Protein AF-0000000083203161 (afdb_homodimer)

Secondary structure (DSSP, 8-state):
--SSHHHHHHHHHHHHHHH----PPPP--EEGGGGGGTHHHHHHHT--S-HHHH--SSS--GGGGEEEETTTTEEEEE-STT-EEEE-TTTSHHHHHHH--SS--HHHH-EE-SSGGG-EE-TT--EEEEEEEEE-HHHHHHHHHHHHHTT---TTHHHHHHHHHHHHHHTT-SSEEEEEEEGGGTEEEEEEEEEE-EEEEEEE--HHHHTTTHHHHTT-SS------EEEEEEE-TTS------TT-EE---S--PPEE-S---TT-EEEEEE------TT--HHHHHHIIIIIHHHHHHHHHHHHHHHHHHHHH-HHHHHHHHHHHHHHHHHHHHHHHHHHHHHHTTHHHHHHHHHHHHHHHHHTSHHHHHHHTTHHHHHHHHHHHHHHHHHHHHHIIIIIISS-HHHHHHHHHHHHHHHHHHHT--EE-TTSGGGHHHHGGGHHHHSS--HHHHHHHHHHHHHHHHHHS-GGGS-HHHHHHHHHTTT-HHHHHHHHHHH-GGG-HHHHHHHTTS-EEHHHHHTSHHHHHHHHS-HHHHHHHHHHHHHHTT--HHHHHHHHHHHHHHHHHHTT----PPP-SS-EEEEEEB--EEEETTEEE-SEEETHHHHHH--TTSGGG---HHHHHHHHHT--GGG-BTTB-EEEEEE-----TT-TTPEEE-TTS-EEEEEEE--GGGTTTTT---TTT--EEEEEHHHHHHIIIIIS--HHHHHTS-EE-/--TTHHHHHHHHHHHHHHH----PPPP--EEGGGGGGTHHHHHHHT--S-HHHH--SSS--GGGGEEEETTTTEEEEE-STT-EEEE-TTTSHHHHHHH--SS--HHHH-EE-SSGGG-EE-TT--EEEEEEEEE-HHHHHHHHHHHHHTT---TTHHHHHHHHHHHHHHTT-SSEEEEEEEGGGTEEEEEEEEEE-EEEEEEE--HHHHTTTHHHHTT-SS------EEEEEEE-TTS------TT-EE---S--PPEE-S---TT-EEEEEE------TT--HHHHHHIIIIIHHHHHHHHHHHHHHHHHHHHH-HHHHHHHHHHHHHHHHHHHHHHHHHHHHHHTTHHHHHHHHHHHHHHHHHTSHHHHHHHTTHHHHHHHHHHHHHHHHHHHHHIIIIIISS-HHHHHHHHHHHHHHHHHHHT--EE-TTSGGGHHHHGGGHHHHSS--HHHHHHHHHHHHHHHHHHS-GGGS-HHHHHHHHHTTT-HHHHHHHHHHH-GGG-HHHHHHHTTS-EEHHHHHTSHHHHHHHHS-HHHHHHHHHHHHHHTT--HHHHHHHHHHHHHHHHHHTT----PPP-SS-EEEEEEB--EEEETTEEE-SEEETHHHHHH--TTSGGG---HHHHHHHHHT--GGG-BTTB-EEEEEE-----TT-TTPEEE-TTS-EEEEEEE--GGGTTTTT---TTT--EEEEEHHHHHHIIIIIS--HHHHHTS-EE-

Foldseek 3Di:
DPDVVVVVVVVVVVVVVVPVPQQFFDDDWFDLVPCVVCVVVLVVLFFDDDSVQQPDLPADHLLLQKKFKPLLLAIWGFFFQQQKIKFFQLSCVVQQLVPADPVRNCQAAKDADQDPVRWAWRAQIKIKGWRDKDWCLVVLVVQLVVCVVVVNQDPCNSVVSQVVVQVVVVVVDVWRKGWDAFLLSPTIMIITIQMAGGKTWHIDHHCCARQFCPLNCALAPPDFHDTMTMMGTWDQPVQGHDHDDPRTGTHRTSDHFAAEQPAADFSFKKKWKFFFAWFAQLFALLVVCLLLPAQLVLLLVLLVLLLVLLVVVCLVDVVLCSLCVSVSRVSSNVNLLSVLLNVLCVVVVVSVVRVVLVVVLLVVQVVDPVSCVVCNCLVVLLVLLSVLLRLLSNLLSLCVRQPCPFALLLVLLLVVLVVLVVCVVVVHFKDALPDPSCVCNLVSLVSCVGSHDLVSRLSSNLVSQVVNPVRHDPVQQADLLNVLCVVVVNRSNVSSNVLLVQACSSHSVSSNVVSPGMDTSVRSCPRSSNVRSNGHDSCSSVVSSVVSSVVSPHDNVVSSSVSSNSSVVVCVVVVHDDHGIRRRRITMWIWGFHWADLDPPDTGHQWAFPVVLVVQADCSDPSNHDDPLSVVVVVVLCLDSNADPSTHIWKGKTQIQHHRSQRRIFIATSHRHGQWGFHHWHSSQSNSSHDGRRNGTITMTTGVSVVVSCCCRVVVNCVVVVSGHHDD/DDPVVVVVVVVVVVVVVVPVPQQFFDDDWFDLVPCVVCVVVLVVLFFDDDSVQDDDLPADHLLLQKKFKPLLLAIWGFFFQQQKIKFFQLSCVVQQLVPADPVRNCQAAKDADQDPVRWAWRAQIKIKGWRDKDWCLVVLVVQLVVCVVVVNQDPCNSVVSQVVVQVVVVVVDVWRKGWDAFLLSPTIMIITIQMAGGKTWHIDHHCCARQFCPLNCALAPDDFHDTMTMMGTWDQPVQGHDHDDPRTGTHRTSDHFAAEQPAADFSFKKKWKFFFAWFAQLFALLVVCLLLPAQLVLLLVLLVLLLVLLVVVCLVDVVLCSLCVSVSRVSSNVSLLSVLLNVLCVVVVVSVVRVVVVVVLLVVQVVDPVSCVVCNCLVVLLVLLSVLLRLLSNLLSLCVRQPCPFALLLVLLLVVLVVLVVCVVVVHFKDALPDPSCVCNLVSLVSCVGSHDLVSRLSSNLVSQVVNPVRHDPVQQADLLNVLCVVVVNRSNVSSNVLLVQACSSHSVSSNVVSPGMDTSVRSCPRSSNVRSNGRDSCSSVVSSVVSSVVSPHDNVSSSSVSSNSSVVVCVVVVHDDRGIRRRRITMWIWGFHWADLDPPDTGHQWAFPVVLVVQADCSDPSNHDDPLSVVVVVVLCLDSNADPSTHIWKGKTQIQHHRSQGRIFIATSHRHGQWGFHHWHSSQSNSSHDGRRNGTITMTTGVSVVVSCCCRVVVNVVVVVSGHHDD

Sequence (1456 aa):
MKMKDMRRWIACLAVVLLCMQTAVADEGMWLINRLGEIYPQMKSKGLKIKDKEIYNEQTSALADAVVAVDGGMGTGSMISDEGLMITNHHVAFSDICALSTPEHNYLETGFWARTRGEEIPVAGKTVWFLRKVVDVTEEVEAIRNGMMAEGKWGIMGMRRVYKEIEDRYAAQTEHEVSCYSMWGGKMYLLFYYDVYKDVRLVGTPPITLGAFGGDHDNWGWPQHKGDFTLYRVYADAEGRPAEYSAGNVPLKPRRVLRIATGGVHDGDFAMVIGFPGHTNRYASSFAVAEKQRVKNPVVVANRHDRMDILKRHMERDPKVRMKYSDSYFGLSNYADYAKWENKCLRRFDVVSIRKAEEERLQRWIEADSARRAEDGGLLADLERGYEGRRGAERSLNYFREAWLGPSEALLVANRVSSYLGKLDRLKLDSLKIDSKDAQSVVAGSGRLRRNYDVETDRDLLAKMIVNFTKHVPREMWGEQLTEMYDAAGGDADRMAREAFDASFCSDPDRYDAYFERNRSVAEMRRDPLVRLTESVRVQRFTGGVDKAERRVRAQVGKAESRYAGLLYDFRASEGIAQYPNANSTMRLTYGSVVPLNPSDGVHYDSRSTIAGYMEKYNPDEYEFRVDDRMKRLIAAEDWGRWGEKGTLYVNFLTDNDITGGNSGSPVLDGRGRLIGLAFDGNRESMAGDVWFHPDLARTVCVDIRYVMWIIDKYAEADWLLDEMKFEKMKMKDMRRWIACLAVVLLCMQTAVADEGMWLINRLGEIYPQMKSKGLKIKDKEIYNEQTSALADAVVAVDGGMGTGSMISDEGLMITNHHVAFSDICALSTPEHNYLETGFWARTRGEEIPVAGKTVWFLRKVVDVTEEVEAIRNGMMAEGKWGIMGMRRVYKEIEDRYAAQTEHEVSCYSMWGGKMYLLFYYDVYKDVRLVGTPPITLGAFGGDHDNWGWPQHKGDFTLYRVYADAEGRPAEYSAGNVPLKPRRVLRIATGGVHDGDFAMVIGFPGHTNRYASSFAVAEKQRVKNPVVVANRHDRMDILKRHMERDPKVRMKYSDSYFGLSNYADYAKWENKCLRRFDVVSIRKAEEERLQRWIEADSARRAEDGGLLADLERGYEGRRGAERSLNYFREAWLGPSEALLVANRVSSYLGKLDRLKLDSLKIDSKDAQSVVAGSGRLRRNYDVETDRDLLAKMIVNFTKHVPREMWGEQLTEMYDAAGGDADRMAREAFDASFCSDPDRYDAYFERNRSVAEMRRDPLVRLTESVRVQRFTGGVDKAERRVRAQVGKAESRYAGLLYDFRASEGIAQYPNANSTMRLTYGSVVPLNPSDGVHYDSRSTIAGYMEKYNPDEYEFRVDDRMKRLIAAEDWGRWGEKGTLYVNFLTDNDITGGNSGSPVLDGRGRLIGLAFDGNRESMAGDVWFHPDLARTVCVDIRYVMWIIDKYAEADWLLDEMKFEK

Structure (mmCIF, N/CA/C/O backbone):
data_AF-0000000083203161-model_v1
#
loop_
_entity.id
_entity.type
_entity.pdbx_description
1 polymer 'S46 family peptidase'
#
loop_
_atom_site.group_PDB
_atom_site.id
_atom_site.type_symbol
_atom_site.label_atom_id
_atom_site.label_alt_id
_atom_site.label_comp_id
_atom_site.label_asym_id
_atom_site.label_entity_id
_atom_site.label_seq_id
_atom_site.pdbx_PDB_ins_code
_atom_site.Cartn_x
_atom_site.Cartn_y
_atom_site.Cartn_z
_atom_site.occupancy
_atom_site.B_iso_or_equiv
_atom_site.auth_seq_id
_atom_site.auth_comp_id
_atom_site.auth_asym_id
_atom_site.auth_atom_id
_atom_site.pdbx_PDB_model_num
ATOM 1 N N . MET A 1 1 ? -7.465 -23.656 58.5 1 24.92 1 MET A N 1
ATOM 2 C CA . MET A 1 1 ? -6.441 -23.297 57.531 1 24.92 1 MET A CA 1
ATOM 3 C C . MET A 1 1 ? -7.055 -22.547 56.344 1 24.92 1 MET A C 1
ATOM 5 O O . MET A 1 1 ? -6.438 -22.438 55.281 1 24.92 1 MET A O 1
ATOM 9 N N . LYS A 1 2 ? -8.344 -22.203 56.531 1 28.5 2 LYS A N 1
ATOM 10 C CA . LYS A 1 2 ? -9.492 -21.922 55.688 1 28.5 2 LYS A CA 1
ATOM 11 C C . LYS A 1 2 ? -9.344 -20.594 54.969 1 28.5 2 LYS A C 1
ATOM 13 O O . LYS A 1 2 ? -9.531 -20.5 53.75 1 28.5 2 LYS A O 1
ATOM 18 N N . MET A 1 3 ? -9.625 -19.5 55.719 1 32.66 3 MET A N 1
ATOM 19 C CA . MET A 1 3 ? -10.07 -18.188 55.219 1 32.66 3 MET A CA 1
ATOM 20 C C . MET A 1 3 ? -8.883 -17.359 54.719 1 32.66 3 MET A C 1
ATOM 22 O O . MET A 1 3 ? -9.062 -16.266 54.188 1 32.66 3 MET A O 1
ATOM 26 N N . LYS A 1 4 ? -7.641 -17.578 55.312 1 40.34 4 LYS A N 1
ATOM 27 C CA . LYS A 1 4 ? -6.504 -16.703 55.031 1 40.34 4 LYS A CA 1
ATOM 28 C C . LYS A 1 4 ? -5.988 -16.891 53.625 1 40.34 4 LYS A C 1
ATOM 30 O O . LYS A 1 4 ? -5.41 -15.969 53.031 1 40.34 4 LYS A O 1
ATOM 35 N N . ASP A 1 5 ? -6.051 -18.172 53.125 1 39.22 5 ASP A N 1
ATOM 36 C CA . ASP A 1 5 ? -5.449 -18.453 51.844 1 39.22 5 ASP A CA 1
ATOM 37 C C . ASP A 1 5 ? -6.309 -17.906 50.688 1 39.22 5 ASP A C 1
ATOM 39 O O . ASP A 1 5 ? -5.805 -17.672 49.594 1 39.22 5 ASP A O 1
ATOM 43 N N . MET A 1 6 ? -7.688 -17.781 51 1 40.5 6 MET A N 1
ATOM 44 C CA . MET A 1 6 ? -8.523 -17.266 49.906 1 40.5 6 MET A CA 1
ATOM 45 C C . MET A 1 6 ? -8.281 -15.781 49.688 1 40.5 6 MET A C 1
ATOM 47 O O . MET A 1 6 ? -8.727 -15.219 48.688 1 40.5 6 MET A O 1
ATOM 51 N N . ARG A 1 7 ? -7.852 -15.008 50.781 1 44.72 7 ARG A N 1
ATOM 52 C CA . ARG A 1 7 ? -7.641 -13.562 50.656 1 44.72 7 ARG A CA 1
ATOM 53 C C . ARG A 1 7 ? -6.406 -13.258 49.844 1 44.72 7 ARG A C 1
ATOM 55 O O . ARG A 1 7 ? -6.332 -12.211 49.188 1 44.72 7 ARG A O 1
ATOM 62 N N . ARG A 1 8 ? -5.414 -14.148 49.844 1 47.41 8 ARG A N 1
ATOM 63 C CA . ARG A 1 8 ? -4.238 -13.906 49.031 1 47.41 8 ARG A CA 1
ATOM 64 C C . ARG A 1 8 ? -4.551 -14.133 47.562 1 47.41 8 ARG A C 1
ATOM 66 O O . ARG A 1 8 ? -4.066 -13.398 46.688 1 47.41 8 ARG A O 1
ATOM 73 N N . TRP A 1 9 ? -5.477 -15.25 47.344 1 47.53 9 TRP A N 1
ATOM 74 C CA . TRP A 1 9 ? -5.816 -15.461 45.938 1 47.53 9 TRP A CA 1
ATOM 75 C C . TRP A 1 9 ? -6.734 -14.359 45.438 1 47.53 9 TRP A C 1
ATOM 77 O O . TRP A 1 9 ? -6.609 -13.922 44.281 1 47.53 9 TRP A O 1
ATOM 87 N N . ILE A 1 10 ? -7.629 -13.828 46.375 1 47.47 10 ILE A N 1
ATOM 88 C CA . ILE A 1 10 ? -8.492 -12.742 45.906 1 47.47 10 ILE A CA 1
ATOM 89 C C . ILE A 1 10 ? -7.656 -11.477 45.688 1 47.47 10 ILE A C 1
ATOM 91 O O . ILE A 1 10 ? -7.848 -10.75 44.719 1 47.47 10 ILE A O 1
ATOM 95 N N . ALA A 1 11 ? -6.645 -11.312 46.562 1 47.47 11 ALA A N 1
ATOM 96 C CA . ALA A 1 11 ? -5.82 -10.117 46.375 1 47.47 11 ALA A CA 1
ATOM 97 C C . ALA A 1 11 ? -4.965 -10.227 45.125 1 47.47 11 ALA A C 1
ATOM 99 O O . ALA A 1 11 ? -4.773 -9.242 44.406 1 47.47 11 ALA A O 1
ATOM 100 N N . CYS A 1 12 ? -4.504 -11.508 44.844 1 44.41 12 CYS A N 1
ATOM 101 C CA . CYS A 1 12 ? -3.748 -11.656 43.594 1 44.41 12 CYS A CA 1
ATOM 102 C C . CYS A 1 12 ? -4.664 -11.555 42.375 1 44.41 12 CYS A C 1
ATOM 104 O O . CYS A 1 12 ? -4.246 -11.094 41.312 1 44.41 12 CYS A O 1
ATOM 106 N N . LEU A 1 13 ? -5.934 -12.062 42.531 1 44.03 13 LEU A N 1
ATOM 107 C CA . LEU A 1 13 ? -6.84 -11.914 41.406 1 44.03 13 LEU A CA 1
ATOM 108 C C . LEU A 1 13 ? -7.227 -10.453 41.188 1 44.03 13 LEU A C 1
ATOM 110 O O . LEU A 1 13 ? -7.371 -10.008 40.062 1 44.03 13 LEU A O 1
ATOM 114 N N . ALA A 1 14 ? -7.43 -9.664 42.312 1 42.75 14 ALA A N 1
ATOM 115 C CA . ALA A 1 14 ? -7.777 -8.258 42.125 1 42.75 14 ALA A CA 1
ATOM 116 C C . ALA A 1 14 ? -6.641 -7.492 41.469 1 42.75 14 ALA A C 1
ATOM 118 O O . ALA A 1 14 ? -6.883 -6.562 40.688 1 42.75 14 ALA A O 1
ATOM 119 N N . VAL A 1 15 ? -5.41 -7.914 41.719 1 41.69 15 VAL A N 1
ATOM 120 C CA . VAL A 1 15 ? -4.301 -7.215 41.062 1 41.69 15 VAL A CA 1
ATOM 121 C C . VAL A 1 15 ? -4.266 -7.566 39.594 1 41.69 15 VAL A C 1
ATOM 123 O O . VAL A 1 15 ? -3.943 -6.723 38.75 1 41.69 15 VAL A O 1
ATOM 126 N N . VAL A 1 16 ? -4.605 -8.82 39.188 1 41.03 16 VAL A N 1
ATOM 127 C CA . VAL A 1 16 ? -4.559 -9.172 37.781 1 41.03 16 VAL A CA 1
ATOM 128 C C . VAL A 1 16 ? -5.691 -8.469 37.031 1 41.03 16 VAL A C 1
ATOM 130 O O . VAL A 1 16 ? -5.531 -8.062 35.875 1 41.03 16 VAL A O 1
ATOM 133 N N . LEU A 1 17 ? -6.879 -8.398 37.594 1 38.16 17 LEU A N 1
ATOM 134 C CA . LEU A 1 17 ? -7.969 -7.711 36.906 1 38.16 17 LEU A CA 1
ATOM 135 C C . LEU A 1 17 ? -7.66 -6.227 36.75 1 38.16 17 LEU A C 1
ATOM 137 O O . LEU A 1 17 ? -8.281 -5.543 35.938 1 38.16 17 LEU A O 1
ATOM 141 N N . LEU A 1 18 ? -6.957 -5.645 37.719 1 36.69 18 LEU A N 1
ATOM 142 C CA . LEU A 1 18 ? -6.684 -4.215 37.594 1 36.69 18 LEU A CA 1
ATOM 143 C C . LEU A 1 18 ? -5.766 -3.951 36.406 1 36.69 18 LEU A C 1
ATOM 145 O O . LEU A 1 18 ? -5.602 -2.805 35.969 1 36.69 18 LEU A O 1
ATOM 149 N N . CYS A 1 19 ? -4.906 -4.895 36.031 1 35.69 19 CYS A N 1
ATOM 150 C CA . CYS A 1 19 ? -3.832 -4.496 35.125 1 35.69 19 CYS A CA 1
ATOM 151 C C . CYS A 1 19 ? -4.355 -4.305 33.719 1 35.69 19 CYS A C 1
ATOM 153 O O . CYS A 1 19 ? -3.625 -3.846 32.844 1 35.69 19 CYS A O 1
ATOM 155 N N . MET A 1 20 ? -5.281 -5.121 33.25 1 36.66 20 MET A N 1
ATOM 156 C CA . MET A 1 20 ? -5.48 -4.875 31.844 1 36.66 20 MET A CA 1
ATOM 157 C C . MET A 1 20 ? -6.27 -3.59 31.609 1 36.66 20 MET A C 1
ATOM 159 O O . MET A 1 20 ? -7.465 -3.631 31.328 1 36.66 20 MET A O 1
ATOM 163 N N . GLN A 1 21 ? -6.172 -2.641 32.406 1 35.66 21 GLN A N 1
ATOM 164 C CA . GLN A 1 21 ? -6.82 -1.408 31.969 1 35.66 21 GLN A CA 1
ATOM 165 C C . GLN A 1 21 ? -6.301 -0.96 30.609 1 35.66 21 GLN A C 1
ATOM 167 O O . GLN A 1 21 ? -5.098 -0.737 30.438 1 35.66 21 GLN A O 1
ATOM 172 N N . THR A 1 22 ? -6.906 -1.25 29.562 1 43.88 22 THR A N 1
ATOM 173 C CA . THR A 1 22 ? -6.668 -0.635 28.266 1 43.88 22 THR A CA 1
ATOM 174 C C . THR A 1 22 ? -6.473 0.872 28.406 1 43.88 22 THR A C 1
ATOM 176 O O . THR A 1 22 ? -7.348 1.57 28.922 1 43.88 22 THR A O 1
ATOM 179 N N . ALA A 1 23 ? -5.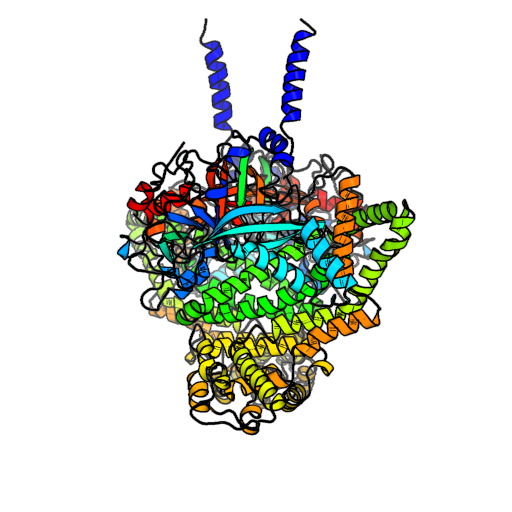32 1.303 28.547 1 48.25 23 ALA A N 1
ATOM 180 C CA . ALA A 1 23 ? -4.949 2.715 28.609 1 48.25 23 ALA A CA 1
ATOM 181 C C . ALA A 1 23 ? -5.672 3.508 27.516 1 48.25 23 ALA A C 1
ATOM 183 O O . ALA A 1 23 ? -5.477 3.256 26.328 1 48.25 23 ALA A O 1
ATOM 184 N N . VAL A 1 24 ? -6.828 4.09 27.797 1 58.28 24 VAL A N 1
ATOM 185 C CA . VAL A 1 24 ? -7.551 5.02 26.922 1 58.28 24 VAL A CA 1
ATOM 186 C C . VAL A 1 24 ? -6.777 6.332 26.828 1 58.28 24 VAL A C 1
ATOM 188 O O . VAL A 1 24 ? -6.348 6.891 27.828 1 58.28 24 VAL A O 1
ATOM 191 N N . ALA A 1 25 ? -6.371 6.637 25.562 1 70.25 25 ALA A N 1
ATOM 192 C CA . ALA A 1 25 ? -5.652 7.879 25.297 1 70.25 25 ALA A CA 1
ATOM 193 C C . ALA A 1 25 ? -6.41 9.078 25.859 1 70.25 25 ALA A C 1
ATOM 195 O O . ALA A 1 25 ? -7.645 9.109 25.844 1 70.25 25 ALA A O 1
ATOM 196 N N . ASP A 1 26 ? -5.605 9.898 26.297 1 81.56 26 ASP A N 1
ATOM 197 C CA . ASP A 1 26 ? -6.172 11.125 26.844 1 81.56 26 ASP A CA 1
ATOM 198 C C . ASP A 1 26 ? -6.305 12.195 25.75 1 81.56 26 ASP A C 1
ATOM 200 O O . ASP A 1 26 ? -5.309 12.609 25.156 1 81.56 26 ASP A O 1
ATOM 204 N N . GLU A 1 27 ? -7.438 12.539 25.5 1 89 27 GLU A N 1
ATOM 205 C CA . GLU A 1 27 ? -7.746 13.578 24.516 1 89 27 GLU A CA 1
ATOM 206 C C . GLU A 1 27 ? -7.504 14.969 25.109 1 89 27 GLU A C 1
ATOM 208 O O . GLU A 1 27 ? -7.797 15.219 26.281 1 89 27 GLU A O 1
ATOM 213 N N . GLY A 1 28 ? -6.82 15.828 24.188 1 94.25 28 GLY A N 1
ATOM 214 C CA . GLY A 1 28 ? -6.855 17.234 24.547 1 94.25 28 GLY A CA 1
ATOM 215 C C . GLY A 1 28 ? -5.543 17.953 24.297 1 94.25 28 GLY A C 1
ATOM 216 O O . GLY A 1 28 ? -4.477 17.438 24.641 1 94.25 28 GLY A O 1
ATOM 217 N N . MET A 1 29 ? -5.613 19.047 23.703 1 96.69 29 MET A N 1
ATOM 218 C CA . MET A 1 29 ? -4.516 20 23.562 1 96.69 29 MET A CA 1
ATOM 219 C C . MET A 1 29 ? -4.723 21.203 24.469 1 96.69 29 MET A C 1
ATOM 221 O O . MET A 1 29 ? -5.199 22.25 24.031 1 96.69 29 MET A O 1
ATOM 225 N N . TRP A 1 30 ? -4.219 21.094 25.594 1 96.88 30 TRP A N 1
ATOM 226 C CA . TRP A 1 30 ? -4.598 21.984 26.688 1 96.88 30 TRP A CA 1
ATOM 227 C C . TRP A 1 30 ? -3.783 23.266 26.656 1 96.88 30 TRP A C 1
ATOM 229 O O . TRP A 1 30 ? -2.586 23.25 26.359 1 96.88 30 TRP A O 1
ATOM 239 N N . LEU A 1 31 ? -4.43 24.344 26.969 1 96 31 LEU A N 1
ATOM 240 C CA . LEU A 1 31 ? -3.744 25.625 27.078 1 96 31 LEU A CA 1
ATOM 241 C C . LEU A 1 31 ? -2.68 25.594 28.156 1 96 31 LEU A C 1
ATOM 243 O O . LEU A 1 31 ? -2.951 25.172 29.297 1 96 31 LEU A O 1
ATOM 247 N N . ILE A 1 32 ? -1.557 26.078 27.875 1 95.19 32 ILE A N 1
ATOM 248 C CA . ILE A 1 32 ? -0.391 25.938 28.734 1 95.19 32 ILE A CA 1
ATOM 249 C C . ILE A 1 32 ? -0.617 26.734 30.031 1 95.19 32 ILE A C 1
ATOM 251 O O . ILE A 1 32 ? -0.117 26.359 31.094 1 95.19 32 ILE A O 1
ATOM 255 N N . ASN A 1 33 ? -1.387 27.828 29.953 1 91.94 33 ASN A N 1
ATOM 256 C CA . ASN A 1 33 ? -1.608 28.703 31.094 1 91.94 33 ASN A CA 1
ATOM 257 C C . ASN A 1 33 ? -2.754 28.188 31.969 1 91.94 33 ASN A C 1
ATOM 259 O O . ASN A 1 33 ? -3.105 28.812 32.969 1 91.94 33 ASN A O 1
ATOM 263 N N . ARG A 1 34 ? -3.33 27.078 31.609 1 90.56 34 ARG A N 1
ATOM 264 C CA . ARG A 1 34 ? -4.414 26.484 32.406 1 90.56 34 ARG A CA 1
ATOM 265 C C . ARG A 1 34 ? -4.074 25.062 32.812 1 90.56 34 ARG A C 1
ATOM 267 O O . ARG A 1 34 ? -4.953 24.203 32.844 1 90.56 34 ARG A O 1
ATOM 274 N N . LEU A 1 35 ? -2.9 24.875 33.031 1 91.38 35 LEU A N 1
ATOM 275 C CA . LEU A 1 35 ? -2.391 23.531 33.344 1 91.38 35 LEU A CA 1
ATOM 276 C C . LEU A 1 35 ? -2.973 23.016 34.656 1 91.38 35 LEU A C 1
ATOM 278 O O . LEU A 1 35 ? -3.051 21.812 34.875 1 91.38 35 LEU A O 1
ATOM 282 N N . GLY A 1 36 ? -3.307 23.891 35.531 1 88.31 36 GLY A N 1
ATOM 283 C CA . GLY A 1 36 ? -3.873 23.5 36.812 1 88.31 36 GLY A CA 1
ATOM 284 C C . GLY A 1 36 ? -5.102 22.625 36.688 1 88.31 36 GLY A C 1
ATOM 285 O O . GLY A 1 36 ? -5.355 21.766 37.531 1 88.31 36 GLY A O 1
ATOM 286 N N . GLU A 1 37 ? -5.793 22.719 35.594 1 86.88 37 GLU A N 1
ATOM 287 C CA . GLU A 1 37 ? -7.035 22 35.344 1 86.88 37 GLU A CA 1
ATOM 288 C C . GLU A 1 37 ? -6.766 20.516 35.125 1 86.88 37 GLU A C 1
ATOM 290 O O . GLU A 1 37 ? -7.621 19.672 35.406 1 86.88 37 GLU A O 1
ATOM 295 N N . ILE A 1 38 ? -5.586 20.188 34.688 1 92.25 38 ILE A N 1
ATOM 296 C CA . ILE A 1 38 ? -5.348 18.797 34.281 1 92.25 38 ILE A CA 1
ATOM 297 C C . ILE A 1 38 ? -4.188 18.219 35.094 1 92.25 38 ILE A C 1
ATOM 299 O O . ILE A 1 38 ? -3.863 17.047 34.969 1 92.25 38 ILE A O 1
ATOM 303 N N . TYR A 1 39 ? -3.588 18.969 35.969 1 95.19 39 TYR A N 1
ATOM 304 C CA . TYR A 1 39 ? -2.385 18.578 36.688 1 95.19 39 TYR A CA 1
ATOM 305 C C . TYR A 1 39 ? -2.621 17.312 37.5 1 95.19 39 TYR A C 1
ATOM 307 O O . TYR A 1 39 ? -1.789 16.391 37.5 1 95.19 39 TYR A O 1
ATOM 315 N N . PRO A 1 40 ? -3.789 17.156 38.188 1 94.38 40 PRO A N 1
ATOM 316 C CA . PRO A 1 40 ? -4.008 15.914 38.969 1 94.38 40 PRO A CA 1
ATOM 317 C C . PRO A 1 40 ? -3.998 14.672 38.062 1 94.38 40 PRO A C 1
ATOM 319 O O . PRO A 1 40 ? -3.475 13.625 38.469 1 94.38 40 PRO A O 1
ATOM 322 N N . GLN A 1 41 ? -4.562 14.812 36.938 1 93.44 41 GLN A N 1
ATOM 323 C CA . GLN A 1 41 ? -4.586 13.688 36 1 93.44 41 GLN A CA 1
ATOM 324 C C . GLN A 1 41 ? -3.18 13.352 35.531 1 93.44 41 GLN A C 1
ATOM 326 O O . GLN A 1 41 ? -2.816 12.18 35.406 1 93.44 41 GLN A O 1
ATOM 331 N N . MET A 1 42 ? -2.418 14.367 35.219 1 96.56 42 MET A N 1
ATOM 332 C CA . MET A 1 42 ? -1.044 14.164 34.781 1 96.56 42 MET A CA 1
ATOM 333 C C . MET A 1 42 ? -0.223 13.461 35.844 1 96.56 42 MET A C 1
ATOM 335 O O . MET A 1 42 ? 0.55 12.547 35.531 1 96.56 42 MET A O 1
ATOM 339 N N . LYS A 1 43 ? -0.431 13.844 37.062 1 96.19 43 LYS A N 1
ATOM 340 C CA . LYS A 1 43 ? 0.281 13.227 38.188 1 96.19 43 LYS A CA 1
ATOM 341 C C . LYS A 1 43 ? -0.085 11.75 38.312 1 96.19 43 LYS A C 1
ATOM 343 O O . LYS A 1 43 ? 0.786 10.906 38.531 1 96.19 43 LYS A O 1
ATOM 348 N N . SER A 1 44 ? -1.324 11.508 38.156 1 95.12 44 SER A N 1
ATOM 349 C CA . SER A 1 44 ? -1.802 10.133 38.281 1 95.12 44 SER A CA 1
ATOM 350 C C . SER A 1 44 ? -1.23 9.25 37.188 1 95.12 44 SER A C 1
ATOM 352 O O . SER A 1 44 ? -1.084 8.039 37.344 1 95.12 44 SER A O 1
ATOM 354 N N . LYS A 1 45 ? -0.84 9.922 36.125 1 95.19 45 LYS A N 1
ATOM 355 C CA . LYS A 1 45 ? -0.332 9.172 34.969 1 95.19 45 LYS A CA 1
ATOM 356 C C . LYS A 1 45 ? 1.184 9.008 35.031 1 95.19 45 LYS A C 1
ATOM 358 O O . LYS A 1 45 ? 1.775 8.273 34.25 1 95.19 45 LYS A O 1
ATOM 363 N N . GLY A 1 46 ? 1.834 9.766 35.906 1 96.81 46 GLY A N 1
ATOM 364 C CA . GLY A 1 46 ? 3.254 9.5 36.094 1 96.81 46 GLY A CA 1
ATOM 365 C C . GLY A 1 46 ? 4.102 10.758 36.094 1 96.81 46 GLY A C 1
ATOM 366 O O . GLY A 1 46 ? 5.328 10.68 36.156 1 96.81 46 GLY A O 1
ATOM 367 N N . LEU A 1 47 ? 3.473 11.906 36 1 98.06 47 LEU A N 1
ATOM 368 C CA . LEU A 1 47 ? 4.227 13.148 36.094 1 98.06 47 LEU A CA 1
ATOM 369 C C . LEU A 1 47 ? 4.887 13.266 37.469 1 98.06 47 LEU A C 1
ATOM 371 O O . LEU A 1 47 ? 4.246 13.008 38.5 1 98.06 47 LEU A O 1
ATOM 375 N N . LYS A 1 48 ? 6.16 13.789 37.531 1 98 48 LYS A N 1
ATOM 376 C CA . LYS A 1 48 ? 6.914 13.789 38.781 1 98 48 LYS A CA 1
ATOM 377 C C . LYS A 1 48 ? 7.391 15.195 39.125 1 98 48 LYS A C 1
ATOM 379 O O . LYS A 1 48 ? 8.203 15.375 40.031 1 98 48 LYS A O 1
ATOM 384 N N . ILE A 1 49 ? 6.953 16.188 38.375 1 97.75 49 ILE A N 1
ATOM 385 C CA . ILE A 1 49 ? 7.355 17.562 38.656 1 97.75 49 ILE A CA 1
ATOM 386 C C . ILE A 1 49 ? 6.121 18.422 38.938 1 97.75 49 ILE A C 1
ATOM 388 O O . ILE A 1 49 ? 4.992 17.969 38.719 1 97.75 49 ILE A O 1
ATOM 392 N N . LYS A 1 50 ? 6.402 19.609 39.344 1 96 50 LYS A N 1
ATOM 393 C CA . LYS A 1 50 ? 5.312 20.531 39.688 1 96 50 LYS A CA 1
ATOM 394 C C . LYS A 1 50 ? 4.836 21.281 38.438 1 96 50 LYS A C 1
ATOM 396 O O . LYS A 1 50 ? 5.578 21.422 37.469 1 96 50 LYS A O 1
ATOM 401 N N . ASP A 1 51 ? 3.633 21.734 38.531 1 95.62 51 ASP A N 1
ATOM 402 C CA . ASP A 1 51 ? 3.037 22.453 37.406 1 95.62 51 ASP A CA 1
ATOM 403 C C . ASP A 1 51 ? 3.832 23.719 37.094 1 95.62 51 ASP A C 1
ATOM 405 O O . ASP A 1 51 ? 4.031 24.047 35.906 1 95.62 51 ASP A O 1
ATOM 409 N N . LYS A 1 52 ? 4.406 24.359 38.125 1 95.31 52 LYS A N 1
ATOM 410 C CA . LYS A 1 52 ? 5.164 25.594 37.906 1 95.31 52 LYS A CA 1
ATOM 411 C C . LYS A 1 52 ? 6.488 25.328 37.219 1 95.31 52 LYS A C 1
ATOM 413 O O . LYS A 1 52 ? 7.094 26.234 36.656 1 95.31 52 LYS A O 1
ATOM 418 N N . GLU A 1 53 ? 6.918 24.094 37.281 1 96.94 53 GLU A N 1
ATOM 419 C CA . GLU A 1 53 ? 8.133 23.719 36.562 1 96.94 53 GLU A CA 1
ATOM 420 C C . GLU A 1 53 ? 7.859 23.531 35.062 1 96.94 53 GLU A C 1
ATOM 422 O O . GLU A 1 53 ? 8.789 23.5 34.25 1 96.94 53 GLU A O 1
ATOM 427 N N . ILE A 1 54 ? 6.645 23.422 34.781 1 98.12 54 ILE A N 1
ATOM 428 C CA . ILE A 1 54 ? 6.246 23.25 33.406 1 98.12 54 ILE A CA 1
ATOM 429 C C . ILE A 1 54 ? 5.988 24.625 32.781 1 98.12 54 ILE A C 1
ATOM 431 O O . ILE A 1 54 ? 6.504 24.922 31.688 1 98.12 54 ILE A O 1
ATOM 435 N N . TYR A 1 55 ? 5.227 25.406 33.469 1 97.56 55 TYR A N 1
ATOM 436 C CA . TYR A 1 55 ? 4.941 26.75 33 1 97.56 55 TYR A CA 1
ATOM 437 C C . TYR A 1 55 ? 4.961 27.75 34.156 1 97.56 55 TYR A C 1
ATOM 439 O O . TYR A 1 55 ? 4.34 27.516 35.188 1 97.56 55 TYR A O 1
ATOM 447 N N . ASN A 1 56 ? 5.68 28.734 33.906 1 95.75 56 ASN A N 1
ATOM 448 C CA . ASN A 1 56 ? 5.812 29.828 34.844 1 95.75 56 ASN A CA 1
ATOM 449 C C . ASN A 1 56 ? 6.242 31.125 34.156 1 95.75 56 ASN A C 1
ATOM 451 O O . ASN A 1 56 ? 7.238 31.141 33.438 1 95.75 56 ASN A O 1
ATOM 455 N N . GLU A 1 57 ? 5.555 32.219 34.375 1 93.75 57 GLU A N 1
ATOM 456 C CA . GLU A 1 57 ? 5.836 33.469 33.688 1 93.75 57 GLU A CA 1
ATOM 457 C C . GLU A 1 57 ? 6.902 34.281 34.406 1 93.75 57 GLU A C 1
ATOM 459 O O . GLU A 1 57 ? 7.492 35.188 33.812 1 93.75 57 GLU A O 1
ATOM 464 N N . GLN A 1 58 ? 7.168 33.875 35.625 1 93.38 58 GLN A N 1
ATOM 465 C CA . GLN A 1 58 ? 8.109 34.656 36.406 1 93.38 58 GLN A CA 1
ATOM 466 C C . GLN A 1 58 ? 9.477 33.969 36.469 1 93.38 58 GLN A C 1
ATOM 468 O O . GLN A 1 58 ? 10.5 34.656 36.562 1 93.38 58 GLN A O 1
ATOM 473 N N . THR A 1 59 ? 9.422 32.688 36.531 1 94 59 THR A N 1
ATOM 474 C CA . THR A 1 59 ? 10.672 31.938 36.625 1 94 59 THR A CA 1
ATOM 475 C C . THR A 1 59 ? 10.805 30.953 35.469 1 94 59 THR A C 1
ATOM 477 O O . THR A 1 59 ? 9.828 30.656 34.781 1 94 59 THR A O 1
ATOM 480 N N . SER A 1 60 ? 12.039 30.469 35.312 1 95.75 60 SER A N 1
ATOM 481 C CA . SER A 1 60 ? 12.344 29.531 34.25 1 95.75 60 SER A CA 1
ATOM 482 C C . SER A 1 60 ? 11.547 28.234 34.375 1 95.75 60 SER A C 1
ATOM 484 O O . SER A 1 60 ? 11.453 27.688 35.5 1 95.75 60 SER A O 1
ATOM 486 N N . ALA A 1 61 ? 10.992 27.812 33.281 1 97.62 61 ALA A N 1
ATOM 487 C CA . ALA A 1 61 ? 10.203 26.578 33.25 1 97.62 61 ALA A CA 1
ATOM 488 C C . ALA A 1 61 ? 10.406 25.859 31.922 1 97.62 61 ALA A C 1
ATOM 490 O O . ALA A 1 61 ? 11.016 26.391 30.984 1 97.62 61 ALA A O 1
ATOM 491 N N . LEU A 1 62 ? 9.906 24.641 31.828 1 98.31 62 LEU A N 1
ATOM 492 C CA . LEU A 1 62 ? 10.102 23.812 30.641 1 98.31 62 LEU A CA 1
ATOM 493 C C . LEU A 1 62 ? 9.555 24.5 29.391 1 98.31 62 LEU A C 1
ATOM 495 O O . LEU A 1 62 ? 10.141 24.406 28.312 1 98.31 62 LEU A O 1
ATOM 499 N N . ALA A 1 63 ? 8.43 25.156 29.5 1 98 63 ALA A N 1
ATOM 500 C CA . ALA A 1 63 ? 7.777 25.812 28.375 1 98 63 ALA A CA 1
ATOM 501 C C . ALA A 1 63 ? 8.695 26.859 27.75 1 98 63 ALA A C 1
ATOM 503 O O . ALA A 1 63 ? 8.594 27.156 26.562 1 98 63 ALA A O 1
ATOM 504 N N . ASP A 1 64 ? 9.656 27.375 28.516 1 98.25 64 ASP A N 1
ATOM 505 C CA . ASP A 1 64 ? 10.578 28.406 28.047 1 98.25 64 ASP A CA 1
ATOM 506 C C . ASP A 1 64 ? 11.57 27.828 27.031 1 98.25 64 ASP A C 1
ATOM 508 O O . ASP A 1 64 ? 12.211 28.562 26.297 1 98.25 64 ASP A O 1
ATOM 512 N N . ALA A 1 65 ? 11.688 26.547 27.062 1 98.69 65 ALA A N 1
ATOM 513 C CA . ALA A 1 65 ? 12.633 25.891 26.156 1 98.69 65 ALA A CA 1
ATOM 514 C C . ALA A 1 65 ? 11.969 25.516 24.844 1 98.69 65 ALA A C 1
ATOM 516 O O . ALA A 1 65 ? 12.648 25.172 23.875 1 98.69 65 ALA A O 1
ATOM 517 N N . VAL A 1 66 ? 10.641 25.562 24.781 1 98.81 66 VAL A N 1
ATOM 518 C CA . VAL A 1 66 ? 9.883 25.156 23.609 1 98.81 66 VAL A CA 1
ATOM 519 C C . VAL A 1 66 ? 9.562 26.375 22.75 1 98.81 66 VAL A C 1
ATOM 521 O O . VAL A 1 66 ? 9.141 27.406 23.266 1 98.81 66 VAL A O 1
ATOM 524 N N . VAL A 1 67 ? 9.727 26.266 21.469 1 98.81 67 VAL A N 1
ATOM 525 C CA . VAL A 1 67 ? 9.625 27.438 20.609 1 98.81 67 VAL A CA 1
ATOM 526 C C . VAL A 1 67 ? 8.742 27.125 19.406 1 98.81 67 VAL A C 1
ATOM 528 O O . VAL A 1 67 ? 8.641 25.969 18.984 1 98.81 67 VAL A O 1
ATOM 531 N N . ALA A 1 68 ? 8.062 28.125 18.875 1 98.56 68 ALA A N 1
ATOM 532 C CA . ALA A 1 68 ? 7.363 28.031 17.594 1 98.56 68 ALA A CA 1
ATOM 533 C C . ALA A 1 68 ? 8.305 28.344 16.438 1 98.56 68 ALA A C 1
ATOM 535 O O . ALA A 1 68 ? 8.977 29.375 16.438 1 98.56 68 ALA A O 1
ATOM 536 N N . VAL A 1 69 ? 8.391 27.422 15.531 1 98.38 69 VAL A N 1
ATOM 537 C CA . VAL A 1 69 ? 9.172 27.656 14.32 1 98.38 69 VAL A CA 1
ATOM 538 C C . VAL A 1 69 ? 8.297 28.344 13.266 1 98.38 69 VAL A C 1
ATOM 540 O O . VAL A 1 69 ? 7.254 27.812 12.875 1 98.38 69 VAL A O 1
ATOM 543 N N . ASP A 1 70 ? 8.719 29.562 12.82 1 97 70 ASP A N 1
ATOM 544 C CA . ASP A 1 70 ? 8.031 30.359 11.805 1 97 70 ASP A CA 1
ATOM 545 C C . ASP A 1 70 ? 6.566 30.578 12.195 1 97 70 ASP A C 1
ATOM 547 O O . ASP A 1 70 ? 5.664 30.344 11.391 1 97 70 ASP A O 1
ATOM 551 N N . GLY A 1 71 ? 6.348 30.906 13.367 1 92.44 71 GLY A N 1
ATOM 552 C CA . GLY A 1 71 ? 5.027 31.266 13.852 1 92.44 71 GLY A CA 1
ATOM 553 C C . GLY A 1 71 ? 4.121 30.078 14.086 1 92.44 71 GLY A C 1
ATOM 554 O O . GLY A 1 71 ? 2.896 30.203 14 1 92.44 71 GLY A O 1
ATOM 555 N N . GLY A 1 72 ? 4.688 28.922 14.211 1 90.81 72 GLY A N 1
ATOM 556 C CA . GLY A 1 72 ? 3.877 27.75 14.539 1 90.81 72 GLY A CA 1
ATOM 557 C C . GLY A 1 72 ? 3.736 26.781 13.391 1 90.81 72 GLY A C 1
ATOM 558 O O . GLY A 1 72 ? 2.967 25.812 13.469 1 90.81 72 GLY A O 1
ATOM 559 N N . MET A 1 73 ? 4.461 26.953 12.359 1 90.75 73 MET A N 1
ATOM 560 C CA . MET A 1 73 ? 4.496 25.969 11.281 1 90.75 73 MET A CA 1
ATOM 561 C C . MET A 1 73 ? 5.098 24.656 11.773 1 90.75 73 MET A C 1
ATOM 563 O O . MET A 1 73 ? 4.805 23.594 11.219 1 90.75 73 MET A O 1
ATOM 567 N N . GLY A 1 74 ? 5.836 24.812 12.727 1 97.25 74 GLY A N 1
ATOM 568 C CA . GLY A 1 74 ? 6.43 23.703 13.461 1 97.25 74 GLY A CA 1
ATOM 569 C C . GLY A 1 74 ? 6.848 24.078 14.875 1 97.25 74 GLY A C 1
ATOM 570 O O . GLY A 1 74 ? 6.617 25.203 15.312 1 97.25 74 GLY A O 1
ATOM 571 N N . THR A 1 75 ? 7.324 23.078 15.539 1 98.81 75 THR A N 1
ATOM 572 C CA . THR A 1 75 ? 7.785 23.266 16.906 1 98.81 75 THR A CA 1
ATOM 573 C C . THR A 1 75 ? 9.25 22.859 17.047 1 98.81 75 THR A C 1
ATOM 575 O O . THR A 1 75 ? 9.75 22.031 16.281 1 98.81 75 THR A O 1
ATOM 578 N N . GLY A 1 76 ? 9.977 23.547 17.859 1 98.75 76 GLY A N 1
ATOM 579 C CA . GLY A 1 76 ? 11.336 23.188 18.234 1 98.75 76 GLY A CA 1
ATOM 580 C C . GLY A 1 76 ? 11.586 23.328 19.734 1 98.75 76 GLY A C 1
ATOM 581 O O . GLY A 1 76 ? 10.688 23.719 20.484 1 98.75 76 GLY A O 1
ATOM 582 N N . SER A 1 77 ? 12.805 23 20.156 1 98.75 77 SER A N 1
ATOM 583 C CA . SER A 1 77 ? 13.164 23.188 21.547 1 98.75 77 SER A CA 1
ATOM 584 C C . SER A 1 77 ? 14.664 23.438 21.719 1 98.75 77 SER A C 1
ATOM 586 O O . SER A 1 77 ? 15.469 22.922 20.938 1 98.75 77 SER A O 1
ATOM 588 N N . MET A 1 78 ? 14.969 24.234 22.703 1 98.88 78 MET A N 1
ATOM 589 C CA . MET A 1 78 ? 16.359 24.547 23.031 1 98.88 78 MET A CA 1
ATOM 590 C C . MET A 1 78 ? 17.016 23.406 23.797 1 98.88 78 MET A C 1
ATOM 592 O O . MET A 1 78 ? 16.484 22.953 24.812 1 98.88 78 MET A O 1
ATOM 596 N N . ILE A 1 79 ? 18.234 23.016 23.312 1 98.81 79 ILE A N 1
ATOM 597 C CA . ILE A 1 79 ? 18.844 21.844 23.938 1 98.81 79 ILE A CA 1
ATOM 598 C C . ILE A 1 79 ? 20.25 22.188 24.406 1 98.81 79 ILE A C 1
ATOM 600 O O . ILE A 1 79 ? 21.016 21.281 24.766 1 98.81 79 ILE A O 1
ATOM 604 N N . SER A 1 80 ? 20.672 23.438 24.344 1 98 80 SER A N 1
ATOM 605 C CA . SER A 1 80 ? 21.953 23.875 24.891 1 98 80 SER A CA 1
ATOM 606 C C . SER A 1 80 ? 21.875 25.328 25.359 1 98 80 SER A C 1
ATOM 608 O O . SER A 1 80 ? 20.984 26.078 24.969 1 98 80 SER A O 1
ATOM 610 N N . ASP A 1 81 ? 22.828 25.703 26.203 1 97.19 81 ASP A N 1
ATOM 611 C CA . ASP A 1 81 ? 22.922 27.094 26.672 1 97.19 81 ASP A CA 1
ATOM 612 C C . ASP A 1 81 ? 23.656 27.969 25.672 1 97.19 81 ASP A C 1
ATOM 614 O O . ASP A 1 81 ? 23.984 29.125 25.984 1 97.19 81 ASP A O 1
ATOM 618 N N . GLU A 1 82 ? 23.875 27.406 24.516 1 97.44 82 GLU A N 1
ATOM 619 C CA . GLU A 1 82 ? 24.516 28.141 23.438 1 97.44 82 GLU A CA 1
ATOM 620 C C . GLU A 1 82 ? 23.594 28.266 22.219 1 97.44 82 GLU A C 1
ATOM 622 O O . GLU A 1 82 ? 24.047 28.188 21.078 1 97.44 82 GLU A O 1
ATOM 627 N N . GLY A 1 83 ? 22.391 28.25 22.422 1 98.31 83 GLY A N 1
ATOM 628 C CA . GLY A 1 83 ? 21.391 28.594 21.406 1 98.31 83 GLY A CA 1
ATOM 629 C C . GLY A 1 83 ? 21.062 27.453 20.484 1 98.31 83 GLY A C 1
ATOM 630 O O . GLY A 1 83 ? 20.359 27.641 19.484 1 98.31 83 GLY A O 1
ATOM 631 N N . LEU A 1 84 ? 21.547 26.203 20.781 1 98.75 84 LEU A N 1
ATOM 632 C CA . LEU A 1 84 ? 21.25 25.062 19.906 1 98.75 84 LEU A CA 1
ATOM 633 C C . LEU A 1 84 ? 19.797 24.641 20.062 1 98.75 84 LEU A C 1
ATOM 635 O O . LEU A 1 84 ? 19.297 24.469 21.172 1 98.75 84 LEU A O 1
ATOM 639 N N . MET A 1 85 ? 19.141 24.547 18.922 1 98.81 85 MET A N 1
ATOM 640 C CA . MET A 1 85 ? 17.734 24.156 18.844 1 98.81 85 MET A CA 1
ATOM 641 C C . MET A 1 85 ? 17.562 22.891 18.016 1 98.81 85 MET A C 1
ATOM 643 O O . MET A 1 85 ? 18.281 22.688 17.031 1 98.81 85 MET A O 1
ATOM 647 N N . ILE A 1 86 ? 16.625 22.031 18.453 1 98.88 86 ILE A N 1
ATOM 648 C CA . ILE A 1 86 ? 16.344 20.812 17.719 1 98.88 86 ILE A CA 1
ATOM 649 C C . ILE A 1 86 ? 14.883 20.828 17.25 1 98.88 86 ILE A C 1
ATOM 651 O O . ILE A 1 86 ? 14.008 21.344 17.938 1 98.88 86 ILE A O 1
ATOM 655 N N . THR A 1 87 ? 14.602 20.422 16.047 1 98.81 87 THR A N 1
ATOM 656 C CA . THR A 1 87 ? 13.289 20.188 15.453 1 98.81 87 THR A CA 1
ATOM 657 C C . THR A 1 87 ? 13.328 19 14.492 1 98.81 87 THR A C 1
ATOM 659 O O . THR A 1 87 ? 14.234 18.172 14.57 1 98.81 87 THR A O 1
ATOM 662 N N . ASN A 1 88 ? 12.266 18.781 13.758 1 98.81 88 ASN A N 1
ATOM 663 C CA . ASN A 1 88 ? 12.227 17.656 12.812 1 98.81 88 ASN A CA 1
ATOM 664 C C . ASN A 1 88 ? 12.844 18.047 11.477 1 98.81 88 ASN A C 1
ATOM 666 O O . ASN A 1 88 ? 12.859 19.219 11.102 1 98.81 88 ASN A O 1
ATOM 670 N N . HIS A 1 89 ? 13.336 17.031 10.805 1 98.62 89 HIS A N 1
ATOM 671 C CA . HIS A 1 89 ? 13.867 17.172 9.453 1 98.62 89 HIS A CA 1
ATOM 672 C C . HIS A 1 89 ? 12.82 17.75 8.5 1 98.62 89 HIS A C 1
ATOM 674 O O . HIS A 1 89 ? 13.133 18.625 7.695 1 98.62 89 HIS A O 1
ATOM 680 N N . HIS A 1 90 ? 11.586 17.297 8.625 1 97.06 90 HIS A N 1
ATOM 681 C CA . HIS A 1 90 ? 10.562 17.734 7.672 1 97.06 90 HIS A CA 1
ATOM 682 C C . HIS A 1 90 ? 10.086 19.141 7.984 1 97.06 90 HIS A C 1
ATOM 684 O O . HIS A 1 90 ? 9.539 19.828 7.113 1 97.06 90 HIS A O 1
ATOM 690 N N . VAL A 1 91 ? 10.234 19.578 9.195 1 97.88 91 VAL A N 1
ATOM 691 C CA . VAL A 1 91 ? 9.969 20.984 9.516 1 97.88 91 VAL A CA 1
ATOM 692 C C . VAL A 1 91 ? 10.977 21.875 8.805 1 97.88 91 VAL A C 1
ATOM 694 O O . VAL A 1 91 ? 10.641 22.969 8.359 1 97.88 91 VAL A O 1
ATOM 697 N N . ALA A 1 92 ? 12.164 21.391 8.672 1 98.19 92 ALA A N 1
ATOM 698 C CA . ALA A 1 92 ? 13.266 22.125 8.055 1 98.19 92 ALA A CA 1
ATOM 699 C C . ALA A 1 92 ? 13.367 21.812 6.566 1 98.19 92 ALA A C 1
ATOM 701 O O . ALA A 1 92 ? 14.273 22.297 5.887 1 98.19 92 ALA A O 1
ATOM 702 N N . PHE A 1 93 ? 12.484 21.047 6.055 1 96.88 93 PHE A N 1
ATOM 703 C CA . PHE A 1 93 ? 12.625 20.484 4.715 1 96.88 93 PHE A CA 1
ATOM 704 C C . PHE A 1 93 ? 12.773 21.594 3.68 1 96.88 93 PHE A C 1
ATOM 706 O O . PHE A 1 93 ? 13.656 21.547 2.822 1 96.88 93 PHE A O 1
ATOM 713 N N . SER A 1 94 ? 11.969 22.609 3.746 1 95.81 94 SER A N 1
ATOM 714 C CA . SER A 1 94 ? 12.008 23.719 2.793 1 95.81 94 SER A CA 1
ATOM 715 C C . SER A 1 94 ? 13.32 24.5 2.902 1 95.81 94 SER A C 1
ATOM 717 O O . SER A 1 94 ? 13.875 24.938 1.894 1 95.81 94 SER A O 1
ATOM 719 N N . ASP A 1 95 ? 13.805 24.656 4.066 1 97.62 95 ASP A N 1
ATOM 720 C CA . ASP A 1 95 ? 15.078 25.344 4.277 1 97.62 95 ASP A CA 1
ATOM 721 C C . ASP A 1 95 ? 16.234 24.547 3.658 1 97.62 95 ASP A C 1
ATOM 723 O O . ASP A 1 95 ? 17.094 25.125 2.996 1 97.62 95 ASP A O 1
ATOM 727 N N . ILE A 1 96 ? 16.188 23.266 3.924 1 97.81 96 ILE A N 1
ATOM 728 C CA . ILE A 1 96 ? 17.234 22.391 3.412 1 97.81 96 ILE A CA 1
ATOM 729 C C . ILE A 1 96 ? 17.25 22.453 1.886 1 97.81 96 ILE A C 1
ATOM 731 O O . ILE A 1 96 ? 18.312 22.578 1.274 1 97.81 96 ILE A O 1
ATOM 735 N N . CYS A 1 97 ? 16.094 22.375 1.313 1 94.75 97 CYS A N 1
ATOM 736 C CA . CYS A 1 97 ? 15.984 22.469 -0.139 1 94.75 97 CYS A CA 1
ATOM 737 C C . CYS A 1 97 ? 16.469 23.812 -0.637 1 94.75 97 CYS A C 1
ATOM 739 O O . CYS A 1 97 ? 17.203 23.891 -1.62 1 94.75 97 CYS A O 1
ATOM 741 N N . ALA A 1 98 ? 16.078 24.891 0.043 1 93.88 98 ALA A N 1
ATOM 742 C CA . ALA A 1 98 ? 16.422 26.25 -0.375 1 93.88 98 ALA A CA 1
ATOM 743 C C . ALA A 1 98 ? 17.922 26.5 -0.276 1 93.88 98 ALA A C 1
ATOM 745 O O . ALA A 1 98 ? 18.5 27.234 -1.084 1 93.88 98 ALA A O 1
ATOM 746 N N . LEU A 1 99 ? 18.562 25.859 0.629 1 96.19 99 LEU A N 1
ATOM 747 C CA . LEU A 1 99 ? 19.984 26.031 0.856 1 96.19 99 LEU A CA 1
ATOM 748 C C . LEU A 1 99 ? 20.797 25.141 -0.072 1 96.19 99 LEU A C 1
ATOM 750 O O . LEU A 1 99 ? 22.016 25.344 -0.227 1 96.19 99 LEU A O 1
ATOM 754 N N . SER A 1 100 ? 20.156 24.188 -0.691 1 94 100 SER A N 1
ATOM 755 C CA . SER A 1 100 ? 20.859 23.234 -1.55 1 94 100 SER A CA 1
ATOM 756 C C . SER A 1 100 ? 21.141 23.828 -2.922 1 94 100 SER A C 1
ATOM 758 O O . SER A 1 100 ? 20.344 24.609 -3.439 1 94 100 SER A O 1
ATOM 760 N N . THR A 1 101 ? 22.281 23.484 -3.504 1 91.12 101 THR A N 1
ATOM 761 C CA . THR A 1 101 ? 22.719 23.812 -4.855 1 91.12 101 THR A CA 1
ATOM 762 C C . THR A 1 101 ? 23.188 22.562 -5.594 1 91.12 101 THR A C 1
ATOM 764 O O . THR A 1 101 ? 23.344 21.484 -4.992 1 91.12 101 THR A O 1
ATOM 767 N N . PRO A 1 102 ? 23.281 22.625 -6.922 1 87.88 102 PRO A N 1
ATOM 768 C CA . PRO A 1 102 ? 23.812 21.469 -7.652 1 87.88 102 PRO A CA 1
ATOM 769 C C . PRO A 1 102 ? 25.156 20.984 -7.109 1 87.88 102 PRO A C 1
ATOM 771 O O . PRO A 1 102 ? 25.453 19.797 -7.156 1 87.88 102 PRO A O 1
ATOM 774 N N . GLU A 1 103 ? 25.938 21.938 -6.551 1 92.75 103 GLU A N 1
ATOM 775 C CA . GLU A 1 103 ? 27.25 21.594 -6.012 1 92.75 103 GLU A CA 1
ATOM 776 C C . GLU A 1 103 ? 27.141 21.047 -4.594 1 92.75 103 GLU A C 1
ATOM 778 O O . GLU A 1 103 ? 27.922 20.172 -4.195 1 92.75 103 GLU A O 1
ATOM 783 N N . HIS A 1 104 ? 26.188 21.688 -3.863 1 94.44 104 HIS A N 1
ATOM 784 C CA . HIS A 1 104 ? 25.969 21.266 -2.48 1 94.44 104 HIS A CA 1
ATOM 785 C C . HIS A 1 104 ? 24.516 20.906 -2.234 1 94.44 104 HIS A C 1
ATOM 787 O O . HIS A 1 104 ? 23.75 21.719 -1.718 1 94.44 104 HIS A O 1
ATOM 793 N N . ASN A 1 105 ? 24.203 19.656 -2.502 1 95.56 105 ASN A N 1
ATOM 794 C CA . ASN A 1 105 ? 22.844 19.188 -2.287 1 95.56 105 ASN A CA 1
ATOM 795 C C . ASN A 1 105 ? 22.656 18.641 -0.871 1 95.56 105 ASN A C 1
ATOM 797 O O . ASN A 1 105 ? 22.656 17.438 -0.657 1 95.56 105 ASN A O 1
ATOM 801 N N . TYR A 1 106 ? 22.281 19.5 0.063 1 97.25 106 TYR A N 1
ATOM 802 C CA . TYR A 1 106 ? 22.219 19.172 1.482 1 97.25 106 TYR A CA 1
ATOM 803 C C . TYR A 1 106 ? 21.062 18.203 1.771 1 97.25 106 TYR A C 1
ATOM 805 O O . TYR A 1 106 ? 21.078 17.516 2.787 1 97.25 106 TYR A O 1
ATOM 813 N N . LEU A 1 107 ? 20.062 18.219 0.91 1 96.81 107 LEU A N 1
ATOM 814 C CA . LEU A 1 107 ? 18.984 17.25 1.09 1 96.81 107 LEU A CA 1
ATOM 815 C C . LEU A 1 107 ? 19.5 15.828 0.93 1 96.81 107 LEU A C 1
ATOM 817 O O . LEU A 1 107 ? 19.125 14.938 1.694 1 96.81 107 LEU A O 1
ATOM 821 N N . GLU A 1 108 ? 20.406 15.617 -0.023 1 95.94 108 GLU A N 1
ATOM 822 C CA . GLU A 1 108 ? 20.922 14.289 -0.36 1 95.94 108 GLU A CA 1
ATOM 823 C C . GLU A 1 108 ? 22.094 13.898 0.543 1 95.94 108 GLU A C 1
ATOM 825 O O . GLU A 1 108 ? 22.234 12.734 0.919 1 95.94 108 GLU A O 1
ATOM 830 N N . THR A 1 109 ? 22.906 14.875 0.905 1 96.44 109 THR A N 1
ATOM 831 C CA . THR A 1 109 ? 24.156 14.539 1.562 1 96.44 109 THR A CA 1
ATOM 832 C C . THR A 1 109 ? 24.078 14.82 3.061 1 96.44 109 THR A C 1
ATOM 834 O O . THR A 1 109 ? 24.922 14.344 3.83 1 96.44 109 THR A O 1
ATOM 837 N N . GLY A 1 110 ? 23.078 15.602 3.463 1 97.5 110 GLY A N 1
ATOM 838 C CA . GLY A 1 110 ? 23.109 16.156 4.809 1 97.5 110 GLY A CA 1
ATOM 839 C C . GLY A 1 110 ? 24.109 17.297 4.961 1 97.5 110 GLY A C 1
ATOM 840 O O . GLY A 1 110 ? 24.75 17.703 3.986 1 97.5 110 GLY A O 1
ATOM 841 N N . PHE A 1 111 ? 24.078 17.844 6.078 1 98.5 111 PHE A N 1
ATOM 842 C CA . PHE A 1 111 ? 24.984 18.922 6.418 1 98.5 111 PHE A CA 1
ATOM 843 C C . PHE A 1 111 ? 25.328 18.891 7.902 1 98.5 111 PHE A C 1
ATOM 845 O O . PHE A 1 111 ? 24.453 18.688 8.742 1 98.5 111 PHE A O 1
ATOM 852 N N . TRP A 1 112 ? 26.625 19.078 8.211 1 98.12 112 TRP A N 1
ATOM 853 C CA . TRP A 1 112 ? 27.109 19.172 9.586 1 98.12 112 TRP A CA 1
ATOM 854 C C . TRP A 1 112 ? 28.219 20.234 9.703 1 98.12 112 TRP A C 1
ATOM 856 O O . TRP A 1 112 ? 29.328 20.031 9.211 1 98.12 112 TRP A O 1
ATOM 866 N N . ALA A 1 113 ? 27.844 21.281 10.367 1 97.44 113 ALA A N 1
ATOM 867 C CA . ALA A 1 113 ? 28.859 22.312 10.609 1 97.44 113 ALA A CA 1
ATOM 868 C C . ALA A 1 113 ? 29.953 21.781 11.523 1 97.44 113 ALA A C 1
ATOM 870 O O . ALA A 1 113 ? 29.672 21.109 12.523 1 97.44 113 ALA A O 1
ATOM 871 N N . ARG A 1 114 ? 31.203 22.156 11.211 1 93.19 114 ARG A N 1
ATOM 872 C CA . ARG A 1 114 ? 32.312 21.75 12.047 1 93.19 114 ARG A CA 1
ATOM 873 C C . ARG A 1 114 ? 32.719 22.844 13.031 1 93.19 114 ARG A C 1
ATOM 875 O O . ARG A 1 114 ? 33.344 22.562 14.055 1 93.19 114 ARG A O 1
ATOM 882 N N . THR A 1 115 ? 32.375 24.047 12.602 1 91.56 115 THR A N 1
ATOM 883 C CA . THR A 1 115 ? 32.625 25.219 13.43 1 91.56 115 THR A CA 1
ATOM 884 C C . THR A 1 115 ? 31.438 26.172 13.383 1 91.56 115 THR A C 1
ATOM 886 O O . THR A 1 115 ? 30.531 26 12.562 1 91.56 115 THR A O 1
ATOM 889 N N . ARG A 1 116 ? 31.438 27.156 14.25 1 92.94 116 ARG A N 1
ATOM 890 C CA . ARG A 1 116 ? 30.375 28.156 14.266 1 92.94 116 ARG A CA 1
ATOM 891 C C . ARG A 1 116 ? 30.328 28.938 12.945 1 92.94 116 ARG A C 1
ATOM 893 O O . ARG A 1 116 ? 29.266 29.328 12.492 1 92.94 116 ARG A O 1
ATOM 900 N N . GLY A 1 117 ? 31.484 29.094 12.383 1 93.88 117 GLY A N 1
ATOM 901 C CA . GLY A 1 117 ? 31.578 29.844 11.141 1 93.88 117 GLY A CA 1
ATOM 902 C C . GLY A 1 117 ? 30.984 29.125 9.953 1 93.88 117 GLY A C 1
ATOM 903 O O . GLY A 1 117 ? 30.625 29.75 8.953 1 93.88 117 GLY A O 1
ATOM 904 N N . GLU A 1 118 ? 30.828 27.844 10.125 1 96.06 118 GLU A N 1
ATOM 905 C CA . GLU A 1 118 ? 30.312 27.047 9.016 1 96.06 118 GLU A CA 1
ATOM 906 C C . GLU A 1 118 ? 28.781 26.953 9.062 1 96.06 118 GLU A C 1
ATOM 908 O O . GLU A 1 118 ? 28.156 26.469 8.117 1 96.06 118 GLU A O 1
ATOM 913 N N . GLU A 1 119 ? 28.234 27.453 10.188 1 98 119 GLU A N 1
ATOM 914 C CA . GLU A 1 119 ? 26.766 27.422 10.266 1 98 119 GLU A CA 1
ATOM 915 C C . GLU A 1 119 ? 26.141 28.312 9.195 1 98 119 GLU A C 1
ATOM 917 O O . GLU A 1 119 ? 26.672 29.391 8.891 1 98 119 GLU A O 1
ATOM 922 N N . ILE A 1 120 ? 25.031 27.859 8.609 1 98.38 120 ILE A N 1
ATOM 923 C CA . ILE A 1 120 ? 24.484 28.531 7.434 1 98.38 120 ILE A CA 1
ATOM 924 C C . ILE A 1 120 ? 23.266 29.359 7.828 1 98.38 120 ILE A C 1
ATOM 926 O O . ILE A 1 120 ? 22.25 28.812 8.273 1 98.38 120 ILE A O 1
ATOM 930 N N . PRO A 1 121 ? 23.312 30.672 7.695 1 97.94 121 PRO A N 1
ATOM 931 C CA . PRO A 1 121 ? 22.125 31.484 7.965 1 97.94 121 PRO A CA 1
ATOM 932 C C . PRO A 1 121 ? 20.938 31.094 7.078 1 97.94 121 PRO A C 1
ATOM 934 O O . PRO A 1 121 ? 21.109 30.812 5.891 1 97.94 121 PRO A O 1
ATOM 937 N N . VAL A 1 122 ? 19.828 31.016 7.656 1 98 122 VAL A N 1
ATOM 938 C CA . VAL A 1 122 ? 18.609 30.703 6.914 1 98 122 VAL A CA 1
ATOM 939 C C . VAL A 1 122 ? 17.766 31.969 6.758 1 98 122 VAL A C 1
ATOM 941 O O . VAL A 1 122 ? 17.094 32.406 7.695 1 98 122 VAL A O 1
ATOM 944 N N . ALA A 1 123 ? 17.703 32.469 5.578 1 95.38 123 ALA A N 1
ATOM 945 C CA . ALA A 1 123 ? 17.016 33.719 5.301 1 95.38 123 ALA A CA 1
ATOM 946 C C . ALA A 1 123 ? 15.523 33.594 5.594 1 95.38 123 ALA A C 1
ATOM 948 O O . ALA A 1 123 ? 14.859 32.656 5.137 1 95.38 123 ALA A O 1
ATOM 949 N N . GLY A 1 124 ? 15.031 34.531 6.422 1 95.5 124 GLY A N 1
ATOM 950 C CA . GLY A 1 124 ? 13.602 34.625 6.668 1 95.5 124 GLY A CA 1
ATOM 951 C C . GLY A 1 124 ? 13.125 33.719 7.797 1 95.5 124 GLY A C 1
ATOM 952 O O . GLY A 1 124 ? 11.969 33.812 8.219 1 95.5 124 GLY A O 1
ATOM 953 N N . LYS A 1 125 ? 13.992 32.875 8.32 1 97.62 125 LYS A N 1
ATOM 954 C CA . LYS A 1 125 ? 13.617 31.969 9.398 1 97.62 125 LYS A CA 1
ATOM 955 C C . LYS A 1 125 ? 13.398 32.719 10.703 1 97.62 125 LYS A C 1
ATOM 957 O O . LYS A 1 125 ? 14.141 33.656 11.023 1 97.62 125 LYS A O 1
ATOM 962 N N . THR A 1 126 ? 12.336 32.312 11.453 1 98.31 126 THR A N 1
ATOM 963 C CA . THR A 1 126 ? 12.078 32.938 12.75 1 98.31 126 THR A CA 1
ATOM 964 C C . THR A 1 126 ? 11.812 31.891 13.812 1 98.31 126 THR A C 1
ATOM 966 O O . THR A 1 126 ? 11.305 30.812 13.508 1 98.31 126 THR A O 1
ATOM 969 N N . VAL A 1 127 ? 12.156 32.219 15.008 1 98.62 127 VAL A N 1
ATOM 970 C CA . VAL A 1 127 ? 11.906 31.375 16.188 1 98.62 127 VAL A CA 1
ATOM 971 C C . VAL A 1 127 ? 11.234 32.219 17.266 1 98.62 127 VAL A C 1
ATOM 973 O O . VAL A 1 127 ? 11.742 33.25 17.656 1 98.62 127 VAL A O 1
ATOM 976 N N . TRP A 1 128 ? 10.062 31.703 17.781 1 98.56 128 TRP A N 1
ATOM 977 C CA . TRP A 1 128 ? 9.227 32.469 18.703 1 98.56 128 TRP A CA 1
ATOM 978 C C . TRP A 1 128 ? 9.234 31.844 20.094 1 98.56 128 TRP A C 1
ATOM 980 O O . TRP A 1 128 ? 8.906 30.672 20.25 1 98.56 128 TRP A O 1
ATOM 990 N N . PHE A 1 129 ? 9.57 32.625 21.094 1 98.19 129 PHE A N 1
ATOM 991 C CA . PHE A 1 129 ? 9.5 32.219 22.5 1 98.19 129 PHE A CA 1
ATOM 992 C C . PHE A 1 129 ? 8.273 32.844 23.172 1 98.19 129 PHE A C 1
ATOM 994 O O . PHE A 1 129 ? 8.133 34.062 23.219 1 98.19 129 PHE A O 1
ATOM 1001 N N . LEU A 1 130 ? 7.379 31.984 23.672 1 98 130 LEU A N 1
ATOM 1002 C CA . LEU A 1 130 ? 6.25 32.5 24.453 1 98 130 LEU A CA 1
ATOM 1003 C C . LEU A 1 130 ? 6.719 33.031 25.797 1 98 130 LEU A C 1
ATOM 1005 O O . LEU A 1 130 ? 7.488 32.375 26.5 1 98 130 LEU A O 1
ATOM 1009 N N . ARG A 1 131 ? 6.195 34.188 26.172 1 96.38 131 ARG A N 1
ATOM 1010 C CA . ARG A 1 131 ? 6.633 34.812 27.406 1 96.38 131 ARG A CA 1
ATOM 1011 C C . ARG A 1 131 ? 5.461 35 28.375 1 96.38 131 ARG A C 1
ATOM 1013 O O . ARG A 1 131 ? 5.633 34.875 29.594 1 96.38 131 ARG A O 1
ATOM 1020 N N . LYS A 1 132 ? 4.363 35.25 27.734 1 95.38 132 LYS A N 1
ATOM 1021 C CA . LYS A 1 132 ? 3.217 35.594 28.578 1 95.38 132 LYS A CA 1
ATOM 1022 C C . LYS A 1 132 ? 1.906 35.375 27.828 1 95.38 132 LYS A C 1
ATOM 1024 O O . LYS A 1 132 ? 1.867 35.469 26.594 1 95.38 132 LYS A O 1
ATOM 1029 N N . VAL A 1 133 ? 0.827 35 28.625 1 97.06 133 VAL A N 1
ATOM 1030 C CA . VAL A 1 133 ? -0.533 34.906 28.109 1 97.06 133 VAL A CA 1
ATOM 1031 C C . VAL A 1 133 ? -1.486 35.688 28.984 1 97.06 133 VAL A C 1
ATOM 1033 O O . VAL A 1 133 ? -1.48 35.531 30.219 1 97.06 133 VAL A O 1
ATOM 1036 N N . VAL A 1 134 ? -2.322 36.5 28.344 1 96.44 134 VAL A N 1
ATOM 1037 C CA . VAL A 1 134 ? -3.244 37.344 29.109 1 96.44 134 VAL A CA 1
ATOM 1038 C C . VAL A 1 134 ? -4.664 37.156 28.562 1 96.44 134 VAL A C 1
ATOM 1040 O O . VAL A 1 134 ? -4.879 37.188 27.359 1 96.44 134 VAL A O 1
ATOM 1043 N N . ASP A 1 135 ? -5.562 37 29.469 1 96.38 135 ASP A N 1
ATOM 1044 C CA . ASP A 1 135 ? -6.973 37 29.094 1 96.38 135 ASP A CA 1
ATOM 1045 C C . ASP A 1 135 ? -7.5 38.406 28.875 1 96.38 135 ASP A C 1
ATOM 1047 O O . ASP A 1 135 ? -7.598 39.188 29.812 1 96.38 135 ASP A O 1
ATOM 1051 N N . VAL A 1 136 ? -7.859 38.656 27.656 1 97.44 136 VAL A N 1
ATOM 1052 C CA . VAL A 1 136 ? -8.32 40 27.328 1 97.44 136 VAL A CA 1
ATOM 1053 C C . VAL A 1 136 ? -9.781 39.938 26.875 1 97.44 136 VAL A C 1
ATOM 1055 O O . VAL A 1 136 ? -10.219 40.781 26.062 1 97.44 136 VAL A O 1
ATOM 1058 N N . THR A 1 137 ? -10.484 38.969 27.266 1 96.5 137 THR A N 1
ATOM 1059 C CA . THR A 1 137 ? -11.852 38.688 26.828 1 96.5 137 THR A CA 1
ATOM 1060 C C . THR A 1 137 ? -12.742 39.906 27.094 1 96.5 137 THR A C 1
ATOM 1062 O O . THR A 1 137 ? -13.461 40.375 26.203 1 96.5 137 THR A O 1
ATOM 1065 N N . GLU A 1 138 ? -12.719 40.469 28.281 1 96.69 138 GLU A N 1
ATOM 1066 C CA . GLU A 1 138 ? -13.562 41.594 28.656 1 96.69 138 GLU A CA 1
ATOM 1067 C C . GLU A 1 138 ? -13.25 42.844 27.812 1 96.69 138 GLU A C 1
ATOM 1069 O O . GLU A 1 138 ? -14.156 43.562 27.391 1 96.69 138 GLU A O 1
ATOM 1074 N N . GLU A 1 139 ? -12.016 43 27.609 1 96.38 139 GLU A N 1
ATOM 1075 C CA . GLU A 1 139 ? -11.602 44.125 26.812 1 96.38 139 GLU A CA 1
ATOM 1076 C C . GLU A 1 139 ? -12.07 44 25.359 1 96.38 139 GLU A C 1
ATOM 1078 O O . GLU A 1 139 ? -12.539 44.969 24.75 1 96.38 139 GLU A O 1
ATOM 1083 N N . VAL A 1 140 ? -11.867 42.844 24.781 1 96.06 140 VAL A N 1
ATOM 1084 C CA . VAL A 1 140 ? -12.281 42.594 23.406 1 96.06 140 VAL A CA 1
ATOM 1085 C C . VAL A 1 140 ? -13.781 42.781 23.281 1 96.06 140 VAL A C 1
ATOM 1087 O O . VAL A 1 140 ? -14.25 43.406 22.297 1 96.06 140 VAL A O 1
ATOM 1090 N N . GLU A 1 141 ? -14.516 42.281 24.25 1 94.19 141 GLU A N 1
ATOM 1091 C CA . GLU A 1 141 ? -15.969 42.438 24.234 1 94.19 141 GLU A CA 1
ATOM 1092 C C . GLU A 1 141 ? -16.359 43.906 24.312 1 94.19 141 GLU A C 1
ATOM 1094 O O . GLU A 1 141 ? -17.312 44.344 23.656 1 94.19 141 GLU A O 1
ATOM 1099 N N . ALA A 1 142 ? -15.68 44.625 25.078 1 94.56 142 ALA A N 1
ATOM 1100 C CA . ALA A 1 142 ? -15.953 46.031 25.219 1 94.56 142 ALA A CA 1
ATOM 1101 C C . ALA A 1 142 ? -15.719 46.781 23.906 1 94.56 142 ALA A C 1
ATOM 1103 O O . ALA A 1 142 ? -16.516 47.656 23.531 1 94.56 142 ALA A O 1
ATOM 1104 N N . ILE A 1 143 ? -14.625 46.469 23.281 1 94.25 143 ILE A N 1
ATOM 1105 C CA . ILE A 1 143 ? -14.312 47.094 22 1 94.25 143 ILE A CA 1
ATOM 1106 C C . ILE A 1 143 ? -15.367 46.719 20.969 1 94.25 143 ILE A C 1
ATOM 1108 O O . ILE A 1 143 ? -15.836 47.562 20.203 1 94.25 143 ILE A O 1
ATOM 1112 N N . ARG A 1 144 ? -15.68 45.469 20.922 1 92.62 144 ARG A N 1
ATOM 1113 C CA . ARG A 1 144 ? -16.688 45 19.984 1 92.62 144 ARG A CA 1
ATOM 1114 C C . ARG A 1 144 ? -18.016 45.688 20.203 1 92.62 144 ARG A C 1
ATOM 1116 O O . ARG A 1 144 ? -18.641 46.156 19.25 1 92.62 144 ARG A O 1
ATOM 1123 N N . ASN A 1 145 ? -18.531 45.75 21.438 1 91.56 145 ASN A N 1
ATOM 1124 C CA . ASN A 1 145 ? -19.797 46.375 21.781 1 91.56 145 ASN A CA 1
ATOM 1125 C C . ASN A 1 145 ? -19.781 47.875 21.469 1 91.56 145 ASN A C 1
ATOM 1127 O O . ASN A 1 145 ? -20.781 48.438 21.031 1 91.56 145 ASN A O 1
ATOM 1131 N N . GLY A 1 146 ? -18.688 48.375 21.719 1 92.12 146 GLY A N 1
ATOM 1132 C CA . GLY A 1 146 ? -18.531 49.781 21.359 1 92.12 146 GLY A CA 1
ATOM 1133 C C . GLY A 1 146 ? -18.641 50.031 19.859 1 92.12 146 GLY A C 1
ATOM 1134 O O . GLY A 1 146 ? -19.312 50.969 19.438 1 92.12 146 GLY A O 1
ATOM 1135 N N . MET A 1 147 ? -17.969 49.25 19.125 1 91.62 147 MET A N 1
ATOM 1136 C CA . MET A 1 147 ? -18.016 49.375 17.672 1 91.62 147 MET A CA 1
ATOM 1137 C C . MET A 1 147 ? -19.438 49.156 17.156 1 91.62 147 MET A C 1
ATOM 1139 O O . MET A 1 147 ? -19.859 49.812 16.203 1 91.62 147 MET A O 1
ATOM 1143 N N . MET A 1 148 ? -20.094 48.25 17.703 1 89.5 148 MET A N 1
ATOM 1144 C CA . MET A 1 148 ? -21.469 48 17.312 1 89.5 148 MET A CA 1
ATOM 1145 C C . MET A 1 148 ? -22.375 49.188 17.656 1 89.5 148 MET A C 1
ATOM 1147 O O . MET A 1 148 ? -23.219 49.562 16.844 1 89.5 148 MET A O 1
ATOM 1151 N N . ALA A 1 149 ? -22.234 49.656 18.859 1 90.62 149 ALA A N 1
ATOM 1152 C CA . ALA A 1 149 ? -23.031 50.781 19.312 1 90.62 149 ALA A CA 1
ATOM 1153 C C . ALA A 1 149 ? -22.828 52 18.422 1 90.62 149 ALA A C 1
ATOM 1155 O O . ALA A 1 149 ? -23.75 52.781 18.203 1 90.62 149 ALA A O 1
ATOM 1156 N N . GLU A 1 150 ? -21.688 52.094 17.812 1 91.19 150 GLU A N 1
ATOM 1157 C CA . GLU A 1 150 ? -21.328 53.25 16.969 1 91.19 150 GLU A CA 1
ATOM 1158 C C . GLU A 1 150 ? -21.703 52.969 15.516 1 91.19 150 GLU A C 1
ATOM 1160 O O . GLU A 1 150 ? -21.531 53.844 14.664 1 91.19 150 GLU A O 1
ATOM 1165 N N . GLY A 1 151 ? -22.188 51.812 15.281 1 86.62 151 GLY A N 1
ATOM 1166 C CA . GLY A 1 151 ? -22.562 51.469 13.922 1 86.62 151 GLY A CA 1
ATOM 1167 C C . GLY A 1 151 ? -21.375 51.125 13.039 1 86.62 151 GLY A C 1
ATOM 1168 O O . GLY A 1 151 ? -21.453 51.188 11.812 1 86.62 151 GLY A O 1
ATOM 1169 N N . LYS A 1 152 ? -20.297 50.812 13.586 1 83.5 152 LYS A N 1
ATOM 1170 C CA . LYS A 1 152 ? -19.078 50.562 12.844 1 83.5 152 LYS A CA 1
ATOM 1171 C C . LYS A 1 152 ? -18.797 49.062 12.688 1 83.5 152 LYS A C 1
ATOM 1173 O O . LYS A 1 152 ? -17.797 48.656 12.094 1 83.5 152 LYS A O 1
ATOM 1178 N N . TRP A 1 153 ? -19.656 48.312 13.172 1 84.12 153 TRP A N 1
ATOM 1179 C CA . TRP A 1 153 ? -19.469 46.875 13.102 1 84.12 153 TRP A CA 1
ATOM 1180 C C . TRP A 1 153 ? -19.828 46.344 11.711 1 84.12 153 TRP A C 1
ATOM 1182 O O . TRP A 1 153 ? -20.844 46.719 11.133 1 84.12 153 TRP A O 1
ATOM 1192 N N . GLY A 1 154 ? -18.906 45.719 11.008 1 74.69 154 GLY A N 1
ATOM 1193 C CA . GLY A 1 154 ? -19.125 45.125 9.695 1 74.69 154 GLY A CA 1
ATOM 1194 C C . GLY A 1 154 ? -18.344 43.844 9.477 1 74.69 154 GLY A C 1
ATOM 1195 O O . GLY A 1 154 ? -17.906 43.219 10.438 1 74.69 154 GLY A O 1
ATOM 1196 N N . ILE A 1 155 ? -18.172 43.438 8.227 1 70.38 155 ILE A N 1
ATOM 1197 C CA . ILE A 1 155 ? -17.578 42.156 7.82 1 70.38 155 ILE A CA 1
ATOM 1198 C C . ILE A 1 155 ? -16.125 42.094 8.312 1 70.38 155 ILE A C 1
ATOM 1200 O O . ILE A 1 155 ? -15.641 41.031 8.672 1 70.38 155 ILE A O 1
ATOM 1204 N N . MET A 1 156 ? -15.555 43.156 8.445 1 78.5 156 MET A N 1
ATOM 1205 C CA . MET A 1 156 ? -14.164 43.219 8.898 1 78.5 156 MET A CA 1
ATOM 1206 C C . MET A 1 156 ? -14.086 43.594 10.367 1 78.5 156 MET A C 1
ATOM 1208 O O . MET A 1 156 ? -13.008 43.938 10.867 1 78.5 156 MET A O 1
ATOM 1212 N N . GLY A 1 157 ? -15.188 43.5 11.047 1 79.94 157 GLY A N 1
ATOM 1213 C CA . GLY A 1 157 ? -15.258 44 12.422 1 79.94 157 GLY A CA 1
ATOM 1214 C C . GLY A 1 157 ? -14.266 43.312 13.336 1 79.94 157 GLY A C 1
ATOM 1215 O O . GLY A 1 157 ? -13.5 43.969 14.039 1 79.94 157 GLY A O 1
ATOM 1216 N N . MET A 1 158 ? -14.234 42.062 13.297 1 84.88 158 MET A N 1
ATOM 1217 C CA . MET A 1 158 ? -13.344 41.344 14.203 1 84.88 158 MET A CA 1
ATOM 1218 C C . MET A 1 158 ? -11.883 41.625 13.875 1 84.88 158 MET A C 1
ATOM 1220 O O . MET A 1 158 ? -11.039 41.688 14.773 1 84.88 158 MET A O 1
ATOM 1224 N N . ARG A 1 159 ? -11.586 41.75 12.664 1 87.81 159 ARG A N 1
ATOM 1225 C CA . ARG A 1 159 ? -10.227 42.125 12.273 1 87.81 159 ARG A CA 1
ATOM 1226 C C . ARG A 1 159 ? -9.812 43.438 12.898 1 87.81 159 ARG A C 1
ATOM 1228 O O . ARG A 1 159 ? -8.672 43.625 13.328 1 87.81 159 ARG A O 1
ATOM 1235 N N . ARG A 1 160 ? -10.703 44.312 12.938 1 90.31 160 ARG A N 1
ATOM 1236 C CA . ARG A 1 160 ? -10.438 45.625 13.539 1 90.31 160 ARG A CA 1
ATOM 1237 C C . ARG A 1 160 ? -10.258 45.5 15.047 1 90.31 160 ARG A C 1
ATOM 1239 O O . ARG A 1 160 ? -9.406 46.156 15.633 1 90.31 160 ARG A O 1
ATOM 1246 N N . VAL A 1 161 ? -11.078 44.75 15.594 1 91.81 161 VAL A N 1
ATOM 1247 C CA . VAL A 1 161 ? -10.977 44.531 17.031 1 91.81 161 VAL A CA 1
ATOM 1248 C C . VAL A 1 161 ? -9.602 43.938 17.375 1 91.81 161 VAL A C 1
ATOM 1250 O O . VAL A 1 161 ? -8.938 44.406 18.297 1 91.81 161 VAL A O 1
ATOM 1253 N N . TYR A 1 162 ? -9.148 42.969 16.672 1 93.44 162 TYR A N 1
ATOM 1254 C CA . TYR A 1 162 ? -7.848 42.344 16.891 1 93.44 162 TYR A CA 1
ATOM 1255 C C . TYR A 1 162 ? -6.723 43.375 16.734 1 93.44 162 TYR A C 1
ATOM 1257 O O . TYR A 1 162 ? -5.805 43.438 17.547 1 93.44 162 TYR A O 1
ATOM 1265 N N . LYS A 1 163 ? -6.848 44.125 15.688 1 93.69 163 LYS A N 1
ATOM 1266 C CA . LYS A 1 163 ? -5.82 45.125 15.445 1 93.69 163 LYS A CA 1
ATOM 1267 C C . LYS A 1 163 ? -5.75 46.125 16.594 1 93.69 163 LYS A C 1
ATOM 1269 O O . LYS A 1 163 ? -4.66 46.5 17.047 1 93.69 163 LYS A O 1
ATOM 1274 N N . GLU A 1 164 ? -6.871 46.562 17.031 1 93.44 164 GLU A N 1
ATOM 1275 C CA . GLU A 1 164 ? -6.906 47.562 18.109 1 93.44 164 GLU A CA 1
ATOM 1276 C C . GLU A 1 164 ? -6.273 47 19.375 1 93.44 164 GLU A C 1
ATOM 1278 O O . GLU A 1 164 ? -5.461 47.688 20.016 1 93.44 164 GLU A O 1
ATOM 1283 N N . ILE A 1 165 ? -6.668 45.875 19.766 1 95.25 165 ILE A N 1
ATOM 1284 C CA . ILE A 1 165 ? -6.168 45.281 21.016 1 95.25 165 ILE A CA 1
ATOM 1285 C C . ILE A 1 165 ? -4.676 45 20.875 1 95.25 165 ILE A C 1
ATOM 1287 O O . ILE A 1 165 ? -3.902 45.219 21.812 1 95.25 165 ILE A O 1
ATOM 1291 N N . GLU A 1 166 ? -4.203 44.406 19.812 1 95.94 166 GLU A N 1
ATOM 1292 C CA . GLU A 1 166 ? -2.799 44.094 19.578 1 95.94 166 GLU A CA 1
ATOM 1293 C C . GLU A 1 166 ? -1.941 45.344 19.531 1 95.94 166 GLU A C 1
ATOM 1295 O O . GLU A 1 166 ? -0.857 45.406 20.125 1 95.94 166 GLU A O 1
ATOM 1300 N N . ASP A 1 167 ? -2.484 46.375 18.844 1 95.12 167 ASP A N 1
ATOM 1301 C CA . ASP A 1 167 ? -1.752 47.656 18.797 1 95.12 167 ASP A CA 1
ATOM 1302 C C . ASP A 1 167 ? -1.592 48.25 20.188 1 95.12 167 ASP A C 1
ATOM 1304 O O . ASP A 1 167 ? -0.524 48.781 20.516 1 95.12 167 ASP A O 1
ATOM 1308 N N . ARG A 1 168 ? -2.6 48.219 20.938 1 94.5 168 ARG A N 1
ATOM 1309 C CA . ARG A 1 168 ? -2.598 48.781 22.281 1 94.5 168 ARG A CA 1
ATOM 1310 C C . ARG A 1 168 ? -1.521 48.125 23.141 1 94.5 168 ARG A C 1
ATOM 1312 O O . ARG A 1 168 ? -0.741 48.812 23.797 1 94.5 168 ARG A O 1
ATOM 1319 N N . TYR A 1 169 ? -1.471 46.906 23.109 1 95.19 169 TYR A N 1
ATOM 1320 C CA . TYR A 1 169 ? -0.55 46.219 23.984 1 95.19 169 TYR A CA 1
ATOM 1321 C C . TYR A 1 169 ? 0.851 46.156 23.391 1 95.19 169 TYR A C 1
ATOM 1323 O O . TYR A 1 169 ? 1.845 46.156 24.125 1 95.19 169 TYR A O 1
ATOM 1331 N N . ALA A 1 170 ? 0.958 46.094 22.078 1 94 170 ALA A N 1
ATOM 1332 C CA . ALA A 1 170 ? 2.262 46.125 21.422 1 94 170 ALA A CA 1
ATOM 1333 C C . ALA A 1 170 ? 3.018 47.406 21.75 1 94 170 ALA A C 1
ATOM 1335 O O . ALA A 1 170 ? 4.246 47.406 21.859 1 94 170 ALA A O 1
ATOM 1336 N N . ALA A 1 171 ? 2.318 48.438 21.953 1 94.06 171 ALA A N 1
ATOM 1337 C CA . ALA A 1 171 ? 2.918 49.75 22.25 1 94.06 171 ALA A CA 1
ATOM 1338 C C . ALA A 1 171 ? 3.531 49.75 23.641 1 94.06 171 ALA A C 1
ATOM 1340 O O . ALA A 1 171 ? 4.367 50.625 23.953 1 94.06 171 ALA A O 1
ATOM 1341 N N . GLN A 1 172 ? 3.219 48.812 24.422 1 93.81 172 GLN A N 1
ATOM 1342 C CA . GLN A 1 172 ? 3.623 48.812 25.812 1 93.81 172 GLN A CA 1
ATOM 1343 C C . GLN A 1 172 ? 4.703 47.781 26.078 1 93.81 172 GLN A C 1
ATOM 1345 O O . GLN A 1 172 ? 5.082 47.531 27.234 1 93.81 172 GLN A O 1
ATOM 1350 N N . THR A 1 173 ? 5.148 47.156 25.094 1 92.38 173 THR A N 1
ATOM 1351 C CA . THR A 1 173 ? 6.09 46.062 25.281 1 92.38 173 THR A CA 1
ATOM 1352 C C . THR A 1 173 ? 7.031 45.938 24.094 1 92.38 173 THR A C 1
ATOM 1354 O O . THR A 1 173 ? 6.785 46.531 23.031 1 92.38 173 THR A O 1
ATOM 1357 N N . GLU A 1 174 ? 8.133 45.25 24.312 1 91.5 174 GLU A N 1
ATOM 1358 C CA . GLU A 1 174 ? 9.062 44.938 23.219 1 91.5 174 GLU A CA 1
ATOM 1359 C C . GLU A 1 174 ? 8.719 43.594 22.578 1 91.5 174 GLU A C 1
ATOM 1361 O O . GLU A 1 174 ? 9.281 43.25 21.531 1 91.5 174 GLU A O 1
ATOM 1366 N N . HIS A 1 175 ? 7.754 42.969 23.172 1 94.88 175 HIS A N 1
ATOM 1367 C CA . HIS A 1 175 ? 7.336 41.656 22.656 1 94.88 175 HIS A CA 1
ATOM 1368 C C . HIS A 1 175 ? 6.402 41.812 21.469 1 94.88 175 HIS A C 1
ATOM 1370 O O . HIS A 1 175 ? 5.73 42.844 21.312 1 94.88 175 HIS A O 1
ATOM 1376 N N . GLU A 1 176 ? 6.453 40.844 20.578 1 95 176 GLU A N 1
ATOM 1377 C CA . GLU A 1 176 ? 5.359 40.688 19.625 1 95 176 GLU A CA 1
ATOM 1378 C C . GLU A 1 176 ? 4.102 40.156 20.312 1 95 176 GLU A C 1
ATOM 1380 O O . GLU A 1 176 ? 4.176 39.281 21.156 1 95 176 GLU A O 1
ATOM 1385 N N . VAL A 1 177 ? 2.955 40.781 19.969 1 96.12 177 VAL A N 1
ATOM 1386 C CA . VAL A 1 177 ? 1.715 40.406 20.625 1 96.12 177 VAL A CA 1
ATOM 1387 C C . VAL A 1 177 ? 0.714 39.906 19.578 1 96.12 177 VAL A C 1
ATOM 1389 O O . VAL A 1 177 ? 0.625 40.469 18.484 1 96.12 177 VAL A O 1
ATOM 1392 N N . SER A 1 178 ? 0.064 38.812 19.891 1 95.31 178 SER A N 1
ATOM 1393 C CA . SER A 1 178 ? -0.964 38.281 19.031 1 95.31 178 SER A CA 1
ATOM 1394 C C . SER A 1 178 ? -2.188 37.844 19.828 1 95.31 178 SER A C 1
ATOM 1396 O O . SER A 1 178 ? -2.061 37.156 20.844 1 95.31 178 SER A O 1
ATOM 1398 N N . CYS A 1 179 ? -3.342 38.188 19.328 1 96.38 179 CYS A N 1
ATOM 1399 C CA . CYS A 1 179 ? -4.59 37.844 20 1 96.38 179 CYS A CA 1
ATOM 1400 C C . CYS A 1 179 ? -5.297 36.688 19.266 1 96.38 179 CYS A C 1
ATOM 1402 O O . CYS A 1 179 ? -5.387 36.719 18.031 1 96.38 179 CYS A O 1
ATOM 1404 N N . TYR A 1 180 ? -5.762 35.719 20.016 1 95 180 TYR A N 1
ATOM 1405 C CA . TYR A 1 180 ? -6.461 34.594 19.422 1 95 180 TYR A CA 1
ATOM 1406 C C . TYR A 1 180 ? -7.793 34.344 20.125 1 95 180 TYR A C 1
ATOM 1408 O O . TYR A 1 180 ? -7.906 34.531 21.328 1 95 180 TYR A O 1
ATOM 1416 N N . SER A 1 181 ? -8.766 33.938 19.312 1 93.75 181 SER A N 1
ATOM 1417 C CA . SER A 1 181 ? -10.086 33.562 19.828 1 93.75 181 SER A CA 1
ATOM 1418 C C . SER A 1 181 ? -10.133 32.062 20.203 1 93.75 181 SER A C 1
ATOM 1420 O O . SER A 1 181 ? -9.578 31.234 19.484 1 93.75 181 SER A O 1
ATOM 1422 N N . MET A 1 182 ? -10.781 31.75 21.344 1 94.19 182 MET A N 1
ATOM 1423 C CA . MET A 1 182 ? -11.055 30.391 21.781 1 94.19 182 MET A CA 1
ATOM 1424 C C . MET A 1 182 ? -12.555 30.109 21.797 1 94.19 182 MET A C 1
ATOM 1426 O O . MET A 1 182 ? -13.344 30.984 22.156 1 94.19 182 MET A O 1
ATOM 1430 N N . TRP A 1 183 ? -13.031 28.891 21.328 1 92.88 183 TRP A N 1
ATOM 1431 C CA . TRP A 1 183 ? -14.414 28.422 21.312 1 92.88 183 TRP A CA 1
ATOM 1432 C C . TRP A 1 183 ? -15.328 29.438 20.625 1 92.88 183 TRP A C 1
ATOM 1434 O O . TRP A 1 183 ? -16.359 29.812 21.188 1 92.88 183 TRP A O 1
ATOM 1444 N N . GLY A 1 184 ? -14.914 29.875 19.484 1 85.62 184 GLY A N 1
ATOM 1445 C CA . GLY A 1 184 ? -15.75 30.766 18.703 1 85.62 184 GLY A CA 1
ATOM 1446 C C . GLY A 1 184 ? -15.953 32.125 19.344 1 85.62 184 GLY A C 1
ATOM 1447 O O . GLY A 1 184 ? -17.031 32.719 19.234 1 85.62 184 GLY A O 1
ATOM 1448 N N . GLY A 1 185 ? -15.07 32.5 20.172 1 88.75 185 GLY A N 1
ATOM 1449 C CA . GLY A 1 185 ? -15.141 33.844 20.766 1 88.75 185 GLY A CA 1
ATOM 1450 C C . GLY A 1 185 ? -15.578 33.812 22.219 1 88.75 185 GLY A C 1
ATOM 1451 O O . GLY A 1 185 ? -15.828 34.875 22.797 1 88.75 185 GLY A O 1
ATOM 1452 N N . LYS A 1 186 ? -15.633 32.688 22.797 1 91.31 186 LYS A N 1
ATOM 1453 C CA . LYS A 1 186 ? -15.961 32.625 24.219 1 91.31 186 LYS A CA 1
ATOM 1454 C C . LYS A 1 186 ? -14.828 33.188 25.078 1 91.31 186 LYS A C 1
ATOM 1456 O O . LYS A 1 186 ? -15.055 33.594 26.203 1 91.31 186 LYS A O 1
ATOM 1461 N N . MET A 1 187 ? -13.68 33.062 24.531 1 93.31 187 MET A N 1
ATOM 1462 C CA . MET A 1 187 ? -12.477 33.562 25.219 1 93.31 187 MET A CA 1
ATOM 1463 C C . MET A 1 187 ? -11.477 34.125 24.219 1 93.31 187 MET A C 1
ATOM 1465 O O . MET A 1 187 ? -11.359 33.625 23.094 1 93.31 187 MET A O 1
ATOM 1469 N N . TYR A 1 188 ? -10.859 35.219 24.609 1 96.12 188 TYR A N 1
ATOM 1470 C CA . TYR A 1 188 ? -9.789 35.844 23.828 1 96.12 188 TYR A CA 1
ATOM 1471 C C . TYR A 1 188 ? -8.508 35.938 24.641 1 96.12 188 TYR A C 1
ATOM 1473 O O . TYR A 1 188 ? -8.5 36.5 25.734 1 96.12 188 TYR A O 1
ATOM 1481 N N . LEU A 1 189 ? -7.473 35.375 24.109 1 97.06 189 LEU A N 1
ATOM 1482 C CA . LEU A 1 189 ? -6.18 35.375 24.781 1 97.06 189 LEU A CA 1
ATOM 1483 C C . LEU A 1 189 ? -5.137 36.125 23.969 1 97.06 189 LEU A C 1
ATOM 1485 O O . LEU A 1 189 ? -5.109 36.031 22.734 1 97.06 189 LEU A O 1
ATOM 1489 N N . LEU A 1 190 ? -4.406 36.906 24.672 1 97.19 190 LEU A N 1
ATOM 1490 C CA . LEU A 1 190 ? -3.285 37.625 24.094 1 97.19 190 LEU A CA 1
ATOM 1491 C C . LEU A 1 190 ? -1.962 36.969 24.438 1 97.19 190 LEU A C 1
ATOM 1493 O O . LEU A 1 190 ? -1.652 36.75 25.609 1 97.19 190 LEU A O 1
ATOM 1497 N N . PHE A 1 191 ? -1.176 36.688 23.453 1 97.31 191 PHE A N 1
ATOM 1498 C CA . PHE A 1 191 ? 0.104 36 23.609 1 97.31 191 PHE A CA 1
ATOM 1499 C C . PHE A 1 191 ? 1.261 36.938 23.344 1 97.31 191 PHE A C 1
ATOM 1501 O O . PHE A 1 191 ? 1.242 37.688 22.344 1 97.31 191 PHE A O 1
ATOM 1508 N N . TYR A 1 192 ? 2.229 36.938 24.203 1 97.19 192 TYR A N 1
ATOM 1509 C CA . TYR A 1 192 ? 3.445 37.75 24.062 1 97.19 192 TYR A CA 1
ATOM 1510 C C . TYR A 1 192 ? 4.617 36.875 23.641 1 97.19 192 TYR A C 1
ATOM 1512 O O . TYR A 1 192 ? 4.91 35.844 24.281 1 97.19 192 TYR A O 1
ATOM 1520 N N . TYR A 1 193 ? 5.344 37.344 22.562 1 97.5 193 TYR A N 1
ATOM 1521 C CA . TYR A 1 193 ? 6.43 36.531 22.031 1 97.5 193 TYR A CA 1
ATOM 1522 C C . TYR A 1 193 ? 7.707 37.344 21.875 1 97.5 193 TYR A C 1
ATOM 1524 O O . TYR A 1 193 ? 7.656 38.5 21.484 1 97.5 193 TYR A O 1
ATOM 1532 N N . ASP A 1 194 ? 8.852 36.75 22.203 1 97.56 194 ASP A N 1
ATOM 1533 C CA . ASP A 1 194 ? 10.125 37.156 21.641 1 97.56 194 ASP A CA 1
ATOM 1534 C C . ASP A 1 194 ? 10.391 36.469 20.312 1 97.56 194 ASP A C 1
ATOM 1536 O O . ASP A 1 194 ? 10.383 35.219 20.25 1 97.56 194 ASP A O 1
ATOM 1540 N N . VAL A 1 195 ? 10.625 37.219 19.25 1 98.19 195 VAL A N 1
ATOM 1541 C CA . VAL A 1 195 ? 10.805 36.625 17.922 1 98.19 195 VAL A CA 1
ATOM 1542 C C . VAL A 1 195 ? 12.242 36.844 17.453 1 98.19 195 VAL A C 1
ATOM 1544 O O . VAL A 1 195 ? 12.648 37.969 17.156 1 98.19 195 VAL A O 1
ATOM 1547 N N . TYR A 1 196 ? 12.992 35.812 17.391 1 98.56 196 TYR A N 1
ATOM 1548 C CA . TYR A 1 196 ? 14.367 35.875 16.906 1 98.56 196 TYR A CA 1
ATOM 1549 C C . TYR A 1 196 ? 14.43 35.562 15.406 1 98.56 196 TYR A C 1
ATOM 1551 O O . TYR A 1 196 ? 13.711 34.688 14.906 1 98.56 196 TYR A O 1
ATOM 1559 N N . LYS A 1 197 ? 15.336 36.281 14.672 1 98.25 197 LYS A N 1
ATOM 1560 C CA . LYS A 1 197 ? 15.32 36.219 13.211 1 98.25 197 LYS A CA 1
ATOM 1561 C C . LYS A 1 197 ? 16.672 35.781 12.656 1 98.25 197 LYS A C 1
ATOM 1563 O O . LYS A 1 197 ? 16.797 35.531 11.453 1 98.25 197 LYS A O 1
ATOM 1568 N N . ASP A 1 198 ? 17.688 35.719 13.523 1 98.62 198 ASP A N 1
ATOM 1569 C CA . ASP A 1 198 ? 18.969 35.156 13.117 1 98.62 198 ASP A CA 1
ATOM 1570 C C . ASP A 1 198 ? 19.078 33.688 13.531 1 98.62 198 ASP A C 1
ATOM 1572 O O . ASP A 1 198 ? 19.531 33.375 14.633 1 98.62 198 ASP A O 1
ATOM 1576 N N . VAL A 1 199 ? 18.656 32.875 12.633 1 98.75 199 VAL A N 1
ATOM 1577 C CA . VAL A 1 199 ? 18.641 31.422 12.82 1 98.75 199 VAL A CA 1
ATOM 1578 C C . VAL A 1 199 ? 19.531 30.766 11.773 1 98.75 199 VAL A C 1
ATOM 1580 O O . VAL A 1 199 ? 19.453 31.078 10.586 1 98.75 199 VAL A O 1
ATOM 1583 N N . ARG A 1 200 ? 20.344 29.859 12.211 1 98.81 200 ARG A N 1
ATOM 1584 C CA . ARG A 1 200 ? 21.328 29.266 11.312 1 98.81 200 ARG A CA 1
ATOM 1585 C C . ARG A 1 200 ? 21.281 27.75 11.375 1 98.81 200 ARG A C 1
ATOM 1587 O O . ARG A 1 200 ? 21.078 27.172 12.445 1 98.81 200 ARG A O 1
ATOM 1594 N N . LEU A 1 201 ? 21.422 27.062 10.18 1 98.81 201 LEU A N 1
ATOM 1595 C CA . LEU A 1 201 ? 21.453 25.609 10.102 1 98.81 201 LEU A CA 1
ATOM 1596 C C . LEU A 1 201 ? 22.781 25.062 10.617 1 98.81 201 LEU A C 1
ATOM 1598 O O . LEU A 1 201 ? 23.844 25.484 10.148 1 98.81 201 LEU A O 1
ATOM 1602 N N . VAL A 1 202 ? 22.719 24.141 11.539 1 98.75 202 VAL A N 1
ATOM 1603 C CA . VAL A 1 202 ? 23.922 23.594 12.164 1 98.75 202 VAL A CA 1
ATOM 1604 C C . VAL A 1 202 ? 24.156 22.172 11.664 1 98.75 202 VAL A C 1
ATOM 1606 O O . VAL A 1 202 ? 25.297 21.781 11.398 1 98.75 202 VAL A O 1
ATOM 1609 N N . GLY A 1 203 ? 23.094 21.422 11.633 1 98.56 203 GLY A N 1
ATOM 1610 C CA . GLY A 1 203 ? 23.234 20.031 11.188 1 98.56 203 GLY A CA 1
ATOM 1611 C C . GLY A 1 203 ? 21.906 19.406 10.805 1 98.56 203 GLY A C 1
ATOM 1612 O O . GLY A 1 203 ? 20.891 19.641 11.445 1 98.56 203 GLY A O 1
ATOM 1613 N N . THR A 1 204 ? 21.938 18.609 9.797 1 98.75 204 THR A N 1
ATOM 1614 C CA . THR A 1 204 ? 20.766 17.844 9.344 1 98.75 204 THR A CA 1
ATOM 1615 C C . THR A 1 204 ? 21.188 16.562 8.641 1 98.75 204 THR A C 1
ATOM 1617 O O . THR A 1 204 ? 22.188 16.547 7.922 1 98.75 204 THR A O 1
ATOM 1620 N N . PRO A 1 205 ? 20.547 15.469 8.945 1 98.56 205 PRO A N 1
ATOM 1621 C CA . PRO A 1 205 ? 20.875 14.25 8.203 1 98.56 205 PRO A CA 1
ATOM 1622 C C . PRO A 1 205 ? 20.391 14.297 6.754 1 98.56 205 PRO A C 1
ATOM 1624 O O . PRO A 1 205 ? 19.562 15.148 6.402 1 98.56 205 PRO A O 1
ATOM 1627 N N . PRO A 1 206 ? 21.016 13.422 5.887 1 98.12 206 PRO A N 1
ATOM 1628 C CA . PRO A 1 206 ? 20.469 13.312 4.531 1 98.12 206 PRO A CA 1
ATOM 1629 C C . PRO A 1 206 ? 19.047 12.75 4.504 1 98.12 206 PRO A C 1
ATOM 1631 O O . PRO A 1 206 ? 18.578 12.211 5.508 1 98.12 206 PRO A O 1
ATOM 1634 N N . ILE A 1 207 ? 18.438 12.875 3.371 1 97.19 207 ILE A N 1
ATOM 1635 C CA . ILE A 1 207 ? 17.047 12.461 3.199 1 97.19 207 ILE A CA 1
ATOM 1636 C C . ILE A 1 207 ? 16.922 10.961 3.426 1 97.19 207 ILE A C 1
ATOM 1638 O O . ILE A 1 207 ? 15.875 10.477 3.873 1 97.19 207 ILE A O 1
ATOM 1642 N N . THR A 1 208 ? 17.984 10.172 3.254 1 97.19 208 THR A N 1
ATOM 1643 C CA . THR A 1 208 ? 17.984 8.727 3.43 1 97.19 208 THR A CA 1
ATOM 1644 C C . THR A 1 208 ? 17.859 8.359 4.906 1 97.19 208 THR A C 1
ATOM 1646 O O . THR A 1 208 ? 17.578 7.211 5.246 1 97.19 208 THR A O 1
ATOM 1649 N N . LEU A 1 209 ? 18.078 9.328 5.812 1 98.38 209 LEU A N 1
ATOM 1650 C CA . LEU A 1 209 ? 17.906 9.125 7.246 1 98.38 209 LEU A CA 1
ATOM 1651 C C . LEU A 1 209 ? 16.734 9.938 7.781 1 98.38 209 LEU A C 1
ATOM 1653 O O . LEU A 1 209 ? 15.844 9.391 8.43 1 98.38 209 LEU A O 1
ATOM 1657 N N . GLY A 1 210 ? 16.719 11.164 7.434 1 98.25 210 GLY A N 1
ATOM 1658 C CA . GLY A 1 210 ? 15.75 12.094 7.992 1 98.25 210 GLY A CA 1
ATOM 1659 C C . GLY A 1 210 ? 14.336 11.852 7.5 1 98.25 210 GLY A C 1
ATOM 1660 O O . GLY A 1 210 ? 13.367 12.211 8.172 1 98.25 210 GLY A O 1
ATOM 1661 N N . ALA A 1 211 ? 14.234 11.305 6.328 1 97.5 211 ALA A N 1
ATOM 1662 C CA . ALA A 1 211 ? 12.93 11.039 5.73 1 97.5 211 ALA A CA 1
ATOM 1663 C C . ALA A 1 211 ? 12.859 9.617 5.184 1 97.5 211 ALA A C 1
ATOM 1665 O O . ALA A 1 211 ? 12.211 9.367 4.164 1 97.5 211 ALA A O 1
ATOM 1666 N N . PHE A 1 212 ? 13.609 8.641 5.809 1 97.75 212 PHE A N 1
ATOM 1667 C CA . PHE A 1 212 ? 13.609 7.246 5.383 1 97.75 212 PHE A CA 1
ATOM 1668 C C . PHE A 1 212 ? 12.195 6.68 5.375 1 97.75 212 PHE A C 1
ATOM 1670 O O . PHE A 1 212 ? 11.445 6.855 6.336 1 97.75 212 PHE A O 1
ATOM 1677 N N . GLY A 1 213 ? 11.82 6.035 4.316 1 96.56 213 GLY A N 1
ATOM 1678 C CA . GLY A 1 213 ? 10.492 5.465 4.141 1 96.56 213 GLY A CA 1
ATOM 1679 C C . GLY A 1 213 ? 9.57 6.34 3.311 1 96.56 213 GLY A C 1
ATOM 1680 O O . GLY A 1 213 ? 8.602 5.848 2.723 1 96.56 213 GLY A O 1
ATOM 1681 N N . GLY A 1 214 ? 9.773 7.684 3.352 1 94.56 214 GLY A N 1
ATOM 1682 C CA . GLY A 1 214 ? 9.086 8.625 2.488 1 94.56 214 GLY A CA 1
ATOM 1683 C C . GLY A 1 214 ? 7.578 8.5 2.543 1 94.56 214 GLY A C 1
ATOM 1684 O O . GLY A 1 214 ? 6.996 8.445 3.627 1 94.56 214 GLY A O 1
ATOM 1685 N N . ASP A 1 215 ? 6.953 8.469 1.368 1 91.25 215 ASP A N 1
ATOM 1686 C CA . ASP A 1 215 ? 5.5 8.422 1.228 1 91.25 215 ASP A CA 1
ATOM 1687 C C . ASP A 1 215 ? 4.949 7.074 1.676 1 91.25 215 ASP A C 1
ATOM 1689 O O . ASP A 1 215 ? 3.844 7 2.219 1 91.25 215 ASP A O 1
ATOM 1693 N N . HIS A 1 216 ? 5.684 6.109 1.454 1 91.44 216 HIS A N 1
ATOM 1694 C CA . HIS A 1 216 ? 5.23 4.762 1.771 1 91.44 216 HIS A CA 1
ATOM 1695 C C . HIS A 1 216 ? 4.961 4.605 3.266 1 91.44 216 HIS A C 1
ATOM 1697 O O . HIS A 1 216 ? 3.955 4.016 3.662 1 91.44 216 HIS A O 1
ATOM 1703 N N . ASP A 1 217 ? 5.832 5.152 4.074 1 95.31 217 ASP A N 1
ATOM 1704 C CA . ASP A 1 217 ? 5.73 4.969 5.516 1 95.31 217 ASP A CA 1
ATOM 1705 C C . ASP A 1 217 ? 4.949 6.109 6.164 1 95.31 217 ASP A C 1
ATOM 1707 O O . ASP A 1 217 ? 4.629 6.059 7.352 1 95.31 217 ASP A O 1
ATOM 1711 N N . ASN A 1 218 ? 4.57 7.082 5.348 1 93.75 218 ASN A N 1
ATOM 1712 C CA . ASN A 1 218 ? 3.953 8.281 5.91 1 93.75 218 ASN A CA 1
ATOM 1713 C C . ASN A 1 218 ? 2.732 7.938 6.762 1 93.75 218 ASN A C 1
ATOM 1715 O O . ASN A 1 218 ? 1.876 7.16 6.336 1 93.75 218 ASN A O 1
ATOM 1719 N N . TRP A 1 219 ? 2.717 8.414 8 1 94.75 219 TRP A N 1
ATOM 1720 C CA . TRP A 1 219 ? 1.663 8.234 8.992 1 94.75 219 TRP A CA 1
ATOM 1721 C C . TRP A 1 219 ? 1.5 6.754 9.344 1 94.75 219 TRP A C 1
ATOM 1723 O O . TRP A 1 219 ? 0.554 6.375 10.039 1 94.75 219 TRP A O 1
ATOM 1733 N N . GLY A 1 220 ? 2.385 5.98 8.82 1 95.75 220 GLY A N 1
ATOM 1734 C CA . GLY A 1 220 ? 2.297 4.555 9.102 1 95.75 220 GLY A CA 1
ATOM 1735 C C . GLY A 1 220 ? 3.174 4.113 10.258 1 95.75 220 GLY A C 1
ATOM 1736 O O . GLY A 1 220 ? 3.891 4.93 10.844 1 95.75 220 GLY A O 1
ATOM 1737 N N . TRP A 1 221 ? 3.1 2.873 10.656 1 97.25 221 TRP A N 1
ATOM 1738 C CA . TRP A 1 221 ? 3.949 2.25 11.664 1 97.25 221 TRP A CA 1
ATOM 1739 C C . TRP A 1 221 ? 4.254 0.8 11.297 1 97.25 221 TRP A C 1
ATOM 1741 O O . TRP A 1 221 ? 3.379 0.078 10.812 1 97.25 221 TRP A O 1
ATOM 1751 N N . PRO A 1 222 ? 5.504 0.394 11.57 1 97.44 222 PRO A N 1
ATOM 1752 C CA . PRO A 1 222 ? 6.605 1.147 12.18 1 97.44 222 PRO A CA 1
ATOM 1753 C C . PRO A 1 222 ? 7.324 2.053 11.18 1 97.44 222 PRO A C 1
ATOM 1755 O O . PRO A 1 222 ? 7.414 1.721 10 1 97.44 222 PRO A O 1
ATOM 1758 N N . GLN A 1 223 ? 7.734 3.09 11.594 1 98.12 223 GLN A N 1
ATOM 1759 C CA . GLN A 1 223 ? 8.68 3.945 10.883 1 98.12 223 GLN A CA 1
ATOM 1760 C C . GLN A 1 223 ? 10.094 3.781 11.43 1 98.12 223 GLN A C 1
ATOM 1762 O O . GLN A 1 223 ? 10.281 3.27 12.531 1 98.12 223 GLN A O 1
ATOM 1767 N N . HIS A 1 224 ? 11.102 4.137 10.602 1 98.31 224 HIS A N 1
ATOM 1768 C CA . HIS A 1 224 ? 12.508 3.977 10.953 1 98.31 224 HIS A CA 1
ATOM 1769 C C . HIS A 1 224 ? 13.328 5.18 10.5 1 98.31 224 HIS A C 1
ATOM 1771 O O . HIS A 1 224 ? 14.367 5.023 9.852 1 98.31 224 HIS A O 1
ATOM 1777 N N . LYS A 1 225 ? 12.953 6.336 10.859 1 97.31 225 LYS A N 1
ATOM 1778 C CA . LYS A 1 225 ? 13.695 7.488 10.352 1 97.31 225 LYS A CA 1
ATOM 1779 C C . LYS A 1 225 ? 14.188 8.375 11.492 1 97.31 225 LYS A C 1
ATOM 1781 O O . LYS A 1 225 ? 13.633 8.336 12.594 1 97.31 225 LYS A O 1
ATOM 1786 N N . GLY A 1 226 ? 15.281 9.047 11.195 1 98.5 226 GLY A N 1
ATOM 1787 C CA . GLY A 1 226 ? 15.852 10.062 12.062 1 98.5 226 GLY A CA 1
ATOM 1788 C C . GLY A 1 226 ? 15.383 11.469 11.719 1 98.5 226 GLY A C 1
ATOM 1789 O O . GLY A 1 226 ? 16.188 12.305 11.289 1 98.5 226 GLY A O 1
ATOM 1790 N N . ASP A 1 227 ? 14.133 11.695 12 1 98.69 227 ASP A N 1
ATOM 1791 C CA . ASP A 1 227 ? 13.516 12.969 11.648 1 98.69 227 ASP A CA 1
ATOM 1792 C C . ASP A 1 227 ? 13.914 14.07 12.633 1 98.69 227 ASP A C 1
ATOM 1794 O O . ASP A 1 227 ? 13.172 14.375 13.562 1 98.69 227 ASP A O 1
ATOM 1798 N N . PHE A 1 228 ? 15.102 14.727 12.273 1 98.88 228 PHE A N 1
ATOM 1799 C CA . PHE A 1 228 ? 15.539 15.836 13.117 1 98.88 228 PHE A CA 1
ATOM 1800 C C . PHE A 1 228 ? 16.438 16.781 12.328 1 98.88 228 PHE A C 1
ATOM 1802 O O . PHE A 1 228 ? 16.969 16.422 11.281 1 98.88 228 PHE A O 1
ATOM 1809 N N . THR A 1 229 ? 16.5 17.938 12.75 1 98.88 229 THR A N 1
ATOM 1810 C CA . THR A 1 229 ? 17.406 18.984 12.273 1 98.88 229 THR A CA 1
ATOM 1811 C C . THR A 1 229 ? 17.828 19.891 13.422 1 98.88 229 THR A C 1
ATOM 1813 O O . THR A 1 229 ? 17.062 20.141 14.344 1 98.88 229 THR A O 1
ATOM 1816 N N . LEU A 1 230 ? 19.062 20.375 13.32 1 98.88 230 LEU A N 1
ATOM 1817 C CA . LEU A 1 230 ? 19.609 21.266 14.328 1 98.88 230 LEU A CA 1
ATOM 1818 C C . LEU A 1 230 ? 19.812 22.672 13.758 1 98.88 230 LEU A C 1
ATOM 1820 O O . LEU A 1 230 ? 20.422 22.844 12.711 1 98.88 230 LEU A O 1
ATOM 1824 N N . TYR A 1 231 ? 19.25 23.578 14.461 1 98.88 231 TYR A N 1
ATOM 1825 C CA . TYR A 1 231 ? 19.484 25 14.234 1 98.88 231 TYR A CA 1
ATOM 1826 C C . TYR A 1 231 ? 20.188 25.641 15.43 1 98.88 231 TYR A C 1
ATOM 1828 O O . TYR A 1 231 ? 20.25 25.047 16.5 1 98.88 231 TYR A O 1
ATOM 1836 N N . ARG A 1 232 ? 20.703 26.812 15.203 1 98.81 232 ARG A N 1
ATOM 1837 C CA . ARG A 1 232 ? 21.141 27.656 16.312 1 98.81 232 ARG A CA 1
ATOM 1838 C C . ARG A 1 232 ? 20.531 29.047 16.203 1 98.81 232 ARG A C 1
ATOM 1840 O O . ARG A 1 232 ? 20.438 29.625 15.117 1 98.81 232 ARG A O 1
ATOM 1847 N N . VAL A 1 233 ? 20.047 29.516 17.359 1 98.81 233 VAL A N 1
ATOM 1848 C CA . VAL A 1 233 ? 19.453 30.859 17.438 1 98.81 233 VAL A CA 1
ATOM 1849 C C . VAL A 1 233 ? 20.5 31.859 17.922 1 98.81 233 VAL A C 1
ATOM 1851 O O . VAL A 1 233 ? 21.172 31.625 18.938 1 98.81 233 VAL A O 1
ATOM 1854 N N . TYR A 1 234 ? 20.609 32.938 17.172 1 98.62 234 TYR A N 1
ATOM 1855 C CA . TYR A 1 234 ? 21.531 34 17.516 1 98.62 234 TYR A CA 1
ATOM 1856 C C . TYR A 1 234 ? 20.781 35.25 17.953 1 98.62 234 TYR A C 1
ATOM 1858 O O . TYR A 1 234 ? 19.625 35.438 17.594 1 98.62 234 TYR A O 1
ATOM 1866 N N . ALA A 1 235 ? 21.453 36.031 18.797 1 98.31 235 ALA A N 1
ATOM 1867 C CA . ALA A 1 235 ? 20.938 37.281 19.328 1 98.31 235 ALA A CA 1
ATOM 1868 C C . ALA A 1 235 ? 22.016 38.375 19.312 1 98.31 235 ALA A C 1
ATOM 1870 O O . ALA A 1 235 ? 23.172 38.094 19.016 1 98.31 235 ALA A O 1
ATOM 1871 N N . ASP A 1 236 ? 21.562 39.562 19.625 1 97.06 236 ASP A N 1
ATOM 1872 C CA . ASP A 1 236 ? 22.562 40.594 19.812 1 97.06 236 ASP A CA 1
ATOM 1873 C C . ASP A 1 236 ? 23.344 40.406 21.109 1 97.06 236 ASP A C 1
ATOM 1875 O O . ASP A 1 236 ? 23.141 39.406 21.812 1 97.06 236 ASP A O 1
ATOM 1879 N N . ALA A 1 237 ? 24.25 41.25 21.406 1 95.88 237 ALA A N 1
ATOM 1880 C CA . ALA A 1 237 ? 25.172 41.125 22.516 1 95.88 237 ALA A CA 1
ATOM 1881 C C . ALA A 1 237 ? 24.422 41.062 23.844 1 95.88 237 ALA A C 1
ATOM 1883 O O . ALA A 1 237 ? 24.891 40.469 24.812 1 95.88 237 ALA A O 1
ATOM 1884 N N . GLU A 1 238 ? 23.234 41.625 23.875 1 95.25 238 GLU A N 1
ATOM 1885 C CA . GLU A 1 238 ? 22.438 41.656 25.109 1 95.25 238 GLU A CA 1
ATOM 1886 C C . GLU A 1 238 ? 21.438 40.531 25.156 1 95.25 238 GLU A C 1
ATOM 1888 O O . GLU A 1 238 ? 20.625 40.438 26.078 1 95.25 238 GLU A O 1
ATOM 1893 N N . GLY A 1 239 ? 21.438 39.719 24.172 1 95.88 239 GLY A N 1
ATOM 1894 C CA . GLY A 1 239 ? 20.547 38.562 24.141 1 95.88 239 GLY A CA 1
ATOM 1895 C C . GLY A 1 239 ? 19.172 38.875 23.562 1 95.88 239 GLY A C 1
ATOM 1896 O O . GLY A 1 239 ? 18.219 38.125 23.766 1 95.88 239 GLY A O 1
ATOM 1897 N N . ARG A 1 240 ? 19.016 39.969 22.828 1 95.62 240 ARG A N 1
ATOM 1898 C CA . ARG A 1 240 ? 17.734 40.406 22.281 1 95.62 240 ARG A CA 1
ATOM 1899 C C . ARG A 1 240 ? 17.594 40 20.812 1 95.62 240 ARG A C 1
ATOM 1901 O O . ARG A 1 240 ? 18.594 39.812 20.125 1 95.62 240 ARG A O 1
ATOM 1908 N N . PRO A 1 241 ? 16.312 39.906 20.422 1 96.88 241 PRO A N 1
ATOM 1909 C CA . PRO A 1 241 ? 16.078 39.625 19 1 96.88 241 PRO A CA 1
ATOM 1910 C C . PRO A 1 241 ? 16.766 40.625 18.078 1 96.88 241 PRO A C 1
ATOM 1912 O O . PRO A 1 241 ? 16.781 41.812 18.375 1 96.88 241 PRO A O 1
ATOM 1915 N N . ALA A 1 242 ? 17.375 40.094 16.922 1 96.56 242 ALA A N 1
ATOM 1916 C CA . ALA A 1 242 ? 18.047 40.938 15.945 1 96.56 242 ALA A CA 1
ATOM 1917 C C . ALA A 1 242 ? 18.031 40.312 14.555 1 96.56 242 ALA A C 1
ATOM 1919 O O . ALA A 1 242 ? 17.906 39.094 14.438 1 96.56 242 ALA A O 1
ATOM 1920 N N . GLU A 1 243 ? 18.094 41.156 13.555 1 96.44 243 GLU A N 1
ATOM 1921 C CA . GLU A 1 243 ? 18.328 40.656 12.203 1 96.44 243 GLU A CA 1
ATOM 1922 C C . GLU A 1 243 ? 19.688 39.969 12.109 1 96.44 243 GLU A C 1
ATOM 1924 O O . GLU A 1 243 ? 20.531 40.094 13.008 1 96.44 243 GLU A O 1
ATOM 1929 N N . TYR A 1 244 ? 19.859 39.25 11.055 1 96.81 244 TYR A N 1
ATOM 1930 C CA . TYR A 1 244 ? 21.141 38.594 10.859 1 96.81 244 TYR A CA 1
ATOM 1931 C C . TYR A 1 244 ? 22.297 39.562 10.945 1 96.81 244 TYR A C 1
ATOM 1933 O O . TYR A 1 244 ? 22.25 40.656 10.367 1 96.81 244 TYR A O 1
ATOM 1941 N N . SER A 1 245 ? 23.281 39.094 11.656 1 96.19 245 SER A N 1
ATOM 1942 C CA . SER A 1 245 ? 24.578 39.781 11.688 1 96.19 245 SER A CA 1
ATOM 1943 C C . SER A 1 245 ? 25.703 38.812 12.047 1 96.19 245 SER A C 1
ATOM 1945 O O . SER A 1 245 ? 25.531 37.938 12.898 1 96.19 245 SER A O 1
ATOM 1947 N N . ALA A 1 246 ? 26.828 39.062 11.406 1 94.06 246 ALA A N 1
ATOM 1948 C CA . ALA A 1 246 ? 28 38.25 11.727 1 94.06 246 ALA A CA 1
ATOM 1949 C C . ALA A 1 246 ? 28.438 38.469 13.18 1 94.06 246 ALA A C 1
ATOM 1951 O O . ALA A 1 246 ? 29.016 37.562 13.797 1 94.06 246 ALA A O 1
ATOM 1952 N N . GLY A 1 247 ? 28.125 39.531 13.719 1 95.25 247 GLY A N 1
ATOM 1953 C CA . GLY A 1 247 ? 28.531 39.906 15.07 1 95.25 247 GLY A CA 1
ATOM 1954 C C . GLY A 1 247 ? 27.578 39.406 16.141 1 95.25 247 GLY A C 1
ATOM 1955 O O . GLY A 1 247 ? 27.844 39.562 17.328 1 95.25 247 GLY A O 1
ATOM 1956 N N . ASN A 1 248 ? 26.453 38.844 15.742 1 97.94 248 ASN A N 1
ATOM 1957 C CA . ASN A 1 248 ? 25.516 38.281 16.703 1 97.94 248 ASN A CA 1
ATOM 1958 C C . ASN A 1 248 ? 26.141 37.094 17.469 1 97.94 248 ASN A C 1
ATOM 1960 O O . ASN A 1 248 ? 27.078 36.469 16.984 1 97.94 248 ASN A O 1
ATOM 1964 N N . VAL A 1 249 ? 25.625 36.812 18.656 1 97.75 249 VAL A N 1
ATOM 1965 C CA . VAL A 1 249 ? 26.156 35.75 19.5 1 97.75 249 VAL A CA 1
ATOM 1966 C C . VAL A 1 249 ? 25.078 34.688 19.719 1 97.75 249 VAL A C 1
ATOM 1968 O O . VAL A 1 249 ? 23.891 35 19.641 1 97.75 249 VAL A O 1
ATOM 1971 N N . PRO A 1 250 ? 25.516 33.469 19.984 1 98.06 250 PRO A N 1
ATOM 1972 C CA . PRO A 1 250 ? 24.516 32.438 20.297 1 98.06 250 PRO A CA 1
ATOM 1973 C C . PRO A 1 250 ? 23.625 32.844 21.484 1 98.06 250 PRO A C 1
ATOM 1975 O O . PRO A 1 250 ? 24.125 33.375 22.484 1 98.06 250 PRO A O 1
ATOM 1978 N N . LEU A 1 251 ? 22.391 32.562 21.359 1 98.62 251 LEU A N 1
ATOM 1979 C CA . LEU A 1 251 ? 21.422 32.875 22.406 1 98.62 251 LEU A CA 1
ATOM 1980 C C . LEU A 1 251 ? 21.641 32.031 23.641 1 98.62 251 LEU A C 1
ATOM 1982 O O . LEU A 1 251 ? 21.891 30.812 23.531 1 98.62 251 LEU A O 1
ATOM 1986 N N . LYS A 1 252 ? 21.594 32.594 24.797 1 97.62 252 LYS A N 1
ATOM 1987 C CA . LYS A 1 252 ? 21.453 31.875 26.047 1 97.62 252 LYS A CA 1
ATOM 1988 C C . LYS A 1 252 ? 20 31.812 26.5 1 97.62 252 LYS A C 1
ATOM 1990 O O . LYS A 1 252 ? 19.5 32.719 27.156 1 97.62 252 LYS A O 1
ATOM 1995 N N . PRO A 1 253 ? 19.375 30.75 26.281 1 97.38 253 PRO A N 1
ATOM 1996 C CA . PRO A 1 253 ? 17.953 30.656 26.594 1 97.38 253 PRO A CA 1
ATOM 1997 C C . PRO A 1 253 ? 17.672 30.609 28.094 1 97.38 253 PRO A C 1
ATOM 1999 O O . PRO A 1 253 ? 18.562 30.234 28.875 1 97.38 253 PRO A O 1
ATOM 2002 N N . ARG A 1 254 ? 16.453 30.938 28.484 1 95.75 254 ARG A N 1
ATOM 2003 C CA . ARG A 1 254 ? 16.031 30.906 29.875 1 95.75 254 ARG A CA 1
ATOM 2004 C C . ARG A 1 254 ? 16.062 29.484 30.422 1 95.75 254 ARG A C 1
ATOM 2006 O O . ARG A 1 254 ? 16.25 29.281 31.625 1 95.75 254 ARG A O 1
ATOM 2013 N N . ARG A 1 255 ? 15.742 28.578 29.578 1 97.31 255 ARG A N 1
ATOM 2014 C CA . ARG A 1 255 ? 15.688 27.172 29.922 1 97.31 255 ARG A CA 1
ATOM 2015 C C . ARG A 1 255 ? 16.203 26.312 28.766 1 97.31 255 ARG A C 1
ATOM 2017 O O . ARG A 1 255 ? 16.047 26.672 27.594 1 97.31 255 ARG A O 1
ATOM 2024 N N . VAL A 1 256 ? 16.844 25.203 29.156 1 98.06 256 VAL A N 1
ATOM 2025 C CA . VAL A 1 256 ? 17.297 24.203 28.203 1 98.06 256 VAL A CA 1
ATOM 2026 C C . VAL A 1 256 ? 16.844 22.828 28.641 1 98.06 256 VAL A C 1
ATOM 2028 O O . VAL A 1 256 ? 16.828 22.516 29.828 1 98.06 256 VAL A O 1
ATOM 2031 N N . LEU A 1 257 ? 16.422 22.016 27.688 1 98.69 257 LEU A N 1
ATOM 2032 C CA . LEU A 1 257 ? 15.984 20.672 28.016 1 98.69 257 LEU A CA 1
ATOM 2033 C C . LEU A 1 257 ? 17.188 19.75 28.219 1 98.69 257 LEU A C 1
ATOM 2035 O O . LEU A 1 257 ? 18.172 19.828 27.484 1 98.69 257 LEU A O 1
ATOM 2039 N N . ARG A 1 258 ? 17.031 18.891 29.203 1 98.06 258 ARG A N 1
ATOM 2040 C CA . ARG A 1 258 ? 18 17.812 29.391 1 98.06 258 ARG A CA 1
ATOM 2041 C C . ARG A 1 258 ? 17.625 16.594 28.562 1 98.06 258 ARG A C 1
ATOM 2043 O O . ARG A 1 258 ? 16.453 16.297 28.375 1 98.06 258 ARG A O 1
ATOM 2050 N N . ILE A 1 259 ? 18.625 15.875 28.094 1 98.5 259 ILE A N 1
ATOM 2051 C CA . ILE A 1 259 ? 18.391 14.727 27.219 1 98.5 259 ILE A CA 1
ATOM 2052 C C . ILE A 1 259 ? 18.406 13.445 28.047 1 98.5 259 ILE A C 1
ATOM 2054 O O . ILE A 1 259 ? 19.375 13.172 28.781 1 98.5 259 ILE A O 1
ATOM 2058 N N . ALA A 1 260 ? 17.391 12.695 27.891 1 97.56 260 ALA A N 1
ATOM 2059 C CA . ALA A 1 260 ? 17.297 11.43 28.594 1 97.56 260 ALA A CA 1
ATOM 2060 C C . ALA A 1 260 ? 18.062 10.336 27.875 1 97.56 260 ALA A C 1
ATOM 2062 O O . ALA A 1 260 ? 17.938 10.172 26.656 1 97.56 260 ALA A O 1
ATOM 2063 N N . THR A 1 261 ? 18.828 9.539 28.609 1 96.62 261 THR A N 1
ATOM 2064 C CA . THR A 1 261 ? 19.609 8.492 27.969 1 96.62 261 THR A CA 1
ATOM 2065 C C . THR A 1 261 ? 19.109 7.109 28.375 1 96.62 261 THR A C 1
ATOM 2067 O O . THR A 1 261 ? 19.625 6.094 27.906 1 96.62 261 THR A O 1
ATOM 2070 N N . GLY A 1 262 ? 18.094 7.031 29.203 1 94.62 262 GLY A N 1
ATOM 2071 C CA . GLY A 1 262 ? 17.641 5.781 29.797 1 94.62 262 GLY A CA 1
ATOM 2072 C C . GLY A 1 262 ? 16.719 4.98 28.891 1 94.62 262 GLY A C 1
ATOM 2073 O O . GLY A 1 262 ? 16.406 3.826 29.188 1 94.62 262 GLY A O 1
ATOM 2074 N N . GLY A 1 263 ? 16.266 5.527 27.844 1 94.81 263 GLY A N 1
ATOM 2075 C CA . GLY A 1 263 ? 15.375 4.828 26.938 1 94.81 263 GLY A CA 1
ATOM 2076 C C . GLY A 1 263 ? 13.906 4.977 27.297 1 94.81 263 GLY A C 1
ATOM 2077 O O . GLY A 1 263 ? 13.578 5.512 28.359 1 94.81 263 GLY A O 1
ATOM 2078 N N . VAL A 1 264 ? 13 4.52 26.406 1 97.25 264 VAL A N 1
ATOM 2079 C CA . VAL A 1 264 ? 11.555 4.582 26.578 1 97.25 264 VAL A CA 1
ATOM 2080 C C . VAL A 1 264 ? 10.977 3.168 26.609 1 97.25 264 VAL A C 1
ATOM 2082 O O . VAL A 1 264 ? 11.43 2.289 25.875 1 97.25 264 VAL A O 1
ATOM 2085 N N . HIS A 1 265 ? 9.969 2.918 27.453 1 98 265 HIS A N 1
ATOM 2086 C CA . HIS A 1 265 ? 9.344 1.609 27.609 1 98 265 HIS A CA 1
ATOM 2087 C C . HIS A 1 265 ? 7.824 1.729 27.703 1 98 265 HIS A C 1
ATOM 2089 O O . HIS A 1 265 ? 7.301 2.812 27.969 1 98 265 HIS A O 1
ATOM 2095 N N . ASP A 1 266 ? 7.156 0.609 27.5 1 98.19 266 ASP A N 1
ATOM 2096 C CA . ASP A 1 266 ? 5.703 0.575 27.594 1 98.19 266 ASP A CA 1
ATOM 2097 C C . ASP A 1 266 ? 5.227 1.075 28.953 1 98.19 266 ASP A C 1
ATOM 2099 O O . ASP A 1 266 ? 5.758 0.67 30 1 98.19 266 ASP A O 1
ATOM 2103 N N . GLY A 1 267 ? 4.281 2.051 28.891 1 97.56 267 GLY A N 1
ATOM 2104 C CA . GLY A 1 267 ? 3.691 2.555 30.125 1 97.56 267 GLY A CA 1
ATOM 2105 C C . GLY A 1 267 ? 4.352 3.828 30.625 1 97.56 267 GLY A C 1
ATOM 2106 O O . GLY A 1 267 ? 3.793 4.527 31.469 1 97.56 267 GLY A O 1
ATOM 2107 N N . ASP A 1 268 ? 5.508 4.148 30.094 1 98.12 268 ASP A N 1
ATOM 2108 C CA . ASP A 1 268 ? 6.191 5.371 30.516 1 98.12 268 ASP A CA 1
ATOM 2109 C C . ASP A 1 268 ? 5.344 6.602 30.219 1 98.12 268 ASP A C 1
ATOM 2111 O O . ASP A 1 268 ? 4.695 6.68 29.172 1 98.12 268 ASP A O 1
ATOM 2115 N N . PHE A 1 269 ? 5.391 7.566 31.203 1 98.06 269 PHE A N 1
ATOM 2116 C CA . PHE A 1 269 ? 4.719 8.852 31.016 1 98.06 269 PHE A CA 1
ATOM 2117 C C . PHE A 1 269 ? 5.379 9.648 29.891 1 98.06 269 PHE A C 1
ATOM 2119 O O . PHE A 1 269 ? 6.605 9.641 29.75 1 98.06 269 PHE A O 1
ATOM 2126 N N . ALA A 1 270 ? 4.547 10.344 29.062 1 98.5 270 ALA A N 1
ATOM 2127 C CA . ALA A 1 270 ? 5.047 11.219 28 1 98.5 270 ALA A CA 1
ATOM 2128 C C . ALA A 1 270 ? 4.195 12.477 27.891 1 98.5 270 ALA A C 1
ATOM 2130 O O . ALA A 1 270 ? 2.971 12.398 27.766 1 98.5 270 ALA A O 1
ATOM 2131 N N . MET A 1 271 ? 4.801 13.625 27.891 1 98.25 271 MET A N 1
ATOM 2132 C CA . MET A 1 271 ? 4.098 14.883 27.641 1 98.25 271 MET A CA 1
ATOM 2133 C C . MET A 1 271 ? 4.707 15.609 26.453 1 98.25 271 MET A C 1
ATOM 2135 O O . MET A 1 271 ? 5.918 15.547 26.219 1 98.25 271 MET A O 1
ATOM 2139 N N . VAL A 1 272 ? 3.873 16.25 25.703 1 98.62 272 VAL A N 1
ATOM 2140 C CA . VAL A 1 272 ? 4.273 17.031 24.531 1 98.62 272 VAL A CA 1
ATOM 2141 C C . VAL A 1 272 ? 3.844 18.484 24.719 1 98.62 272 VAL A C 1
ATOM 2143 O O . VAL A 1 272 ? 2.682 18.766 25.016 1 98.62 272 VAL A O 1
ATOM 2146 N N . ILE A 1 273 ? 4.75 19.359 24.609 1 98.62 273 ILE A N 1
ATOM 2147 C CA . ILE A 1 273 ? 4.48 20.797 24.531 1 98.62 273 ILE A CA 1
ATOM 2148 C C . ILE A 1 273 ? 4.805 21.297 23.141 1 98.62 273 ILE A C 1
ATOM 2150 O O . ILE A 1 273 ? 5.883 21.031 22.609 1 98.62 273 ILE A O 1
ATOM 2154 N N . GLY A 1 274 ? 3.889 21.922 22.547 1 98.44 274 GLY A N 1
ATOM 2155 C CA . GLY A 1 274 ? 4.148 22.406 21.188 1 98.44 274 GLY A CA 1
ATOM 2156 C C . GLY A 1 274 ? 3.111 23.391 20.703 1 98.44 274 GLY A C 1
ATOM 2157 O O . GLY A 1 274 ? 2.416 24.016 21.5 1 98.44 274 GLY A O 1
ATOM 2158 N N . PHE A 1 275 ? 3.133 23.641 19.438 1 98.5 275 PHE A N 1
ATOM 2159 C CA . PHE A 1 275 ? 2.279 24.641 18.781 1 98.5 275 PHE A CA 1
ATOM 2160 C C . PHE A 1 275 ? 1.418 23.984 17.703 1 98.5 275 PHE A C 1
ATOM 2162 O O . PHE A 1 275 ? 1.613 24.219 16.516 1 98.5 275 PHE A O 1
ATOM 2169 N N . PRO A 1 276 ? 0.422 23.203 18.141 1 97.88 276 PRO A N 1
ATOM 2170 C CA . PRO A 1 276 ? -0.465 22.562 17.172 1 97.88 276 PRO A CA 1
ATOM 2171 C C . PRO A 1 276 ? -1.203 23.578 16.297 1 97.88 276 PRO A C 1
ATOM 2173 O O . PRO A 1 276 ? -1.7 24.594 16.797 1 97.88 276 PRO A O 1
ATOM 2176 N N . GLY A 1 277 ? -1.262 23.328 15.047 1 96.12 277 GLY A N 1
ATOM 2177 C CA . GLY A 1 277 ? -1.725 24.266 14.039 1 96.12 277 GLY A CA 1
ATOM 2178 C C . GLY A 1 277 ? -3.227 24.484 14.07 1 96.12 277 GLY A C 1
ATOM 2179 O O . GLY A 1 277 ? -3.699 25.578 14.383 1 96.12 277 GLY A O 1
ATOM 2180 N N . HIS A 1 278 ? -3.965 23.438 13.641 1 95.56 278 HIS A N 1
ATOM 2181 C CA . HIS A 1 278 ? -5.41 23.594 13.539 1 95.56 278 HIS A CA 1
ATOM 2182 C C . HIS A 1 278 ? -6.137 22.281 13.805 1 95.56 278 HIS A C 1
ATOM 2184 O O . HIS A 1 278 ? -5.715 21.234 13.328 1 95.56 278 HIS A O 1
ATOM 2190 N N . THR A 1 279 ? -7.172 22.359 14.602 1 96.81 279 THR A N 1
ATOM 2191 C CA . THR A 1 279 ? -8.148 21.297 14.766 1 96.81 279 THR A CA 1
ATOM 2192 C C . THR A 1 279 ? -9.57 21.828 14.609 1 96.81 279 THR A C 1
ATOM 2194 O O . THR A 1 279 ? -9.781 23.047 14.594 1 96.81 279 THR A O 1
ATOM 2197 N N . ASN A 1 280 ? -10.438 21 14.367 1 96.44 280 ASN A N 1
ATOM 2198 C CA . ASN A 1 280 ? -11.852 21.359 14.258 1 96.44 280 ASN A CA 1
ATOM 2199 C C . ASN A 1 280 ? -12.727 20.453 15.117 1 96.44 280 ASN A C 1
ATOM 2201 O O . ASN A 1 280 ? -13.688 19.859 14.625 1 96.44 280 ASN A O 1
ATOM 2205 N N . ARG A 1 281 ? -12.383 20.422 16.359 1 96.12 281 ARG A N 1
ATOM 2206 C CA . ARG A 1 281 ? -13.031 19.516 17.312 1 96.12 281 ARG A CA 1
ATOM 2207 C C . ARG A 1 281 ? -14.43 20.016 17.672 1 96.12 281 ARG A C 1
ATOM 2209 O O . ARG A 1 281 ? -15.227 19.266 18.25 1 96.12 281 ARG A O 1
ATOM 2216 N N . TYR A 1 282 ? -14.789 21.203 17.328 1 96.62 282 TYR A N 1
ATOM 2217 C CA . TYR A 1 282 ? -16.094 21.797 17.609 1 96.62 282 TYR A CA 1
ATOM 2218 C C . TYR A 1 282 ? -16.875 22.031 16.328 1 96.62 282 TYR A C 1
ATOM 2220 O O . TYR A 1 282 ? -17.766 22.875 16.281 1 96.62 282 TYR A O 1
ATOM 2228 N N . ALA A 1 283 ? -16.547 21.281 15.344 1 96.44 283 ALA A N 1
ATOM 2229 C CA . ALA A 1 283 ? -17.281 21.359 14.078 1 96.44 283 ALA A CA 1
ATOM 2230 C C . ALA A 1 283 ? -18.594 20.578 14.148 1 96.44 283 ALA A C 1
ATOM 2232 O O . ALA A 1 283 ? -18.656 19.531 14.781 1 96.44 283 ALA A O 1
ATOM 2233 N N . SER A 1 284 ? -19.625 21.094 13.43 1 98.31 284 SER A N 1
ATOM 2234 C CA . SER A 1 284 ? -20.891 20.391 13.328 1 98.31 284 SER A CA 1
ATOM 2235 C C . SER A 1 284 ? -20.781 19.141 12.469 1 98.31 284 SER A C 1
ATOM 2237 O O . SER A 1 284 ? -19.797 18.984 11.734 1 98.31 284 SER A O 1
ATOM 2239 N N . SER A 1 285 ? -21.766 18.297 12.633 1 98.56 285 SER A N 1
ATOM 2240 C CA . SER A 1 285 ? -21.812 17.109 11.797 1 98.56 285 SER A CA 1
ATOM 2241 C C . SER A 1 285 ? -21.875 17.469 10.312 1 98.56 285 SER A C 1
ATOM 2243 O O . SER A 1 285 ? -21.359 16.734 9.469 1 98.56 285 SER A O 1
ATOM 2245 N N . PHE A 1 286 ? -22.453 18.656 10.008 1 98.5 286 PHE A N 1
ATOM 2246 C CA . PHE A 1 286 ? -22.578 19.109 8.625 1 98.5 286 PHE A CA 1
ATOM 2247 C C . PHE A 1 286 ? -21.234 19.531 8.07 1 98.5 286 PHE A C 1
ATOM 2249 O O . PHE A 1 286 ? -20.922 19.25 6.91 1 98.5 286 PHE A O 1
ATOM 2256 N N . ALA A 1 287 ? -20.469 20.156 8.914 1 98.25 287 ALA A N 1
ATOM 2257 C CA . ALA A 1 287 ? -19.125 20.531 8.516 1 98.25 287 ALA A CA 1
ATOM 2258 C C . ALA A 1 287 ? -18.25 19.312 8.25 1 98.25 287 ALA A C 1
ATOM 2260 O O . ALA A 1 287 ? -17.484 19.266 7.285 1 98.25 287 ALA A O 1
ATOM 2261 N N . VAL A 1 288 ? -18.344 18.328 9.133 1 98.25 288 VAL A N 1
ATOM 2262 C CA . VAL A 1 288 ? -17.594 17.094 8.992 1 98.25 288 VAL A CA 1
ATOM 2263 C C . VAL A 1 288 ? -18 16.375 7.711 1 98.25 288 VAL A C 1
ATOM 2265 O O . VAL A 1 288 ? -17.156 15.883 6.965 1 98.25 288 VAL A O 1
ATOM 2268 N N . ALA A 1 289 ? -19.266 16.344 7.453 1 98.25 289 ALA A N 1
ATOM 2269 C CA . ALA A 1 289 ? -19.781 15.695 6.25 1 98.25 289 ALA A CA 1
ATOM 2270 C C . ALA A 1 289 ? -19.266 16.391 4.992 1 98.25 289 ALA A C 1
ATOM 2272 O O . ALA A 1 289 ? -18.953 15.734 3.994 1 98.25 289 ALA A O 1
ATOM 2273 N N . GLU A 1 290 ? -19.25 17.688 5 1 97.94 290 GLU A N 1
ATOM 2274 C CA . GLU A 1 290 ? -18.75 18.422 3.85 1 97.94 290 GLU A CA 1
ATOM 2275 C C . GLU A 1 290 ? -17.281 18.094 3.572 1 97.94 290 GLU A C 1
ATOM 2277 O O . GLU A 1 290 ? -16.891 17.906 2.42 1 97.94 290 GLU A O 1
ATOM 2282 N N . LYS A 1 291 ? -16.5 18.078 4.637 1 97.31 291 LYS A N 1
ATOM 2283 C CA . LYS A 1 291 ? -15.094 17.719 4.484 1 97.31 291 LYS A CA 1
ATOM 2284 C C . LYS A 1 291 ? -14.953 16.312 3.883 1 97.31 291 LYS A C 1
ATOM 2286 O O . LYS A 1 291 ? -14.18 16.109 2.947 1 97.31 291 LYS A O 1
ATOM 2291 N N . GLN A 1 292 ? -15.68 15.352 4.371 1 96.69 292 GLN A N 1
ATOM 2292 C CA . GLN A 1 292 ? -15.617 13.945 3.988 1 96.69 292 GLN A CA 1
ATOM 2293 C C . GLN A 1 292 ? -16.125 13.734 2.566 1 96.69 292 GLN A C 1
ATOM 2295 O O . GLN A 1 292 ? -15.547 12.961 1.801 1 96.69 292 GLN A O 1
ATOM 2300 N N . ARG A 1 293 ? -17.219 14.414 2.193 1 96.38 293 ARG A N 1
ATOM 2301 C CA . ARG A 1 293 ? -17.953 14.031 0.996 1 96.38 293 ARG A CA 1
ATOM 2302 C C . ARG A 1 293 ? -17.688 15.008 -0.148 1 96.38 293 ARG A C 1
ATOM 2304 O O . ARG A 1 293 ? -17.891 14.672 -1.315 1 96.38 293 ARG A O 1
ATOM 2311 N N . VAL A 1 294 ? -17.203 16.203 0.206 1 96.94 294 VAL A N 1
ATOM 2312 C CA . VAL A 1 294 ? -17.078 17.219 -0.833 1 96.94 294 VAL A CA 1
ATOM 2313 C C . VAL A 1 294 ? -15.617 17.625 -0.992 1 96.94 294 VAL A C 1
ATOM 2315 O O . VAL A 1 294 ? -15.039 17.469 -2.07 1 96.94 294 VAL A O 1
ATOM 2318 N N . LYS A 1 295 ? -14.922 17.969 0.039 1 97.25 295 LYS A N 1
ATOM 2319 C CA . LYS A 1 295 ? -13.602 18.578 -0.04 1 97.25 295 LYS A CA 1
ATOM 2320 C C . LYS A 1 295 ? -12.516 17.531 -0.262 1 97.25 295 LYS A C 1
ATOM 2322 O O . LYS A 1 295 ? -11.797 17.562 -1.26 1 97.25 295 LYS A O 1
ATOM 2327 N N . ASN A 1 296 ? -12.43 16.516 0.594 1 97.12 296 ASN A N 1
ATOM 2328 C CA . ASN A 1 296 ? -11.336 15.547 0.587 1 97.12 296 ASN A CA 1
ATOM 2329 C C . ASN A 1 296 ? -11.281 14.766 -0.722 1 97.12 296 ASN A C 1
ATOM 2331 O O . ASN A 1 296 ? -10.203 14.523 -1.262 1 97.12 296 ASN A O 1
ATOM 2335 N N . PRO A 1 297 ? -12.461 14.32 -1.252 1 95.94 297 PRO A N 1
ATOM 2336 C CA . PRO A 1 297 ? -12.383 13.57 -2.508 1 95.94 297 PRO A CA 1
ATOM 2337 C C . PRO A 1 297 ? -11.742 14.367 -3.637 1 95.94 297 PRO A C 1
ATOM 2339 O O . PRO A 1 297 ? -10.977 13.82 -4.43 1 95.94 297 PRO A O 1
ATOM 2342 N N . VAL A 1 298 ? -12.008 15.688 -3.703 1 97.06 298 VAL A N 1
ATOM 2343 C CA . VAL A 1 298 ? -11.438 16.547 -4.734 1 97.06 298 VAL A CA 1
ATOM 2344 C C . VAL A 1 298 ? -9.93 16.688 -4.512 1 97.06 298 VAL A C 1
ATOM 2346 O O . VAL A 1 298 ? -9.141 16.578 -5.453 1 97.06 298 VAL A O 1
ATOM 2349 N N . VAL A 1 299 ? -9.562 16.906 -3.277 1 97.19 299 VAL A N 1
ATOM 2350 C CA . VAL A 1 299 ? -8.164 17.078 -2.912 1 97.19 299 VAL A CA 1
ATOM 2351 C C . VAL A 1 299 ? -7.375 15.82 -3.24 1 97.19 299 VAL A C 1
ATOM 2353 O O . VAL A 1 299 ? -6.34 15.883 -3.91 1 97.19 299 VAL A O 1
ATOM 2356 N N . VAL A 1 300 ? -7.859 14.688 -2.867 1 96.12 300 VAL A N 1
ATOM 2357 C CA . VAL A 1 300 ? -7.16 13.414 -3.027 1 96.12 300 VAL A CA 1
ATOM 2358 C C . VAL A 1 300 ? -6.984 13.109 -4.512 1 96.12 300 VAL A C 1
ATOM 2360 O O . VAL A 1 300 ? -5.879 12.781 -4.957 1 96.12 300 VAL A O 1
ATOM 2363 N N . ALA A 1 301 ? -8 13.25 -5.262 1 94.69 301 ALA A N 1
ATOM 2364 C CA . ALA A 1 301 ? -7.949 12.891 -6.676 1 94.69 301 ALA A CA 1
ATOM 2365 C C . ALA A 1 301 ? -6.977 13.789 -7.434 1 94.69 301 ALA A C 1
ATOM 2367 O O . ALA A 1 301 ? -6.133 13.305 -8.188 1 94.69 301 ALA A O 1
ATOM 2368 N N . ASN A 1 302 ? -7.062 15.086 -7.242 1 97.25 302 ASN A N 1
ATOM 2369 C CA . ASN A 1 302 ? -6.23 16.031 -7.988 1 97.25 302 ASN A CA 1
ATOM 2370 C C . ASN A 1 302 ? -4.773 15.961 -7.543 1 97.25 302 ASN A C 1
ATOM 2372 O O . ASN A 1 302 ? -3.863 16.047 -8.367 1 97.25 302 ASN A O 1
ATOM 2376 N N . ARG A 1 303 ? -4.539 15.852 -6.305 1 97.12 303 ARG A N 1
ATOM 2377 C CA . ARG A 1 303 ? -3.164 15.836 -5.816 1 97.12 303 ARG A CA 1
ATOM 2378 C C . ARG A 1 303 ? -2.471 14.523 -6.184 1 97.12 303 ARG A C 1
ATOM 2380 O O . ARG A 1 303 ? -1.264 14.508 -6.438 1 97.12 303 ARG A O 1
ATOM 2387 N N . HIS A 1 304 ? -3.189 13.422 -6.277 1 94.88 304 HIS A N 1
ATOM 2388 C CA . HIS A 1 304 ? -2.59 12.18 -6.746 1 94.88 304 HIS A CA 1
ATOM 2389 C C . HIS A 1 304 ? -2.178 12.281 -8.211 1 94.88 304 HIS A C 1
ATOM 2391 O O . HIS A 1 304 ? -1.13 11.766 -8.609 1 94.88 304 HIS A O 1
ATOM 2397 N N . ASP A 1 305 ? -3.023 12.922 -9 1 95.19 305 ASP A N 1
ATOM 2398 C CA . ASP A 1 305 ? -2.656 13.141 -10.398 1 95.19 305 ASP A CA 1
ATOM 2399 C C . ASP A 1 305 ? -1.372 13.961 -10.508 1 95.19 305 ASP A C 1
ATOM 2401 O O . ASP A 1 305 ? -0.489 13.641 -11.305 1 95.19 305 ASP A O 1
ATOM 2405 N N . ARG A 1 306 ? -1.28 14.961 -9.727 1 97.31 306 ARG A N 1
ATOM 2406 C CA . ARG A 1 306 ? -0.088 15.805 -9.727 1 97.31 306 ARG A CA 1
ATOM 2407 C C . ARG A 1 306 ? 1.134 15.023 -9.25 1 97.31 306 ARG A C 1
ATOM 2409 O O . ARG A 1 306 ? 2.221 15.156 -9.82 1 97.31 306 ARG A O 1
ATOM 2416 N N . MET A 1 307 ? 0.976 14.281 -8.242 1 96.62 307 MET A N 1
ATOM 2417 C CA . MET A 1 307 ? 2.068 13.477 -7.707 1 96.62 307 MET A CA 1
ATOM 2418 C C . MET A 1 307 ? 2.604 12.516 -8.766 1 96.62 307 MET A C 1
ATOM 2420 O O . MET A 1 307 ? 3.818 12.352 -8.906 1 96.62 307 MET A O 1
ATOM 2424 N N . ASP A 1 308 ? 1.713 11.867 -9.469 1 92.62 308 ASP A N 1
ATOM 2425 C CA . ASP A 1 308 ? 2.121 10.914 -10.492 1 92.62 308 ASP A CA 1
ATOM 2426 C C . ASP A 1 308 ? 3.002 11.586 -11.547 1 92.62 308 ASP A C 1
ATOM 2428 O O . ASP A 1 308 ? 4.016 11.023 -11.969 1 92.62 308 ASP A O 1
ATOM 2432 N N . ILE A 1 309 ? 2.633 12.734 -11.906 1 94.75 309 ILE A N 1
ATOM 2433 C CA . ILE A 1 309 ? 3.375 13.484 -12.914 1 94.75 309 ILE A CA 1
ATOM 2434 C C . ILE A 1 309 ? 4.742 13.875 -12.359 1 94.75 309 ILE A C 1
ATOM 2436 O O . ILE A 1 309 ? 5.766 13.664 -13.016 1 94.75 309 ILE A O 1
ATOM 2440 N N . LEU A 1 310 ? 4.73 14.422 -11.172 1 96.75 310 LEU A N 1
ATOM 2441 C CA . LEU A 1 310 ? 5.984 14.867 -10.57 1 96.75 310 LEU A CA 1
ATOM 2442 C C . LEU A 1 310 ? 6.934 13.695 -10.367 1 96.75 310 LEU A C 1
ATOM 2444 O O . LEU A 1 310 ? 8.133 13.805 -10.648 1 96.75 310 LEU A O 1
ATOM 2448 N N . LYS A 1 311 ? 6.43 12.609 -9.898 1 93.81 311 LYS A N 1
ATOM 2449 C CA . LYS A 1 311 ? 7.262 11.438 -9.664 1 93.81 311 LYS A CA 1
ATOM 2450 C C . LYS A 1 311 ? 7.926 10.961 -10.953 1 93.81 311 LYS A C 1
ATOM 2452 O O . LYS A 1 311 ? 9.117 10.656 -10.969 1 93.81 311 LYS A O 1
ATOM 2457 N N . ARG A 1 312 ? 7.191 10.914 -11.984 1 90.06 312 ARG A N 1
ATOM 2458 C CA . ARG A 1 312 ? 7.723 10.469 -13.266 1 90.06 312 ARG A CA 1
ATOM 2459 C C . ARG A 1 312 ? 8.875 11.359 -13.719 1 90.06 312 ARG A C 1
ATOM 2461 O O . ARG A 1 312 ? 9.898 10.859 -14.188 1 90.06 312 ARG A O 1
ATOM 2468 N N . HIS A 1 313 ? 8.688 12.625 -13.547 1 94.56 313 HIS A N 1
ATOM 2469 C CA . HIS A 1 313 ? 9.719 13.562 -13.984 1 94.56 313 HIS A CA 1
ATOM 2470 C C . HIS A 1 313 ? 10.922 13.539 -13.055 1 94.56 313 HIS A C 1
ATOM 2472 O O . HIS A 1 313 ? 12.062 13.609 -13.516 1 94.56 313 HIS A O 1
ATOM 2478 N N . MET A 1 314 ? 10.672 13.414 -11.805 1 94.94 314 MET A N 1
ATOM 2479 C CA . MET A 1 314 ? 11.75 13.398 -10.82 1 94.94 314 MET A CA 1
ATOM 2480 C C . MET A 1 314 ? 12.578 12.117 -10.938 1 94.94 314 MET A C 1
ATOM 2482 O O . MET A 1 314 ? 13.789 12.141 -10.719 1 94.94 314 MET A O 1
ATOM 2486 N N . GLU A 1 315 ? 11.961 11.039 -11.289 1 90.88 315 GLU A N 1
ATOM 2487 C CA . GLU A 1 315 ? 12.664 9.773 -11.453 1 90.88 315 GLU A CA 1
ATOM 2488 C C . GLU A 1 315 ? 13.516 9.781 -12.719 1 90.88 315 GLU A C 1
ATOM 2490 O O . GLU A 1 315 ? 14.562 9.133 -12.781 1 90.88 315 GLU A O 1
ATOM 2495 N N . ARG A 1 316 ? 13.094 10.578 -13.633 1 88.94 316 ARG A N 1
ATOM 2496 C CA . ARG A 1 316 ? 13.797 10.641 -14.914 1 88.94 316 ARG A CA 1
ATOM 2497 C C . ARG A 1 316 ? 15.016 11.547 -14.82 1 88.94 316 ARG A C 1
ATOM 2499 O O . ARG A 1 316 ? 16.016 11.312 -15.5 1 88.94 316 ARG A O 1
ATOM 2506 N N . ASP A 1 317 ? 14.93 12.633 -13.961 1 92.12 317 ASP A N 1
ATOM 2507 C CA . ASP A 1 317 ? 15.992 13.641 -13.93 1 92.12 317 ASP A CA 1
ATOM 2508 C C . ASP A 1 317 ? 16.25 14.125 -12.5 1 92.12 317 ASP A C 1
ATOM 2510 O O . ASP A 1 317 ? 15.406 14.812 -11.914 1 92.12 317 ASP A O 1
ATOM 2514 N N . PRO A 1 318 ? 17.469 13.898 -11.992 1 90.56 318 PRO A N 1
ATOM 2515 C CA . PRO A 1 318 ? 17.797 14.328 -10.633 1 90.56 318 PRO A CA 1
ATOM 2516 C C . PRO A 1 318 ? 17.734 15.844 -10.461 1 90.56 318 PRO A C 1
ATOM 2518 O O . PRO A 1 318 ? 17.469 16.344 -9.367 1 90.56 318 PRO A O 1
ATOM 2521 N N . LYS A 1 319 ? 17.938 16.609 -11.531 1 91.62 319 LYS A N 1
ATOM 2522 C CA . LYS A 1 319 ? 17.812 18.062 -11.445 1 91.62 319 LYS A CA 1
ATOM 2523 C C . LYS A 1 319 ? 16.359 18.484 -11.203 1 91.62 319 LYS A C 1
ATOM 2525 O O . LYS A 1 319 ? 16.109 19.438 -10.461 1 91.62 319 LYS A O 1
ATOM 2530 N N . VAL A 1 320 ? 15.477 17.766 -11.828 1 94.44 320 VAL A N 1
ATOM 2531 C CA . VAL A 1 320 ? 14.062 18.047 -11.609 1 94.44 320 VAL A CA 1
ATOM 2532 C C . VAL A 1 320 ? 13.68 17.672 -10.18 1 94.44 320 VAL A C 1
ATOM 2534 O O . VAL A 1 320 ? 12.914 18.375 -9.523 1 94.44 320 VAL A O 1
ATOM 2537 N N . ARG A 1 321 ? 14.25 16.578 -9.68 1 93.81 321 ARG A N 1
ATOM 2538 C CA . ARG A 1 321 ? 14.008 16.188 -8.297 1 93.81 321 ARG A CA 1
ATOM 2539 C C . ARG A 1 321 ? 14.453 17.266 -7.332 1 93.81 321 ARG A C 1
ATOM 2541 O O . ARG A 1 321 ? 13.742 17.594 -6.375 1 93.81 321 ARG A O 1
ATOM 2548 N N . MET A 1 322 ? 15.586 17.781 -7.543 1 92.44 322 MET A N 1
ATOM 2549 C CA . MET A 1 322 ? 16.078 18.844 -6.664 1 92.44 322 MET A CA 1
ATOM 2550 C C . MET A 1 322 ? 15.141 20.047 -6.668 1 92.44 322 MET A C 1
ATOM 2552 O O . MET A 1 322 ? 14.859 20.625 -5.617 1 92.44 322 MET A O 1
ATOM 2556 N N . LYS A 1 323 ? 14.578 20.328 -7.832 1 92.94 323 LYS A N 1
ATOM 2557 C CA . LYS A 1 323 ? 13.734 21.516 -7.988 1 92.94 323 LYS A CA 1
ATOM 2558 C C . LYS A 1 323 ? 12.367 21.297 -7.336 1 92.94 323 LYS A C 1
ATOM 2560 O O . LYS A 1 323 ? 11.773 22.234 -6.801 1 92.94 323 LYS A O 1
ATOM 2565 N N . TYR A 1 324 ? 11.883 20.094 -7.398 1 95.12 324 TYR A N 1
ATOM 2566 C CA . TYR A 1 324 ? 10.477 19.891 -7.066 1 95.12 324 TYR A CA 1
ATOM 2567 C C . TYR A 1 324 ? 10.336 19.109 -5.77 1 95.12 324 TYR A C 1
ATOM 2569 O O . TYR A 1 324 ? 9.219 18.859 -5.305 1 95.12 324 TYR A O 1
ATOM 2577 N N . SER A 1 325 ? 11.406 18.781 -5.062 1 94.31 325 SER A N 1
ATOM 2578 C CA . SER A 1 325 ? 11.352 17.953 -3.857 1 94.31 325 SER A CA 1
ATOM 2579 C C . SER A 1 325 ? 10.484 18.609 -2.789 1 94.31 325 SER A C 1
ATOM 2581 O O . SER A 1 325 ? 9.656 17.938 -2.158 1 94.31 325 SER A O 1
ATOM 2583 N N . ASP A 1 326 ? 10.656 19.859 -2.59 1 93.25 326 ASP A N 1
ATOM 2584 C CA . ASP A 1 326 ? 9.891 20.578 -1.576 1 93.25 326 ASP A CA 1
ATOM 2585 C C . ASP A 1 326 ? 8.398 20.562 -1.912 1 93.25 326 ASP A C 1
ATOM 2587 O O . ASP A 1 326 ? 7.566 20.234 -1.066 1 93.25 326 ASP A O 1
ATOM 2591 N N . SER A 1 327 ? 8.117 20.891 -3.17 1 93.38 327 SER A N 1
ATOM 2592 C CA . SER A 1 327 ? 6.723 20.922 -3.609 1 93.38 327 SER A CA 1
ATOM 2593 C C . SER A 1 327 ? 6.094 19.531 -3.523 1 93.38 327 SER A C 1
ATOM 2595 O O . SER A 1 327 ? 4.926 19.391 -3.156 1 93.38 327 SER A O 1
ATOM 2597 N N . TYR A 1 328 ? 6.844 18.547 -3.926 1 95.56 328 TYR A N 1
ATOM 2598 C CA . TYR A 1 328 ? 6.34 17.188 -3.873 1 95.56 328 TYR A CA 1
ATOM 2599 C C . TYR A 1 328 ? 6.055 16.766 -2.436 1 95.56 328 TYR A C 1
ATOM 2601 O O . TYR A 1 328 ? 5.051 16.109 -2.162 1 95.56 328 TYR A O 1
ATOM 2609 N N . PHE A 1 329 ? 6.91 17.156 -1.573 1 93.19 329 PHE A N 1
ATOM 2610 C CA . PHE A 1 329 ? 6.742 16.812 -0.168 1 93.19 329 PHE A CA 1
ATOM 2611 C C . PHE A 1 329 ? 5.445 17.391 0.384 1 93.19 329 PHE A C 1
ATOM 2613 O O . PHE A 1 329 ? 4.66 16.672 1.008 1 93.19 329 PHE A O 1
ATOM 2620 N N . GLY A 1 330 ? 5.23 18.672 0.176 1 93.62 330 GLY A N 1
ATOM 2621 C CA . GLY A 1 330 ? 4.008 19.297 0.646 1 93.62 330 GLY A CA 1
ATOM 2622 C C . GLY A 1 330 ? 2.756 18.688 0.04 1 93.62 330 GLY A C 1
ATOM 2623 O O . GLY A 1 330 ? 1.771 18.453 0.743 1 93.62 330 GLY A O 1
ATOM 2624 N N . LEU A 1 331 ? 2.867 18.391 -1.201 1 94.94 331 LEU A N 1
ATOM 2625 C CA . LEU A 1 331 ? 1.759 17.812 -1.951 1 94.94 331 LEU A CA 1
ATOM 2626 C C . LEU A 1 331 ? 1.433 16.406 -1.441 1 94.94 331 LEU A C 1
ATOM 2628 O O . LEU A 1 331 ? 0.27 16.094 -1.174 1 94.94 331 LEU A O 1
ATOM 2632 N N . SER A 1 332 ? 2.393 15.57 -1.342 1 94.38 332 SER A N 1
ATOM 2633 C CA . SER A 1 332 ? 2.211 14.18 -0.941 1 94.38 332 SER A CA 1
ATOM 2634 C C . SER A 1 332 ? 1.71 14.078 0.495 1 94.38 332 SER A C 1
ATOM 2636 O O . SER A 1 332 ? 0.848 13.25 0.801 1 94.38 332 SER A O 1
ATOM 2638 N N . ASN A 1 333 ? 2.225 14.938 1.342 1 93.56 333 ASN A N 1
ATOM 2639 C CA . ASN A 1 333 ? 1.85 14.906 2.752 1 93.56 333 ASN A CA 1
ATOM 2640 C C . ASN A 1 333 ? 0.362 15.188 2.943 1 93.56 333 ASN A C 1
ATOM 2642 O O . ASN A 1 333 ? -0.328 14.445 3.646 1 93.56 333 ASN A O 1
ATOM 2646 N N . TYR A 1 334 ? -0.097 16.188 2.26 1 93.62 334 TYR A N 1
ATOM 2647 C CA . TYR A 1 334 ? -1.494 16.547 2.467 1 93.62 334 TYR A CA 1
ATOM 2648 C C . TYR A 1 334 ? -2.422 15.578 1.74 1 93.62 334 TYR A C 1
ATOM 2650 O O . TYR A 1 334 ? -3.523 15.289 2.213 1 93.62 334 TYR A O 1
ATOM 2658 N N . ALA A 1 335 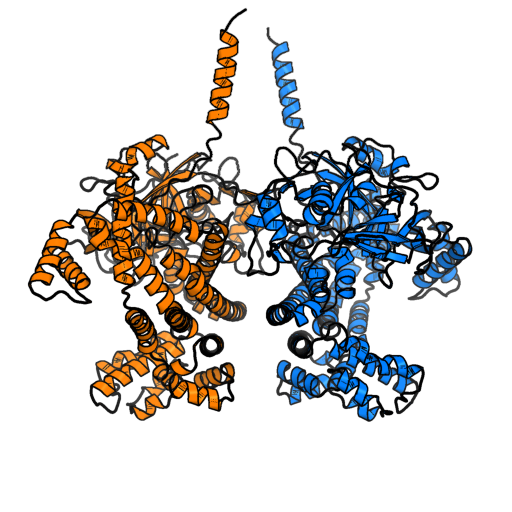? -2.027 15.109 0.592 1 95.38 335 ALA A N 1
ATOM 2659 C CA . ALA A 1 335 ? -2.832 14.109 -0.108 1 95.38 335 ALA A CA 1
ATOM 2660 C C . ALA A 1 335 ? -3.035 12.867 0.754 1 95.38 335 ALA A C 1
ATOM 2662 O O . ALA A 1 335 ? -4.148 12.352 0.852 1 95.38 335 ALA A O 1
ATOM 2663 N N . ASP A 1 336 ? -1.949 12.438 1.309 1 94.56 336 ASP A N 1
ATOM 2664 C CA . ASP A 1 336 ? -2.008 11.258 2.164 1 94.56 336 ASP A CA 1
ATOM 2665 C C . ASP A 1 336 ? -2.844 11.523 3.412 1 94.56 336 ASP A C 1
ATOM 2667 O O . ASP A 1 336 ? -3.605 10.656 3.852 1 94.56 336 ASP A O 1
ATOM 2671 N N . TYR A 1 337 ? -2.697 12.695 3.984 1 95.56 337 TYR A N 1
ATOM 2672 C CA . TYR A 1 337 ? -3.506 13.086 5.133 1 95.56 337 TYR A CA 1
ATOM 2673 C C . TYR A 1 337 ? -4.992 13.023 4.801 1 95.56 337 TYR A C 1
ATOM 2675 O O . TYR A 1 337 ? -5.773 12.398 5.523 1 95.56 337 TYR A O 1
ATOM 2683 N N . ALA A 1 338 ? -5.367 13.625 3.709 1 96.88 338 ALA A N 1
ATOM 2684 C CA . ALA A 1 338 ? -6.773 13.695 3.316 1 96.88 338 ALA A CA 1
ATOM 2685 C C . ALA A 1 338 ? -7.344 12.312 3.045 1 96.88 338 ALA A C 1
ATOM 2687 O O . ALA A 1 338 ? -8.477 12.008 3.426 1 96.88 338 ALA A O 1
ATOM 2688 N N . LYS A 1 339 ? -6.559 11.523 2.402 1 94.62 339 LYS A N 1
ATOM 2689 C CA . LYS A 1 339 ? -6.965 10.156 2.104 1 94.62 339 LYS A CA 1
ATOM 2690 C C . LYS A 1 339 ? -7.25 9.375 3.385 1 94.62 339 LYS A C 1
ATOM 2692 O O . LYS A 1 339 ? -8.328 8.789 3.535 1 94.62 339 LYS A O 1
ATOM 2697 N N . TRP A 1 340 ? -6.359 9.383 4.305 1 95.31 340 TRP A N 1
ATOM 2698 C CA . TRP A 1 340 ? -6.5 8.594 5.523 1 95.31 340 TRP A CA 1
ATOM 2699 C C . TRP A 1 340 ? -7.539 9.211 6.453 1 95.31 340 TRP A C 1
ATOM 2701 O O . TRP A 1 340 ? -8.242 8.492 7.168 1 95.31 340 TRP A O 1
ATOM 2711 N N . GLU A 1 341 ? -7.613 10.57 6.465 1 96.5 341 GLU A N 1
ATOM 2712 C CA . GLU A 1 341 ? -8.688 11.203 7.23 1 96.5 341 GLU A CA 1
ATOM 2713 C C . GLU A 1 341 ? -10.055 10.711 6.762 1 96.5 341 GLU A C 1
ATOM 2715 O O . GLU A 1 341 ? -10.906 10.344 7.578 1 96.5 341 GLU A O 1
ATOM 2720 N N . ASN A 1 342 ? -10.234 10.695 5.48 1 95.69 342 ASN A N 1
ATOM 2721 C CA . ASN A 1 342 ? -11.516 10.258 4.934 1 95.69 342 ASN A CA 1
ATOM 2722 C C . ASN A 1 342 ? -11.781 8.789 5.254 1 95.69 342 ASN A C 1
ATOM 2724 O O . ASN A 1 342 ? -12.922 8.398 5.516 1 95.69 342 ASN A O 1
ATOM 2728 N N . LYS A 1 343 ? -10.758 8.008 5.18 1 92.62 343 LYS A N 1
ATOM 2729 C CA . LYS A 1 343 ? -10.914 6.602 5.543 1 92.62 343 LYS A CA 1
ATOM 2730 C C . LYS A 1 343 ? -11.352 6.449 6.996 1 92.62 343 LYS A C 1
ATOM 2732 O O . LYS A 1 343 ? -12.219 5.633 7.305 1 92.62 343 LYS A O 1
ATOM 2737 N N . CYS A 1 344 ? -10.789 7.211 7.895 1 95.5 344 CYS A N 1
ATOM 2738 C CA . CYS A 1 344 ? -11.148 7.152 9.305 1 95.5 344 CYS A CA 1
ATOM 2739 C C . CYS A 1 344 ? -12.547 7.703 9.539 1 95.5 344 CYS A C 1
ATOM 2741 O O . CYS A 1 344 ? -13.32 7.141 10.32 1 95.5 344 CYS A O 1
ATOM 2743 N N . LEU A 1 345 ? -12.875 8.805 8.828 1 96.5 345 LEU A N 1
ATOM 2744 C CA . LEU A 1 345 ? -14.211 9.375 8.969 1 96.5 345 LEU A CA 1
ATOM 2745 C C . LEU A 1 345 ? -15.281 8.359 8.594 1 96.5 345 LEU A C 1
ATOM 2747 O O . LEU A 1 345 ? -16.312 8.266 9.25 1 96.5 345 LEU A O 1
ATOM 2751 N N . ARG A 1 346 ? -15 7.629 7.648 1 91.88 346 ARG A N 1
ATOM 2752 C CA . ARG A 1 346 ? -15.938 6.605 7.195 1 91.88 346 ARG A CA 1
ATOM 2753 C C . ARG A 1 346 ? -15.945 5.41 8.141 1 91.88 346 ARG A C 1
ATOM 2755 O O . ARG A 1 346 ? -17 4.965 8.578 1 91.88 346 ARG A O 1
ATOM 2762 N N . ARG A 1 347 ? -14.766 4.887 8.453 1 90 347 ARG A N 1
ATOM 2763 C CA . ARG A 1 347 ? -14.617 3.682 9.266 1 90 347 ARG A CA 1
ATOM 2764 C C . ARG A 1 347 ? -15.328 3.836 10.602 1 90 347 ARG A C 1
ATOM 2766 O O . ARG A 1 347 ? -15.977 2.902 11.078 1 90 347 ARG A O 1
ATOM 2773 N N . PHE A 1 348 ? -15.258 5.051 11.156 1 94.12 348 PHE A N 1
ATOM 2774 C CA . PHE A 1 348 ? -15.773 5.219 12.516 1 94.12 348 PHE A CA 1
ATOM 2775 C C . PHE A 1 348 ? -17.094 6 12.5 1 94.12 348 PHE A C 1
ATOM 2777 O O . PHE A 1 348 ? -17.641 6.316 13.555 1 94.12 348 PHE A O 1
ATOM 2784 N N . ASP A 1 349 ? -17.594 6.355 11.305 1 94.25 349 ASP A N 1
ATOM 2785 C CA . ASP A 1 349 ? -18.828 7.113 11.125 1 94.25 349 ASP A CA 1
ATOM 2786 C C . ASP A 1 349 ? -18.859 8.32 12.055 1 94.25 349 ASP A C 1
ATOM 2788 O O . ASP A 1 349 ? -19.812 8.492 12.828 1 94.25 349 ASP A O 1
ATOM 2792 N N . VAL A 1 350 ? -17.844 9.156 11.953 1 97 350 VAL A N 1
ATOM 2793 C CA . VAL A 1 350 ? -17.656 10.297 12.844 1 97 350 VAL A CA 1
ATOM 2794 C C . VAL A 1 350 ? -18.828 11.258 12.711 1 97 350 VAL A C 1
ATOM 2796 O O . VAL A 1 350 ? -19.234 11.883 13.695 1 97 350 VAL A O 1
ATOM 2799 N N . VAL A 1 351 ? -19.453 11.312 11.523 1 97.81 351 VAL A N 1
ATOM 2800 C CA . VAL A 1 351 ? -20.609 12.164 11.32 1 97.81 351 VAL A CA 1
ATOM 2801 C C . VAL A 1 351 ? -21.734 11.727 12.25 1 97.81 351 VAL A C 1
ATOM 2803 O O . VAL A 1 351 ? -22.359 12.562 12.914 1 97.81 351 VAL A O 1
ATOM 2806 N N . SER A 1 352 ? -22 10.43 12.359 1 97.25 352 SER A N 1
ATOM 2807 C CA . SER A 1 352 ? -23.062 9.922 13.211 1 97.25 352 SER A CA 1
ATOM 2808 C C . SER A 1 352 ? -22.734 10.148 14.688 1 97.25 352 SER A C 1
ATOM 2810 O O . SER A 1 352 ? -23.641 10.391 15.492 1 97.25 352 SER A O 1
ATOM 2812 N N . ILE A 1 353 ? -21.5 10.047 15.039 1 96.38 353 ILE A N 1
ATOM 2813 C CA . ILE A 1 353 ? -21.078 10.328 16.406 1 96.38 353 ILE A CA 1
ATOM 2814 C C . ILE A 1 353 ? -21.422 11.773 16.766 1 96.38 353 ILE A C 1
ATOM 2816 O O . ILE A 1 353 ? -22 12.031 17.828 1 96.38 353 ILE A O 1
ATOM 2820 N N . ARG A 1 354 ? -21.094 12.695 15.867 1 97.69 354 ARG A N 1
ATOM 2821 C CA . ARG A 1 354 ? -21.391 14.109 16.094 1 97.69 354 ARG A CA 1
ATOM 2822 C C . ARG A 1 354 ? -22.891 14.359 16.109 1 97.69 354 ARG A C 1
ATOM 2824 O O . ARG A 1 354 ? -23.391 15.156 16.906 1 97.69 354 ARG A O 1
ATOM 2831 N N . LYS A 1 355 ? -23.609 13.68 15.289 1 98.12 355 LYS A N 1
ATOM 2832 C CA . LYS A 1 355 ? -25.062 13.836 15.234 1 98.12 355 LYS A CA 1
ATOM 2833 C C . LYS A 1 355 ? -25.703 13.406 16.547 1 98.12 355 LYS A C 1
ATOM 2835 O O . LYS A 1 355 ? -26.656 14.039 17.016 1 98.12 355 LYS A O 1
ATOM 2840 N N . ALA A 1 356 ? -25.219 12.375 17.109 1 97.81 356 ALA A N 1
ATOM 2841 C CA . ALA A 1 356 ? -25.75 11.906 18.391 1 97.81 356 ALA A CA 1
ATOM 2842 C C . ALA A 1 356 ? -25.547 12.945 19.484 1 97.81 356 ALA A C 1
ATOM 2844 O O . ALA A 1 356 ? -26.422 13.148 20.328 1 97.81 356 ALA A O 1
ATOM 2845 N N . GLU A 1 357 ? -24.375 13.547 19.531 1 96.94 357 GLU A N 1
ATOM 2846 C CA . GLU A 1 357 ? -24.125 14.625 20.484 1 96.94 357 GLU A CA 1
ATOM 2847 C C . GLU A 1 357 ? -25.047 15.812 20.219 1 96.94 357 GLU A C 1
ATOM 2849 O O . GLU A 1 357 ? -25.547 16.453 21.156 1 96.94 357 GLU A O 1
ATOM 2854 N N . GLU A 1 358 ? -25.266 16.094 18.953 1 98.31 358 GLU A N 1
ATOM 2855 C CA . GLU A 1 358 ? -26.109 17.219 18.547 1 98.31 358 GLU A CA 1
ATOM 2856 C C . GLU A 1 358 ? -27.562 16.984 18.969 1 98.31 358 GLU A C 1
ATOM 2858 O O . GLU A 1 358 ? -28.266 17.938 19.297 1 98.31 358 GLU A O 1
ATOM 2863 N N . GLU A 1 359 ? -27.984 15.789 18.969 1 98.06 359 GLU A N 1
ATOM 2864 C CA . GLU A 1 359 ? -29.328 15.492 19.453 1 98.06 359 GLU A CA 1
ATOM 2865 C C . GLU A 1 359 ? -29.469 15.836 20.938 1 98.06 359 GLU A C 1
ATOM 2867 O O . GLU A 1 359 ? -30.484 16.406 21.344 1 98.06 359 GLU A O 1
ATOM 2872 N N . ARG A 1 360 ? -28.484 15.547 21.688 1 97.94 360 ARG A N 1
ATOM 2873 C CA . ARG A 1 360 ? -28.484 15.93 23.094 1 97.94 360 ARG A CA 1
ATOM 2874 C C . ARG A 1 360 ? -28.406 17.438 23.25 1 97.94 360 ARG A C 1
ATOM 2876 O O . ARG A 1 360 ? -29.062 18.016 24.125 1 97.94 360 ARG A O 1
ATOM 2883 N N . LEU A 1 361 ? -27.578 18.031 22.453 1 98.25 361 LEU A N 1
ATOM 2884 C CA . LEU A 1 361 ? -27.453 19.484 22.453 1 98.25 361 LEU A CA 1
ATOM 2885 C C . LEU A 1 361 ? -28.797 20.141 22.156 1 98.25 361 LEU A C 1
ATOM 2887 O O . LEU A 1 361 ? -29.172 21.109 22.828 1 98.25 361 LEU A O 1
ATOM 2891 N N . GLN A 1 362 ? -29.5 19.609 21.172 1 98.12 362 GLN A N 1
ATOM 2892 C CA . GLN A 1 362 ? -30.797 20.156 20.797 1 98.12 362 GLN A CA 1
ATOM 2893 C C . GLN A 1 362 ? -31.781 20.062 21.953 1 98.12 362 GLN A C 1
ATOM 2895 O O . GLN A 1 362 ? -32.531 21.016 22.203 1 98.12 362 GLN A O 1
ATOM 2900 N N . ARG A 1 363 ? -31.75 18.984 22.641 1 98 363 ARG A N 1
ATOM 2901 C CA . ARG A 1 363 ? -32.625 18.828 23.797 1 98 363 ARG A CA 1
ATOM 2902 C C . ARG A 1 363 ? -32.25 19.828 24.891 1 98 363 ARG A C 1
ATOM 2904 O O . ARG A 1 363 ? -33.156 20.406 25.531 1 98 363 ARG A O 1
ATOM 2911 N N . TRP A 1 364 ? -30.969 19.953 25.078 1 98.06 364 TRP A N 1
ATOM 2912 C CA . TRP A 1 364 ? -30.469 20.906 26.062 1 98.06 364 TRP A CA 1
ATOM 2913 C C . TRP A 1 364 ? -30.891 22.328 25.703 1 98.06 364 TRP A C 1
ATOM 2915 O O . TRP A 1 364 ? -31.266 23.109 26.578 1 98.06 364 TRP A O 1
ATOM 2925 N N . ILE A 1 365 ? -30.906 22.688 24.438 1 97.88 365 ILE A N 1
ATOM 2926 C CA . ILE A 1 365 ? -31.344 24 23.953 1 97.88 365 ILE A CA 1
ATOM 2927 C C . ILE A 1 365 ? -32.844 24.172 24.219 1 97.88 365 ILE A C 1
ATOM 2929 O O . ILE A 1 365 ? -33.25 25.219 24.719 1 97.88 365 ILE A O 1
ATOM 2933 N N . GLU A 1 366 ? -33.594 23.188 23.984 1 97.19 366 GLU A N 1
ATOM 2934 C CA . GLU A 1 366 ? -35.031 23.25 24.078 1 97.19 366 GLU A CA 1
ATOM 2935 C C . GLU A 1 366 ? -35.5 23.297 25.531 1 97.19 366 GLU A C 1
ATOM 2937 O O . GLU A 1 366 ? -36.625 23.719 25.812 1 97.19 366 GLU A O 1
ATOM 2942 N N . ALA A 1 367 ? -34.688 22.906 26.344 1 97.31 367 ALA A N 1
ATOM 2943 C CA . ALA A 1 367 ? -35.062 22.812 27.75 1 97.31 367 ALA A CA 1
ATOM 2944 C C . ALA A 1 367 ? -35.125 24.203 28.406 1 97.31 367 ALA A C 1
ATOM 2946 O O . ALA A 1 367 ? -35.719 24.359 29.484 1 97.31 367 ALA A O 1
ATOM 2947 N N . ASP A 1 368 ? -34.562 25.172 27.781 1 96.75 368 ASP A N 1
ATOM 2948 C CA . ASP A 1 368 ? -34.562 26.547 28.266 1 96.75 368 ASP A CA 1
ATOM 2949 C C . ASP A 1 368 ? -35.219 27.484 27.25 1 96.75 368 ASP A C 1
ATOM 2951 O O . ASP A 1 368 ? -34.812 27.516 26.078 1 96.75 368 ASP A O 1
ATOM 2955 N N . SER A 1 369 ? -36.188 28.266 27.688 1 96.56 369 SER A N 1
ATOM 2956 C CA . SER A 1 369 ? -37 29.078 26.781 1 96.56 369 SER A CA 1
ATOM 2957 C C . SER A 1 369 ? -36.188 30.156 26.094 1 96.56 369 SER A C 1
ATOM 2959 O O . SER A 1 369 ? -36.375 30.453 24.922 1 96.56 369 SER A O 1
ATOM 2961 N N . ALA A 1 370 ? -35.281 30.703 26.766 1 96.06 370 ALA A N 1
ATOM 2962 C CA . ALA A 1 370 ? -34.438 31.75 26.203 1 96.06 370 ALA A CA 1
ATOM 2963 C C . ALA A 1 370 ? -33.5 31.172 25.156 1 96.06 370 ALA A C 1
ATOM 2965 O O . ALA A 1 370 ? -33.312 31.75 24.094 1 96.06 370 ALA A O 1
ATOM 2966 N N . ARG A 1 371 ? -32.844 30.078 25.5 1 96 371 ARG A N 1
ATOM 2967 C CA . ARG A 1 371 ? -31.953 29.406 24.578 1 96 371 ARG A CA 1
ATOM 2968 C C . ARG A 1 371 ? -32.688 28.938 23.328 1 96 371 ARG A C 1
ATOM 2970 O O . ARG A 1 371 ? -32.188 29.047 22.219 1 96 371 ARG A O 1
ATOM 2977 N N . ARG A 1 372 ? -33.875 28.438 23.547 1 97 372 ARG A N 1
ATOM 2978 C CA . ARG A 1 372 ? -34.688 27.969 22.438 1 97 372 ARG A CA 1
ATOM 2979 C C . ARG A 1 372 ? -35.031 29.125 21.484 1 97 372 ARG A C 1
ATOM 2981 O O . ARG A 1 372 ? -35 28.938 20.266 1 97 372 ARG A O 1
ATOM 2988 N N . ALA A 1 373 ? -35.344 30.203 22.031 1 96.75 373 ALA A N 1
ATOM 2989 C CA . ALA A 1 373 ? -35.719 31.359 21.219 1 96.75 373 ALA A CA 1
ATOM 2990 C C . ALA A 1 373 ? -34.531 31.844 20.391 1 96.75 373 ALA A C 1
ATOM 2992 O O . ALA A 1 373 ? -34.688 32.25 19.234 1 96.75 373 ALA A O 1
ATOM 2993 N N . GLU A 1 374 ? -33.438 31.781 20.938 1 95.5 374 GLU A N 1
ATOM 2994 C CA . GLU A 1 374 ? -32.25 32.344 20.297 1 95.5 374 GLU A CA 1
ATOM 2995 C C . GLU A 1 374 ? -31.609 31.312 19.375 1 95.5 374 GLU A C 1
ATOM 2997 O O . GLU A 1 374 ? -31.094 31.672 18.312 1 95.5 374 GLU A O 1
ATOM 3002 N N . ASP A 1 375 ? -31.594 30 19.797 1 96.94 375 ASP A N 1
ATOM 3003 C CA . ASP A 1 375 ? -30.703 29.047 19.125 1 96.94 375 ASP A CA 1
ATOM 3004 C C . ASP A 1 375 ? -31.469 27.797 18.688 1 96.94 375 ASP A C 1
ATOM 3006 O O . ASP A 1 375 ? -30.875 26.844 18.172 1 96.94 375 ASP A O 1
ATOM 3010 N N . GLY A 1 376 ? -32.75 27.781 18.859 1 96.69 376 GLY A N 1
ATOM 3011 C CA . GLY A 1 376 ? -33.562 26.594 18.562 1 96.69 376 GLY A CA 1
ATOM 3012 C C . GLY A 1 376 ? -33.406 26.141 17.125 1 96.69 376 GLY A C 1
ATOM 3013 O O . GLY A 1 376 ? -33.5 24.938 16.828 1 96.69 376 GLY A O 1
ATOM 3014 N N . GLY A 1 377 ? -33.188 27.047 16.203 1 96.62 377 GLY A N 1
ATOM 3015 C CA . GLY A 1 377 ? -33.125 26.719 14.781 1 96.62 377 GLY A CA 1
ATOM 3016 C C . GLY A 1 377 ? -31.703 26.609 14.25 1 96.62 377 GLY A C 1
ATOM 3017 O O . GLY A 1 377 ? -31.5 26.484 13.047 1 96.62 377 GLY A O 1
ATOM 3018 N N . LEU A 1 378 ? -30.781 26.594 15.125 1 97.12 378 LEU A N 1
ATOM 3019 C CA . LEU A 1 378 ? -29.391 26.688 14.711 1 97.12 378 LEU A CA 1
ATOM 3020 C C . LEU A 1 378 ? -28.984 25.484 13.859 1 97.12 378 LEU A C 1
ATOM 3022 O O . LEU A 1 378 ? -28.391 25.641 12.797 1 97.12 378 LEU A O 1
ATOM 3026 N N . LEU A 1 379 ? -29.297 24.25 14.297 1 97.94 379 LEU A N 1
ATOM 3027 C CA . LEU A 1 379 ? -28.906 23.047 13.57 1 97.94 379 LEU A CA 1
ATOM 3028 C C . LEU A 1 379 ? -29.594 22.969 12.219 1 97.94 379 LEU A C 1
ATOM 3030 O O . LEU A 1 379 ? -29 22.531 11.234 1 97.94 379 LEU A O 1
ATOM 3034 N N . ALA A 1 380 ? -30.812 23.391 12.211 1 96.88 380 ALA A N 1
ATOM 3035 C CA . ALA A 1 380 ? -31.547 23.422 10.945 1 96.88 380 ALA A CA 1
ATOM 3036 C C . ALA A 1 380 ? -30.938 24.422 9.969 1 96.88 380 ALA A C 1
ATOM 3038 O O . ALA A 1 380 ? -30.891 24.172 8.766 1 96.88 380 ALA A O 1
ATOM 3039 N N . ASP A 1 381 ? -30.547 25.531 10.492 1 96.62 381 ASP A N 1
ATOM 3040 C CA . ASP A 1 381 ? -29.891 26.531 9.672 1 96.62 381 ASP A CA 1
ATOM 3041 C C . ASP A 1 381 ? -28.578 26 9.086 1 96.62 381 ASP A C 1
ATOM 3043 O O . ASP A 1 381 ? -28.281 26.234 7.914 1 96.62 381 ASP A O 1
ATOM 3047 N N . LEU A 1 382 ? -27.812 25.328 9.898 1 98 382 LEU A N 1
ATOM 3048 C CA . LEU A 1 382 ? -26.562 24.734 9.438 1 98 382 LEU A CA 1
ATOM 3049 C C . LEU A 1 382 ? -26.828 23.703 8.352 1 98 382 LEU A C 1
ATOM 3051 O O . LEU A 1 382 ? -26.125 23.672 7.332 1 98 382 LEU A O 1
ATOM 3055 N N . GLU A 1 383 ? -27.797 22.859 8.562 1 97.94 383 GLU A N 1
ATOM 3056 C CA . GLU A 1 383 ? -28.156 21.844 7.574 1 97.94 383 GLU A CA 1
ATOM 3057 C C . GLU A 1 383 ? -28.516 22.484 6.23 1 97.94 383 GLU A C 1
ATOM 3059 O O . GLU A 1 383 ? -28 22.062 5.188 1 97.94 383 GLU A O 1
ATOM 3064 N N . ARG A 1 384 ? -29.344 23.5 6.32 1 97.38 384 ARG A N 1
ATOM 3065 C CA . ARG A 1 384 ? -29.797 24.188 5.117 1 97.38 384 ARG A CA 1
ATOM 3066 C C . ARG A 1 384 ? -28.625 24.875 4.414 1 97.38 384 ARG A C 1
ATOM 3068 O O . ARG A 1 384 ? -28.531 24.844 3.186 1 97.38 384 ARG A O 1
ATOM 3075 N N . GLY A 1 385 ? -27.812 25.516 5.18 1 98 385 GLY A N 1
ATOM 3076 C CA . GLY A 1 385 ? -26.656 26.203 4.621 1 98 385 GLY A CA 1
ATOM 3077 C C . GLY A 1 385 ? -25.688 25.266 3.912 1 98 385 GLY A C 1
ATOM 3078 O O . GLY A 1 385 ? -25.297 25.531 2.775 1 98 385 GLY A O 1
ATOM 3079 N N . TYR A 1 386 ? -25.328 24.156 4.539 1 98.19 386 TYR A N 1
ATOM 3080 C CA . TYR A 1 386 ? -24.375 23.219 3.98 1 98.19 386 TYR A CA 1
ATOM 3081 C C . TYR A 1 386 ? -24.953 22.5 2.766 1 98.19 386 TYR A C 1
ATOM 3083 O O . TYR A 1 386 ? -24.25 22.266 1.785 1 98.19 386 TYR A O 1
ATOM 3091 N N . GLU A 1 387 ? -26.188 22.141 2.797 1 97.69 387 GLU A N 1
ATOM 3092 C CA . GLU A 1 387 ? -26.828 21.516 1.645 1 97.69 387 GLU A CA 1
ATOM 3093 C C . GLU A 1 387 ? -26.906 22.484 0.467 1 97.69 387 GLU A C 1
ATOM 3095 O O . GLU A 1 387 ? -26.672 22.094 -0.678 1 97.69 387 GLU A O 1
ATOM 3100 N N . GLY A 1 388 ? -27.266 23.656 0.794 1 97.06 388 GLY A N 1
ATOM 3101 C CA . GLY A 1 388 ? -27.422 24.656 -0.244 1 97.06 388 GLY A CA 1
ATOM 3102 C C . GLY A 1 388 ? -26.141 25 -0.957 1 97.06 388 GLY A C 1
ATOM 3103 O O . GLY A 1 388 ? -26.141 25.281 -2.156 1 97.06 388 GLY A O 1
ATOM 3104 N N . ARG A 1 389 ? -25.031 24.953 -0.265 1 97.5 389 ARG A N 1
ATOM 3105 C CA . ARG A 1 389 ? -23.781 25.422 -0.852 1 97.5 389 ARG A CA 1
ATOM 3106 C C . ARG A 1 389 ? -22.984 24.25 -1.442 1 97.5 389 ARG A C 1
ATOM 3108 O O . ARG A 1 389 ? -21.891 24.453 -1.973 1 97.5 389 ARG A O 1
ATOM 3115 N N . ARG A 1 390 ? -23.422 23.078 -1.359 1 97.25 390 ARG A N 1
ATOM 3116 C CA . ARG A 1 390 ? -22.688 21.859 -1.68 1 97.25 390 ARG A CA 1
ATOM 3117 C C . ARG A 1 390 ? -22.078 21.953 -3.07 1 97.25 390 ARG A C 1
ATOM 3119 O O . ARG A 1 390 ? -20.875 21.672 -3.244 1 97.25 390 ARG A O 1
ATOM 3126 N N . GLY A 1 391 ? -22.812 22.281 -4.062 1 96.88 391 GLY A N 1
ATOM 3127 C CA . GLY A 1 391 ? -22.312 22.375 -5.426 1 96.88 391 GLY A CA 1
ATOM 3128 C C . GLY A 1 391 ? -21.281 23.453 -5.617 1 96.88 391 GLY A C 1
ATOM 3129 O O . GLY A 1 391 ? -20.266 23.25 -6.293 1 96.88 391 GLY A O 1
ATOM 3130 N N . ALA A 1 392 ? -21.578 24.609 -5.055 1 97.06 392 ALA A N 1
ATOM 3131 C CA . ALA A 1 392 ? -20.656 25.734 -5.164 1 97.06 392 ALA A CA 1
ATOM 3132 C C . ALA A 1 392 ? -19.328 25.422 -4.461 1 97.06 392 ALA A C 1
ATOM 3134 O O . ALA A 1 392 ? -18.266 25.797 -4.949 1 97.06 392 ALA A O 1
ATOM 3135 N N . GLU A 1 393 ? -19.453 24.797 -3.33 1 97.44 393 GLU A N 1
ATOM 3136 C CA . GLU A 1 393 ? -18.25 24.422 -2.586 1 97.44 393 GLU A CA 1
ATOM 3137 C C . GLU A 1 393 ? -17.406 23.422 -3.369 1 97.44 393 GLU A C 1
ATOM 3139 O O . GLU A 1 393 ? -16.172 23.5 -3.355 1 97.44 393 GLU A O 1
ATOM 3144 N N . ARG A 1 394 ? -17.984 22.453 -3.977 1 97.88 394 ARG A N 1
ATOM 3145 C CA . ARG A 1 394 ? -17.266 21.5 -4.82 1 97.88 394 ARG A CA 1
ATOM 3146 C C . ARG A 1 394 ? -16.516 22.219 -5.934 1 97.88 394 ARG A C 1
ATOM 3148 O O . ARG A 1 394 ? -15.344 21.938 -6.18 1 97.88 394 ARG A O 1
ATOM 3155 N N . SER A 1 395 ? -17.141 23.156 -6.598 1 97.56 395 SER A N 1
ATOM 3156 C CA . SER A 1 395 ? -16.516 23.922 -7.676 1 97.56 395 SER A CA 1
ATOM 3157 C C . SER A 1 395 ? -15.352 24.75 -7.164 1 97.56 395 SER A C 1
ATOM 3159 O O . SER A 1 395 ? -14.32 24.859 -7.832 1 97.56 395 SER A O 1
ATOM 3161 N N . LEU A 1 396 ? -15.555 25.359 -6.035 1 97.19 396 LEU A N 1
ATOM 3162 C CA . LEU A 1 396 ? -14.484 26.156 -5.43 1 97.19 396 LEU A CA 1
ATOM 3163 C C . LEU A 1 396 ? -13.266 25.281 -5.148 1 97.19 396 LEU A C 1
ATOM 3165 O O . LEU A 1 396 ? -12.125 25.703 -5.367 1 97.19 396 LEU A O 1
ATOM 3169 N N . ASN A 1 397 ? -13.492 24.094 -4.68 1 97.5 397 ASN A N 1
ATOM 3170 C CA . ASN A 1 397 ? -12.383 23.188 -4.395 1 97.5 397 ASN A CA 1
ATOM 3171 C C . ASN A 1 397 ? -11.656 22.766 -5.672 1 97.5 397 ASN A C 1
ATOM 3173 O O . ASN A 1 397 ? -10.43 22.656 -5.688 1 97.5 397 ASN A O 1
ATOM 3177 N N . TYR A 1 398 ? -12.391 22.516 -6.73 1 97.62 398 TYR A N 1
ATOM 3178 C CA . TYR A 1 398 ? -11.742 22.203 -8 1 97.62 398 TYR A CA 1
ATOM 3179 C C . TYR A 1 398 ? -10.945 23.406 -8.516 1 97.62 398 TYR A C 1
ATOM 3181 O O . TYR A 1 398 ? -9.867 23.234 -9.086 1 97.62 398 TYR A O 1
ATOM 3189 N N . PHE A 1 399 ? -11.484 24.594 -8.352 1 96.75 399 PHE A N 1
ATOM 3190 C CA . PHE A 1 399 ? -10.758 25.797 -8.734 1 96.75 399 PHE A CA 1
ATOM 3191 C C . PHE A 1 399 ? -9.422 25.891 -8 1 96.75 399 PHE A C 1
ATOM 3193 O O . PHE A 1 399 ? -8.391 26.172 -8.609 1 96.75 399 PHE A O 1
ATOM 3200 N N . ARG A 1 400 ? -9.445 25.625 -6.762 1 96.06 400 ARG A N 1
ATOM 3201 C CA . ARG A 1 400 ? -8.242 25.719 -5.938 1 96.06 400 ARG A CA 1
ATOM 3202 C C . ARG A 1 400 ? -7.246 24.625 -6.297 1 96.06 400 ARG A C 1
ATOM 3204 O O . ARG A 1 400 ? -6.047 24.891 -6.426 1 96.06 400 ARG A O 1
ATOM 3211 N N . GLU A 1 401 ? -7.688 23.375 -6.516 1 96.88 401 GLU A N 1
ATOM 3212 C CA . GLU A 1 401 ? -6.824 22.203 -6.648 1 96.88 401 GLU A CA 1
ATOM 3213 C C . GLU A 1 401 ? -6.395 22 -8.094 1 96.88 401 GLU A C 1
ATOM 3215 O O . GLU A 1 401 ? -5.316 21.453 -8.359 1 96.88 401 GLU A O 1
ATOM 3220 N N . ALA A 1 402 ? -7.223 22.422 -9.031 1 97.25 402 ALA A N 1
ATOM 3221 C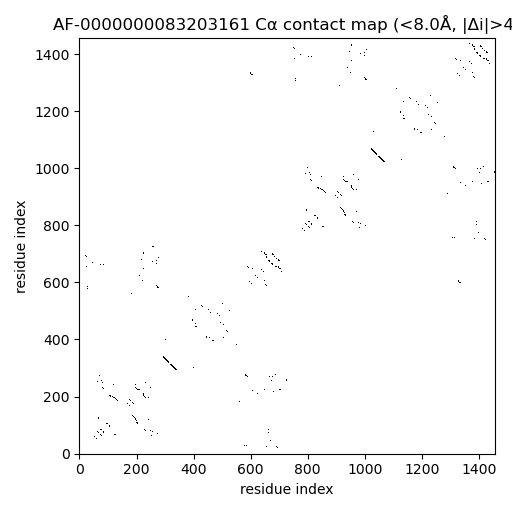 CA . ALA A 1 402 ? -6.953 22.062 -10.414 1 97.25 402 ALA A CA 1
ATOM 3222 C C . ALA A 1 402 ? -6.625 23.297 -11.258 1 97.25 402 ALA A C 1
ATOM 3224 O O . ALA A 1 402 ? -6.07 23.172 -12.352 1 97.25 402 ALA A O 1
ATOM 3225 N N . TRP A 1 403 ? -6.883 24.484 -10.781 1 95.81 403 TRP A N 1
ATOM 3226 C CA . TRP A 1 403 ? -6.707 25.672 -11.609 1 95.81 403 TRP A CA 1
ATOM 3227 C C . TRP A 1 403 ? -5.656 26.609 -11.008 1 95.81 403 TRP A C 1
ATOM 3229 O O . TRP A 1 403 ? -4.645 26.906 -11.648 1 95.81 403 TRP A O 1
ATOM 3239 N N . LEU A 1 404 ? -5.707 27.156 -9.859 1 89.19 404 LEU A N 1
ATOM 3240 C CA . LEU A 1 404 ? -4.875 28.203 -9.266 1 89.19 404 LEU A CA 1
ATOM 3241 C C . LEU A 1 404 ? -3.584 27.609 -8.703 1 89.19 404 LEU A C 1
ATOM 3243 O O . LEU A 1 404 ? -2.516 28.203 -8.844 1 89.19 404 LEU A O 1
ATOM 3247 N N . GLY A 1 405 ? -3.43 26.328 -8.398 1 82.38 405 GLY A N 1
ATOM 3248 C CA . GLY A 1 405 ? -2.352 25.812 -7.57 1 82.38 405 GLY A CA 1
ATOM 3249 C C . GLY A 1 405 ? -1.35 24.969 -8.344 1 82.38 405 GLY A C 1
ATOM 3250 O O . GLY A 1 405 ? -0.145 25.047 -8.094 1 82.38 405 GLY A O 1
ATOM 3251 N N . PRO A 1 406 ? -1.618 24.484 -9.391 1 90.31 406 PRO A N 1
ATOM 3252 C CA . PRO A 1 406 ? -0.773 23.406 -9.891 1 90.31 406 PRO A CA 1
ATOM 3253 C C . PRO A 1 406 ? 0.338 23.906 -10.82 1 90.31 406 PRO A C 1
ATOM 3255 O O . PRO A 1 406 ? 1.453 23.375 -10.789 1 90.31 406 PRO A O 1
ATOM 3258 N N . SER A 1 407 ? 0.13 24.922 -11.602 1 95.38 407 SER A N 1
ATOM 3259 C CA . SER A 1 407 ? 1.082 25.359 -12.617 1 95.38 407 SER A CA 1
ATOM 3260 C C . SER A 1 407 ? 1.674 26.719 -12.266 1 95.38 407 SER A C 1
ATOM 3262 O O . SER A 1 407 ? 0.938 27.672 -12.023 1 95.38 407 SER A O 1
ATOM 3264 N N . GLU A 1 408 ? 3.025 26.766 -12.234 1 95.19 408 GLU A N 1
ATOM 3265 C CA . GLU A 1 408 ? 3.707 28.031 -11.984 1 95.19 408 GLU A CA 1
ATOM 3266 C C . GLU A 1 408 ? 3.467 29.016 -13.117 1 95.19 408 GLU A C 1
ATOM 3268 O O . GLU A 1 408 ? 3.314 30.219 -12.875 1 95.19 408 GLU A O 1
ATOM 3273 N N . ALA A 1 409 ? 3.43 28.516 -14.312 1 96.12 409 ALA A N 1
ATOM 3274 C CA . ALA A 1 409 ? 3.182 29.375 -15.469 1 96.12 409 ALA A CA 1
ATOM 3275 C C . ALA A 1 409 ? 1.812 30.031 -15.383 1 96.12 409 ALA A C 1
ATOM 3277 O O . ALA A 1 409 ? 1.664 31.219 -15.711 1 96.12 409 ALA A O 1
ATOM 3278 N N . LEU A 1 410 ? 0.903 29.25 -14.992 1 96.12 410 LEU A N 1
ATOM 3279 C CA . LEU A 1 410 ? -0.439 29.812 -14.875 1 96.12 410 LEU A CA 1
ATOM 3280 C C . LEU A 1 410 ? -0.498 30.844 -13.766 1 96.12 410 LEU A C 1
ATOM 3282 O O . LEU A 1 410 ? -1.228 31.844 -13.867 1 96.12 410 LEU A O 1
ATOM 3286 N N . LEU A 1 411 ? 0.199 30.703 -12.672 1 93.75 411 LEU A N 1
ATOM 3287 C CA . LEU A 1 411 ? 0.251 31.672 -11.586 1 93.75 411 LEU A CA 1
ATOM 3288 C C . LEU A 1 411 ? 0.9 32.969 -12.047 1 93.75 411 LEU A C 1
ATOM 3290 O O . LEU A 1 411 ? 0.47 34.062 -11.648 1 93.75 411 LEU A O 1
ATOM 3294 N N . VAL A 1 412 ? 1.952 32.781 -12.82 1 94.25 412 VAL A N 1
ATOM 3295 C CA . VAL A 1 412 ? 2.607 33.969 -13.391 1 94.25 412 VAL A CA 1
ATOM 3296 C C . VAL A 1 412 ? 1.636 34.719 -14.297 1 94.25 412 VAL A C 1
ATOM 3298 O O . VAL A 1 412 ? 1.537 35.938 -14.234 1 94.25 412 VAL A O 1
ATOM 3301 N N . ALA A 1 413 ? 0.938 33.969 -15.102 1 96 413 ALA A N 1
ATOM 3302 C CA . ALA A 1 413 ? -0.065 34.562 -15.969 1 96 413 ALA A CA 1
ATOM 3303 C C . ALA A 1 413 ? -1.152 35.281 -15.156 1 96 413 ALA A C 1
ATOM 3305 O O . ALA A 1 413 ? -1.673 36.312 -15.555 1 96 413 ALA A O 1
ATOM 3306 N N . ASN A 1 414 ? -1.543 34.688 -14.094 1 94.19 414 ASN A N 1
ATOM 3307 C CA . ASN A 1 414 ? -2.553 35.281 -13.219 1 94.19 414 ASN A CA 1
ATOM 3308 C C . ASN A 1 414 ? -2.096 36.594 -12.648 1 94.19 414 ASN A C 1
ATOM 3310 O O . ASN A 1 414 ? -2.91 37.5 -12.445 1 94.19 414 ASN A O 1
ATOM 3314 N N . ARG A 1 415 ? -0.856 36.656 -12.32 1 92.56 415 ARG A N 1
ATOM 3315 C CA . ARG A 1 415 ? -0.308 37.938 -11.852 1 92.56 415 ARG A CA 1
ATOM 3316 C C . ARG A 1 415 ? -0.412 39 -12.93 1 92.56 415 ARG A C 1
ATOM 3318 O O . ARG A 1 415 ? -0.746 40.156 -12.633 1 92.56 415 ARG A O 1
ATOM 3325 N N . VAL A 1 416 ? -0.115 38.625 -14.125 1 94.5 416 VAL A N 1
ATOM 3326 C CA . VAL A 1 416 ? -0.247 39.531 -15.25 1 94.5 416 VAL A CA 1
ATOM 3327 C C . VAL A 1 416 ? -1.705 39.969 -15.398 1 94.5 416 VAL A C 1
ATOM 3329 O O . VAL A 1 416 ? -1.998 41.156 -15.555 1 94.5 416 VAL A O 1
ATOM 3332 N N . SER A 1 417 ? -2.555 39.031 -15.32 1 93.75 417 SER A N 1
ATOM 3333 C CA . SER A 1 417 ? -3.984 39.281 -15.445 1 93.75 417 SER A CA 1
ATOM 3334 C C . SER A 1 417 ? -4.465 40.219 -14.336 1 93.75 417 SER A C 1
ATOM 3336 O O . SER A 1 417 ? -5.297 41.094 -14.578 1 93.75 417 SER A O 1
ATOM 3338 N N . SER A 1 418 ? -4.039 40 -13.141 1 91.75 418 SER A N 1
ATOM 3339 C CA . SER A 1 418 ? -4.406 40.875 -12.023 1 91.75 418 SER A CA 1
ATOM 3340 C C . SER A 1 418 ? -3.957 42.312 -12.266 1 91.75 418 SER A C 1
ATOM 3342 O O . SER A 1 418 ? -4.684 43.25 -11.945 1 91.75 418 SER A O 1
ATOM 3344 N N . TYR A 1 419 ? -2.797 42.438 -12.805 1 93 419 TYR A N 1
ATOM 3345 C CA . TYR A 1 419 ? -2.295 43.75 -13.141 1 93 419 TYR A CA 1
ATOM 3346 C C . TYR A 1 419 ? -3.129 44.406 -14.242 1 93 419 TYR A C 1
ATOM 3348 O O . TYR A 1 419 ? -3.379 45.594 -14.211 1 93 419 TYR A O 1
ATOM 3356 N N . LEU A 1 420 ? -3.51 43.625 -15.195 1 93.75 420 LEU A N 1
ATOM 3357 C CA . LEU A 1 420 ? -4.387 44.125 -16.25 1 93.75 420 LEU A CA 1
ATOM 3358 C C . LEU A 1 420 ? -5.695 44.656 -15.672 1 93.75 420 LEU A C 1
ATOM 3360 O O . LEU A 1 420 ? -6.211 45.688 -16.125 1 93.75 420 LEU A O 1
ATOM 3364 N N . GLY A 1 421 ? -6.191 43.906 -14.703 1 91.19 421 GLY A N 1
ATOM 3365 C CA . GLY A 1 421 ? -7.363 44.438 -14 1 91.19 421 GLY A CA 1
ATOM 3366 C C . GLY A 1 421 ? -7.133 45.781 -13.344 1 91.19 421 GLY A C 1
ATOM 3367 O O . GLY A 1 421 ? -8.023 46.625 -13.344 1 91.19 421 GLY A O 1
ATOM 3368 N N . LYS A 1 422 ? -5.996 45.906 -12.758 1 91.69 422 LYS A N 1
ATOM 3369 C CA . LYS A 1 422 ? -5.629 47.188 -12.164 1 91.69 422 LYS A CA 1
ATOM 3370 C C . LYS A 1 422 ? -5.566 48.281 -13.227 1 91.69 422 LYS A C 1
ATOM 3372 O O . LYS A 1 422 ? -6.055 49.375 -13.008 1 91.69 422 LYS A O 1
ATOM 3377 N N . LEU A 1 423 ? -4.945 48 -14.375 1 93.5 423 LEU A N 1
ATOM 3378 C CA . LEU A 1 423 ? -4.867 48.969 -15.469 1 93.5 423 LEU A CA 1
ATOM 3379 C C . LEU A 1 423 ? -6.262 49.375 -15.93 1 93.5 423 LEU A C 1
ATOM 3381 O O . LEU A 1 423 ? -6.504 50.562 -16.219 1 93.5 423 LEU A O 1
ATOM 3385 N N . ASP A 1 424 ? -7.109 48.438 -15.969 1 92.94 424 ASP A N 1
ATOM 3386 C CA . ASP A 1 424 ? -8.492 48.719 -16.344 1 92.94 424 ASP A CA 1
ATOM 3387 C C . ASP A 1 424 ? -9.133 49.688 -15.367 1 92.94 424 ASP A C 1
ATOM 3389 O O . ASP A 1 424 ? -9.805 50.656 -15.781 1 92.94 424 ASP A O 1
ATOM 3393 N N . ARG A 1 425 ? -8.938 49.406 -14.117 1 92.19 425 ARG A N 1
ATOM 3394 C CA . ARG A 1 425 ? -9.531 50.25 -13.086 1 92.19 425 ARG A CA 1
ATOM 3395 C C . ARG A 1 425 ? -8.961 51.688 -13.148 1 92.19 425 ARG A C 1
ATOM 3397 O O . ARG A 1 425 ? -9.68 52.656 -12.883 1 92.19 425 ARG A O 1
ATOM 3404 N N . LEU A 1 426 ? -7.727 51.781 -13.547 1 92.19 426 LEU A N 1
ATOM 3405 C CA . LEU A 1 426 ? -7.055 53.094 -13.602 1 92.19 426 LEU A CA 1
ATOM 3406 C C . LEU A 1 426 ? -7.195 53.719 -14.984 1 92.19 426 LEU A C 1
ATOM 3408 O O . LEU A 1 426 ? -6.73 54.844 -15.219 1 92.19 426 LEU A O 1
ATOM 3412 N N . LYS A 1 427 ? -7.766 53 -15.938 1 93 427 LYS A N 1
ATOM 3413 C CA . LYS A 1 427 ? -8 53.438 -17.312 1 93 427 LYS A CA 1
ATOM 3414 C C . LYS A 1 427 ? -6.684 53.719 -18.031 1 93 427 LYS A C 1
ATOM 3416 O O . LYS A 1 427 ? -6.539 54.75 -18.672 1 93 427 LYS A O 1
ATOM 3421 N N . LEU A 1 428 ? -5.762 52.875 -17.75 1 93 428 LEU A N 1
ATOM 3422 C CA . LEU A 1 428 ? -4.488 52.906 -18.453 1 93 428 LEU A CA 1
ATOM 3423 C C . LEU A 1 428 ? -4.453 51.844 -19.578 1 93 428 LEU A C 1
ATOM 3425 O O . LEU A 1 428 ? -5.055 50.781 -19.438 1 93 428 LEU A O 1
ATOM 3429 N N . ASP A 1 429 ? -3.738 52.156 -20.609 1 92.94 429 ASP A N 1
ATOM 3430 C CA . ASP A 1 429 ? -3.811 51.281 -21.781 1 92.94 429 ASP A CA 1
ATOM 3431 C C . ASP A 1 429 ? -2.496 50.531 -22 1 92.94 429 ASP A C 1
ATOM 3433 O O . ASP A 1 429 ? -2.346 49.781 -22.969 1 92.94 429 ASP A O 1
ATOM 3437 N N . SER A 1 430 ? -1.576 50.812 -21.078 1 94.12 430 SER A N 1
ATOM 3438 C CA . SER A 1 430 ? -0.294 50.125 -21.266 1 94.12 430 SER A CA 1
ATOM 3439 C C . SER A 1 430 ? 0.44 49.969 -19.938 1 94.12 430 SER A C 1
ATOM 3441 O O . SER A 1 430 ? 0.183 50.688 -18.984 1 94.12 430 SER A O 1
ATOM 3443 N N . LEU A 1 431 ? 1.244 48.906 -19.891 1 93.81 431 LEU A N 1
ATOM 3444 C CA . LEU A 1 431 ? 2.234 48.719 -18.828 1 93.81 431 LEU A CA 1
ATOM 3445 C C . LEU A 1 431 ? 3.541 49.406 -19.188 1 93.81 431 LEU A C 1
ATOM 3447 O O . LEU A 1 431 ? 4.102 49.188 -20.266 1 93.81 431 LEU A O 1
ATOM 3451 N N . LYS A 1 432 ? 3.873 50.281 -18.297 1 92.31 432 LYS A N 1
ATOM 3452 C CA . LYS A 1 432 ? 5.164 50.969 -18.422 1 92.31 432 LYS A CA 1
ATOM 3453 C C . LYS A 1 432 ? 6.215 50.312 -17.531 1 92.31 432 LYS A C 1
ATOM 3455 O O . LYS A 1 432 ? 6.102 50.344 -16.297 1 92.31 432 LYS A O 1
ATOM 3460 N N . ILE A 1 433 ? 7.227 49.812 -18.094 1 90.12 433 ILE A N 1
ATOM 3461 C CA . ILE A 1 433 ? 8.18 48.938 -17.422 1 90.12 433 ILE A CA 1
ATOM 3462 C C . ILE A 1 433 ? 8.883 49.688 -16.312 1 90.12 433 ILE A C 1
ATOM 3464 O O . ILE A 1 433 ? 9.305 49.125 -15.312 1 90.12 433 ILE A O 1
ATOM 3468 N N . ASP A 1 434 ? 8.945 51 -16.391 1 88.06 434 ASP A N 1
ATOM 3469 C CA . ASP A 1 434 ? 9.688 51.812 -15.43 1 88.06 434 ASP A CA 1
ATOM 3470 C C . ASP A 1 434 ? 8.781 52.281 -14.289 1 88.06 434 ASP A C 1
ATOM 3472 O O . ASP A 1 434 ? 9.258 52.844 -13.312 1 88.06 434 ASP A O 1
ATOM 3476 N N . SER A 1 435 ? 7.551 51.969 -14.406 1 89.75 435 SER A N 1
ATOM 3477 C CA . SER A 1 435 ? 6.633 52.375 -13.344 1 89.75 435 SER A CA 1
ATOM 3478 C C . SER A 1 435 ? 6.785 51.5 -12.109 1 89.75 435 SER A C 1
ATOM 3480 O O . SER A 1 435 ? 7.004 50.281 -12.219 1 89.75 435 SER A O 1
ATOM 3482 N N . LYS A 1 436 ? 6.652 52.094 -10.953 1 86.31 436 LYS A N 1
ATOM 3483 C CA . LYS A 1 436 ? 6.777 51.375 -9.68 1 86.31 436 LYS A CA 1
ATOM 3484 C C . LYS A 1 436 ? 5.719 50.281 -9.547 1 86.31 436 LYS A C 1
ATOM 3486 O O . LYS A 1 436 ? 5.984 49.219 -8.984 1 86.31 436 LYS A O 1
ATOM 3491 N N . ASP A 1 437 ? 4.633 50.562 -10.148 1 84.38 437 ASP A N 1
ATOM 3492 C CA . ASP A 1 437 ? 3.506 49.625 -10.016 1 84.38 437 ASP A CA 1
ATOM 3493 C C . ASP A 1 437 ? 3.709 48.375 -10.875 1 84.38 437 ASP A C 1
ATOM 3495 O O . ASP A 1 437 ? 3.123 47.344 -10.602 1 84.38 437 ASP A O 1
ATOM 3499 N N . ALA A 1 438 ? 4.559 48.531 -11.891 1 89.19 438 ALA A N 1
ATOM 3500 C CA . ALA A 1 438 ? 4.738 47.438 -12.852 1 89.19 438 ALA A CA 1
ATOM 3501 C C . ALA A 1 438 ? 5.875 46.531 -12.414 1 89.19 438 ALA A C 1
ATOM 3503 O O . ALA A 1 438 ? 6.016 45.406 -12.938 1 89.19 438 ALA A O 1
ATOM 3504 N N . GLN A 1 439 ? 6.586 46.938 -11.414 1 88.5 439 GLN A N 1
ATOM 3505 C CA . GLN A 1 439 ? 7.812 46.219 -11.055 1 88.5 439 GLN A CA 1
ATOM 3506 C C . GLN A 1 439 ? 7.52 44.781 -10.625 1 88.5 439 GLN A C 1
ATOM 3508 O O . GLN A 1 439 ? 8.273 43.875 -10.953 1 88.5 439 GLN A O 1
ATOM 3513 N N . SER A 1 440 ? 6.5 44.656 -9.898 1 87.12 440 SER A N 1
ATOM 3514 C CA . SER A 1 440 ? 6.164 43.312 -9.422 1 87.12 440 SER A CA 1
ATOM 3515 C C . SER A 1 440 ? 5.828 42.375 -10.578 1 87.12 440 SER A C 1
ATOM 3517 O O . SER A 1 440 ? 6.113 41.188 -10.523 1 87.12 440 SER A O 1
ATOM 3519 N N . VAL A 1 441 ? 5.242 42.844 -11.609 1 91.62 441 VAL A N 1
ATOM 3520 C CA . VAL A 1 441 ? 4.875 42.062 -12.773 1 91.62 441 VAL A CA 1
ATOM 3521 C C . VAL A 1 441 ? 6.105 41.812 -13.648 1 91.62 441 VAL A C 1
ATOM 3523 O O . VAL A 1 441 ? 6.324 40.688 -14.133 1 91.62 441 VAL A O 1
ATOM 3526 N N . VAL A 1 442 ? 6.867 42.844 -13.758 1 87.25 442 VAL A N 1
ATOM 3527 C CA . VAL A 1 442 ? 8.055 42.75 -14.609 1 87.25 442 VAL A CA 1
ATOM 3528 C C . VAL A 1 442 ? 9.055 41.781 -14.016 1 87.25 442 VAL A C 1
ATOM 3530 O O . VAL A 1 442 ? 9.727 41.062 -14.742 1 87.25 442 VAL A O 1
ATOM 3533 N N . ALA A 1 443 ? 9.031 41.688 -12.688 1 85.94 443 ALA A N 1
ATOM 3534 C CA . ALA A 1 443 ? 9.953 40.781 -12.016 1 85.94 443 ALA A CA 1
ATOM 3535 C C . ALA A 1 443 ? 9.328 39.406 -11.828 1 85.94 443 ALA A C 1
ATOM 3537 O O . ALA A 1 443 ? 9.836 38.562 -11.055 1 85.94 443 ALA A O 1
ATOM 3538 N N . GLY A 1 444 ? 8.266 39.188 -12.477 1 83.75 444 GLY A N 1
ATOM 3539 C CA . GLY A 1 444 ? 7.473 38 -12.266 1 83.75 444 GLY A CA 1
ATOM 3540 C C . GLY A 1 444 ? 8.188 36.719 -12.688 1 83.75 444 GLY A C 1
ATOM 3541 O O . GLY A 1 444 ? 7.824 35.625 -12.258 1 83.75 444 GLY A O 1
ATOM 3542 N N . SER A 1 445 ? 9.227 36.844 -13.453 1 84.5 445 SER A N 1
ATOM 3543 C CA . SER A 1 445 ? 9.969 35.656 -13.93 1 84.5 445 SER A CA 1
ATOM 3544 C C . SER A 1 445 ? 10.695 34.969 -12.789 1 84.5 445 SER A C 1
ATOM 3546 O O . SER A 1 445 ? 11.125 33.812 -12.93 1 84.5 445 SER A O 1
ATOM 3548 N N . GLY A 1 446 ? 10.859 35.625 -11.641 1 84.25 446 GLY A N 1
ATOM 3549 C CA . GLY A 1 446 ? 11.57 35.062 -10.508 1 84.25 446 GLY A CA 1
ATOM 3550 C C . GLY A 1 446 ? 11.008 33.719 -10.07 1 84.25 446 GLY A C 1
ATOM 3551 O O . GLY A 1 446 ? 11.766 32.812 -9.734 1 84.25 446 GLY A O 1
ATOM 3552 N N . ARG A 1 447 ? 9.781 33.531 -10.211 1 82.5 447 ARG A N 1
ATOM 3553 C CA . ARG A 1 447 ? 9.117 32.281 -9.828 1 82.5 447 ARG A CA 1
ATOM 3554 C C . ARG A 1 447 ? 9.5 31.156 -10.773 1 82.5 447 ARG A C 1
ATOM 3556 O O . ARG A 1 447 ? 9.523 30 -10.367 1 82.5 447 ARG A O 1
ATOM 3563 N N . LEU A 1 448 ? 9.812 31.516 -11.992 1 90.94 448 LEU A N 1
ATOM 3564 C CA . LEU A 1 448 ? 10.117 30.531 -13.016 1 90.94 448 LEU A CA 1
ATOM 3565 C C . LEU A 1 448 ? 11.609 30.203 -13.031 1 90.94 448 LEU A C 1
ATOM 3567 O O . LEU A 1 448 ? 12.055 29.359 -13.797 1 90.94 448 LEU A O 1
ATOM 3571 N N . ARG A 1 449 ? 12.258 30.875 -12.234 1 86.69 449 ARG A N 1
ATOM 3572 C CA . ARG A 1 449 ? 13.695 30.641 -12.258 1 86.69 449 ARG A CA 1
ATOM 3573 C C . ARG A 1 449 ? 14.117 29.75 -11.086 1 86.69 449 ARG A C 1
ATOM 3575 O O . ARG A 1 449 ? 15.172 29.125 -11.133 1 86.69 449 ARG A O 1
ATOM 3582 N N . ARG A 1 450 ? 13.227 29.844 -10.133 1 79.56 450 ARG A N 1
ATOM 3583 C CA . ARG A 1 450 ? 13.516 29.031 -8.953 1 79.56 450 ARG A CA 1
ATOM 3584 C C . ARG A 1 450 ? 12.672 27.766 -8.938 1 79.56 450 ARG A C 1
ATOM 3586 O O . ARG A 1 450 ? 11.445 27.828 -9 1 79.56 450 ARG A O 1
ATOM 3593 N N . ASN A 1 451 ? 13.227 26.609 -9 1 87.12 451 ASN A N 1
ATOM 3594 C CA . ASN A 1 451 ? 12.547 25.328 -8.844 1 87.12 451 ASN A CA 1
ATOM 3595 C C . ASN A 1 451 ? 11.492 25.109 -9.922 1 87.12 451 ASN A C 1
ATOM 3597 O O . ASN A 1 451 ? 10.336 24.812 -9.609 1 87.12 451 ASN A O 1
ATOM 3601 N N . TYR A 1 452 ? 11.742 25.359 -11.102 1 93.38 452 TYR A N 1
ATOM 3602 C CA . TYR A 1 452 ? 10.844 25.297 -12.25 1 93.38 452 TYR A CA 1
ATOM 3603 C C . TYR A 1 452 ? 11.461 24.484 -13.383 1 93.38 452 TYR A C 1
ATOM 3605 O O . TYR A 1 452 ? 12.617 24.703 -13.75 1 93.38 452 TYR A O 1
ATOM 3613 N N . ASP A 1 453 ? 10.688 23.547 -13.812 1 95.19 453 ASP A N 1
ATOM 3614 C CA . ASP A 1 453 ? 11 22.781 -15.016 1 95.19 453 ASP A CA 1
ATOM 3615 C C . ASP A 1 453 ? 9.867 22.859 -16.031 1 95.19 453 ASP A C 1
ATOM 3617 O O . ASP A 1 453 ? 8.734 22.484 -15.734 1 95.19 453 ASP A O 1
ATOM 3621 N N . VAL A 1 454 ? 10.211 23.312 -17.234 1 95.12 454 VAL A N 1
ATOM 3622 C CA . VAL A 1 454 ? 9.234 23.672 -18.25 1 95.12 454 VAL A CA 1
ATOM 3623 C C . VAL A 1 454 ? 8.383 22.453 -18.594 1 95.12 454 VAL A C 1
ATOM 3625 O O . VAL A 1 454 ? 7.152 22.531 -18.641 1 95.12 454 VAL A O 1
ATOM 3628 N N . GLU A 1 455 ? 9.008 21.344 -18.828 1 94.69 455 GLU A N 1
ATOM 3629 C CA . GLU A 1 455 ? 8.273 20.156 -19.219 1 94.69 455 GLU A CA 1
ATOM 3630 C C . GLU A 1 455 ? 7.355 19.672 -18.109 1 94.69 455 GLU A C 1
ATOM 3632 O O . GLU A 1 455 ? 6.223 19.25 -18.359 1 94.69 455 GLU A O 1
ATOM 3637 N N . THR A 1 456 ? 7.832 19.672 -16.891 1 96.44 456 THR A N 1
ATOM 3638 C CA . THR A 1 456 ? 7.047 19.266 -15.727 1 96.44 456 THR A CA 1
ATOM 3639 C C . THR A 1 456 ? 5.812 20.141 -15.57 1 96.44 456 THR A C 1
ATOM 3641 O O . THR A 1 456 ? 4.703 19.641 -15.375 1 96.44 456 THR A O 1
ATOM 3644 N N . ASP A 1 457 ? 6.012 21.406 -15.711 1 97.38 457 ASP A N 1
ATOM 3645 C CA . ASP A 1 457 ? 4.906 22.328 -15.531 1 97.38 457 ASP A CA 1
ATOM 3646 C C . ASP A 1 457 ? 3.877 22.188 -16.656 1 97.38 457 ASP A C 1
ATOM 3648 O O . ASP A 1 457 ? 2.678 22.359 -16.422 1 97.38 457 ASP A O 1
ATOM 3652 N N . ARG A 1 458 ? 4.375 21.969 -17.828 1 97.06 458 ARG A N 1
ATOM 3653 C CA . ARG A 1 458 ? 3.494 21.75 -18.969 1 97.06 458 ARG A CA 1
ATOM 3654 C C . ARG A 1 458 ? 2.562 20.562 -18.719 1 97.06 458 ARG A C 1
ATOM 3656 O O . ARG A 1 458 ? 1.362 20.656 -18.984 1 97.06 458 ARG A O 1
ATOM 3663 N N . ASP A 1 459 ? 3.127 19.5 -18.219 1 96.31 459 ASP A N 1
ATOM 3664 C CA . ASP A 1 459 ? 2.336 18.312 -17.938 1 96.31 459 ASP A CA 1
ATOM 3665 C C . ASP A 1 459 ? 1.355 18.562 -16.781 1 96.31 459 ASP A C 1
ATOM 3667 O O . ASP A 1 459 ? 0.223 18.062 -16.812 1 96.31 459 ASP A O 1
ATOM 3671 N N . LEU A 1 460 ? 1.763 19.266 -15.797 1 97.62 460 LEU A N 1
ATOM 3672 C CA . LEU A 1 460 ? 0.893 19.594 -14.68 1 97.62 460 LEU A CA 1
ATOM 3673 C C . LEU A 1 460 ? -0.296 20.438 -15.148 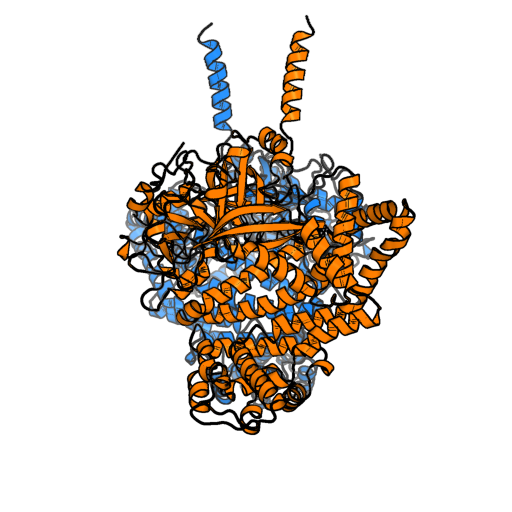1 97.62 460 LEU A C 1
ATOM 3675 O O . LEU A 1 460 ? -1.444 20.125 -14.82 1 97.62 460 LEU A O 1
ATOM 3679 N N . LEU A 1 461 ? -0.022 21.422 -15.945 1 97.88 461 LEU A N 1
ATOM 3680 C CA . LEU A 1 461 ? -1.082 22.281 -16.453 1 97.88 461 LEU A CA 1
ATOM 3681 C C . LEU A 1 461 ? -2.096 21.484 -17.266 1 97.88 461 LEU A C 1
ATOM 3683 O O . LEU A 1 461 ? -3.305 21.625 -17.062 1 97.88 461 LEU A O 1
ATOM 3687 N N . ALA A 1 462 ? -1.554 20.766 -18.141 1 96.94 462 ALA A N 1
ATOM 3688 C CA . ALA A 1 462 ? -2.414 20.016 -19.062 1 96.94 462 ALA A CA 1
ATOM 3689 C C . ALA A 1 462 ? -3.371 19.109 -18.297 1 96.94 462 ALA A C 1
ATOM 3691 O O . ALA A 1 462 ? -4.586 19.172 -18.484 1 96.94 462 ALA A O 1
ATOM 3692 N N . LYS A 1 463 ? -2.848 18.266 -17.375 1 96.5 463 LYS A N 1
ATOM 3693 C CA . LYS A 1 463 ? -3.672 17.312 -16.625 1 96.5 463 LYS A CA 1
ATOM 3694 C C . LYS A 1 463 ? -4.68 18.031 -15.742 1 96.5 463 LYS A C 1
ATOM 3696 O O . LYS A 1 463 ? -5.828 17.609 -15.617 1 96.5 463 LYS A O 1
ATOM 3701 N N . MET A 1 464 ? -4.301 19.078 -15.141 1 97.81 464 MET A N 1
ATOM 3702 C CA . MET A 1 464 ? -5.172 19.797 -14.203 1 97.81 464 MET A CA 1
ATOM 3703 C C . MET A 1 464 ? -6.289 20.516 -14.953 1 97.81 464 MET A C 1
ATOM 3705 O O . MET A 1 464 ? -7.414 20.594 -14.453 1 97.81 464 MET A O 1
ATOM 3709 N N . ILE A 1 465 ? -6.008 21.031 -16.156 1 97.56 465 ILE A N 1
ATOM 3710 C CA . ILE A 1 465 ? -7.051 21.656 -16.953 1 97.56 465 ILE A CA 1
ATOM 3711 C C . ILE A 1 465 ? -8.07 20.609 -17.406 1 97.56 465 ILE A C 1
ATOM 3713 O O . ILE A 1 465 ? -9.273 20.875 -17.453 1 97.56 465 ILE A O 1
ATOM 3717 N N . VAL A 1 466 ? -7.59 19.469 -17.719 1 96.38 466 VAL A N 1
ATOM 3718 C CA . VAL A 1 466 ? -8.508 18.375 -18.016 1 96.38 466 VAL A CA 1
ATOM 3719 C C . VAL A 1 466 ? -9.422 18.125 -16.828 1 96.38 466 VAL A C 1
ATOM 3721 O O . VAL A 1 466 ? -10.641 18.016 -16.984 1 96.38 466 VAL A O 1
ATOM 3724 N N . ASN A 1 467 ? -8.875 18.031 -15.609 1 97.25 467 ASN A N 1
ATOM 3725 C CA . ASN A 1 467 ? -9.672 17.797 -14.414 1 97.25 467 ASN A CA 1
ATOM 3726 C C . ASN A 1 467 ? -10.68 18.922 -14.18 1 97.25 467 ASN A C 1
ATOM 3728 O O . ASN A 1 467 ? -11.836 18.656 -13.836 1 97.25 467 ASN A O 1
ATOM 3732 N N . PHE A 1 468 ? -10.172 20.125 -14.383 1 97.81 468 PHE A N 1
ATOM 3733 C CA . PHE A 1 468 ? -11.031 21.281 -14.164 1 97.81 468 PHE A CA 1
ATOM 3734 C C . PHE A 1 468 ? -12.219 21.266 -15.117 1 97.81 468 PHE A C 1
ATOM 3736 O O . PHE A 1 468 ? -13.367 21.406 -14.695 1 97.81 468 PHE A O 1
ATOM 3743 N N . THR A 1 469 ? -11.992 21.062 -16.359 1 97.88 469 THR A N 1
ATOM 3744 C CA . THR A 1 469 ? -13.039 21.156 -17.359 1 97.88 469 THR A CA 1
ATOM 3745 C C . THR A 1 469 ? -13.992 19.969 -17.25 1 97.88 469 THR A C 1
ATOM 3747 O O . THR A 1 469 ? -15.172 20.078 -17.609 1 97.88 469 THR A O 1
ATOM 3750 N N . LYS A 1 470 ? -13.508 18.906 -16.75 1 95.5 470 LYS A N 1
ATOM 3751 C CA . LYS A 1 470 ? -14.336 17.734 -16.578 1 95.5 470 LYS A CA 1
ATOM 3752 C C . LYS A 1 470 ? -15.312 17.906 -15.414 1 95.5 470 LYS A C 1
ATOM 3754 O O . LYS A 1 470 ? -16.438 17.391 -15.445 1 95.5 470 LYS A O 1
ATOM 3759 N N . HIS A 1 471 ? -14.945 18.688 -14.352 1 96.56 471 HIS A N 1
ATOM 3760 C CA . HIS A 1 471 ? -15.695 18.609 -13.102 1 96.56 471 HIS A CA 1
ATOM 3761 C C . HIS A 1 471 ? -16.375 19.922 -12.773 1 96.56 471 HIS A C 1
ATOM 3763 O O . HIS A 1 471 ? -17.266 19.969 -11.922 1 96.56 471 HIS A O 1
ATOM 3769 N N . VAL A 1 472 ? -15.93 20.984 -13.391 1 97.5 472 VAL A N 1
ATOM 3770 C CA . VAL A 1 472 ? -16.562 22.297 -13.188 1 97.5 472 VAL A CA 1
ATOM 3771 C C . VAL A 1 472 ? -17.531 22.578 -14.328 1 97.5 472 VAL A C 1
ATOM 3773 O O . VAL A 1 472 ? -17.172 22.453 -15.5 1 97.5 472 VAL A O 1
ATOM 3776 N N . PRO A 1 473 ? -18.734 22.984 -13.992 1 95.81 473 PRO A N 1
ATOM 3777 C CA . PRO A 1 473 ? -19.719 23.234 -15.047 1 95.81 473 PRO A CA 1
ATOM 3778 C C . PRO A 1 473 ? -19.25 24.281 -16.047 1 95.81 473 PRO A C 1
ATOM 3780 O O . PRO A 1 473 ? -18.625 25.281 -15.672 1 95.81 473 PRO A O 1
ATOM 3783 N N . ARG A 1 474 ? -19.547 24.078 -17.297 1 95.81 474 ARG A N 1
ATOM 3784 C CA . ARG A 1 474 ? -19.125 24.906 -18.422 1 95.81 474 ARG A CA 1
ATOM 3785 C C . ARG A 1 474 ? -19.547 26.359 -18.234 1 95.81 474 ARG A C 1
ATOM 3787 O O . ARG A 1 474 ? -18.812 27.281 -18.625 1 95.81 474 ARG A O 1
ATOM 3794 N N . GLU A 1 475 ? -20.672 26.609 -17.594 1 94.31 475 GLU A N 1
ATOM 3795 C CA . GLU A 1 475 ? -21.203 27.953 -17.375 1 94.31 475 GLU A CA 1
ATOM 3796 C C . GLU A 1 475 ? -20.266 28.781 -16.5 1 94.31 475 GLU A C 1
ATOM 3798 O O . GLU A 1 475 ? -20.359 30.016 -16.484 1 94.31 475 GLU A O 1
ATOM 3803 N N . MET A 1 476 ? -19.359 28.109 -15.852 1 95.56 476 MET A N 1
ATOM 3804 C CA . MET A 1 476 ? -18.469 28.797 -14.914 1 95.56 476 MET A CA 1
ATOM 3805 C C . MET A 1 476 ? -17.109 29.078 -15.555 1 95.56 476 MET A C 1
ATOM 3807 O O . MET A 1 476 ? -16.266 29.734 -14.953 1 95.56 476 MET A O 1
ATOM 3811 N N . TRP A 1 477 ? -16.844 28.688 -16.766 1 96.5 477 TRP A N 1
ATOM 3812 C CA . TRP A 1 477 ? -15.531 28.719 -17.406 1 96.5 477 TRP A CA 1
ATOM 3813 C C . TRP A 1 477 ? -15.195 30.125 -17.891 1 96.5 477 TRP A C 1
ATOM 3815 O O . TRP A 1 477 ? -14.023 30.469 -18.047 1 96.5 477 TRP A O 1
ATOM 3825 N N . GLY A 1 478 ? -16.234 30.906 -18.156 1 94.94 478 GLY A N 1
ATOM 3826 C CA . GLY A 1 478 ? -16.031 32.188 -18.828 1 94.94 478 GLY A CA 1
ATOM 3827 C C . GLY A 1 478 ? -15.898 32.031 -20.344 1 94.94 478 GLY A C 1
ATOM 3828 O O . GLY A 1 478 ? -15.961 30.922 -20.875 1 94.94 478 GLY A O 1
ATOM 3829 N N . GLU A 1 479 ? -15.641 33.125 -21 1 94.88 479 GLU A N 1
ATOM 3830 C CA . GLU A 1 479 ? -15.742 33.188 -22.453 1 94.88 479 GLU A CA 1
ATOM 3831 C C . GLU A 1 479 ? -14.492 32.594 -23.125 1 94.88 479 GLU A C 1
ATOM 3833 O O . GLU A 1 479 ? -14.586 31.75 -24 1 94.88 479 GLU A O 1
ATOM 3838 N N . GLN A 1 480 ? -13.344 33 -22.688 1 96.19 480 GLN A N 1
ATOM 3839 C CA . GLN A 1 480 ? -12.102 32.656 -23.391 1 96.19 480 GLN A CA 1
ATOM 3840 C C . GLN A 1 480 ? -11.797 31.172 -23.281 1 96.19 480 GLN A C 1
ATOM 3842 O O . GLN A 1 480 ? -11.398 30.531 -24.25 1 96.19 480 GLN A O 1
ATOM 3847 N N . LEU A 1 481 ? -11.938 30.594 -22.062 1 97.5 481 LEU A N 1
ATOM 3848 C CA . LEU A 1 481 ? -11.711 29.156 -21.906 1 97.5 481 LEU A CA 1
ATOM 3849 C C . LEU A 1 481 ? -12.664 28.359 -22.797 1 97.5 481 LEU A C 1
ATOM 3851 O O . LEU A 1 481 ? -12.258 27.359 -23.406 1 97.5 481 LEU A O 1
ATOM 3855 N N . THR A 1 482 ? -13.906 28.797 -22.828 1 97.44 482 THR A N 1
ATOM 3856 C CA . THR A 1 482 ? -14.906 28.109 -23.656 1 97.44 482 THR A CA 1
ATOM 3857 C C . THR A 1 482 ? -14.492 28.141 -25.125 1 97.44 482 THR A C 1
ATOM 3859 O O . THR A 1 482 ? -14.531 27.109 -25.812 1 97.44 482 THR A O 1
ATOM 3862 N N . GLU A 1 483 ? -14.109 29.297 -25.562 1 96.88 483 GLU A N 1
ATOM 3863 C CA . GLU A 1 483 ? -13.695 29.484 -26.953 1 96.88 483 GLU A CA 1
ATOM 3864 C C . GLU A 1 483 ? -12.484 28.609 -27.297 1 96.88 483 GLU A C 1
ATOM 3866 O O . GLU A 1 483 ? -12.469 27.938 -28.328 1 96.88 483 GLU A O 1
ATOM 3871 N N . MET A 1 484 ? -11.508 28.672 -26.484 1 97.25 484 MET A N 1
ATOM 3872 C CA . MET A 1 484 ? -10.273 27.938 -26.734 1 97.25 484 MET A CA 1
ATOM 3873 C C . MET A 1 484 ? -10.516 26.438 -26.688 1 97.25 484 MET A C 1
ATOM 3875 O O . MET A 1 484 ? -9.938 25.688 -27.484 1 97.25 484 MET A O 1
ATOM 3879 N N . TYR A 1 485 ? -11.312 25.969 -25.703 1 97.12 485 TYR A N 1
ATOM 3880 C CA . TYR A 1 485 ? -11.68 24.562 -25.578 1 97.12 485 TYR A CA 1
ATOM 3881 C C . TYR A 1 485 ? -12.383 24.062 -26.828 1 97.12 485 TYR A C 1
ATOM 3883 O O . TYR A 1 485 ? -12.047 23 -27.359 1 97.12 485 TYR A O 1
ATOM 3891 N N . ASP A 1 486 ? -13.32 24.875 -27.328 1 96.5 486 ASP A N 1
ATOM 3892 C CA . ASP A 1 486 ? -14.062 24.516 -28.516 1 96.5 486 ASP A CA 1
ATOM 3893 C C . ASP A 1 486 ? -13.156 24.5 -29.75 1 96.5 486 ASP A C 1
ATOM 3895 O O . ASP A 1 486 ? -13.289 23.625 -30.609 1 96.5 486 ASP A O 1
ATOM 3899 N N . ALA A 1 487 ? -12.281 25.422 -29.828 1 95.19 487 ALA A N 1
ATOM 3900 C CA . ALA A 1 487 ? -11.344 25.5 -30.953 1 95.19 487 ALA A CA 1
ATOM 3901 C C . ALA A 1 487 ? -10.422 24.281 -30.984 1 95.19 487 ALA A C 1
ATOM 3903 O O . ALA A 1 487 ? -9.969 23.875 -32.062 1 95.19 487 ALA A O 1
ATOM 3904 N N . ALA A 1 488 ? -10.219 23.734 -29.875 1 94.19 488 ALA A N 1
ATOM 3905 C CA . ALA A 1 488 ? -9.375 22.547 -29.781 1 94.19 488 ALA A CA 1
ATOM 3906 C C . ALA A 1 488 ? -10.195 21.266 -29.938 1 94.19 488 ALA A C 1
ATOM 3908 O O . ALA A 1 488 ? -9.695 20.172 -29.703 1 94.19 488 ALA A O 1
ATOM 3909 N N . GLY A 1 489 ? -11.445 21.391 -30.266 1 92.81 489 GLY A N 1
ATOM 3910 C CA . GLY A 1 489 ? -12.305 20.234 -30.516 1 92.81 489 GLY A CA 1
ATOM 3911 C C . GLY A 1 489 ? -12.734 19.531 -29.234 1 92.81 489 GLY A C 1
ATOM 3912 O O . GLY A 1 489 ? -12.945 18.312 -29.234 1 92.81 489 GLY A O 1
ATOM 3913 N N . GLY A 1 490 ? -12.641 20.234 -28.172 1 92.75 490 GLY A N 1
ATOM 3914 C CA . GLY A 1 490 ? -13.047 19.656 -26.906 1 92.75 490 GLY A CA 1
ATOM 3915 C C . GLY A 1 490 ? -11.938 18.906 -26.203 1 92.75 490 GLY A C 1
ATOM 3916 O O . GLY A 1 490 ? -12.18 18.203 -25.219 1 92.75 490 GLY A O 1
ATOM 3917 N N . ASP A 1 491 ? -10.742 19.047 -26.734 1 91.19 491 ASP A N 1
ATOM 3918 C CA . ASP A 1 491 ? -9.57 18.375 -26.172 1 91.19 491 ASP A CA 1
ATOM 3919 C C . ASP A 1 491 ? -8.82 19.312 -25.219 1 91.19 491 ASP A C 1
ATOM 3921 O O . ASP A 1 491 ? -7.906 20.031 -25.641 1 91.19 491 ASP A O 1
ATOM 3925 N N . ALA A 1 492 ? -9.141 19.172 -23.984 1 94.69 492 ALA A N 1
ATOM 3926 C CA . ALA A 1 492 ? -8.578 20.078 -22.984 1 94.69 492 ALA A CA 1
ATOM 3927 C C . ALA A 1 492 ? -7.066 19.906 -22.875 1 94.69 492 ALA A C 1
ATOM 3929 O O . ALA A 1 492 ? -6.34 20.859 -22.625 1 94.69 492 ALA A O 1
ATOM 3930 N N . ASP A 1 493 ? -6.598 18.703 -23 1 93 493 ASP A N 1
ATOM 3931 C CA . ASP A 1 493 ? -5.164 18.438 -22.938 1 93 493 ASP A CA 1
ATOM 3932 C C . ASP A 1 493 ? -4.426 19.156 -24.062 1 93 493 ASP A C 1
ATOM 3934 O O . ASP A 1 493 ? -3.453 19.875 -23.812 1 93 493 ASP A O 1
ATOM 3938 N N . ARG A 1 494 ? -4.883 19.016 -25.25 1 91.06 494 ARG A N 1
ATOM 3939 C CA . ARG A 1 494 ? -4.281 19.672 -26.391 1 91.06 494 ARG A CA 1
ATOM 3940 C C . ARG A 1 494 ? -4.336 21.188 -26.25 1 91.06 494 ARG A C 1
ATOM 3942 O O . ARG A 1 494 ? -3.348 21.875 -26.516 1 91.06 494 ARG A O 1
ATOM 3949 N N . MET A 1 495 ? -5.445 21.672 -25.844 1 96.5 495 MET A N 1
ATOM 3950 C CA . MET A 1 495 ? -5.613 23.109 -25.656 1 96.5 495 MET A CA 1
ATOM 3951 C C . MET A 1 495 ? -4.574 23.656 -24.672 1 96.5 495 MET A C 1
ATOM 3953 O O . MET A 1 495 ? -3.924 24.672 -24.953 1 96.5 495 MET A O 1
ATOM 3957 N N . ALA A 1 496 ? -4.441 22.969 -23.578 1 96.62 496 ALA A N 1
ATOM 3958 C CA . ALA A 1 496 ? -3.543 23.422 -22.516 1 96.62 496 ALA A CA 1
ATOM 3959 C C . ALA A 1 496 ? -2.09 23.406 -22.984 1 96.62 496 ALA A C 1
ATOM 3961 O O . ALA A 1 496 ? -1.333 24.344 -22.703 1 96.62 496 ALA A O 1
ATOM 3962 N N . ARG A 1 497 ? -1.703 22.406 -23.641 1 95.44 497 ARG A N 1
ATOM 3963 C CA . ARG A 1 497 ? -0.33 22.281 -24.109 1 95.44 497 ARG A CA 1
ATOM 3964 C C . ARG A 1 497 ? -0.012 23.328 -25.172 1 95.44 497 ARG A C 1
ATOM 3966 O O . ARG A 1 497 ? 1.071 23.922 -25.156 1 95.44 497 ARG A O 1
ATOM 3973 N N . GLU A 1 498 ? -0.943 23.562 -26.047 1 95.88 498 GLU A N 1
ATOM 3974 C CA . GLU A 1 498 ? -0.755 24.609 -27.062 1 95.88 498 GLU A CA 1
ATOM 3975 C C . GLU A 1 498 ? -0.653 25.984 -26.422 1 95.88 498 GLU A C 1
ATOM 3977 O O . GLU A 1 498 ? 0.194 26.797 -26.812 1 95.88 498 GLU A O 1
ATOM 3982 N N . ALA A 1 499 ? -1.5 26.219 -25.5 1 97.94 499 ALA A N 1
ATOM 3983 C CA . ALA A 1 499 ? -1.458 27.5 -24.781 1 97.94 499 ALA A CA 1
ATOM 3984 C C . ALA A 1 499 ? -0.127 27.672 -24.062 1 97.94 499 ALA A C 1
ATOM 3986 O O . ALA A 1 499 ? 0.464 28.75 -24.094 1 97.94 499 ALA A O 1
ATOM 3987 N N . PHE A 1 500 ? 0.315 26.625 -23.422 1 97.69 500 PHE A N 1
ATOM 3988 C CA . PHE A 1 500 ? 1.57 26.625 -22.688 1 97.69 500 PHE A CA 1
ATOM 3989 C C . PHE A 1 500 ? 2.742 26.938 -23.609 1 97.69 500 PHE A C 1
ATOM 3991 O O . PHE A 1 500 ? 3.582 27.781 -23.297 1 97.69 500 PHE A O 1
ATOM 3998 N N . ASP A 1 501 ? 2.793 26.312 -24.703 1 96.81 501 ASP A N 1
ATOM 3999 C CA . ASP A 1 501 ? 3.914 26.438 -25.625 1 96.81 501 ASP A CA 1
ATOM 4000 C C . ASP A 1 501 ? 3.965 27.828 -26.25 1 96.81 501 ASP A C 1
ATOM 4002 O O . ASP A 1 501 ? 5.043 28.328 -26.578 1 96.81 501 ASP A O 1
ATOM 4006 N N . ALA A 1 502 ? 2.848 28.438 -26.312 1 97.19 502 ALA A N 1
ATOM 4007 C CA . ALA A 1 502 ? 2.76 29.719 -27.016 1 97.19 502 ALA A CA 1
ATOM 4008 C C . ALA A 1 502 ? 2.908 30.891 -26.047 1 97.19 502 ALA A C 1
ATOM 4010 O O . ALA A 1 502 ? 3.135 32.031 -26.469 1 97.19 502 ALA A O 1
ATOM 4011 N N . SER A 1 503 ? 2.84 30.734 -24.797 1 98.19 503 SER A N 1
ATOM 4012 C CA . SER A 1 503 ? 2.744 31.812 -23.812 1 98.19 503 SER A CA 1
ATOM 4013 C C . SER A 1 503 ? 4.125 32.312 -23.422 1 98.19 503 SER A C 1
ATOM 4015 O O . SER A 1 503 ? 5.059 31.531 -23.25 1 98.19 503 SER A O 1
ATOM 4017 N N . PHE A 1 504 ? 4.219 33.656 -23.188 1 96.88 504 PHE A N 1
ATOM 4018 C CA . PHE A 1 504 ? 5.457 34.219 -22.656 1 96.88 504 PHE A CA 1
ATOM 4019 C C . PHE A 1 504 ? 5.566 34 -21.156 1 96.88 504 PHE A C 1
ATOM 4021 O O . PHE A 1 504 ? 6.641 34.156 -20.578 1 96.88 504 PHE A O 1
ATOM 4028 N N . CYS A 1 505 ? 4.523 33.469 -20.5 1 97.31 505 CYS A N 1
ATOM 4029 C CA . CYS A 1 505 ? 4.488 33.25 -19.062 1 97.31 505 CYS A CA 1
ATOM 4030 C C . CYS A 1 505 ? 5.047 31.875 -18.703 1 97.31 505 CYS A C 1
ATOM 4032 O O . CYS A 1 505 ? 5.23 31.562 -17.531 1 97.31 505 CYS A O 1
ATOM 4034 N N . SER A 1 506 ? 5.363 31.016 -19.75 1 96.94 506 SER A N 1
ATOM 4035 C CA . SER A 1 506 ? 5.73 29.625 -19.484 1 96.94 506 SER A CA 1
ATOM 4036 C C . SER A 1 506 ? 7.242 29.453 -19.453 1 96.94 506 SER A C 1
ATOM 4038 O O . SER A 1 506 ? 7.742 28.375 -19.156 1 96.94 506 SER A O 1
ATOM 4040 N N . ASP A 1 507 ? 7.984 30.484 -19.75 1 95.5 507 ASP A N 1
ATOM 4041 C CA . ASP A 1 507 ? 9.438 30.453 -19.812 1 95.5 507 ASP A CA 1
ATOM 4042 C C . ASP A 1 507 ? 10.047 31.75 -19.281 1 95.5 507 ASP A C 1
ATOM 4044 O O . ASP A 1 507 ? 9.672 32.844 -19.703 1 95.5 507 ASP A O 1
ATOM 4048 N N . PRO A 1 508 ? 11.023 31.578 -18.359 1 94.5 508 PRO A N 1
ATOM 4049 C CA . PRO A 1 508 ? 11.547 32.812 -17.75 1 94.5 508 PRO A CA 1
ATOM 4050 C C . PRO A 1 508 ? 12.266 33.719 -18.75 1 94.5 508 PRO A C 1
ATOM 4052 O O . PRO A 1 508 ? 12.18 34.938 -18.641 1 94.5 508 PRO A O 1
ATOM 4055 N N . ASP A 1 509 ? 12.984 33.125 -19.719 1 94.69 509 ASP A N 1
ATOM 4056 C CA . ASP A 1 509 ? 13.688 33.938 -20.703 1 94.69 509 ASP A CA 1
ATOM 4057 C C . ASP A 1 509 ? 12.703 34.656 -21.641 1 94.69 509 ASP A C 1
ATOM 4059 O O . ASP A 1 509 ? 12.891 35.812 -21.969 1 94.69 509 ASP A O 1
ATOM 4063 N N . ARG A 1 510 ? 11.711 33.969 -22.016 1 95.44 510 ARG A N 1
ATOM 4064 C CA . ARG A 1 510 ? 10.664 34.594 -22.844 1 95.44 510 ARG A CA 1
ATOM 4065 C C . ARG A 1 510 ? 9.945 35.688 -22.062 1 95.44 510 ARG A C 1
ATOM 4067 O O . ARG A 1 510 ? 9.578 36.719 -22.641 1 95.44 510 ARG A O 1
ATOM 4074 N N . TYR A 1 511 ? 9.695 35.469 -20.812 1 96.38 511 TYR A N 1
ATOM 4075 C CA . TYR A 1 511 ? 9.023 36.438 -19.969 1 96.38 511 TYR A CA 1
ATOM 4076 C C . TYR A 1 511 ? 9.836 37.75 -19.891 1 96.38 511 TYR A C 1
ATOM 4078 O O . TYR A 1 511 ? 9.289 38.844 -20.094 1 96.38 511 TYR A O 1
ATOM 4086 N N . ASP A 1 512 ? 11.117 37.594 -19.625 1 94.62 512 ASP A N 1
ATOM 4087 C CA . ASP A 1 512 ? 11.984 38.781 -19.531 1 94.62 512 ASP A CA 1
ATOM 4088 C C . ASP A 1 512 ? 12.062 39.5 -20.859 1 94.62 512 ASP A C 1
ATOM 4090 O O . ASP A 1 512 ? 12.023 40.75 -20.891 1 94.62 512 ASP A O 1
ATOM 4094 N N . ALA A 1 513 ? 12.172 38.719 -21.906 1 95.31 513 ALA A N 1
ATOM 4095 C CA . ALA A 1 513 ? 12.25 39.344 -23.219 1 95.31 513 ALA A CA 1
ATOM 4096 C C . ALA A 1 513 ? 10.969 40.094 -23.547 1 95.31 513 ALA A C 1
ATOM 4098 O O . ALA A 1 513 ? 11.008 41.156 -24.203 1 95.31 513 ALA A O 1
ATOM 4099 N N . TYR A 1 514 ? 9.891 39.594 -23.141 1 95.88 514 TYR A N 1
ATOM 4100 C CA . TYR A 1 514 ? 8.602 40.219 -23.391 1 95.88 514 TYR A CA 1
ATOM 4101 C C . TYR A 1 514 ? 8.508 41.562 -22.719 1 95.88 514 TYR A C 1
ATOM 4103 O O . TYR A 1 514 ? 7.973 42.531 -23.281 1 95.88 514 TYR A O 1
ATOM 4111 N N . PHE A 1 515 ? 9.055 41.75 -21.547 1 95.06 515 PHE A N 1
ATOM 4112 C CA . PHE A 1 515 ? 8.914 42.969 -20.766 1 95.06 515 PHE A CA 1
ATOM 4113 C C . PHE A 1 515 ? 10.172 43.812 -20.859 1 95.06 515 PHE A C 1
ATOM 4115 O O . PHE A 1 515 ? 10.453 44.625 -19.969 1 95.06 515 PHE A O 1
ATOM 4122 N N . GLU A 1 516 ? 10.953 43.625 -21.828 1 93.38 516 GLU A N 1
ATOM 4123 C CA . GLU A 1 516 ? 12.055 44.531 -22.125 1 93.38 516 GLU A CA 1
ATOM 4124 C C . GLU A 1 516 ? 11.547 45.875 -22.641 1 93.38 516 GLU A C 1
ATOM 4126 O O . GLU A 1 516 ? 12.289 46.844 -22.672 1 93.38 516 GLU A O 1
ATOM 4131 N N . ARG A 1 517 ? 10.336 45.875 -23.078 1 94.19 517 ARG A N 1
ATOM 4132 C CA . ARG A 1 517 ? 9.695 47.094 -23.547 1 94.19 517 ARG A CA 1
ATOM 4133 C C . ARG A 1 517 ? 8.273 47.219 -23.016 1 94.19 517 ARG A C 1
ATOM 4135 O O . ARG A 1 517 ? 7.723 46.25 -22.484 1 94.19 517 ARG A O 1
ATOM 4142 N N . ASN A 1 518 ? 7.793 48.375 -23.078 1 95.44 518 ASN A N 1
ATOM 4143 C CA . ASN A 1 518 ? 6.398 48.594 -22.703 1 95.44 518 ASN A CA 1
ATOM 4144 C C . ASN A 1 518 ? 5.461 47.719 -23.516 1 95.44 518 ASN A C 1
ATOM 4146 O O . ASN A 1 518 ? 5.746 47.375 -24.656 1 95.44 518 ASN A O 1
ATOM 4150 N N . ARG A 1 519 ? 4.371 47.344 -22.891 1 95.94 519 ARG A N 1
ATOM 4151 C CA . ARG A 1 519 ? 3.385 46.469 -23.547 1 95.94 519 ARG A CA 1
ATOM 4152 C C . ARG A 1 519 ? 1.98 47.062 -23.406 1 95.94 519 ARG A C 1
ATOM 4154 O O . ARG A 1 519 ? 1.607 47.562 -22.328 1 95.94 519 ARG A O 1
ATOM 4161 N N . SER A 1 520 ? 1.205 47 -24.469 1 96.06 520 SER A N 1
ATOM 4162 C CA . SER A 1 520 ? -0.186 47.438 -24.406 1 96.06 520 SER A CA 1
ATOM 4163 C C . SER A 1 520 ? -1.06 46.375 -23.719 1 96.06 520 SER A C 1
ATOM 4165 O O . SER A 1 520 ? -0.706 45.188 -23.688 1 96.06 520 SER A O 1
ATOM 4167 N N . VAL A 1 521 ? -2.115 46.844 -23.203 1 96.56 521 VAL A N 1
ATOM 4168 C CA . VAL A 1 521 ? -3.111 45.969 -22.609 1 96.56 521 VAL A CA 1
ATOM 4169 C C . VAL A 1 521 ? -3.551 44.906 -23.625 1 96.56 521 VAL A C 1
ATOM 4171 O O . VAL A 1 521 ? -3.668 43.75 -23.297 1 96.56 521 VAL A O 1
ATOM 4174 N N . ALA A 1 522 ? -3.691 45.312 -24.828 1 95.31 522 ALA A N 1
ATOM 4175 C CA . ALA A 1 522 ? -4.145 44.438 -25.906 1 95.31 522 ALA A CA 1
ATOM 4176 C C . ALA A 1 522 ? -3.109 43.344 -26.188 1 95.31 522 ALA A C 1
ATOM 4178 O O . ALA A 1 522 ? -3.463 42.188 -26.422 1 95.31 522 ALA A O 1
ATOM 4179 N N . GLU A 1 523 ? -1.905 43.719 -26.188 1 96 523 GLU A N 1
ATOM 4180 C CA . GLU A 1 523 ? -0.835 42.75 -26.438 1 96 523 GLU A CA 1
ATOM 4181 C C . GLU A 1 523 ? -0.773 41.719 -25.344 1 96 523 GLU A C 1
ATOM 4183 O O . GLU A 1 523 ? -0.646 40.5 -25.625 1 96 523 GLU A O 1
ATOM 4188 N N . MET A 1 524 ? -0.83 42.125 -24.141 1 96.94 524 MET A N 1
ATOM 4189 C CA . MET A 1 524 ? -0.74 41.219 -23 1 96.94 524 MET A CA 1
ATOM 4190 C C . MET A 1 524 ? -1.94 40.281 -22.969 1 96.94 524 MET A C 1
ATOM 4192 O O . MET A 1 524 ? -1.797 39.094 -22.656 1 96.94 524 MET A O 1
ATOM 4196 N N . ARG A 1 525 ? -3.08 40.75 -23.391 1 96.19 525 ARG A N 1
ATOM 4197 C CA . ARG A 1 525 ? -4.312 39.969 -23.344 1 96.19 525 ARG A CA 1
ATOM 4198 C C . ARG A 1 525 ? -4.359 38.938 -24.453 1 96.19 525 ARG A C 1
ATOM 4200 O O . ARG A 1 525 ? -5.168 38 -24.422 1 96.19 525 ARG A O 1
ATOM 4207 N N . ARG A 1 526 ? -3.496 38.969 -25.375 1 95.75 526 ARG A N 1
ATOM 4208 C CA . ARG A 1 526 ? -3.453 38.031 -26.484 1 95.75 526 ARG A CA 1
ATOM 4209 C C . ARG A 1 526 ? -2.75 36.75 -26.062 1 95.75 526 ARG A C 1
ATOM 4211 O O . ARG A 1 526 ? -2.889 35.719 -26.719 1 95.75 526 ARG A O 1
ATOM 4218 N N . ASP A 1 527 ? -1.989 36.875 -25.031 1 97.88 527 ASP A N 1
ATOM 4219 C CA . ASP A 1 527 ? -1.293 35.688 -24.562 1 97.88 527 ASP A CA 1
ATOM 4220 C C . ASP A 1 527 ? -2.283 34.625 -24.109 1 97.88 527 ASP A C 1
ATOM 4222 O O . ASP A 1 527 ? -3.201 34.906 -23.344 1 97.88 527 ASP A O 1
ATOM 4226 N N . PRO A 1 528 ? -2.1 33.406 -24.516 1 98 528 PRO A N 1
ATOM 4227 C CA . PRO A 1 528 ? -3.109 32.375 -24.25 1 98 528 PRO A CA 1
ATOM 4228 C C . PRO A 1 528 ? -3.271 32.062 -22.766 1 98 528 PRO A C 1
ATOM 4230 O O . PRO A 1 528 ? -4.387 31.812 -22.297 1 98 528 PRO A O 1
ATOM 4233 N N . LEU A 1 529 ? -2.189 32 -21.969 1 97.88 529 LEU A N 1
ATOM 4234 C CA . LEU A 1 529 ? -2.334 31.719 -20.531 1 97.88 529 LEU A CA 1
ATOM 4235 C C . LEU A 1 529 ? -2.971 32.906 -19.812 1 97.88 529 LEU A C 1
ATOM 4237 O O . LEU A 1 529 ? -3.73 32.719 -18.859 1 97.88 529 LEU A O 1
ATOM 4241 N N . VAL A 1 530 ? -2.658 34.094 -20.25 1 97.25 530 VAL A N 1
ATOM 4242 C CA . VAL A 1 530 ? -3.305 35.281 -19.688 1 97.25 530 VAL A CA 1
ATOM 4243 C C . VAL A 1 530 ? -4.801 35.25 -20 1 97.25 530 VAL A C 1
ATOM 4245 O O . VAL A 1 530 ? -5.629 35.531 -19.141 1 97.25 530 VAL A O 1
ATOM 4248 N N . ARG A 1 531 ? -5.121 34.844 -21.234 1 96.62 531 ARG A N 1
ATOM 4249 C CA . ARG A 1 531 ? -6.516 34.688 -21.641 1 96.62 531 ARG A CA 1
ATOM 4250 C C . ARG A 1 531 ? -7.25 33.719 -20.75 1 96.62 531 ARG A C 1
ATOM 4252 O O . ARG A 1 531 ? -8.383 33.969 -20.328 1 96.62 531 ARG A O 1
ATOM 4259 N N . LEU A 1 532 ? -6.609 32.625 -20.484 1 97.06 532 LEU A N 1
ATOM 4260 C CA . LEU A 1 532 ? -7.219 31.609 -19.656 1 97.06 532 LEU A CA 1
ATOM 4261 C C . LEU A 1 532 ? -7.48 32.125 -18.25 1 97.06 532 LEU A C 1
ATOM 4263 O O . LEU A 1 532 ? -8.547 31.875 -17.672 1 97.06 532 LEU A O 1
ATOM 4267 N N . THR A 1 533 ? -6.516 32.875 -17.641 1 95.75 533 THR A N 1
ATOM 4268 C CA . THR A 1 533 ? -6.664 33.344 -16.266 1 95.75 533 THR A CA 1
ATOM 4269 C C . THR A 1 533 ? -7.715 34.469 -16.203 1 95.75 533 THR A C 1
ATOM 4271 O O . THR A 1 533 ? -8.398 34.594 -15.18 1 95.75 533 THR A O 1
ATOM 4274 N N . GLU A 1 534 ? -7.863 35.188 -17.266 1 94.38 534 GLU A N 1
ATOM 4275 C CA . GLU A 1 534 ? -8.898 36.219 -17.312 1 94.38 534 GLU A CA 1
ATOM 4276 C C . GLU A 1 534 ? -10.289 35.594 -17.438 1 94.38 534 GLU A C 1
ATOM 4278 O O . GLU A 1 534 ? -11.273 36.188 -17 1 94.38 534 GLU A O 1
ATOM 4283 N N . SER A 1 535 ? -10.281 34.5 -18.031 1 95.5 535 SER A N 1
ATOM 4284 C CA . SER A 1 535 ? -11.555 33.812 -18.25 1 95.5 535 SER A CA 1
ATOM 4285 C C . SER A 1 535 ? -12.117 33.25 -16.953 1 95.5 535 SER A C 1
ATOM 4287 O O . SER A 1 535 ? -13.32 33.344 -16.703 1 95.5 535 SER A O 1
ATOM 4289 N N . VAL A 1 536 ? -11.297 32.594 -16.156 1 95.31 536 VAL A N 1
ATOM 4290 C CA . VAL A 1 536 ? -11.672 31.906 -14.93 1 95.31 536 VAL A CA 1
ATOM 4291 C C . VAL A 1 536 ? -11.258 32.75 -13.719 1 95.31 536 VAL A C 1
ATOM 4293 O O . VAL A 1 536 ? -10.125 32.625 -13.242 1 95.31 536 VAL A O 1
ATOM 4296 N N . ARG A 1 537 ? -12.117 33.438 -13.18 1 89.44 537 ARG A N 1
ATOM 4297 C CA . ARG A 1 537 ? -11.805 34.406 -12.117 1 89.44 537 ARG A CA 1
ATOM 4298 C C . ARG A 1 537 ? -12.18 33.844 -10.75 1 89.44 537 ARG A C 1
ATOM 4300 O O . ARG A 1 537 ? -13.227 33.188 -10.602 1 89.44 537 ARG A O 1
ATOM 4307 N N . VAL A 1 538 ? -11.328 34.125 -9.758 1 89.25 538 VAL A N 1
ATOM 4308 C CA . VAL A 1 538 ? -11.484 33.594 -8.414 1 89.25 538 VAL A CA 1
ATOM 4309 C C . VAL A 1 538 ? -12.812 34.062 -7.824 1 89.25 538 VAL A C 1
ATOM 4311 O O . VAL A 1 538 ? -13.469 33.312 -7.082 1 89.25 538 VAL A O 1
ATOM 4314 N N . GLN A 1 539 ? -13.312 35.219 -8.164 1 88.62 539 GLN A N 1
ATOM 4315 C CA . GLN A 1 539 ? -14.516 35.812 -7.598 1 88.62 539 GLN A CA 1
ATOM 4316 C C . GLN A 1 539 ? -15.758 35 -7.969 1 88.62 539 GLN A C 1
ATOM 4318 O O . GLN A 1 539 ? -16.719 34.938 -7.195 1 88.62 539 GLN A O 1
ATOM 4323 N N . ARG A 1 540 ? -15.633 34.406 -9.102 1 91.44 540 ARG A N 1
ATOM 4324 C CA . ARG A 1 540 ? -16.75 33.594 -9.539 1 91.44 540 ARG A CA 1
ATOM 4325 C C . ARG A 1 540 ? -16.938 32.375 -8.617 1 91.44 540 ARG A C 1
ATOM 4327 O O . ARG A 1 540 ? -18.062 31.953 -8.367 1 91.44 540 ARG A O 1
ATOM 4334 N N . PHE A 1 541 ? -15.953 31.922 -8.148 1 94 541 PHE A N 1
ATOM 4335 C CA . PHE A 1 541 ? -15.992 30.719 -7.328 1 94 541 PHE A CA 1
ATOM 4336 C C . PHE A 1 541 ? -16.234 31.062 -5.863 1 94 541 PHE A C 1
ATOM 4338 O O . PHE A 1 541 ? -17.109 30.484 -5.215 1 94 541 PHE A O 1
ATOM 4345 N N . THR A 1 542 ? -15.5 32.062 -5.281 1 91.19 542 THR A N 1
ATOM 4346 C CA . THR A 1 542 ? -15.742 32.469 -3.91 1 91.19 542 THR A CA 1
ATOM 4347 C C . THR A 1 542 ? -17.109 33.125 -3.783 1 91.19 542 THR A C 1
ATOM 4349 O O . THR A 1 542 ? -17.844 32.875 -2.826 1 91.19 542 THR A O 1
ATOM 4352 N N . GLY A 1 543 ? -17.438 33.938 -4.719 1 92.69 543 GLY A N 1
ATOM 4353 C CA . GLY A 1 543 ? -18.75 34.562 -4.734 1 92.69 543 GLY A CA 1
ATOM 4354 C C . GLY A 1 543 ? -19.875 33.562 -4.949 1 92.69 543 GLY A C 1
ATOM 4355 O O . GLY A 1 543 ? -20.984 33.781 -4.453 1 92.69 543 GLY A O 1
ATOM 4356 N N . GLY A 1 544 ? -19.562 32.562 -5.668 1 92.62 544 GLY A N 1
ATOM 4357 C CA . GLY A 1 544 ? -20.562 31.516 -5.883 1 92.62 544 GLY A CA 1
ATOM 4358 C C . GLY A 1 544 ? -21 30.844 -4.594 1 92.62 544 GLY A C 1
ATOM 4359 O O . GLY A 1 544 ? -22.188 30.547 -4.422 1 92.62 544 GLY A O 1
ATOM 4360 N N . VAL A 1 545 ? -20.125 30.578 -3.703 1 93.62 545 VAL A N 1
ATOM 4361 C CA . VAL A 1 545 ? -20.453 29.984 -2.414 1 93.62 545 VAL A CA 1
ATOM 4362 C C . VAL A 1 545 ? -21.312 30.938 -1.595 1 93.62 545 VAL A C 1
ATOM 4364 O O . VAL A 1 545 ? -22.328 30.547 -1.019 1 93.62 545 VAL A O 1
ATOM 4367 N N . ASP A 1 546 ? -20.922 32.188 -1.6 1 93.06 546 ASP A N 1
ATOM 4368 C CA . ASP A 1 546 ? -21.672 33.219 -0.887 1 93.06 546 ASP A CA 1
ATOM 4369 C C . ASP A 1 546 ? -23.094 33.312 -1.433 1 93.06 546 ASP A C 1
ATOM 4371 O O . ASP A 1 546 ? -24.062 33.406 -0.665 1 93.06 546 ASP A O 1
ATOM 4375 N N . LYS A 1 547 ? -23.188 33.312 -2.691 1 94.69 547 LYS A N 1
ATOM 4376 C CA . LYS A 1 547 ? -24.5 33.406 -3.344 1 94.69 547 LYS A CA 1
ATOM 4377 C C . LYS A 1 547 ? -25.359 32.219 -3.012 1 94.69 547 LYS A C 1
ATOM 4379 O O . LYS A 1 547 ? -26.562 32.344 -2.783 1 94.69 547 LYS A O 1
ATOM 4384 N N . ALA A 1 548 ? -24.781 31.078 -3.018 1 95.5 548 ALA A N 1
ATOM 4385 C CA . ALA A 1 548 ? -25.516 29.859 -2.709 1 95.5 548 ALA A CA 1
ATOM 4386 C C . ALA A 1 548 ? -26.047 29.875 -1.277 1 95.5 548 ALA A C 1
ATOM 4388 O O . ALA A 1 548 ? -27.172 29.453 -1.017 1 95.5 548 ALA A O 1
ATOM 4389 N N . GLU A 1 549 ? -25.234 30.359 -0.34 1 94.31 549 GLU A N 1
ATOM 4390 C CA . GLU A 1 549 ? -25.656 30.484 1.05 1 94.31 549 GLU A CA 1
ATOM 4391 C C . GLU A 1 549 ? -26.812 31.469 1.184 1 94.31 549 GLU A C 1
ATOM 4393 O O . GLU A 1 549 ? -27.781 31.219 1.895 1 94.31 549 GLU A O 1
ATOM 4398 N N . ARG A 1 550 ? -26.719 32.531 0.496 1 94.06 550 ARG A N 1
ATOM 4399 C CA . ARG A 1 550 ? -27.75 33.562 0.549 1 94.06 550 ARG A CA 1
ATOM 4400 C C . ARG A 1 550 ? -29.078 33.031 -0.012 1 94.06 550 ARG A C 1
ATOM 4402 O O . ARG A 1 550 ? -30.141 33.375 0.508 1 94.06 550 ARG A O 1
ATOM 4409 N N . ARG A 1 551 ? -28.984 32.344 -0.979 1 95.19 551 ARG A N 1
ATOM 4410 C CA . ARG A 1 551 ? -30.172 31.797 -1.625 1 95.19 551 ARG A CA 1
ATOM 4411 C C . ARG A 1 551 ? -31.016 30.984 -0.642 1 95.19 551 ARG A C 1
ATOM 4413 O O . ARG A 1 551 ? -32.25 30.969 -0.72 1 95.19 551 ARG A O 1
ATOM 4420 N N . VAL A 1 552 ? -30.328 30.391 0.269 1 96.19 552 VAL A N 1
ATOM 4421 C CA . VAL A 1 552 ? -31.047 29.547 1.217 1 96.19 552 VAL A CA 1
ATOM 4422 C C . VAL A 1 552 ? -31.156 30.266 2.562 1 96.19 552 VAL A C 1
ATOM 4424 O O . VAL A 1 552 ? -31.516 29.656 3.57 1 96.19 552 VAL A O 1
ATOM 4427 N N . ARG A 1 553 ? -30.766 31.5 2.629 1 93.31 553 ARG A N 1
ATOM 4428 C CA . ARG A 1 553 ? -30.859 32.375 3.799 1 93.31 553 ARG A CA 1
ATOM 4429 C C . ARG A 1 553 ? -30.078 31.797 4.973 1 93.31 553 ARG A C 1
ATOM 4431 O O . ARG A 1 553 ? -30.594 31.703 6.086 1 93.31 553 ARG A O 1
ATOM 4438 N N . ALA A 1 554 ? -28.922 31.438 4.66 1 91.62 554 ALA A N 1
ATOM 4439 C CA . ALA A 1 554 ? -28.062 30.875 5.691 1 91.62 554 ALA A CA 1
ATOM 4440 C C . ALA A 1 554 ? -26.719 31.609 5.754 1 91.62 554 ALA A C 1
ATOM 4442 O O . ALA A 1 554 ? -26.266 32.156 4.75 1 91.62 554 ALA A O 1
ATOM 4443 N N . GLN A 1 555 ? -26.141 31.656 6.906 1 91.62 555 GLN A N 1
ATOM 4444 C CA . GLN A 1 555 ? -24.797 32.125 7.168 1 91.62 555 GLN A CA 1
ATOM 4445 C C . GLN A 1 555 ? -23.969 31.078 7.898 1 91.62 555 GLN A C 1
ATOM 4447 O O . GLN A 1 555 ? -23.797 31.141 9.117 1 91.62 555 GLN A O 1
ATOM 4452 N N . VAL A 1 556 ? -23.359 30.297 7.105 1 95.25 556 VAL A N 1
ATOM 4453 C CA . VAL A 1 556 ? -22.766 29.078 7.633 1 95.25 556 VAL A CA 1
ATOM 4454 C C . VAL A 1 556 ? -21.641 29.422 8.602 1 95.25 556 VAL A C 1
ATOM 4456 O O . VAL A 1 556 ? -21.531 28.828 9.68 1 95.25 556 VAL A O 1
ATOM 4459 N N . GLY A 1 557 ? -20.719 30.375 8.234 1 91.44 557 GLY A N 1
ATOM 4460 C CA . GLY A 1 557 ? -19.625 30.75 9.109 1 91.44 557 GLY A CA 1
ATOM 4461 C C . GLY A 1 557 ? -20.078 31.25 10.469 1 91.44 557 GLY A C 1
ATOM 4462 O O . GLY A 1 557 ? -19.531 30.844 11.5 1 91.44 557 GLY A O 1
ATOM 4463 N N . LYS A 1 558 ? -21.047 32.094 10.477 1 89.75 558 LYS A N 1
ATOM 4464 C CA . LYS A 1 558 ? -21.609 32.625 11.719 1 89.75 558 LYS A CA 1
ATOM 4465 C C . LYS A 1 558 ? -22.281 31.516 12.523 1 89.75 558 LYS A C 1
ATOM 4467 O O . LYS A 1 558 ? -22.141 31.453 13.75 1 89.75 558 LYS A O 1
ATOM 4472 N N . ALA A 1 559 ? -23.016 30.734 11.82 1 95.31 559 ALA A N 1
ATOM 4473 C CA . ALA A 1 559 ? -23.734 29.641 12.477 1 95.31 559 ALA A CA 1
ATOM 4474 C C . ALA A 1 559 ? -22.75 28.641 13.109 1 95.31 559 ALA A C 1
ATOM 4476 O O . ALA A 1 559 ? -23 28.141 14.203 1 95.31 559 ALA A O 1
ATOM 4477 N N . GLU A 1 560 ? -21.625 28.391 12.469 1 95.62 560 GLU A N 1
ATOM 4478 C CA . GLU A 1 560 ? -20.625 27.469 13.008 1 95.62 560 GLU A CA 1
ATOM 4479 C C . GLU A 1 560 ? -19.969 28.031 14.258 1 95.62 560 GLU A C 1
ATOM 4481 O O . GLU A 1 560 ? -19.641 27.297 15.188 1 95.62 560 GLU A O 1
ATOM 4486 N N . SER A 1 561 ? -19.703 29.328 14.219 1 91.69 561 SER A N 1
ATOM 4487 C CA . SER A 1 561 ? -19.141 29.969 15.398 1 91.69 561 SER A CA 1
ATOM 4488 C C . SER A 1 561 ? -20.109 29.875 16.578 1 91.69 561 SER A C 1
ATOM 4490 O O . SER A 1 561 ? -19.688 29.578 17.703 1 91.69 561 SER A O 1
ATOM 4492 N N . ARG A 1 562 ? -21.375 30.125 16.328 1 94.5 562 ARG A N 1
ATOM 4493 C CA . ARG A 1 562 ? -22.391 30.016 17.375 1 94.5 562 ARG A CA 1
ATOM 4494 C C . ARG A 1 562 ? -22.5 28.578 17.875 1 94.5 562 ARG A C 1
ATOM 4496 O O . ARG A 1 562 ? -22.641 28.328 19.078 1 94.5 562 ARG A O 1
ATOM 4503 N N . TYR A 1 563 ? -22.469 27.703 16.969 1 97 563 TYR A N 1
ATOM 4504 C CA . TYR A 1 563 ? -22.516 26.281 17.297 1 97 563 TYR A CA 1
ATOM 4505 C C . TYR A 1 563 ? -21.391 25.906 18.266 1 97 563 TYR A C 1
ATOM 4507 O O . TYR A 1 563 ? -21.625 25.234 19.266 1 97 563 TYR A O 1
ATOM 4515 N N . ALA A 1 564 ? -20.172 26.344 18.016 1 95.75 564 ALA A N 1
ATOM 4516 C CA . ALA A 1 564 ? -19.016 26.031 18.844 1 95.75 564 ALA A CA 1
ATOM 4517 C C . ALA A 1 564 ? -19.188 26.562 20.266 1 95.75 564 ALA A C 1
ATOM 4519 O O . ALA A 1 564 ? -18.875 25.875 21.234 1 95.75 564 ALA A O 1
ATOM 4520 N N . GLY A 1 565 ? -19.703 27.734 20.328 1 94.62 565 GLY A N 1
ATOM 4521 C CA . GLY A 1 565 ? -19.953 28.312 21.625 1 94.62 565 GLY A CA 1
ATOM 4522 C C . GLY A 1 565 ? -21.016 27.562 22.422 1 94.62 565 GLY A C 1
ATOM 4523 O O . GLY A 1 565 ? -20.859 27.359 23.625 1 94.62 565 GLY A O 1
ATOM 4524 N N . LEU A 1 566 ? -22.062 27.172 21.75 1 96.06 566 LEU A N 1
ATOM 4525 C CA . LEU A 1 566 ? -23.141 26.438 22.406 1 96.06 566 LEU A CA 1
ATOM 4526 C C . LEU A 1 566 ? -22.672 25.047 22.844 1 96.06 566 LEU A C 1
ATOM 4528 O O . LEU A 1 566 ? -23.062 24.547 23.891 1 96.06 566 LEU A O 1
ATOM 4532 N N . LEU A 1 567 ? -21.906 24.469 21.969 1 96.56 567 LEU A N 1
ATOM 4533 C CA . LEU A 1 567 ? -21.359 23.172 22.328 1 96.56 567 LEU A CA 1
ATOM 4534 C C . LEU A 1 567 ? -20.484 23.266 23.562 1 96.56 567 LEU A C 1
ATOM 4536 O O . LEU A 1 567 ? -20.531 22.375 24.422 1 96.56 567 LEU A O 1
ATOM 4540 N N . TYR A 1 568 ? -19.672 24.297 23.656 1 95.5 568 TYR A N 1
ATOM 4541 C CA . TYR A 1 568 ? -18.875 24.562 24.844 1 95.5 568 TYR A CA 1
ATOM 4542 C C . TYR A 1 568 ? -19.766 24.641 26.078 1 95.5 568 TYR A C 1
ATOM 4544 O O . TYR A 1 568 ? -19.484 24 27.094 1 95.5 568 TYR A O 1
ATOM 4552 N N . ASP A 1 569 ? -20.812 25.406 25.984 1 96.25 569 ASP A N 1
ATOM 4553 C CA . ASP A 1 569 ? -21.719 25.578 27.109 1 96.25 569 ASP A CA 1
ATOM 4554 C C . ASP A 1 569 ? -22.391 24.266 27.5 1 96.25 569 ASP A C 1
ATOM 4556 O O . ASP A 1 569 ? -22.531 23.953 28.688 1 96.25 569 ASP A O 1
ATOM 4560 N N . PHE A 1 570 ? -22.828 23.641 26.562 1 97.06 570 PHE A N 1
ATOM 4561 C CA . PHE A 1 570 ? -23.484 22.359 26.781 1 97.06 570 PHE A CA 1
ATOM 4562 C C . PHE A 1 570 ? -22.562 21.375 27.469 1 97.06 570 PHE A C 1
ATOM 4564 O O . PHE A 1 570 ? -22.922 20.797 28.5 1 97.06 570 PHE A O 1
ATOM 4571 N N . ARG A 1 571 ? -21.312 21.203 26.953 1 95.19 571 ARG A N 1
ATOM 4572 C CA . ARG A 1 571 ? -20.344 20.297 27.547 1 95.19 571 ARG A CA 1
ATOM 4573 C C . ARG A 1 571 ? -19.969 20.719 28.969 1 95.19 571 ARG A C 1
ATOM 4575 O O . ARG A 1 571 ? -19.766 19.875 29.828 1 95.19 571 ARG A O 1
ATOM 4582 N N . ALA A 1 572 ? -19.875 21.969 29.141 1 93.69 572 ALA A N 1
ATOM 4583 C CA . ALA A 1 572 ? -19.641 22.5 30.484 1 93.69 572 ALA A CA 1
ATOM 4584 C C . ALA A 1 572 ? -20.766 22.094 31.438 1 93.69 572 ALA A C 1
ATOM 4586 O O . ALA A 1 572 ? -20.516 21.766 32.594 1 93.69 572 ALA A O 1
ATOM 4587 N N . SER A 1 573 ? -21.938 22.188 30.938 1 95.88 573 SER A N 1
ATOM 4588 C CA . SER A 1 573 ? -23.094 21.828 31.75 1 95.88 573 SER A CA 1
ATOM 4589 C C . SER A 1 573 ? -23.078 20.359 32.094 1 95.88 573 SER A C 1
ATOM 4591 O O . SER A 1 573 ? -23.641 19.953 33.125 1 95.88 573 SER A O 1
ATOM 4593 N N . GLU A 1 574 ? -22.453 19.609 31.312 1 94.56 574 GLU A N 1
ATOM 4594 C CA . GLU A 1 574 ? -22.344 18.188 31.562 1 94.56 574 GLU A CA 1
ATOM 4595 C C . GLU A 1 574 ? -21.109 17.875 32.406 1 94.56 574 GLU A C 1
ATOM 4597 O O . GLU A 1 574 ? -20.844 16.719 32.719 1 94.56 574 GLU A O 1
ATOM 4602 N N . GLY A 1 575 ? -20.375 18.844 32.719 1 91.81 575 GLY A N 1
ATOM 4603 C CA . GLY A 1 575 ? -19.203 18.672 33.562 1 91.81 575 GLY A CA 1
ATOM 4604 C C . GLY A 1 575 ? -18 18.125 32.812 1 91.81 575 GLY A C 1
ATOM 4605 O O . GLY A 1 575 ? -17.078 17.578 33.406 1 91.81 575 GLY A O 1
ATOM 4606 N N . ILE A 1 576 ? -18.031 18.297 31.547 1 89 576 ILE A N 1
ATOM 4607 C CA . ILE A 1 576 ? -16.938 17.781 30.719 1 89 576 ILE A CA 1
ATOM 4608 C C . ILE A 1 576 ? -15.844 18.844 30.625 1 89 576 ILE A C 1
ATOM 4610 O O . ILE A 1 576 ? -16.094 19.984 30.266 1 89 576 ILE A O 1
ATOM 4614 N N . ALA A 1 577 ? -14.57 18.438 30.969 1 87.81 577 ALA A N 1
ATOM 4615 C CA . ALA A 1 577 ? -13.422 19.328 30.766 1 87.81 577 ALA A CA 1
ATOM 4616 C C . ALA A 1 577 ? -13.18 19.578 29.281 1 87.81 577 ALA A C 1
ATOM 4618 O O . ALA A 1 577 ? -13.297 18.656 28.453 1 87.81 577 ALA A O 1
ATOM 4619 N N . GLN A 1 578 ? -12.875 20.891 28.969 1 92.12 578 GLN A N 1
ATOM 4620 C CA . GLN A 1 578 ? -12.781 21.234 27.562 1 92.12 578 GLN A CA 1
ATOM 4621 C C . GLN A 1 578 ? -11.469 21.938 27.25 1 92.12 578 GLN A C 1
ATOM 4623 O O . GLN A 1 578 ? -10.844 22.531 28.125 1 92.12 578 GLN A O 1
ATOM 4628 N N . TYR A 1 579 ? -11 21.812 26.094 1 95.25 579 TYR A N 1
ATOM 4629 C CA . TYR A 1 579 ? -9.883 22.516 25.469 1 95.25 579 TYR A CA 1
ATOM 4630 C C . TYR A 1 579 ? -10.297 23.125 24.141 1 95.25 579 TYR A C 1
ATOM 4632 O O . TYR A 1 579 ? -11.172 22.594 23.453 1 95.25 579 TYR A O 1
ATOM 4640 N N . PRO A 1 580 ? -9.766 24.281 23.797 1 95.88 580 PRO A N 1
ATOM 4641 C CA . PRO A 1 580 ? -10.156 24.875 22.516 1 95.88 580 PRO A CA 1
ATOM 4642 C C . PRO A 1 580 ? -9.469 24.219 21.328 1 95.88 580 PRO A C 1
ATOM 4644 O O . PRO A 1 580 ? -8.492 23.484 21.5 1 95.88 580 PRO A O 1
ATOM 4647 N N . ASN A 1 581 ? -9.992 24.484 20.141 1 96.94 581 ASN A N 1
ATOM 4648 C CA . ASN A 1 581 ? -9.297 24.094 18.922 1 96.94 581 ASN A CA 1
ATOM 4649 C C . ASN A 1 581 ? -7.867 24.625 18.891 1 96.94 581 ASN A C 1
ATOM 4651 O O . ASN A 1 581 ? -7.605 25.734 19.375 1 96.94 581 ASN A O 1
ATOM 4655 N N . ALA A 1 582 ? -6.992 23.781 18.375 1 97.12 582 ALA A N 1
ATOM 4656 C CA . ALA A 1 582 ? -5.629 24.25 18.141 1 97.12 582 ALA A CA 1
ATOM 4657 C C . ALA A 1 582 ? -5.602 25.391 17.125 1 97.12 582 ALA A C 1
ATOM 4659 O O . ALA A 1 582 ? -6.402 25.406 16.188 1 97.12 582 ALA A O 1
ATOM 4660 N N . ASN A 1 583 ? -4.711 26.328 17.328 1 96.38 583 ASN A N 1
ATOM 4661 C CA . ASN A 1 583 ? -4.59 27.516 16.469 1 96.38 583 ASN A CA 1
ATOM 4662 C C . ASN A 1 583 ? -3.176 28.078 16.5 1 96.38 583 ASN A C 1
ATOM 4664 O O . ASN A 1 583 ? -2.996 29.297 16.594 1 96.38 583 ASN A O 1
ATOM 4668 N N . SER A 1 584 ? -2.195 27.219 16.594 1 96.88 584 SER A N 1
ATOM 4669 C CA . SER A 1 584 ? -0.777 27.562 16.547 1 96.88 584 SER A CA 1
ATOM 4670 C C . SER A 1 584 ? -0.341 28.297 17.812 1 96.88 584 SER A C 1
ATOM 4672 O O . SER A 1 584 ? 0.583 29.109 17.781 1 96.88 584 SER A O 1
ATOM 4674 N N . THR A 1 585 ? -1.093 28.156 18.875 1 97.38 585 THR A N 1
ATOM 4675 C CA . THR A 1 585 ? -0.652 28.625 20.188 1 97.38 585 THR A CA 1
ATOM 4676 C C . THR A 1 585 ? -0.115 27.453 21.016 1 97.38 585 THR A C 1
ATOM 4678 O O . THR A 1 585 ? -0.422 26.297 20.734 1 97.38 585 THR A O 1
ATOM 4681 N N . MET A 1 586 ? 0.654 27.719 21.969 1 98.12 586 MET A N 1
ATOM 4682 C CA . MET A 1 586 ? 1.307 26.672 22.75 1 98.12 586 MET A CA 1
ATOM 4683 C C . MET A 1 586 ? 0.28 25.844 23.516 1 98.12 586 MET A C 1
ATOM 4685 O O . MET A 1 586 ? -0.576 26.391 24.219 1 98.12 586 MET A O 1
ATOM 4689 N N . ARG A 1 587 ? 0.385 24.594 23.312 1 98 587 ARG A N 1
ATOM 4690 C CA . ARG A 1 587 ? -0.474 23.625 23.984 1 98 587 ARG A CA 1
ATOM 4691 C C . ARG A 1 587 ? 0.352 22.531 24.641 1 98 587 ARG A C 1
ATOM 4693 O O . ARG A 1 587 ? 1.526 22.344 24.312 1 98 587 ARG A O 1
ATOM 4700 N N . LEU A 1 588 ? -0.271 21.906 25.625 1 98.06 588 LEU A N 1
ATOM 4701 C CA . LEU A 1 588 ? 0.315 20.734 26.266 1 98.06 588 LEU A CA 1
ATOM 4702 C C . LEU A 1 588 ? -0.615 19.531 26.156 1 98.06 588 LEU A C 1
ATOM 4704 O O . LEU A 1 588 ? -1.828 19.656 26.328 1 98.06 588 LEU A O 1
ATOM 4708 N N . THR A 1 589 ? -0.059 18.406 25.812 1 97.38 589 THR A N 1
ATOM 4709 C CA . THR A 1 589 ? -0.746 17.125 25.828 1 97.38 589 THR A CA 1
ATOM 4710 C C . THR A 1 589 ? 0.047 16.094 26.625 1 97.38 589 THR A C 1
ATOM 4712 O O . THR A 1 589 ? 1.254 16.25 26.828 1 97.38 589 THR A O 1
ATOM 4715 N N . TYR A 1 590 ? -0.66 15.156 27.188 1 97.31 590 TYR A N 1
ATOM 4716 C CA . TYR A 1 590 ? 0.023 14.133 27.969 1 97.31 590 TYR A CA 1
ATOM 4717 C C . TYR A 1 590 ? -0.529 12.742 27.656 1 97.31 590 TYR A C 1
ATOM 4719 O O . TYR A 1 590 ? -1.645 12.617 27.141 1 97.31 590 TYR A O 1
ATOM 4727 N N . GLY A 1 591 ? 0.287 11.742 27.859 1 97.06 591 GLY A N 1
ATOM 4728 C CA . GLY A 1 591 ? -0.024 10.336 27.625 1 97.06 591 GLY A CA 1
ATOM 4729 C C . GLY A 1 591 ? 1.074 9.398 28.078 1 97.06 591 GLY A C 1
ATOM 4730 O O . GLY A 1 591 ? 1.72 9.633 29.094 1 97.06 591 GLY A O 1
ATOM 4731 N N . SER A 1 592 ? 1.097 8.266 27.359 1 97.81 592 SER A N 1
ATOM 4732 C CA . SER A 1 592 ? 2.062 7.227 27.703 1 97.81 592 SER A CA 1
ATOM 4733 C C . SER A 1 592 ? 2.629 6.566 26.453 1 97.81 592 SER A C 1
ATOM 4735 O O . SER A 1 592 ? 2.045 6.668 25.375 1 97.81 592 SER A O 1
ATOM 4737 N N . VAL A 1 593 ? 3.791 5.957 26.625 1 98.44 593 VAL A N 1
ATOM 4738 C CA . VAL A 1 593 ? 4.316 5.066 25.609 1 98.44 593 VAL A CA 1
ATOM 4739 C C . VAL A 1 593 ? 3.475 3.795 25.531 1 98.44 593 VAL A C 1
ATOM 4741 O O . VAL A 1 593 ? 3.355 3.07 26.531 1 98.44 593 VAL A O 1
ATOM 4744 N N . VAL A 1 594 ? 2.877 3.574 24.391 1 97.81 594 VAL A N 1
ATOM 4745 C CA . VAL A 1 594 ? 1.92 2.475 24.328 1 97.81 594 VAL A CA 1
ATOM 4746 C C . VAL A 1 594 ? 1.974 1.813 22.953 1 97.81 594 VAL A C 1
ATOM 4748 O O . VAL A 1 594 ? 2.09 2.496 21.938 1 97.81 594 VAL A O 1
ATOM 4751 N N . PRO A 1 595 ? 1.947 0.427 22.922 1 98.19 595 PRO A N 1
ATOM 4752 C CA . PRO A 1 595 ? 1.819 -0.268 21.641 1 98.19 595 PRO A CA 1
ATOM 4753 C C . PRO A 1 595 ? 0.492 0.021 20.938 1 98.19 595 PRO A C 1
ATOM 4755 O O . PRO A 1 595 ? -0.307 0.822 21.422 1 98.19 595 PRO A O 1
ATOM 4758 N N . LEU A 1 596 ? 0.323 -0.551 19.719 1 97.94 596 LEU A N 1
ATOM 4759 C CA . LEU A 1 596 ? -0.875 -0.287 18.922 1 97.94 596 LEU A CA 1
ATOM 4760 C C . LEU A 1 596 ? -1.443 -1.58 18.344 1 97.94 596 LEU A C 1
ATOM 4762 O O . LEU A 1 596 ? -0.705 -2.395 17.797 1 97.94 596 LEU A O 1
ATOM 4766 N N . ASN A 1 597 ? -2.672 -1.837 18.578 1 97.44 597 ASN A N 1
ATOM 4767 C CA . ASN A 1 597 ? -3.445 -2.846 17.859 1 97.44 597 ASN A CA 1
ATOM 4768 C C . ASN A 1 597 ? -4.383 -2.213 16.828 1 97.44 597 ASN A C 1
ATOM 4770 O O . ASN A 1 597 ? -5.547 -1.938 17.141 1 97.44 597 ASN A O 1
ATOM 4774 N N . PRO A 1 598 ? -3.92 -2.051 15.609 1 96.12 598 PRO A N 1
ATOM 4775 C CA . PRO A 1 598 ? -4.629 -1.19 14.656 1 96.12 598 PRO A CA 1
ATOM 4776 C C . PRO A 1 598 ? -5.855 -1.866 14.047 1 96.12 598 PRO A C 1
ATOM 4778 O O . PRO A 1 598 ? -6.789 -1.186 13.617 1 96.12 598 PRO A O 1
ATOM 4781 N N . SER A 1 599 ? -5.801 -3.184 13.922 1 95.5 599 SER A N 1
ATOM 4782 C CA . SER A 1 599 ? -6.863 -3.936 13.266 1 95.5 599 SER A CA 1
ATOM 4783 C C . SER A 1 599 ? -6.852 -5.398 13.688 1 95.5 599 SER A C 1
ATOM 4785 O O . SER A 1 599 ? -5.988 -5.82 14.461 1 95.5 599 SER A O 1
ATOM 4787 N N . ASP A 1 600 ? -7.773 -6.125 13.164 1 96.75 600 ASP A N 1
ATOM 4788 C CA . ASP A 1 600 ? -7.941 -7.535 13.516 1 96.75 600 ASP A CA 1
ATOM 4789 C C . ASP A 1 600 ? -6.652 -8.32 13.266 1 96.75 600 ASP A C 1
ATOM 4791 O O . ASP A 1 600 ? -6.133 -8.32 12.148 1 96.75 600 ASP A O 1
ATOM 4795 N N . GLY A 1 601 ? -6.141 -8.906 14.375 1 97.19 601 GLY A N 1
ATOM 4796 C CA . GLY A 1 601 ? -5.027 -9.844 14.281 1 97.19 601 GLY A CA 1
ATOM 4797 C C . GLY A 1 601 ? -3.688 -9.156 14.094 1 97.19 601 GLY A C 1
ATOM 4798 O O . GLY A 1 601 ? -2.68 -9.812 13.82 1 97.19 601 GLY A O 1
ATOM 4799 N N . VAL A 1 602 ? -3.604 -7.867 14.141 1 97.75 602 VAL A N 1
ATOM 4800 C CA . VAL A 1 602 ? -2.367 -7.125 13.914 1 97.75 602 VAL A CA 1
ATOM 4801 C C . VAL A 1 602 ? -1.948 -6.418 15.203 1 97.75 602 VAL A C 1
ATOM 4803 O O . VAL A 1 602 ? -2.768 -5.77 15.852 1 97.75 602 VAL A O 1
ATOM 4806 N N . HIS A 1 603 ? -0.671 -6.566 15.562 1 98.19 603 HIS A N 1
ATOM 4807 C CA . HIS A 1 603 ? -0.107 -5.938 16.75 1 98.19 603 HIS A CA 1
ATOM 4808 C C . HIS A 1 603 ? 1.212 -5.242 16.438 1 98.19 603 HIS A C 1
ATOM 4810 O O . HIS A 1 603 ? 2.072 -5.812 15.758 1 98.19 603 HIS A O 1
ATOM 4816 N N . TYR A 1 604 ? 1.335 -4.027 16.859 1 98.38 604 TYR A N 1
ATOM 4817 C CA . TYR A 1 604 ? 2.564 -3.26 16.688 1 98.38 604 TYR A CA 1
ATOM 4818 C C . TYR A 1 604 ? 3.219 -2.99 18.047 1 98.38 604 TYR A C 1
ATOM 4820 O O . TYR A 1 604 ? 2.541 -2.631 19.016 1 98.38 604 TYR A O 1
ATOM 4828 N N . ASP A 1 605 ? 4.516 -3.201 18.094 1 98.56 605 ASP A N 1
ATOM 4829 C CA . ASP A 1 605 ? 5.27 -2.738 19.266 1 98.56 605 ASP A CA 1
ATOM 4830 C C . ASP A 1 605 ? 5.266 -1.213 19.344 1 98.56 605 ASP A C 1
ATOM 4832 O O . ASP A 1 605 ? 5.07 -0.531 18.328 1 98.56 605 ASP A O 1
ATOM 4836 N N . SER A 1 606 ? 5.469 -0.714 20.547 1 98.56 606 SER A N 1
ATOM 4837 C CA . SER A 1 606 ? 5.559 0.733 20.703 1 98.56 606 SER A CA 1
ATOM 4838 C C . SER A 1 606 ? 6.883 1.27 20.172 1 98.56 606 SER A C 1
ATOM 4840 O O . SER A 1 606 ? 7.039 2.479 19.984 1 98.56 606 SER A O 1
ATOM 4842 N N . ARG A 1 607 ? 7.887 0.391 19.953 1 98.31 607 ARG A N 1
ATOM 4843 C CA . ARG A 1 607 ? 9.227 0.826 19.547 1 98.31 607 ARG A CA 1
ATOM 4844 C C . ARG A 1 607 ? 9.664 0.126 18.266 1 98.31 607 ARG A C 1
ATOM 4846 O O . ARG A 1 607 ? 9.375 -1.056 18.078 1 98.31 607 ARG A O 1
ATOM 4853 N N . SER A 1 608 ? 10.328 0.803 17.391 1 98.62 608 SER A N 1
ATOM 4854 C CA . SER A 1 608 ? 11.008 0.221 16.234 1 98.62 608 SER A CA 1
ATOM 4855 C C . SER A 1 608 ? 12.523 0.242 16.422 1 98.62 608 SER A C 1
ATOM 4857 O O . SER A 1 608 ? 13.047 0.989 17.25 1 98.62 608 SER A O 1
ATOM 4859 N N . THR A 1 609 ? 13.234 -0.571 15.703 1 98.62 609 THR A N 1
ATOM 4860 C CA . THR A 1 609 ? 14.672 -0.715 15.883 1 98.62 609 THR A CA 1
ATOM 4861 C C . THR A 1 609 ? 15.414 -0.474 14.578 1 98.62 609 THR A C 1
ATOM 4863 O O . THR A 1 609 ? 14.789 -0.361 13.516 1 98.62 609 THR A O 1
ATOM 4866 N N . ILE A 1 610 ? 16.688 -0.473 14.656 1 98.38 610 ILE A N 1
ATOM 4867 C CA . ILE A 1 610 ? 17.578 -0.177 13.547 1 98.38 610 ILE A CA 1
ATOM 4868 C C . ILE A 1 610 ? 17.484 -1.274 12.492 1 98.38 610 ILE A C 1
ATOM 4870 O O . ILE A 1 610 ? 17.844 -1.065 11.336 1 98.38 610 ILE A O 1
ATOM 4874 N N . ALA A 1 611 ? 16.891 -2.424 12.852 1 96.25 611 ALA A N 1
ATOM 4875 C CA . ALA A 1 611 ? 16.766 -3.547 11.922 1 96.25 611 ALA A CA 1
ATOM 4876 C C . ALA A 1 611 ? 15.867 -3.182 10.742 1 96.25 611 ALA A C 1
ATOM 4878 O O . ALA A 1 611 ? 16.031 -3.711 9.641 1 96.25 611 ALA A O 1
ATOM 4879 N N . GLY A 1 612 ? 14.961 -2.244 10.961 1 96.81 612 GLY A N 1
ATOM 4880 C CA . GLY A 1 612 ? 14.016 -1.858 9.922 1 96.81 612 GLY A CA 1
ATOM 4881 C C . GLY A 1 612 ? 14.68 -1.224 8.711 1 96.81 612 GLY A C 1
ATOM 4882 O O . GLY A 1 612 ? 14.148 -1.278 7.605 1 96.81 612 GLY A O 1
ATOM 4883 N N . TYR A 1 613 ? 15.891 -0.598 8.844 1 95.62 613 TYR A N 1
ATOM 4884 C CA . TYR A 1 613 ? 16.609 0.014 7.73 1 95.62 613 TYR A CA 1
ATOM 4885 C C . TYR A 1 613 ? 16.969 -1.024 6.672 1 95.62 613 TYR A C 1
ATOM 4887 O O . TYR A 1 613 ? 16.609 -0.871 5.5 1 95.62 613 TYR A O 1
ATOM 4895 N N . MET A 1 614 ? 17.547 -2.074 7.141 1 93.44 614 MET A N 1
ATOM 4896 C CA . MET A 1 614 ? 18.016 -3.062 6.176 1 93.44 614 MET A CA 1
ATOM 4897 C C . MET A 1 614 ? 16.875 -3.939 5.691 1 93.44 614 MET A C 1
ATOM 4899 O O . MET A 1 614 ? 16.891 -4.434 4.562 1 93.44 614 MET A O 1
ATOM 4903 N N . GLU A 1 615 ? 15.812 -4.066 6.543 1 93.25 615 GLU A N 1
ATOM 4904 C CA . GLU A 1 615 ? 14.633 -4.805 6.105 1 93.25 615 GLU A CA 1
ATOM 4905 C C . GLU A 1 615 ? 13.938 -4.098 4.945 1 93.25 615 GLU A C 1
ATOM 4907 O O . GLU A 1 615 ? 13.414 -4.75 4.035 1 93.25 615 GLU A O 1
ATOM 4912 N N . LYS A 1 616 ? 13.977 -2.783 4.98 1 94.5 616 LYS A N 1
ATOM 4913 C CA . LYS A 1 616 ? 13.242 -1.995 3.994 1 94.5 616 LYS A CA 1
ATOM 4914 C C . LYS A 1 616 ? 14.164 -1.532 2.867 1 94.5 616 LYS A C 1
ATOM 4916 O O . LYS A 1 616 ? 13.695 -1.019 1.849 1 94.5 616 LYS A O 1
ATOM 4921 N N . TYR A 1 617 ? 15.492 -1.786 2.957 1 93.94 617 TYR A N 1
ATOM 4922 C CA . TYR A 1 617 ? 16.469 -1.287 1.997 1 93.94 617 TYR A CA 1
ATOM 4923 C C . TYR A 1 617 ? 16.141 -1.756 0.586 1 93.94 617 TYR A C 1
ATOM 4925 O O . TYR A 1 617 ? 15.945 -2.949 0.352 1 93.94 617 TYR A O 1
ATOM 4933 N N . ASN A 1 618 ? 16.031 -0.815 -0.292 1 91.06 618 ASN A N 1
ATOM 4934 C CA . ASN A 1 618 ? 15.891 -1.031 -1.728 1 91.06 618 ASN A CA 1
ATOM 4935 C C . ASN A 1 618 ? 16.578 0.067 -2.531 1 91.06 618 ASN A C 1
ATOM 4937 O O . ASN A 1 618 ? 16.078 1.191 -2.609 1 91.06 618 ASN A O 1
ATOM 4941 N N . PRO A 1 619 ? 17.672 -0.235 -3.145 1 88.75 619 PRO A N 1
ATOM 4942 C CA . PRO A 1 619 ? 18.422 0.798 -3.867 1 88.75 619 PRO A CA 1
ATOM 4943 C C . PRO A 1 619 ? 17.656 1.344 -5.07 1 88.75 619 PRO A C 1
ATOM 4945 O O . PRO A 1 619 ? 17.969 2.428 -5.566 1 88.75 619 PRO A O 1
ATOM 4948 N N . ASP A 1 620 ? 16.578 0.623 -5.5 1 84.44 620 ASP A N 1
ATOM 4949 C CA . ASP A 1 620 ? 15.836 1.028 -6.688 1 84.44 620 ASP A CA 1
ATOM 4950 C C . ASP A 1 620 ? 14.648 1.922 -6.324 1 84.44 620 ASP A C 1
ATOM 4952 O O . ASP A 1 620 ? 13.969 2.453 -7.203 1 84.44 620 ASP A O 1
ATOM 4956 N N . GLU A 1 621 ? 14.469 2.074 -5.094 1 89.06 621 GLU A N 1
ATOM 4957 C CA . GLU A 1 621 ? 13.406 2.949 -4.609 1 89.06 621 GLU A CA 1
ATOM 4958 C C . GLU A 1 621 ? 13.977 4.121 -3.811 1 89.06 621 GLU A C 1
ATOM 4960 O O . GLU A 1 621 ? 14.562 3.926 -2.746 1 89.06 621 GLU A O 1
ATOM 4965 N N . TYR A 1 622 ? 13.688 5.266 -4.246 1 91.62 622 TYR A N 1
ATOM 4966 C CA . TYR A 1 622 ? 14.281 6.488 -3.713 1 91.62 622 TYR A CA 1
ATOM 4967 C C . TYR A 1 622 ? 14.047 6.594 -2.211 1 91.62 622 TYR A C 1
ATOM 4969 O O . TYR A 1 622 ? 14.938 7.02 -1.469 1 91.62 622 TYR A O 1
ATOM 4977 N N . GLU A 1 623 ? 12.977 6.176 -1.742 1 94.69 623 GLU A N 1
ATOM 4978 C CA . GLU A 1 623 ? 12.57 6.402 -0.359 1 94.69 623 GLU A CA 1
ATOM 4979 C C . GLU A 1 623 ? 13.172 5.359 0.575 1 94.69 623 GLU A C 1
ATOM 4981 O O . GLU A 1 623 ? 13.133 5.512 1.797 1 94.69 623 GLU A O 1
ATOM 4986 N N . PHE A 1 624 ? 13.82 4.277 0.003 1 95.75 624 PHE A N 1
ATOM 4987 C CA . PHE A 1 624 ? 14.344 3.189 0.825 1 95.75 624 PHE A CA 1
ATOM 4988 C C . PHE A 1 624 ? 15.828 2.98 0.565 1 95.75 624 PHE A C 1
ATOM 4990 O O . PHE A 1 624 ? 16.359 1.899 0.823 1 95.75 624 PHE A O 1
ATOM 4997 N N . ARG A 1 625 ? 16.453 3.992 0.01 1 95.31 625 ARG A N 1
ATOM 4998 C CA . ARG A 1 625 ? 17.906 3.949 -0.134 1 95.31 625 ARG A CA 1
ATOM 4999 C C . ARG A 1 625 ? 18.594 4.129 1.214 1 95.31 625 ARG A C 1
ATOM 5001 O O . ARG A 1 625 ? 18.094 4.848 2.082 1 95.31 625 ARG A O 1
ATOM 5008 N N . VAL A 1 626 ? 19.625 3.441 1.407 1 95.81 626 VAL A N 1
ATOM 5009 C CA . VAL A 1 626 ? 20.516 3.578 2.555 1 95.81 626 VAL A CA 1
ATOM 5010 C C . VAL A 1 626 ? 21.953 3.789 2.074 1 95.81 626 VAL A C 1
ATOM 5012 O O . VAL A 1 626 ? 22.453 3.02 1.255 1 95.81 626 VAL A O 1
ATOM 5015 N N . ASP A 1 627 ? 22.562 4.855 2.463 1 95.62 627 ASP A N 1
ATOM 5016 C CA . ASP A 1 627 ? 23.906 5.137 1.968 1 95.62 627 ASP A CA 1
ATOM 5017 C C . ASP A 1 627 ? 24.922 4.18 2.58 1 95.62 627 ASP A C 1
ATOM 5019 O O . ASP A 1 627 ? 24.641 3.527 3.586 1 95.62 627 ASP A O 1
ATOM 5023 N N . ASP A 1 628 ? 26.109 4.133 2.027 1 95.75 628 ASP A N 1
ATOM 5024 C CA . ASP A 1 628 ? 27.141 3.162 2.387 1 95.75 628 ASP A CA 1
ATOM 5025 C C . ASP A 1 628 ? 27.609 3.373 3.822 1 95.75 628 ASP A C 1
ATOM 5027 O O . ASP A 1 628 ? 27.922 2.41 4.523 1 95.75 628 ASP A O 1
ATOM 5031 N N . ARG A 1 629 ? 27.672 4.582 4.227 1 96.62 629 ARG A N 1
ATOM 5032 C CA . ARG A 1 629 ? 28.109 4.871 5.582 1 96.62 629 ARG A CA 1
ATOM 5033 C C . ARG A 1 629 ? 27.156 4.281 6.613 1 96.62 629 ARG A C 1
ATOM 5035 O O . ARG A 1 629 ? 27.594 3.625 7.562 1 96.62 629 ARG A O 1
ATOM 5042 N N . MET A 1 630 ? 25.922 4.539 6.453 1 97.81 630 MET A N 1
ATOM 5043 C CA . MET A 1 630 ? 24.906 3.998 7.363 1 97.81 630 MET A CA 1
ATOM 5044 C C . MET A 1 630 ? 24.938 2.473 7.355 1 97.81 630 MET A C 1
ATOM 5046 O O . MET A 1 630 ? 24.812 1.842 8.406 1 97.81 630 MET A O 1
ATOM 5050 N N . LYS A 1 631 ? 25.094 1.857 6.191 1 96.62 631 LYS A N 1
ATOM 5051 C CA . LYS A 1 631 ? 25.156 0.402 6.09 1 96.62 631 LYS A CA 1
ATOM 5052 C C . LYS A 1 631 ? 26.328 -0.15 6.914 1 96.62 631 LYS A C 1
ATOM 5054 O O . LYS A 1 631 ? 26.172 -1.143 7.629 1 96.62 631 LYS A O 1
ATOM 5059 N N . ARG A 1 632 ? 27.422 0.498 6.805 1 97.25 632 ARG A N 1
ATOM 5060 C CA . ARG A 1 632 ? 28.609 0.061 7.535 1 97.25 632 ARG A CA 1
ATOM 5061 C C . ARG A 1 632 ? 28.406 0.206 9.039 1 97.25 632 ARG A C 1
ATOM 5063 O O . ARG A 1 632 ? 28.812 -0.667 9.812 1 97.25 632 ARG A O 1
ATOM 5070 N N . LEU A 1 633 ? 27.812 1.294 9.375 1 98.25 633 LEU A N 1
ATOM 5071 C CA . LEU A 1 633 ? 27.594 1.537 10.797 1 98.25 633 LEU A CA 1
ATOM 5072 C C . LEU A 1 633 ? 26.625 0.518 11.375 1 98.25 633 LEU A C 1
ATOM 5074 O O . LEU A 1 633 ? 26.797 0.049 12.5 1 98.25 633 LEU A O 1
ATOM 5078 N N . ILE A 1 634 ? 25.594 0.189 10.625 1 97.75 634 ILE A N 1
ATOM 5079 C CA . ILE A 1 634 ? 24.625 -0.803 11.07 1 97.75 634 ILE A CA 1
ATOM 5080 C C . ILE A 1 634 ? 25.297 -2.166 11.203 1 97.75 634 ILE A C 1
ATOM 5082 O O . ILE A 1 634 ? 25.094 -2.877 12.188 1 97.75 634 ILE A O 1
ATOM 5086 N N . ALA A 1 635 ? 26.109 -2.482 10.25 1 96.12 635 ALA A N 1
ATOM 5087 C CA . ALA A 1 635 ? 26.812 -3.764 10.258 1 96.12 635 ALA A CA 1
ATOM 5088 C C . ALA A 1 635 ? 27.75 -3.871 11.453 1 96.12 635 ALA A C 1
ATOM 5090 O O . ALA A 1 635 ? 27.953 -4.957 12 1 96.12 635 ALA A O 1
ATOM 5091 N N . ALA A 1 636 ? 28.297 -2.744 11.883 1 97.19 636 ALA A N 1
ATOM 5092 C CA . ALA A 1 636 ? 29.266 -2.721 12.984 1 97.19 636 ALA A CA 1
ATOM 5093 C C . ALA A 1 636 ? 28.562 -2.949 14.32 1 97.19 636 ALA A C 1
ATOM 5095 O O . ALA A 1 636 ? 29.203 -3.381 15.289 1 97.19 636 ALA A O 1
ATOM 5096 N N . GLU A 1 637 ? 27.281 -2.602 14.461 1 97.12 637 GLU A N 1
ATOM 5097 C CA . GLU A 1 637 ? 26.469 -2.773 15.648 1 97.12 637 GLU A CA 1
ATOM 5098 C C . GLU A 1 637 ? 27.094 -2.094 16.859 1 97.12 637 GLU A C 1
ATOM 5100 O O . GLU A 1 637 ? 27.016 -2.611 17.984 1 97.12 637 GLU A O 1
ATOM 5105 N N . ASP A 1 638 ? 27.859 -1.041 16.609 1 97.56 638 ASP A N 1
ATOM 5106 C CA . ASP A 1 638 ? 28.391 -0.223 17.703 1 97.56 638 ASP A CA 1
ATOM 5107 C C . ASP A 1 638 ? 27.406 0.888 18.078 1 97.56 638 ASP A C 1
ATOM 5109 O O . ASP A 1 638 ? 27.516 2.01 17.578 1 97.56 638 ASP A O 1
ATOM 5113 N N . TRP A 1 639 ? 26.609 0.573 19.031 1 97.81 639 TRP A N 1
ATOM 5114 C CA . TRP A 1 639 ? 25.562 1.523 19.406 1 97.81 639 TRP A CA 1
ATOM 5115 C C . TRP A 1 639 ? 26.031 2.439 20.531 1 97.81 639 TRP A C 1
ATOM 5117 O O . TRP A 1 639 ? 25.375 3.422 20.859 1 97.81 639 TRP A O 1
ATOM 5127 N N . GLY A 1 640 ? 27.141 2.139 21.031 1 95.81 640 GLY A N 1
ATOM 5128 C CA . GLY A 1 640 ? 27.641 2.932 22.141 1 95.81 640 GLY A CA 1
ATOM 5129 C C . GLY A 1 640 ? 26.656 3.014 23.312 1 95.81 640 GLY A C 1
ATOM 5130 O O . GLY A 1 640 ? 26.016 2.021 23.656 1 95.81 640 GLY A O 1
ATOM 5131 N N . ARG A 1 641 ? 26.625 4.156 23.984 1 95.25 641 ARG A N 1
ATOM 5132 C CA . ARG A 1 641 ? 25.781 4.328 25.172 1 95.25 641 ARG A CA 1
ATOM 5133 C C . ARG A 1 641 ? 24.344 4.59 24.766 1 95.25 641 ARG A C 1
ATOM 5135 O O . ARG A 1 641 ? 23.453 4.68 25.641 1 95.25 641 ARG A O 1
ATOM 5142 N N . TRP A 1 642 ? 24.125 4.668 23.5 1 97.75 642 TRP A N 1
ATOM 5143 C CA . TRP A 1 642 ? 22.797 5.039 23.016 1 97.75 642 TRP A CA 1
ATOM 5144 C C . TRP A 1 642 ? 21.922 3.805 22.828 1 97.75 642 TRP A C 1
ATOM 5146 O O . TRP A 1 642 ? 20.703 3.918 22.656 1 97.75 642 TRP A O 1
ATOM 5156 N N . GLY A 1 643 ? 22.594 2.602 22.781 1 97.19 643 GLY A N 1
ATOM 5157 C CA . GLY A 1 643 ? 21.844 1.361 22.625 1 97.19 643 GLY A CA 1
ATOM 5158 C C . GLY A 1 643 ? 21.312 0.825 23.938 1 97.19 643 GLY A C 1
ATOM 5159 O O . GLY A 1 643 ? 21.672 1.304 25.016 1 97.19 643 GLY A O 1
ATOM 5160 N N . GLU A 1 644 ? 20.406 -0.093 23.859 1 96.19 644 GLU A N 1
ATOM 5161 C CA . GLU A 1 644 ? 19.812 -0.815 24.984 1 96.19 644 GLU A CA 1
ATOM 5162 C C . GLU A 1 644 ? 19.797 -2.32 24.719 1 96.19 644 GLU A C 1
ATOM 5164 O O . GLU A 1 644 ? 19.125 -2.789 23.812 1 96.19 644 GLU A O 1
ATOM 5169 N N . LYS A 1 645 ? 20.531 -3.141 25.516 1 94.62 645 LYS A N 1
ATOM 5170 C CA . LYS A 1 645 ? 20.609 -4.594 25.406 1 94.62 645 LYS A CA 1
ATOM 5171 C C . LYS A 1 645 ? 20.969 -5.012 23.969 1 94.62 645 LYS A C 1
ATOM 5173 O O . LYS A 1 645 ? 20.281 -5.848 23.375 1 94.62 645 LYS A O 1
ATOM 5178 N N . GLY A 1 646 ? 21.859 -4.312 23.453 1 95.31 646 GLY A N 1
ATOM 5179 C CA . GLY A 1 646 ? 22.391 -4.672 22.156 1 95.31 646 GLY A CA 1
ATOM 5180 C C . GLY A 1 646 ? 21.531 -4.199 21 1 95.31 646 GLY A C 1
ATOM 5181 O O . GLY A 1 646 ? 21.75 -4.605 19.859 1 95.31 646 GLY A O 1
ATOM 5182 N N . THR A 1 647 ? 20.578 -3.344 21.281 1 97.31 647 THR A N 1
ATOM 5183 C CA . THR A 1 647 ? 19.641 -2.877 20.266 1 97.31 647 THR A CA 1
ATOM 5184 C C . THR A 1 647 ? 19.625 -1.352 20.219 1 97.31 647 THR A C 1
ATOM 5186 O O . THR A 1 647 ? 19.656 -0.691 21.25 1 97.31 647 THR A O 1
ATOM 5189 N N . LEU A 1 648 ? 19.641 -0.81 19.016 1 98.56 648 LEU A N 1
ATOM 5190 C CA . LEU A 1 648 ? 19.406 0.619 18.828 1 98.56 648 LEU A CA 1
ATOM 5191 C C . LEU A 1 648 ? 17.969 0.882 18.391 1 98.56 648 LEU A C 1
ATOM 5193 O O . LEU A 1 648 ? 17.562 0.449 17.312 1 98.56 648 LEU A O 1
ATOM 5197 N N . TYR A 1 649 ? 17.234 1.558 19.234 1 98.69 649 TYR A N 1
ATOM 5198 C CA . TYR A 1 649 ? 15.844 1.906 18.938 1 98.69 649 TYR A CA 1
ATOM 5199 C C . TYR A 1 649 ? 15.773 3.209 18.141 1 98.69 649 TYR A C 1
ATOM 5201 O O . TYR A 1 649 ? 16.578 4.121 18.359 1 98.69 649 TYR A O 1
ATOM 5209 N N . VAL A 1 650 ? 14.805 3.309 17.188 1 98.81 650 VAL A N 1
ATOM 5210 C CA . VAL A 1 650 ? 14.797 4.406 16.234 1 98.81 650 VAL A CA 1
ATOM 5211 C C . VAL A 1 650 ? 13.586 5.309 16.484 1 98.81 650 VAL A C 1
ATOM 5213 O O . VAL A 1 650 ? 13.734 6.523 16.625 1 98.81 650 VAL A O 1
ATOM 5216 N N . ASN A 1 651 ? 12.406 4.758 16.484 1 98.81 651 ASN A N 1
ATOM 5217 C CA . ASN A 1 651 ? 11.172 5.492 16.734 1 98.81 651 ASN A CA 1
ATOM 5218 C C . ASN A 1 651 ? 10.328 4.816 17.812 1 98.81 651 ASN A C 1
ATOM 5220 O O . ASN A 1 651 ? 10.586 3.668 18.188 1 98.81 651 ASN A O 1
ATOM 5224 N N . PHE A 1 652 ? 9.383 5.559 18.391 1 98.88 652 PHE A N 1
ATOM 5225 C CA . PHE A 1 652 ? 8.469 4.98 19.375 1 98.88 652 PHE A CA 1
ATOM 5226 C C . PHE A 1 652 ? 7.105 5.672 19.312 1 98.88 652 PHE A C 1
ATOM 5228 O O . PHE A 1 652 ? 6.965 6.723 18.688 1 98.88 652 PHE A O 1
ATOM 5235 N N . LEU A 1 653 ? 6.082 4.992 19.891 1 98.62 653 LEU A N 1
ATOM 5236 C CA . LEU A 1 653 ? 4.703 5.473 19.891 1 98.62 653 LEU A CA 1
ATOM 5237 C C . LEU A 1 653 ? 4.301 5.98 21.266 1 98.62 653 LEU A C 1
ATOM 5239 O O . LEU A 1 653 ? 4.664 5.383 22.297 1 98.62 653 LEU A O 1
ATOM 5243 N N . THR A 1 654 ? 3.631 7.086 21.25 1 98.44 654 THR A N 1
ATOM 5244 C CA . THR A 1 654 ? 2.877 7.531 22.422 1 98.44 654 THR A CA 1
ATOM 5245 C C . THR A 1 654 ? 1.418 7.789 22.047 1 98.44 654 THR A C 1
ATOM 5247 O O . THR A 1 654 ? 1.057 7.781 20.875 1 98.44 654 THR A O 1
ATOM 5250 N N . ASP A 1 655 ? 0.578 7.957 23.016 1 97.88 655 ASP A N 1
ATOM 5251 C CA . ASP A 1 655 ? -0.833 8.195 22.734 1 97.88 655 ASP A CA 1
ATOM 5252 C C . ASP A 1 655 ? -1.203 9.656 22.984 1 97.88 655 ASP A C 1
ATOM 5254 O O . ASP A 1 655 ? -2.334 9.961 23.359 1 97.88 655 ASP A O 1
ATOM 5258 N N . ASN A 1 656 ? -0.212 10.547 22.844 1 98.06 656 ASN A N 1
ATOM 5259 C CA . ASN A 1 656 ? -0.466 11.984 22.922 1 98.06 656 ASN A CA 1
ATOM 5260 C C . ASN A 1 656 ? -1.387 12.461 21.797 1 98.06 656 ASN A C 1
ATOM 5262 O O . ASN A 1 656 ? -1.423 11.859 20.734 1 98.06 656 ASN A O 1
ATOM 5266 N N . ASP A 1 657 ? -2.143 13.5 22.094 1 97.62 657 ASP A N 1
ATOM 5267 C CA . ASP A 1 657 ? -2.988 14.164 21.109 1 97.62 657 ASP A CA 1
ATOM 5268 C C . ASP A 1 657 ? -2.219 15.266 20.375 1 97.62 657 ASP A C 1
ATOM 5270 O O . ASP A 1 657 ? -1.934 16.312 20.953 1 97.62 657 ASP A O 1
ATOM 5274 N N . ILE A 1 658 ? -1.919 14.992 19.125 1 97.44 658 ILE A N 1
ATOM 5275 C CA . ILE A 1 658 ? -1.168 16 18.375 1 97.44 658 ILE A CA 1
ATOM 5276 C C . ILE A 1 658 ? -1.838 16.25 17.031 1 97.44 658 ILE A C 1
ATOM 5278 O O . ILE A 1 658 ? -2.756 15.523 16.641 1 97.44 658 ILE A O 1
ATOM 5282 N N . THR A 1 659 ? -1.516 17.25 16.344 1 96.69 659 THR A N 1
ATOM 5283 C CA . THR A 1 659 ? -1.896 17.594 14.977 1 96.69 659 THR A CA 1
ATOM 5284 C C . THR A 1 659 ? -0.769 18.344 14.266 1 96.69 659 THR A C 1
ATOM 5286 O O . THR A 1 659 ? 0.331 18.469 14.812 1 96.69 659 THR A O 1
ATOM 5289 N N . GLY A 1 660 ? -0.971 18.734 13.039 1 94.31 660 GLY A N 1
ATOM 5290 C CA . GLY A 1 660 ? 0.029 19.547 12.367 1 94.31 660 GLY A CA 1
ATOM 5291 C C . GLY A 1 660 ? 0.507 20.719 13.195 1 94.31 660 GLY A C 1
ATOM 5292 O O . GLY A 1 660 ? -0.281 21.328 13.914 1 94.31 660 GLY A O 1
ATOM 5293 N N . GLY A 1 661 ? 1.748 21.047 13.094 1 96.44 661 GLY A N 1
ATOM 5294 C CA . GLY A 1 661 ? 2.35 22.094 13.906 1 96.44 661 GLY A CA 1
ATOM 5295 C C . GLY A 1 661 ? 3.131 21.547 15.094 1 96.44 661 GLY A C 1
ATOM 5296 O O . GLY A 1 661 ? 4.09 22.172 15.547 1 96.44 661 GLY A O 1
ATOM 5297 N N . ASN A 1 662 ? 2.619 20.375 15.508 1 97.69 662 ASN A N 1
ATOM 5298 C CA . ASN A 1 662 ? 3.338 19.703 16.594 1 97.69 662 ASN A CA 1
ATOM 5299 C C . ASN A 1 662 ? 4.672 19.141 16.109 1 97.69 662 ASN A C 1
ATOM 5301 O O . ASN A 1 662 ? 5.523 18.766 16.922 1 97.69 662 ASN A O 1
ATOM 5305 N N . SER A 1 663 ? 4.863 19.062 14.891 1 98 663 SER A N 1
ATOM 5306 C CA . SER A 1 663 ? 6.121 18.516 14.391 1 98 663 SER A CA 1
ATOM 5307 C C . SER A 1 663 ? 7.32 19.219 15.008 1 98 663 SER A C 1
ATOM 5309 O O . SER A 1 663 ? 7.387 20.453 15.016 1 98 663 SER A O 1
ATOM 5311 N N . GLY A 1 664 ? 8.18 18.438 15.516 1 98.62 664 GLY A N 1
ATOM 5312 C CA . GLY A 1 664 ? 9.367 18.953 16.172 1 98.62 664 GLY A CA 1
ATOM 5313 C C . GLY A 1 664 ? 9.195 19.156 17.656 1 98.62 664 GLY A C 1
ATOM 5314 O O . GLY A 1 664 ? 10.164 19.406 18.375 1 98.62 664 GLY A O 1
ATOM 5315 N N . SER A 1 665 ? 7.969 18.938 18.109 1 98.81 665 SER A N 1
ATOM 5316 C CA . SER A 1 665 ? 7.711 19.109 19.531 1 98.81 665 SER A CA 1
ATOM 5317 C C . SER A 1 665 ? 8.523 18.125 20.375 1 98.81 665 SER A C 1
ATOM 5319 O O . SER A 1 665 ? 8.648 16.953 20.016 1 98.81 665 SER A O 1
ATOM 5321 N N . PRO A 1 666 ? 9.086 18.656 21.484 1 98.88 666 PRO A N 1
ATOM 5322 C CA . PRO A 1 666 ? 9.734 17.734 22.406 1 98.88 666 PRO A CA 1
ATOM 5323 C C . PRO A 1 666 ? 8.75 16.797 23.109 1 98.88 666 PRO A C 1
ATOM 5325 O O . PRO A 1 666 ? 7.676 17.25 23.547 1 98.88 666 PRO A O 1
ATOM 5328 N N . VAL A 1 667 ? 9.055 15.578 23.125 1 98.94 667 VAL A N 1
ATOM 5329 C CA . VAL A 1 667 ? 8.391 14.594 23.969 1 98.94 667 VAL A CA 1
ATOM 5330 C C . VAL A 1 667 ? 9.172 14.422 25.266 1 98.94 667 VAL A C 1
ATOM 5332 O O . VAL A 1 667 ? 10.352 14.055 25.234 1 98.94 667 VAL A O 1
ATOM 5335 N N . LEU A 1 668 ? 8.539 14.695 26.406 1 98.88 668 LEU A N 1
ATOM 5336 C CA . LEU A 1 668 ? 9.219 14.742 27.688 1 98.88 668 LEU A CA 1
ATOM 5337 C C . LEU A 1 668 ? 8.719 13.641 28.609 1 98.88 668 LEU A C 1
ATOM 5339 O O . LEU A 1 668 ? 7.527 13.328 28.625 1 98.88 668 LEU A O 1
ATOM 5343 N N . ASP A 1 669 ? 9.641 13.055 29.391 1 98.62 669 ASP A N 1
ATOM 5344 C CA . ASP A 1 669 ? 9.234 12.047 30.359 1 98.62 669 ASP A CA 1
ATOM 5345 C C . ASP A 1 669 ? 8.68 12.695 31.625 1 98.62 669 ASP A C 1
ATOM 5347 O O . ASP A 1 669 ? 8.445 13.906 31.656 1 98.62 669 ASP A O 1
ATOM 5351 N N . GLY A 1 670 ? 8.375 11.898 32.656 1 98.06 670 GLY A N 1
ATOM 5352 C CA . GLY A 1 670 ? 7.727 12.383 33.875 1 98.06 670 GLY A CA 1
ATOM 5353 C C . GLY A 1 670 ? 8.57 13.383 34.625 1 98.06 670 GLY A C 1
ATOM 5354 O O . GLY A 1 670 ? 8.055 14.117 35.5 1 98.06 670 GLY A O 1
ATOM 5355 N N . ARG A 1 671 ? 9.828 13.492 34.312 1 97.88 671 ARG A N 1
ATOM 5356 C CA . ARG A 1 671 ? 10.75 14.398 35 1 97.88 671 ARG A CA 1
ATOM 5357 C C . ARG A 1 671 ? 11.078 15.609 34.125 1 97.88 671 ARG A C 1
ATOM 5359 O O . ARG A 1 671 ? 11.898 16.438 34.5 1 97.88 671 ARG A O 1
ATOM 5366 N N . GLY A 1 672 ? 10.484 15.703 32.969 1 98.12 672 GLY A N 1
ATOM 5367 C CA . GLY A 1 672 ? 10.68 16.828 32.094 1 98.12 672 GLY A CA 1
ATOM 5368 C C . GLY A 1 672 ? 11.906 16.688 31.203 1 98.12 672 GLY A C 1
ATOM 5369 O O . GLY A 1 672 ? 12.398 17.672 30.641 1 98.12 672 GLY A O 1
ATOM 5370 N N . ARG A 1 673 ? 12.469 15.484 31.062 1 98.06 673 ARG A N 1
ATOM 5371 C CA . ARG A 1 673 ? 13.633 15.242 30.203 1 98.06 673 ARG A CA 1
ATOM 5372 C C . ARG A 1 673 ? 13.195 14.867 28.781 1 98.06 673 ARG A C 1
ATOM 5374 O O . ARG A 1 673 ? 12.18 14.195 28.594 1 98.06 673 ARG A O 1
ATOM 5381 N N . LEU A 1 674 ? 14 15.242 27.844 1 98.88 674 LEU A N 1
ATOM 5382 C CA . LEU A 1 674 ? 13.711 15.008 26.438 1 98.88 674 LEU A CA 1
ATOM 5383 C C . LEU A 1 674 ? 13.953 13.547 26.078 1 98.88 674 LEU A C 1
ATOM 5385 O O . LEU A 1 674 ? 15.086 13.062 26.141 1 98.88 674 LEU A O 1
ATOM 5389 N N . ILE A 1 675 ? 12.883 12.844 25.641 1 98.81 675 ILE A N 1
ATOM 5390 C CA . ILE A 1 675 ? 13.039 11.438 25.281 1 98.81 675 ILE A CA 1
ATOM 5391 C C . ILE A 1 675 ? 12.859 11.266 23.766 1 98.81 675 ILE A C 1
ATOM 5393 O O . ILE A 1 675 ? 13.188 10.219 23.219 1 98.81 675 ILE A O 1
ATOM 5397 N N . GLY A 1 676 ? 12.367 12.297 23.109 1 98.81 676 GLY A N 1
ATOM 5398 C CA . GLY A 1 676 ? 12.18 12.219 21.672 1 98.81 676 GLY A CA 1
ATOM 5399 C C . GLY A 1 676 ? 11.523 13.461 21.094 1 98.81 676 GLY A C 1
ATOM 5400 O O . GLY A 1 676 ? 11.344 14.461 21.781 1 98.81 676 GLY A O 1
ATOM 5401 N N . LEU A 1 677 ? 11.219 13.43 19.75 1 98.94 677 LEU A N 1
ATOM 5402 C CA . LEU A 1 677 ? 10.484 14.469 19.031 1 98.94 677 LEU A CA 1
ATOM 5403 C C . LEU A 1 677 ? 9.258 13.883 18.344 1 98.94 677 LEU A C 1
ATOM 5405 O O . LEU A 1 677 ? 9.336 12.852 17.688 1 98.94 677 LEU A O 1
ATOM 5409 N N . ALA A 1 678 ? 8.148 14.578 18.531 1 98.75 678 ALA A N 1
ATOM 5410 C CA . ALA A 1 678 ? 6.934 14.172 17.828 1 98.75 678 ALA A CA 1
ATOM 5411 C C . ALA A 1 678 ? 7 14.555 16.344 1 98.75 678 ALA A C 1
ATOM 5413 O O . ALA A 1 678 ? 7.336 15.695 16.016 1 98.75 678 ALA A O 1
ATOM 5414 N N . PHE A 1 679 ? 6.668 13.539 15.453 1 97.75 679 PHE A N 1
ATOM 5415 C CA . PHE A 1 679 ? 6.777 13.969 14.062 1 97.75 679 PHE A CA 1
ATOM 5416 C C . PHE A 1 679 ? 5.578 13.492 13.25 1 97.75 679 PHE A C 1
ATOM 5418 O O . PHE A 1 679 ? 5.32 13.992 12.156 1 97.75 679 PHE A O 1
ATOM 5425 N N . ASP A 1 680 ? 4.75 12.492 13.727 1 96.06 680 ASP A N 1
ATOM 5426 C CA . ASP A 1 680 ? 3.596 12.039 12.961 1 96.06 680 ASP A CA 1
ATOM 5427 C C . ASP A 1 680 ? 2.482 11.539 13.883 1 96.06 680 ASP A C 1
ATOM 5429 O O . ASP A 1 680 ? 2.74 11.156 15.023 1 96.06 680 ASP A O 1
ATOM 5433 N N . GLY A 1 681 ? 1.225 11.68 13.336 1 96.56 681 GLY A N 1
ATOM 5434 C CA . GLY A 1 681 ? 0.177 10.797 13.812 1 96.56 681 GLY A CA 1
ATOM 5435 C C . GLY A 1 681 ? 0.182 9.438 13.125 1 96.56 681 GLY A C 1
ATOM 5436 O O . GLY A 1 681 ? 1.182 9.047 12.523 1 96.56 681 GLY A O 1
ATOM 5437 N N . ASN A 1 682 ? -0.882 8.68 13.32 1 97.12 682 ASN A N 1
ATOM 5438 C CA . ASN A 1 682 ? -0.946 7.375 12.664 1 97.12 682 ASN A CA 1
ATOM 5439 C C . ASN A 1 682 ? -2.172 7.262 11.758 1 97.12 682 ASN A C 1
ATOM 5441 O O . ASN A 1 682 ? -3.221 7.836 12.055 1 97.12 682 ASN A O 1
ATOM 5445 N N . ARG A 1 683 ? -2.025 6.441 10.711 1 96.06 683 ARG A N 1
ATOM 5446 C CA . ARG A 1 683 ? -3.031 6.285 9.672 1 96.06 683 ARG A CA 1
ATOM 5447 C C . ARG A 1 683 ? -4.375 5.871 10.258 1 96.06 683 ARG A C 1
ATOM 5449 O O . ARG A 1 683 ? -5.426 6.359 9.836 1 96.06 683 ARG A O 1
ATOM 5456 N N . GLU A 1 684 ? -4.402 5.078 11.289 1 95.81 684 GLU A N 1
ATOM 5457 C CA . GLU A 1 684 ? -5.594 4.426 11.82 1 95.81 684 GLU A CA 1
ATOM 5458 C C . GLU A 1 684 ? -6.422 5.391 12.672 1 95.81 684 GLU A C 1
ATOM 5460 O O . GLU A 1 684 ? -7.535 5.066 13.078 1 95.81 684 GLU A O 1
ATOM 5465 N N . SER A 1 685 ? -5.898 6.637 12.852 1 96.31 685 SER A N 1
ATOM 5466 C CA . SER A 1 685 ? -6.609 7.641 13.641 1 96.31 685 SER A CA 1
ATOM 5467 C C . SER A 1 685 ? -6.508 9.016 12.992 1 96.31 685 SER A C 1
ATOM 5469 O O . SER A 1 685 ? -6.488 10.031 13.695 1 96.31 685 SER A O 1
ATOM 5471 N N . MET A 1 686 ? -6.508 9.141 11.727 1 96.06 686 MET A N 1
ATOM 5472 C CA . MET A 1 686 ? -6.152 10.367 11.016 1 96.06 686 MET A CA 1
ATOM 5473 C C . MET A 1 686 ? -7.316 11.352 11.023 1 96.06 686 MET A C 1
ATOM 5475 O O . MET A 1 686 ? -7.191 12.469 10.516 1 96.06 686 MET A O 1
ATOM 5479 N N . ALA A 1 687 ? -8.398 11.031 11.703 1 96.25 687 ALA A N 1
ATOM 5480 C CA . ALA A 1 687 ? -9.492 11.984 11.867 1 96.25 687 ALA A CA 1
ATOM 5481 C C . ALA A 1 687 ? -9.32 12.812 13.133 1 96.25 687 ALA A C 1
ATOM 5483 O O . ALA A 1 687 ? -10.258 13.469 13.586 1 96.25 687 ALA A O 1
ATOM 5484 N N . GLY A 1 688 ? -8.172 12.852 13.633 1 95.81 688 GLY A N 1
ATOM 5485 C CA . GLY A 1 688 ? -7.895 13.453 14.93 1 95.81 688 GLY A CA 1
ATOM 5486 C C . GLY A 1 688 ? -8.188 14.945 14.961 1 95.81 688 GLY A C 1
ATOM 5487 O O . GLY A 1 688 ? -8.469 15.5 16.031 1 95.81 688 GLY A O 1
ATOM 5488 N N . ASP A 1 689 ? -8.172 15.594 13.812 1 96.25 689 ASP A N 1
ATOM 5489 C CA . ASP A 1 689 ? -8.477 17.016 13.773 1 96.25 689 ASP A CA 1
ATOM 5490 C C . ASP A 1 689 ? -9.938 17.281 14.102 1 96.25 689 ASP A C 1
ATOM 5492 O O . ASP A 1 689 ? -10.297 18.375 14.57 1 96.25 689 ASP A O 1
ATOM 5496 N N . VAL A 1 690 ? -10.773 16.219 13.875 1 96.25 690 VAL A N 1
ATOM 5497 C CA . VAL A 1 690 ? -12.203 16.406 14.086 1 96.25 690 VAL A CA 1
ATOM 5498 C C . VAL A 1 690 ? -12.672 15.516 15.234 1 96.25 690 VAL A C 1
ATOM 5500 O O . VAL A 1 690 ? -13.688 15.797 15.867 1 96.25 690 VAL A O 1
ATOM 5503 N N . TRP A 1 691 ? -12 14.445 15.375 1 95.56 691 TRP A N 1
ATOM 5504 C CA . TRP A 1 691 ? -12.406 13.461 16.375 1 95.56 691 TRP A CA 1
ATOM 5505 C C . TRP A 1 691 ? -11.227 12.602 16.812 1 95.56 691 TRP A C 1
ATOM 5507 O O . TRP A 1 691 ? -10.578 11.961 15.977 1 95.56 691 TRP A O 1
ATOM 5517 N N . PHE A 1 692 ? -10.945 12.625 18.156 1 95.44 692 PHE A N 1
ATOM 5518 C CA . PHE A 1 692 ? -9.836 11.883 18.734 1 95.44 692 PHE A CA 1
ATOM 5519 C C . PHE A 1 692 ? -10.25 10.453 19.062 1 95.44 692 PHE A C 1
ATOM 5521 O O . PHE A 1 692 ? -11.18 10.242 19.844 1 95.44 692 PHE A O 1
ATOM 5528 N N . HIS A 1 693 ? -9.586 9.484 18.484 1 94.38 693 HIS A N 1
ATOM 5529 C CA . HIS A 1 693 ? -9.891 8.094 18.781 1 94.38 693 HIS A CA 1
ATOM 5530 C C . HIS A 1 693 ? -9.18 7.637 20.062 1 94.38 693 HIS A C 1
ATOM 5532 O O . HIS A 1 693 ? -7.949 7.59 20.109 1 94.38 693 HIS A O 1
ATOM 5538 N N . PRO A 1 694 ? -9.805 7.164 21.016 1 90.69 694 PRO A N 1
ATOM 5539 C CA . PRO A 1 694 ? -9.203 6.879 22.312 1 90.69 694 PRO A CA 1
ATOM 5540 C C . PRO A 1 694 ? -8.289 5.652 22.281 1 90.69 694 PRO A C 1
ATOM 5542 O O . PRO A 1 694 ? -7.293 5.605 23 1 90.69 694 PRO A O 1
ATOM 5545 N N . ASP A 1 695 ? -8.57 4.695 21.406 1 93.81 695 ASP A N 1
ATOM 5546 C CA . ASP A 1 695 ? -7.84 3.432 21.438 1 93.81 695 ASP A CA 1
ATOM 5547 C C . ASP A 1 695 ? -6.762 3.393 20.344 1 93.81 695 ASP A C 1
ATOM 5549 O O . ASP A 1 695 ? -5.781 2.656 20.469 1 93.81 695 ASP A O 1
ATOM 5553 N N . LEU A 1 696 ? -6.969 4.188 19.312 1 96.62 696 LEU A N 1
ATOM 5554 C CA . LEU A 1 696 ? -6.102 3.99 18.156 1 96.62 696 LEU A CA 1
ATOM 5555 C C . LEU A 1 696 ? -5.188 5.195 17.953 1 96.62 696 LEU A C 1
ATOM 5557 O O . LEU A 1 696 ? -4.203 5.109 17.219 1 96.62 696 LEU A O 1
ATOM 5561 N N . ALA A 1 697 ? -5.465 6.312 18.562 1 97.19 697 ALA A N 1
ATOM 5562 C CA . ALA A 1 697 ? -4.645 7.504 18.344 1 97.19 697 ALA A CA 1
ATOM 5563 C C . ALA A 1 697 ? -3.232 7.305 18.875 1 97.19 697 ALA A C 1
ATOM 5565 O O . ALA A 1 697 ? -3.053 6.898 20.031 1 97.19 697 ALA A O 1
ATOM 5566 N N . ARG A 1 698 ? -2.277 7.52 18 1 98 698 ARG A N 1
ATOM 5567 C CA . ARG A 1 698 ? -0.873 7.449 18.391 1 98 698 ARG A CA 1
ATOM 5568 C C . ARG A 1 698 ? -0.09 8.633 17.812 1 98 698 ARG A C 1
ATOM 5570 O O . ARG A 1 698 ? -0.481 9.211 16.797 1 98 698 ARG A O 1
ATOM 5577 N N . THR A 1 699 ? 0.929 8.977 18.5 1 98.25 699 THR A N 1
ATOM 5578 C CA . THR A 1 699 ? 1.976 9.883 18.062 1 98.25 699 THR A CA 1
ATOM 5579 C C . THR A 1 699 ? 3.266 9.125 17.766 1 98.25 699 THR A C 1
ATOM 5581 O O . THR A 1 699 ? 3.738 8.352 18.594 1 98.25 699 THR A O 1
ATOM 5584 N N . VAL A 1 700 ? 3.771 9.367 16.578 1 98.5 700 VAL A N 1
ATOM 5585 C CA . VAL A 1 700 ? 5.051 8.758 16.219 1 98.5 700 VAL A CA 1
ATOM 5586 C C . VAL A 1 700 ? 6.191 9.711 16.578 1 98.5 700 VAL A C 1
ATOM 5588 O O . VAL A 1 700 ? 6.156 10.891 16.219 1 98.5 700 VAL A O 1
ATOM 5591 N N . CYS A 1 701 ? 7.203 9.164 17.25 1 98.81 701 CYS A N 1
ATOM 5592 C CA . CYS A 1 701 ? 8.305 9.977 17.75 1 98.81 701 CYS A CA 1
ATOM 5593 C C . CYS A 1 701 ? 9.648 9.398 17.328 1 98.81 701 CYS A C 1
ATOM 5595 O O . CYS A 1 701 ? 9.773 8.188 17.125 1 98.81 701 CYS A O 1
ATOM 5597 N N . VAL A 1 702 ? 10.594 10.227 17.109 1 98.88 702 VAL A N 1
ATOM 5598 C CA . VAL A 1 702 ? 11.969 9.758 16.953 1 98.88 702 VAL A CA 1
ATOM 5599 C C . VAL A 1 702 ? 12.641 9.648 18.328 1 98.88 702 VAL A C 1
ATOM 5601 O O . VAL A 1 702 ? 12.484 10.531 19.172 1 98.88 702 VAL A O 1
ATOM 5604 N N . ASP A 1 703 ? 13.305 8.555 18.578 1 98.88 703 ASP A N 1
ATOM 5605 C CA . ASP A 1 703 ? 14.031 8.344 19.828 1 98.88 703 ASP A CA 1
ATOM 5606 C C . ASP A 1 703 ? 15.242 9.273 19.922 1 98.88 703 ASP A C 1
ATOM 5608 O O . ASP A 1 703 ? 16.094 9.281 19.031 1 98.88 703 ASP A O 1
ATOM 5612 N N . ILE A 1 704 ? 15.336 9.961 21.016 1 98.88 704 ILE A N 1
ATOM 5613 C CA . ILE A 1 704 ? 16.391 10.961 21.141 1 98.88 704 ILE A CA 1
ATOM 5614 C C . ILE A 1 704 ? 17.75 10.266 21.172 1 98.88 704 ILE A C 1
ATOM 5616 O O . ILE A 1 704 ? 18.75 10.844 20.734 1 98.88 704 ILE A O 1
ATOM 5620 N N . ARG A 1 705 ? 17.781 9.062 21.625 1 98.56 705 ARG A N 1
ATOM 5621 C CA . ARG A 1 705 ? 19.031 8.305 21.641 1 98.56 705 ARG A CA 1
ATOM 5622 C C . ARG A 1 705 ? 19.5 7.98 20.234 1 98.56 705 ARG A C 1
ATOM 5624 O O . ARG A 1 705 ? 20.703 7.977 19.953 1 98.56 705 ARG A O 1
ATOM 5631 N N . TYR A 1 706 ? 18.609 7.656 19.375 1 98.69 706 TYR A N 1
ATOM 5632 C CA . TYR A 1 706 ? 18.969 7.461 17.969 1 98.69 706 TYR A CA 1
ATOM 5633 C C . TYR A 1 706 ? 19.531 8.742 17.375 1 98.69 706 TYR A C 1
ATOM 5635 O O . TYR A 1 706 ? 20.516 8.711 16.625 1 98.69 706 TYR A O 1
ATOM 5643 N N . VAL A 1 707 ? 18.875 9.852 17.656 1 98.81 707 VAL A N 1
ATOM 5644 C CA . VAL A 1 707 ? 19.359 11.148 17.203 1 98.81 707 VAL A CA 1
ATOM 5645 C C . VAL A 1 707 ? 20.797 11.367 17.688 1 98.81 707 VAL A C 1
ATOM 5647 O O . VAL A 1 707 ? 21.656 11.773 16.891 1 98.81 707 VAL A O 1
ATOM 5650 N N . MET A 1 708 ? 21.031 11.086 18.938 1 98.62 708 MET A N 1
ATOM 5651 C CA . MET A 1 708 ? 22.375 11.258 19.484 1 98.62 708 MET A CA 1
ATOM 5652 C C . MET A 1 708 ? 23.359 10.32 18.812 1 98.62 708 MET A C 1
ATOM 5654 O O . MET A 1 708 ? 24.5 10.695 18.547 1 98.62 708 MET A O 1
ATOM 5658 N N . TRP A 1 709 ? 22.906 9.094 18.516 1 98.69 709 TRP A N 1
ATOM 5659 C CA . TRP A 1 709 ? 23.766 8.141 17.828 1 98.69 709 TRP A CA 1
ATOM 5660 C C . TRP A 1 709 ? 24.156 8.656 16.438 1 98.69 709 TRP A C 1
ATOM 5662 O O . TRP A 1 709 ? 25.312 8.508 16.016 1 98.69 709 TRP A O 1
ATOM 5672 N N . ILE A 1 710 ? 23.234 9.227 15.734 1 98.62 710 ILE A N 1
ATOM 5673 C CA . ILE A 1 710 ? 23.516 9.789 14.422 1 98.62 710 ILE A CA 1
ATOM 5674 C C . ILE A 1 710 ? 24.547 10.914 14.547 1 98.62 710 ILE A C 1
ATOM 5676 O O . ILE A 1 710 ? 25.5 10.977 13.766 1 98.62 710 ILE A O 1
ATOM 5680 N N . ILE A 1 711 ? 24.359 11.781 15.5 1 98.19 711 ILE A N 1
ATOM 5681 C CA . ILE A 1 711 ? 25.281 12.898 15.703 1 98.19 711 ILE A CA 1
ATOM 5682 C C . ILE A 1 711 ? 26.656 12.367 16.078 1 98.19 711 ILE A C 1
ATOM 5684 O O . ILE A 1 711 ? 27.672 12.828 15.539 1 98.19 711 ILE A O 1
ATOM 5688 N N . ASP A 1 712 ? 26.703 11.375 16.844 1 97.75 712 ASP A N 1
ATOM 5689 C CA . ASP A 1 712 ? 27.922 10.805 17.406 1 97.75 712 ASP A CA 1
ATOM 5690 C C . ASP A 1 712 ? 28.672 9.969 16.359 1 97.75 712 ASP A C 1
ATOM 5692 O O . ASP A 1 712 ? 29.828 10.25 16.031 1 97.75 712 ASP A O 1
ATOM 5696 N N . LYS A 1 713 ? 27.984 9.031 15.766 1 97.88 713 LYS A N 1
ATOM 5697 C CA . LYS A 1 713 ? 28.641 8.008 14.969 1 97.88 713 LYS A CA 1
ATOM 5698 C C . LYS A 1 713 ? 28.531 8.32 13.477 1 97.88 713 LYS A C 1
ATOM 5700 O O . LYS A 1 713 ? 29.5 8.148 12.727 1 97.88 713 LYS A O 1
ATOM 5705 N N . TYR A 1 714 ? 27.406 8.742 13.078 1 98 714 TYR A N 1
ATOM 5706 C CA . TYR A 1 714 ? 27.219 8.992 11.656 1 98 714 TYR A CA 1
ATOM 5707 C C . TYR A 1 714 ? 27.859 10.32 11.25 1 98 714 TYR A C 1
ATOM 5709 O O . TYR A 1 714 ? 28.641 10.375 10.305 1 98 714 TYR A O 1
ATOM 5717 N N . ALA A 1 715 ? 27.516 11.359 11.984 1 97.5 715 ALA A N 1
ATOM 5718 C CA . ALA A 1 715 ? 28 12.703 11.656 1 97.5 715 ALA A CA 1
ATOM 5719 C C . ALA A 1 715 ? 29.406 12.93 12.203 1 97.5 715 ALA A C 1
ATOM 5721 O O . ALA A 1 715 ? 30.125 13.812 11.742 1 97.5 715 ALA A O 1
ATOM 5722 N N . GLU A 1 716 ? 29.75 12.188 13.234 1 96.25 716 GLU A N 1
ATOM 5723 C CA . GLU A 1 716 ? 31 12.398 13.945 1 96.25 716 GLU A CA 1
ATOM 5724 C C . GLU A 1 716 ? 31.141 13.836 14.422 1 96.25 716 GLU A C 1
ATOM 5726 O O . GLU A 1 716 ? 32.188 14.469 14.234 1 96.25 716 GLU A O 1
ATOM 5731 N N . ALA A 1 717 ? 30.047 14.328 14.891 1 95.38 717 ALA A N 1
ATOM 5732 C CA . ALA A 1 717 ? 29.969 15.711 15.375 1 95.38 717 ALA A CA 1
ATOM 5733 C C . ALA A 1 717 ? 29.938 15.75 16.906 1 95.38 717 ALA A C 1
ATOM 5735 O O . ALA A 1 717 ? 29.047 16.375 17.484 1 95.38 717 ALA A O 1
ATOM 5736 N N . ASP A 1 718 ? 30.906 15.336 17.547 1 93 718 ASP A N 1
ATOM 5737 C CA . ASP A 1 718 ? 30.969 15.203 19 1 93 718 ASP A CA 1
ATOM 5738 C C . ASP A 1 718 ? 30.906 16.562 19.688 1 93 718 ASP A C 1
ATOM 5740 O O . ASP A 1 718 ? 30.438 16.688 20.812 1 93 718 ASP A O 1
ATOM 5744 N N . TRP A 1 719 ? 31.344 17.562 19.047 1 94.56 719 TRP A N 1
ATOM 5745 C CA . TRP A 1 719 ? 31.344 18.906 19.625 1 94.56 719 TRP A CA 1
ATOM 5746 C C . TRP A 1 719 ? 29.922 19.375 19.922 1 94.56 719 TRP A C 1
ATOM 5748 O O . TRP A 1 719 ? 29.703 20.156 20.844 1 94.56 719 TRP A O 1
ATOM 5758 N N . LEU A 1 720 ? 28.969 18.906 19.188 1 96.12 720 LEU A N 1
ATOM 5759 C CA . LEU A 1 720 ? 27.562 19.234 19.438 1 96.12 720 LEU A CA 1
ATOM 5760 C C . LEU A 1 720 ? 27.078 18.547 20.703 1 96.12 720 LEU A C 1
ATOM 5762 O O . LEU A 1 720 ? 26.266 19.109 21.453 1 96.12 720 LEU A O 1
ATOM 5766 N N . LEU A 1 721 ? 27.531 17.344 20.953 1 96.25 721 LEU A N 1
ATOM 5767 C CA . LEU A 1 721 ? 27.156 16.625 22.156 1 96.25 721 LEU A CA 1
ATOM 5768 C C . LEU A 1 721 ? 27.703 17.297 23.406 1 96.25 721 LEU A C 1
ATOM 5770 O O . LEU A 1 721 ? 27.062 17.281 24.453 1 96.25 721 LEU A O 1
ATOM 5774 N N . ASP A 1 722 ? 28.828 17.922 23.25 1 95.44 722 ASP A N 1
ATOM 5775 C CA . ASP A 1 722 ? 29.5 18.562 24.375 1 95.44 722 ASP A CA 1
ATOM 5776 C C . ASP A 1 722 ? 28.672 19.75 24.891 1 95.44 722 ASP A C 1
ATOM 5778 O O . ASP A 1 722 ? 28.797 20.125 26.062 1 95.44 722 ASP A O 1
ATOM 5782 N N . GLU A 1 723 ? 27.828 20.328 24.047 1 95.69 723 GLU A N 1
ATOM 5783 C CA . GLU A 1 723 ? 27.031 21.484 24.453 1 95.69 723 GLU A CA 1
ATOM 5784 C C . GLU A 1 723 ? 25.734 21.062 25.141 1 95.69 723 GLU A C 1
ATOM 5786 O O . GLU A 1 723 ? 25.016 21.891 25.703 1 95.69 723 GLU A O 1
ATOM 5791 N N . MET A 1 724 ? 25.422 19.781 25.109 1 97.88 724 MET A N 1
ATOM 5792 C CA . MET A 1 724 ? 24.156 19.281 25.609 1 97.88 724 MET A CA 1
ATOM 5793 C C . MET A 1 724 ? 24.312 18.703 27.016 1 97.88 724 MET A C 1
ATOM 5795 O O . MET A 1 724 ? 25.422 18.375 27.438 1 97.88 724 MET A O 1
ATOM 5799 N N . LYS A 1 725 ? 23.234 18.641 27.719 1 97.31 725 LYS A N 1
ATOM 5800 C CA . LYS A 1 725 ? 23.203 18.031 29.047 1 97.31 725 LYS A CA 1
ATOM 5801 C C . LYS A 1 725 ? 22.422 16.719 29.031 1 97.31 725 LYS A C 1
ATOM 5803 O O . LYS A 1 725 ? 21.312 16.656 28.531 1 97.31 725 LYS A O 1
ATOM 5808 N N . PHE A 1 726 ? 23.078 15.703 29.562 1 97.56 726 PHE A N 1
ATOM 5809 C CA . PHE A 1 726 ? 22.516 14.359 29.531 1 97.56 726 PHE A CA 1
ATOM 5810 C C . PHE A 1 726 ? 22.156 13.891 30.938 1 97.56 726 PHE A C 1
ATOM 5812 O O . PHE A 1 726 ? 22.828 14.25 31.906 1 97.56 726 PHE A O 1
ATOM 5819 N N . GLU A 1 727 ? 21.125 13.125 31 1 94.88 727 GLU A N 1
ATOM 5820 C CA . GLU A 1 727 ? 20.703 12.516 32.25 1 94.88 727 GLU A CA 1
ATOM 5821 C C . GLU A 1 727 ? 20.125 11.125 32.031 1 94.88 727 GLU A C 1
ATOM 5823 O O . GLU A 1 727 ? 19.422 10.891 31.031 1 94.88 727 GLU A O 1
ATOM 5828 N N . LYS A 1 728 ? 20.391 10.148 32.938 1 88.38 728 LYS A N 1
ATOM 5829 C CA . LYS A 1 728 ? 19.859 8.789 32.812 1 88.38 728 LYS A CA 1
ATOM 5830 C C . LYS A 1 728 ? 18.438 8.711 33.375 1 88.38 728 LYS A C 1
ATOM 5832 O O . LYS A 1 728 ? 18.156 9.234 34.438 1 88.38 728 LYS A O 1
ATOM 5837 N N . MET B 1 1 ? 19.391 -28.312 55.125 1 24.89 1 MET B N 1
ATOM 5838 C CA . MET B 1 1 ? 18.438 -27.719 54.188 1 24.89 1 MET B CA 1
ATOM 5839 C C . MET B 1 1 ? 19.047 -27.547 52.812 1 24.89 1 MET B C 1
ATOM 5841 O O . MET B 1 1 ? 20 -26.781 52.656 1 24.89 1 MET B O 1
ATOM 5845 N N . LYS B 1 2 ? 18.734 -28.641 51.812 1 30.83 2 LYS B N 1
ATOM 5846 C CA . LYS B 1 2 ? 18.812 -29.625 50.75 1 30.83 2 LYS B CA 1
ATOM 5847 C C . LYS B 1 2 ? 18.531 -28.953 49.406 1 30.83 2 LYS B C 1
ATOM 5849 O O . LYS B 1 2 ? 17.859 -27.922 49.312 1 30.83 2 LYS B O 1
ATOM 5854 N N . MET B 1 3 ? 19.141 -29.797 48.281 1 32.19 3 MET B N 1
ATOM 5855 C CA . MET B 1 3 ? 19.375 -30.078 46.844 1 32.19 3 MET B CA 1
ATOM 5856 C C . MET B 1 3 ? 18.062 -30.172 46.094 1 32.19 3 MET B C 1
ATOM 5858 O O . MET B 1 3 ? 18.047 -30.406 44.906 1 32.19 3 MET B O 1
ATOM 5862 N N . LYS B 1 4 ? 16.875 -30.5 46.938 1 40 4 LYS B N 1
ATOM 5863 C CA . LYS B 1 4 ? 15.602 -30.781 46.281 1 40 4 LYS B CA 1
ATOM 5864 C C . LYS B 1 4 ? 15.008 -29.531 45.688 1 40 4 LYS B C 1
ATOM 5866 O O . LYS B 1 4 ? 14.328 -29.594 44.656 1 40 4 LYS B O 1
ATOM 5871 N N . ASP B 1 5 ? 15.148 -28.375 46.406 1 38 5 ASP B N 1
ATOM 5872 C CA . ASP B 1 5 ? 14.43 -27.203 45.938 1 38 5 ASP B CA 1
ATOM 5873 C C . ASP B 1 5 ? 15.133 -26.594 44.719 1 38 5 ASP B C 1
ATOM 5875 O O . ASP B 1 5 ? 14.508 -25.922 43.906 1 38 5 ASP B O 1
ATOM 5879 N N . MET B 1 6 ? 16.531 -26.828 44.625 1 40.34 6 MET B N 1
ATOM 5880 C CA . MET B 1 6 ? 17.203 -26.281 43.469 1 40.34 6 MET B CA 1
ATOM 5881 C C . MET B 1 6 ? 16.828 -27.062 42.219 1 40.34 6 MET B C 1
ATOM 5883 O O . MET B 1 6 ? 17.125 -26.625 41.094 1 40.34 6 MET B O 1
ATOM 5887 N N . ARG B 1 7 ? 16.484 -28.406 42.406 1 44.72 7 ARG B N 1
ATOM 5888 C CA . ARG B 1 7 ? 16.141 -29.266 41.25 1 44.72 7 ARG B CA 1
ATOM 5889 C C . ARG B 1 7 ? 14.789 -28.875 40.688 1 44.72 7 ARG B C 1
ATOM 5891 O O . ARG B 1 7 ? 14.547 -29.078 39.469 1 44.72 7 ARG B O 1
ATOM 5898 N N . ARG B 1 8 ? 13.906 -28.344 41.562 1 47.31 8 ARG B N 1
ATOM 5899 C CA . ARG B 1 8 ? 12.609 -27.938 41.031 1 47.31 8 ARG B CA 1
ATOM 5900 C C . ARG B 1 8 ? 12.734 -26.641 40.219 1 47.31 8 ARG B C 1
ATOM 5902 O O . ARG B 1 8 ? 12.078 -26.484 39.188 1 47.31 8 ARG B O 1
ATOM 5909 N N . TRP B 1 9 ? 13.68 -25.688 40.812 1 47.47 9 TRP B N 1
ATOM 5910 C CA . TRP B 1 9 ? 13.828 -24.453 40.031 1 47.47 9 TRP B CA 1
ATOM 5911 C C . TRP B 1 9 ? 14.594 -24.719 38.75 1 47.47 9 TRP B C 1
ATOM 5913 O O . TRP B 1 9 ? 14.273 -24.141 37.688 1 47.47 9 TRP B O 1
ATOM 5923 N N . ILE B 1 10 ? 15.57 -25.688 38.781 1 47.72 10 ILE B N 1
ATOM 5924 C CA . ILE B 1 10 ? 16.281 -26 37.562 1 47.72 10 ILE B CA 1
ATOM 5925 C C . ILE B 1 10 ? 15.344 -26.719 36.594 1 47.72 10 ILE B C 1
ATOM 5927 O O . ILE B 1 10 ? 15.344 -26.438 35.375 1 47.72 10 ILE B O 1
ATOM 5931 N N . ALA B 1 11 ? 14.453 -27.547 37.188 1 47.81 11 ALA B N 1
ATOM 5932 C CA . ALA B 1 11 ? 13.531 -28.25 36.281 1 47.81 11 ALA B CA 1
ATOM 5933 C C . ALA B 1 11 ? 12.516 -27.281 35.688 1 47.81 11 ALA B C 1
ATOM 5935 O O . ALA B 1 11 ? 12.156 -27.406 34.5 1 47.81 11 ALA B O 1
ATOM 5936 N N . CYS B 1 12 ? 12.102 -26.234 36.531 1 44.66 12 CYS B N 1
ATOM 5937 C CA . CYS B 1 12 ? 11.18 -25.266 35.969 1 44.66 12 CYS B CA 1
ATOM 5938 C C . CYS B 1 12 ? 11.898 -24.344 34.969 1 44.66 12 CYS B C 1
ATOM 5940 O O . CYS B 1 12 ? 11.305 -23.891 34 1 44.66 12 CYS B O 1
ATOM 5942 N N . LEU B 1 13 ? 13.211 -24.047 35.25 1 44.38 13 LEU B N 1
ATOM 5943 C CA . LEU B 1 13 ? 13.93 -23.219 34.281 1 44.38 13 LEU B CA 1
ATOM 5944 C C . LEU B 1 13 ? 14.188 -24 33 1 44.38 13 LEU B C 1
ATOM 5946 O O . LEU B 1 13 ? 14.125 -23.422 31.906 1 44.38 13 LEU B O 1
ATOM 5950 N N . ALA B 1 14 ? 14.492 -25.344 33.094 1 42.66 14 ALA B N 1
ATOM 5951 C CA . ALA B 1 14 ? 14.711 -26.109 31.875 1 42.66 14 ALA B CA 1
ATOM 5952 C C . ALA B 1 14 ? 13.445 -26.188 31.031 1 42.66 14 ALA B C 1
ATOM 5954 O O . ALA B 1 14 ? 13.5 -26.188 29.797 1 42.66 14 ALA B O 1
ATOM 5955 N N . VAL B 1 15 ? 12.281 -26.188 31.688 1 41.97 15 VAL B N 1
ATOM 5956 C CA . VAL B 1 15 ? 11.047 -26.234 30.922 1 41.97 15 VAL B CA 1
ATOM 5957 C C . VAL B 1 15 ? 10.812 -24.891 30.234 1 41.97 15 VAL B C 1
ATOM 5959 O O . VAL B 1 15 ? 10.312 -24.859 29.109 1 41.97 15 VAL B O 1
ATOM 5962 N N . VAL B 1 16 ? 11.156 -23.734 30.859 1 41.72 16 VAL B N 1
ATOM 5963 C CA . VAL B 1 16 ? 10.922 -22.453 30.219 1 41.72 16 VAL B CA 1
ATOM 5964 C C . VAL B 1 16 ? 11.875 -22.281 29.047 1 41.72 16 VAL B C 1
ATOM 5966 O O . VAL B 1 16 ? 11.508 -21.703 28.016 1 41.72 16 VAL B O 1
ATOM 5969 N N . LEU B 1 17 ? 13.125 -22.656 29.188 1 38.5 17 LEU B N 1
ATOM 5970 C CA . LEU B 1 17 ? 14.047 -22.516 28.062 1 38.5 17 LEU B CA 1
ATOM 5971 C C . LEU B 1 17 ? 13.625 -23.406 26.891 1 38.5 17 LEU B C 1
ATOM 5973 O O . LEU B 1 17 ? 14.055 -23.188 25.766 1 38.5 17 LEU B O 1
ATOM 5977 N N . LEU B 1 18 ? 13.031 -24.562 27.172 1 37.09 18 LEU B N 1
ATOM 5978 C CA . LEU B 1 18 ? 12.648 -25.422 26.062 1 37.09 18 LEU B CA 1
ATOM 5979 C C . LEU B 1 18 ? 11.531 -24.781 25.234 1 37.09 18 LEU B C 1
ATOM 5981 O O . LEU B 1 18 ? 11.234 -25.234 24.125 1 37.09 18 LEU B O 1
ATOM 5985 N N . CYS B 1 19 ? 10.688 -23.938 25.844 1 36.09 19 CYS B N 1
ATOM 5986 C CA . CYS B 1 19 ? 9.453 -23.609 25.125 1 36.09 19 CYS B CA 1
ATOM 5987 C C . CYS B 1 19 ? 9.734 -22.625 24 1 36.09 19 CYS B C 1
ATOM 5989 O O . CYS B 1 19 ? 8.844 -22.312 23.203 1 36.09 19 CYS B O 1
ATOM 5991 N N . MET B 1 20 ? 10.641 -21.688 24.172 1 36.88 20 MET B N 1
ATOM 5992 C CA . MET B 1 20 ? 10.609 -20.766 23.047 1 36.88 20 MET B CA 1
ATOM 5993 C C . MET B 1 20 ? 11.273 -21.391 21.828 1 36.88 20 MET B C 1
ATOM 5995 O O . MET B 1 20 ? 12.422 -21.078 21.5 1 36.88 20 MET B O 1
ATOM 5999 N N . GLN B 1 21 ? 11.203 -22.594 21.609 1 35.88 21 GLN B N 1
ATOM 6000 C CA . GLN B 1 21 ? 11.688 -23.031 20.297 1 35.88 21 GLN B CA 1
ATOM 6001 C C . GLN B 1 21 ? 10.945 -22.328 19.172 1 35.88 21 GLN B C 1
ATOM 6003 O O . GLN B 1 21 ? 9.727 -22.422 19.062 1 35.88 21 GLN B O 1
ATOM 6008 N N . THR B 1 22 ? 11.422 -21.312 18.656 1 43.91 22 THR B N 1
ATOM 6009 C CA . THR B 1 22 ? 10.961 -20.75 17.391 1 43.91 22 THR B CA 1
ATOM 6010 C C . THR B 1 22 ? 10.703 -21.859 16.375 1 43.91 22 THR B C 1
ATOM 6012 O O . THR B 1 22 ? 11.602 -22.641 16.047 1 43.91 22 THR B O 1
ATOM 6015 N N . ALA B 1 23 ? 9.547 -22.328 16.312 1 48.09 23 ALA B N 1
ATOM 6016 C CA . ALA B 1 23 ? 9.102 -23.328 15.328 1 48.09 23 ALA B CA 1
ATOM 6017 C C . ALA B 1 23 ? 9.602 -22.984 13.93 1 48.09 23 ALA B C 1
ATOM 6019 O O . ALA B 1 23 ? 9.258 -21.938 13.383 1 48.09 23 ALA B O 1
ATOM 6020 N N . VAL B 1 24 ? 10.742 -23.516 13.5 1 58.41 24 VAL B N 1
ATOM 6021 C CA . VAL B 1 24 ? 11.266 -23.422 12.141 1 58.41 24 VAL B CA 1
ATOM 6022 C C . VAL B 1 24 ? 10.398 -24.234 11.188 1 58.41 24 VAL B C 1
ATOM 6024 O O . VAL B 1 24 ? 10.07 -25.391 11.477 1 58.41 24 VAL B O 1
ATOM 6027 N N . ALA B 1 25 ? 9.781 -23.5 10.219 1 70.25 25 ALA B N 1
ATOM 6028 C CA . ALA B 1 25 ? 8.953 -24.156 9.211 1 70.25 25 ALA B CA 1
ATOM 6029 C C . ALA B 1 25 ? 9.695 -25.312 8.547 1 70.25 25 ALA B C 1
ATOM 6031 O O . ALA B 1 25 ? 10.914 -25.234 8.344 1 70.25 25 ALA B O 1
ATOM 6032 N N . ASP B 1 26 ? 8.914 -26.25 8.336 1 81.69 26 ASP B N 1
ATOM 6033 C CA . ASP B 1 26 ? 9.469 -27.422 7.66 1 81.69 26 ASP B CA 1
ATOM 6034 C C . ASP B 1 26 ? 9.367 -27.281 6.145 1 81.69 26 ASP B C 1
ATOM 6036 O O . ASP B 1 26 ? 8.258 -27.188 5.602 1 81.69 26 ASP B O 1
ATOM 6040 N N . GLU B 1 27 ? 10.414 -27.234 5.551 1 89.06 27 GLU B N 1
ATOM 6041 C CA . GLU B 1 27 ? 10.5 -27.156 4.098 1 89.06 27 GLU B CA 1
ATOM 6042 C C . GLU B 1 27 ? 10.25 -28.516 3.451 1 89.06 27 GLU B C 1
ATOM 6044 O O . GLU B 1 27 ? 10.68 -29.547 3.971 1 89.06 27 GLU B O 1
ATOM 6049 N N . GLY B 1 28 ? 9.383 -28.422 2.33 1 94.31 28 GLY B N 1
ATOM 6050 C CA . GLY B 1 28 ? 9.375 -29.594 1.485 1 94.31 28 GLY B CA 1
ATOM 6051 C C . GLY B 1 28 ? 7.996 -29.969 0.975 1 94.31 28 GLY B C 1
ATOM 6052 O O . GLY B 1 28 ? 7.027 -29.969 1.737 1 94.31 28 GLY B O 1
ATOM 6053 N N . MET B 1 29 ? 7.902 -30.234 -0.243 1 96.69 29 MET B N 1
ATOM 6054 C CA . MET B 1 29 ? 6.734 -30.828 -0.893 1 96.69 29 MET B CA 1
ATOM 6055 C C . MET B 1 29 ? 6.992 -32.281 -1.251 1 96.69 29 MET B C 1
ATOM 6057 O O . MET B 1 29 ? 7.324 -32.594 -2.395 1 96.69 29 MET B O 1
ATOM 6061 N N . TRP B 1 30 ? 6.672 -33.094 -0.376 1 96.94 30 TRP B N 1
ATOM 6062 C CA . TRP B 1 30 ? 7.148 -34.469 -0.399 1 96.94 30 TRP B CA 1
ATOM 6063 C C . TRP B 1 30 ? 6.254 -35.344 -1.275 1 96.94 30 TRP B C 1
ATOM 6065 O O . TRP B 1 30 ? 5.027 -35.219 -1.264 1 96.94 30 TRP B O 1
ATOM 6075 N N . LEU B 1 31 ? 6.863 -36.25 -1.984 1 96.06 31 LEU B N 1
ATOM 6076 C CA . LEU B 1 31 ? 6.117 -37.219 -2.787 1 96.06 31 LEU B CA 1
ATOM 6077 C C . LEU B 1 31 ? 5.23 -38.062 -1.906 1 96.06 31 LEU B C 1
ATOM 6079 O O . LEU B 1 31 ? 5.695 -38.625 -0.907 1 96.06 31 LEU B O 1
ATOM 6083 N N . ILE B 1 32 ? 4.051 -38.25 -2.297 1 95.19 32 ILE B N 1
ATOM 6084 C CA . ILE B 1 32 ? 3.037 -38.906 -1.474 1 95.19 32 ILE B CA 1
ATOM 6085 C C . ILE B 1 32 ? 3.398 -40.375 -1.28 1 95.19 32 ILE B C 1
ATOM 6087 O O . ILE B 1 32 ? 3.088 -40.969 -0.243 1 95.19 32 ILE B O 1
ATOM 6091 N N . ASN B 1 33 ? 4.07 -40.969 -2.271 1 91.94 33 ASN B N 1
ATOM 6092 C CA . ASN B 1 33 ? 4.402 -42.406 -2.227 1 91.94 33 ASN B CA 1
ATOM 6093 C C . ASN B 1 33 ? 5.699 -42.625 -1.461 1 91.94 33 ASN B C 1
ATOM 6095 O O . ASN B 1 33 ? 6.16 -43.781 -1.364 1 91.94 33 ASN B O 1
ATOM 6099 N N . ARG B 1 34 ? 6.285 -41.625 -0.931 1 90.5 34 ARG B N 1
ATOM 6100 C CA . ARG B 1 34 ? 7.508 -41.75 -0.148 1 90.5 34 ARG B CA 1
ATOM 6101 C C . ARG B 1 34 ? 7.336 -41.156 1.244 1 90.5 34 ARG B C 1
ATOM 6103 O O . ARG B 1 34 ? 8.266 -40.562 1.792 1 90.5 34 ARG B O 1
ATOM 6110 N N . LEU B 1 35 ? 6.215 -41.281 1.699 1 91.31 35 LEU B N 1
ATOM 6111 C CA . LEU B 1 35 ? 5.848 -40.656 2.979 1 91.31 35 LEU B CA 1
ATOM 6112 C C . LEU B 1 35 ? 6.652 -41.281 4.117 1 91.31 35 LEU B C 1
ATOM 6114 O O . LEU B 1 35 ? 6.844 -40.656 5.16 1 91.31 35 LEU B O 1
ATOM 6118 N N . GLY B 1 36 ? 7.059 -42.5 3.982 1 88.19 36 GLY B N 1
ATOM 6119 C CA . GLY B 1 36 ? 7.84 -43.156 5.012 1 88.19 36 GLY B CA 1
ATOM 6120 C C . GLY B 1 36 ? 9.086 -42.375 5.41 1 88.19 36 GLY B C 1
ATOM 6121 O O . GLY B 1 36 ? 9.523 -42.469 6.559 1 88.19 36 GLY B O 1
ATOM 6122 N N . GLU B 1 37 ? 9.602 -41.594 4.527 1 86.81 37 GLU B N 1
ATOM 6123 C CA . GLU B 1 37 ? 10.844 -40.844 4.75 1 86.81 37 GLU B CA 1
ATOM 6124 C C . GLU B 1 37 ? 10.641 -39.719 5.758 1 86.81 37 GLU B C 1
ATOM 6126 O O . GLU B 1 37 ? 11.578 -39.312 6.445 1 86.81 37 GLU B O 1
ATOM 6131 N N . ILE B 1 38 ? 9.438 -39.25 5.895 1 92.25 38 ILE B N 1
ATOM 6132 C CA . ILE B 1 38 ? 9.234 -38.094 6.727 1 92.25 38 ILE B CA 1
ATOM 6133 C C . ILE B 1 38 ? 8.25 -38.406 7.852 1 92.25 38 ILE B C 1
ATOM 6135 O O . ILE B 1 38 ? 7.992 -37.562 8.719 1 92.25 38 ILE B O 1
ATOM 6139 N N . TYR B 1 39 ? 7.734 -39.562 7.938 1 95.19 39 TYR B N 1
ATOM 6140 C CA . TYR B 1 39 ? 6.684 -39.969 8.875 1 95.19 39 TYR B CA 1
ATOM 6141 C C . TYR B 1 39 ? 7.125 -39.719 10.312 1 95.19 39 TYR B C 1
ATOM 6143 O O . TYR B 1 39 ? 6.367 -39.188 11.125 1 95.19 39 TYR B O 1
ATOM 6151 N N . PRO B 1 40 ? 8.391 -40.062 10.711 1 94.31 40 PRO B N 1
ATOM 6152 C CA . PRO B 1 40 ? 8.805 -39.812 12.094 1 94.31 40 PRO B CA 1
ATOM 6153 C C . PRO B 1 40 ? 8.742 -38.344 12.469 1 94.31 40 PRO B C 1
ATOM 6155 O O . PRO B 1 40 ? 8.359 -38 13.586 1 94.31 40 PRO B O 1
ATOM 6158 N N . GLN B 1 41 ? 9.125 -37.562 11.562 1 93.44 41 GLN B N 1
ATOM 6159 C CA . GLN B 1 41 ? 9.086 -36.125 11.812 1 93.44 41 GLN B CA 1
ATOM 6160 C C . GLN B 1 41 ? 7.648 -35.625 11.961 1 93.44 41 GLN B C 1
ATOM 6162 O O . GLN B 1 41 ? 7.355 -34.812 12.836 1 93.44 41 GLN B O 1
ATOM 6167 N N . MET B 1 42 ? 6.777 -36.125 11.109 1 96.56 42 MET B N 1
ATOM 6168 C CA . MET B 1 42 ? 5.367 -35.75 11.188 1 96.56 42 MET B CA 1
ATOM 6169 C C . MET B 1 42 ? 4.77 -36.156 12.523 1 96.56 42 MET B C 1
ATOM 6171 O O . MET B 1 42 ? 4.027 -35.375 13.141 1 96.56 42 MET B O 1
ATOM 6175 N N . LYS B 1 43 ? 5.137 -37.281 12.977 1 96.19 43 LYS B N 1
ATOM 6176 C CA . LYS B 1 43 ? 4.648 -37.781 14.266 1 96.19 43 LYS B CA 1
ATOM 6177 C C . LYS B 1 43 ? 5.129 -36.906 15.406 1 96.19 43 LYS B C 1
ATOM 6179 O O . LYS B 1 43 ? 4.359 -36.562 16.312 1 96.19 43 LYS B O 1
ATOM 6184 N N . SER B 1 44 ? 6.34 -36.531 15.32 1 95.06 44 SER B N 1
ATOM 6185 C CA . SER B 1 44 ? 6.922 -35.719 16.359 1 95.06 44 SER B CA 1
ATOM 6186 C C . SER B 1 44 ? 6.25 -34.344 16.406 1 95.06 44 SER B C 1
ATOM 6188 O O . SER B 1 44 ? 6.215 -33.688 17.453 1 95.06 44 SER B O 1
ATOM 6190 N N . LYS B 1 45 ? 5.664 -34 15.281 1 95.19 45 LYS B N 1
ATOM 6191 C CA . LYS B 1 45 ? 5.039 -32.688 15.195 1 95.19 45 LYS B CA 1
ATOM 6192 C C . LYS B 1 45 ? 3.568 -32.75 15.586 1 95.19 45 LYS B C 1
ATOM 6194 O O . LYS B 1 45 ? 2.912 -31.703 15.727 1 95.19 45 LYS B O 1
ATOM 6199 N N . GLY B 1 46 ? 3.006 -33.938 15.664 1 96.88 46 GLY B N 1
ATOM 6200 C CA . GLY B 1 46 ? 1.648 -34 16.188 1 96.88 46 GLY B CA 1
ATOM 6201 C C . GLY B 1 46 ? 0.726 -34.875 15.367 1 96.88 46 GLY B C 1
ATOM 6202 O O . GLY B 1 46 ? -0.471 -34.938 15.648 1 96.88 46 GLY B O 1
ATOM 6203 N N . LEU B 1 47 ? 1.258 -35.5 14.344 1 98.06 47 LEU B N 1
ATOM 6204 C CA . LEU B 1 47 ? 0.444 -36.438 13.586 1 98.06 47 LEU B CA 1
ATOM 6205 C C . LEU B 1 47 ? -0.009 -37.594 14.469 1 98.06 47 LEU B C 1
ATOM 6207 O O . LEU B 1 47 ? 0.79 -38.156 15.227 1 98.06 47 LEU B O 1
ATOM 6211 N N . LYS B 1 48 ? -1.294 -38.062 14.297 1 98 48 LYS B N 1
ATOM 6212 C CA . LYS B 1 48 ? -1.852 -39.062 15.203 1 98 48 LYS B CA 1
ATOM 6213 C C . LYS B 1 48 ? -2.367 -40.281 14.438 1 98 48 LYS B C 1
ATOM 6215 O O . LYS B 1 48 ? -3.043 -41.125 15.008 1 98 48 LYS B O 1
ATOM 6220 N N . ILE B 1 49 ? -2.111 -40.344 13.148 1 97.75 49 ILE B N 1
ATOM 6221 C CA . ILE B 1 49 ? -2.564 -41.469 12.352 1 97.75 49 ILE B CA 1
ATOM 6222 C C . ILE B 1 49 ? -1.364 -42.156 11.695 1 97.75 49 ILE B C 1
ATOM 6224 O O . ILE B 1 49 ? -0.248 -41.625 11.734 1 97.75 49 ILE B O 1
ATOM 6228 N N . LYS B 1 50 ? -1.675 -43.25 11.102 1 96.06 50 LYS B N 1
ATOM 6229 C CA . LYS B 1 50 ? -0.613 -44.031 10.461 1 96.06 50 LYS B CA 1
ATOM 6230 C C . LYS B 1 50 ? -0.374 -43.562 9.031 1 96.06 50 LYS B C 1
ATOM 6232 O O . LYS B 1 50 ? -1.259 -42.969 8.414 1 96.06 50 LYS B O 1
ATOM 6237 N N . ASP B 1 51 ? 0.803 -43.812 8.562 1 95.62 51 ASP B N 1
ATOM 6238 C CA . ASP B 1 51 ? 1.178 -43.406 7.215 1 95.62 51 ASP B CA 1
ATOM 6239 C C . ASP B 1 51 ? 0.26 -44.062 6.172 1 95.62 51 ASP B C 1
ATOM 6241 O O . ASP B 1 51 ? -0.133 -43.406 5.203 1 95.62 51 ASP B O 1
ATOM 6245 N N . LYS B 1 52 ? -0.209 -45.281 6.414 1 95.31 52 LYS B N 1
ATOM 6246 C CA . LYS B 1 52 ? -1.065 -46 5.469 1 95.31 52 LYS B CA 1
ATOM 6247 C C . LYS B 1 52 ? -2.461 -45.375 5.422 1 95.31 52 LYS B C 1
ATOM 6249 O O . LYS B 1 52 ? -3.203 -45.594 4.461 1 95.31 52 LYS B O 1
ATOM 6254 N N . GLU B 1 53 ? -2.791 -44.656 6.449 1 96.94 53 GLU B N 1
ATOM 6255 C CA . GLU B 1 53 ? -4.07 -43.938 6.457 1 96.94 53 GLU B CA 1
ATOM 6256 C C . GLU B 1 53 ? -4.012 -42.688 5.605 1 96.94 53 GLU B C 1
ATOM 6258 O O . GLU B 1 53 ? -5.047 -42.125 5.254 1 96.94 53 GLU B O 1
ATOM 6263 N N . ILE B 1 54 ? -2.844 -42.312 5.344 1 98.12 54 ILE B N 1
ATOM 6264 C CA . ILE B 1 54 ? -2.645 -41.125 4.523 1 98.12 54 ILE B CA 1
ATOM 6265 C C . ILE B 1 54 ? -2.572 -41.531 3.049 1 98.12 54 ILE B C 1
ATOM 6267 O O . ILE B 1 54 ? -3.264 -40.938 2.209 1 98.12 54 ILE B O 1
ATOM 6271 N N . TYR B 1 55 ? -1.773 -42.5 2.789 1 97.56 55 TYR B N 1
ATOM 6272 C CA . TYR B 1 55 ? -1.652 -43 1.426 1 97.56 55 TYR B CA 1
ATOM 6273 C C . TYR B 1 55 ? -1.57 -44.531 1.413 1 97.56 55 TYR B C 1
ATOM 6275 O O . TYR B 1 55 ? -0.792 -45.125 2.164 1 97.56 55 TYR B O 1
ATOM 6283 N N . ASN B 1 56 ? -2.379 -45.031 0.624 1 95.81 56 ASN B N 1
ATOM 6284 C CA . ASN B 1 56 ? -2.445 -46.469 0.409 1 95.81 56 ASN B CA 1
ATOM 6285 C C . ASN B 1 56 ? -3.061 -46.812 -0.945 1 95.81 56 ASN B C 1
ATOM 6287 O O . ASN B 1 56 ? -4.145 -46.312 -1.277 1 95.81 56 ASN B O 1
ATOM 6291 N N . GLU B 1 57 ? -2.426 -47.656 -1.728 1 93.94 57 GLU B N 1
ATOM 6292 C CA . GLU B 1 57 ? -2.895 -47.938 -3.08 1 93.94 57 GLU B CA 1
ATOM 6293 C C . GLU B 1 57 ? -3.893 -49.094 -3.084 1 93.94 57 GLU B C 1
ATOM 6295 O O . GLU B 1 57 ? -4.617 -49.312 -4.062 1 93.94 57 GLU B O 1
ATOM 6300 N N . GLN B 1 58 ? -3.939 -49.781 -1.964 1 93.38 58 GLN B N 1
ATOM 6301 C CA . GLN B 1 58 ? -4.801 -50.969 -1.892 1 93.38 58 GLN B CA 1
ATOM 6302 C C . GLN B 1 58 ? -6.094 -50.656 -1.148 1 93.38 58 GLN B C 1
ATOM 6304 O O . GLN B 1 58 ? -7.141 -51.25 -1.448 1 93.38 58 GLN B O 1
ATOM 6309 N N . THR B 1 59 ? -5.961 -49.844 -0.144 1 94.06 59 THR B N 1
ATOM 6310 C CA . THR B 1 59 ? -7.129 -49.531 0.67 1 94.06 59 THR B CA 1
ATOM 6311 C C . THR B 1 59 ? -7.367 -48.031 0.687 1 94.06 59 THR B C 1
ATOM 6313 O O . THR B 1 59 ? -6.484 -47.25 0.319 1 94.06 59 THR B O 1
ATOM 6316 N N . SER B 1 60 ? -8.57 -47.688 1.146 1 95.75 60 SER B N 1
ATOM 6317 C CA . SER B 1 60 ? -8.969 -46.281 1.2 1 95.75 60 SER B CA 1
ATOM 6318 C C . SER B 1 60 ? -8.078 -45.469 2.158 1 95.75 60 SER B C 1
ATOM 6320 O O . SER B 1 60 ? -7.773 -45.938 3.258 1 95.75 60 SER B O 1
ATOM 6322 N N . ALA B 1 61 ? -7.652 -44.344 1.712 1 97.62 61 ALA B N 1
ATOM 6323 C CA . ALA B 1 61 ? -6.797 -43.438 2.492 1 97.62 61 ALA B CA 1
ATOM 6324 C C . ALA B 1 61 ? -7.145 -41.969 2.229 1 97.62 61 ALA B C 1
ATOM 6326 O O . ALA B 1 61 ? -7.918 -41.688 1.319 1 97.62 61 ALA B O 1
ATOM 6327 N N . LEU B 1 62 ? -6.59 -41.094 3.01 1 98.25 62 LEU B N 1
ATOM 6328 C CA . LEU B 1 62 ? -6.898 -39.656 2.914 1 98.25 62 LEU B CA 1
ATOM 6329 C C . LEU B 1 62 ? -6.586 -39.125 1.519 1 98.25 62 LEU B C 1
ATOM 6331 O O . LEU B 1 62 ? -7.32 -38.281 0.99 1 98.25 62 LEU B O 1
ATOM 6335 N N . ALA B 1 63 ? -5.5 -39.562 0.92 1 98 63 ALA B N 1
ATOM 6336 C CA . ALA B 1 63 ? -5.074 -39.094 -0.397 1 98 63 ALA B CA 1
ATOM 6337 C C . ALA B 1 63 ? -6.141 -39.375 -1.45 1 98 63 ALA B C 1
ATOM 6339 O O . ALA B 1 63 ? -6.234 -38.656 -2.451 1 98 63 ALA B O 1
ATOM 6340 N N . ASP B 1 64 ? -7.02 -40.344 -1.209 1 98.25 64 ASP B N 1
ATOM 6341 C CA . ASP B 1 64 ? -8.07 -40.719 -2.15 1 98.25 64 ASP B CA 1
ATOM 6342 C C . ASP B 1 64 ? -9.156 -39.656 -2.205 1 98.25 64 ASP B C 1
ATOM 6344 O O . ASP B 1 64 ? -9.953 -39.625 -3.145 1 98.25 64 ASP B O 1
ATOM 6348 N N . ALA B 1 65 ? -9.18 -38.844 -1.206 1 98.69 65 ALA B N 1
ATOM 6349 C CA . ALA B 1 65 ? -10.203 -37.812 -1.146 1 98.69 65 ALA B CA 1
ATOM 6350 C C . ALA B 1 65 ? -9.711 -36.531 -1.805 1 98.69 65 ALA B C 1
ATOM 6352 O O . ALA B 1 65 ? -10.508 -35.625 -2.068 1 98.69 65 ALA B O 1
ATOM 6353 N N . VAL B 1 66 ? -8.414 -36.406 -2.061 1 98.81 66 VAL B N 1
ATOM 6354 C CA . VAL B 1 66 ? -7.812 -35.188 -2.615 1 98.81 66 VAL B CA 1
ATOM 6355 C C . VAL B 1 66 ? -7.707 -35.312 -4.133 1 98.81 66 VAL B C 1
ATOM 6357 O O . VAL B 1 66 ? -7.285 -36.375 -4.648 1 98.81 66 VAL B O 1
ATOM 6360 N N . VAL B 1 67 ? -8.055 -34.312 -4.855 1 98.81 67 VAL B N 1
ATOM 6361 C CA . VAL B 1 67 ? -8.164 -34.406 -6.309 1 98.81 67 VAL B CA 1
ATOM 6362 C C . VAL B 1 67 ? -7.453 -33.25 -6.973 1 98.81 67 VAL B C 1
ATOM 6364 O O . VAL B 1 67 ? -7.34 -32.156 -6.383 1 98.81 67 VAL B O 1
ATOM 6367 N N . ALA B 1 68 ? -6.922 -33.469 -8.148 1 98.56 68 ALA B N 1
ATOM 6368 C CA . ALA B 1 68 ? -6.414 -32.375 -9.008 1 98.56 68 ALA B CA 1
ATOM 6369 C C . ALA B 1 68 ? -7.535 -31.766 -9.836 1 98.56 68 ALA B C 1
ATOM 6371 O O . ALA B 1 68 ? -8.258 -32.469 -10.539 1 98.56 68 ALA B O 1
ATOM 6372 N N . VAL B 1 69 ? -7.703 -30.484 -9.703 1 98.38 69 VAL B N 1
ATOM 6373 C CA . VAL B 1 69 ? -8.664 -29.781 -10.539 1 98.38 69 VAL B CA 1
ATOM 6374 C C . VAL B 1 69 ? -8 -29.359 -11.852 1 98.38 69 VAL B C 1
ATOM 6376 O O . VAL B 1 69 ? -6.996 -28.656 -11.852 1 98.38 69 VAL B O 1
ATOM 6379 N N . ASP B 1 70 ? -8.57 -29.844 -13.008 1 97 70 ASP B N 1
ATOM 6380 C CA . ASP B 1 70 ? -8.086 -29.547 -14.352 1 97 70 ASP B CA 1
ATOM 6381 C C . ASP B 1 70 ? -6.605 -29.891 -14.484 1 97 70 ASP B C 1
ATOM 6383 O O . ASP B 1 70 ? -5.812 -29.078 -14.945 1 97 70 ASP B O 1
ATOM 6387 N N . GLY B 1 71 ? -6.238 -30.984 -14.008 1 92.56 71 GLY B N 1
ATOM 6388 C CA . GLY B 1 71 ? -4.891 -31.5 -14.172 1 92.56 71 GLY B CA 1
ATOM 6389 C C . GLY B 1 71 ? -3.883 -30.844 -13.25 1 92.56 71 GLY B C 1
ATOM 6390 O O . GLY B 1 71 ? -2.693 -30.781 -13.562 1 92.56 71 GLY B O 1
ATOM 6391 N N . GLY B 1 72 ? -4.34 -30.219 -12.211 1 91 72 GLY B N 1
ATOM 6392 C CA . GLY B 1 72 ? -3.416 -29.656 -11.242 1 91 72 GLY B CA 1
ATOM 6393 C C . GLY B 1 72 ? -3.375 -28.141 -11.258 1 91 72 GLY B C 1
ATOM 6394 O O . GLY B 1 72 ? -2.541 -27.516 -10.594 1 91 72 GLY B O 1
ATOM 6395 N N . MET B 1 73 ? -4.25 -27.516 -11.953 1 90.94 73 MET B N 1
ATOM 6396 C CA . MET B 1 73 ? -4.375 -26.062 -11.898 1 90.94 73 MET B CA 1
ATOM 6397 C C . MET B 1 73 ? -4.809 -25.609 -10.508 1 90.94 73 MET B C 1
ATOM 6399 O O . MET B 1 73 ? -4.531 -24.484 -10.102 1 90.94 73 MET B O 1
ATOM 6403 N N . GLY B 1 74 ? -5.41 -26.484 -9.898 1 97.25 74 GLY B N 1
ATOM 6404 C CA . GLY B 1 74 ? -5.82 -26.359 -8.508 1 97.25 74 GLY B CA 1
ATOM 6405 C C . GLY B 1 74 ? -6.047 -27.703 -7.836 1 97.25 74 GLY B C 1
ATOM 6406 O O . GLY B 1 74 ? -5.832 -28.75 -8.438 1 97.25 74 GLY B O 1
ATOM 6407 N N . THR B 1 75 ? -6.344 -27.578 -6.57 1 98.75 75 THR B N 1
ATOM 6408 C CA . THR B 1 75 ? -6.609 -28.766 -5.77 1 98.75 75 THR B CA 1
ATOM 6409 C C . THR B 1 75 ? -8.016 -28.719 -5.168 1 98.75 75 THR B C 1
ATOM 6411 O O . THR B 1 75 ? -8.555 -27.625 -4.949 1 98.75 75 THR B O 1
ATOM 6414 N N . GLY B 1 76 ? -8.656 -29.812 -5.062 1 98.75 76 GLY B N 1
ATOM 6415 C CA . GLY B 1 76 ? -9.906 -29.969 -4.34 1 98.75 76 GLY B CA 1
ATOM 6416 C C . GLY B 1 76 ? -9.953 -31.203 -3.469 1 98.75 76 GLY B C 1
ATOM 6417 O O . GLY B 1 76 ? -8.984 -31.969 -3.408 1 98.75 76 GLY B O 1
ATOM 6418 N N . SER B 1 77 ? -11.062 -31.406 -2.771 1 98.75 77 SER B N 1
ATOM 6419 C CA . SER B 1 77 ? -11.227 -32.594 -1.952 1 98.75 77 SER B CA 1
ATOM 6420 C C . SER B 1 77 ? -12.695 -32.969 -1.821 1 98.75 77 SER B C 1
ATOM 6422 O O . SER B 1 77 ? -13.57 -32.125 -1.813 1 98.75 77 SER B O 1
ATOM 6424 N N . MET B 1 78 ? -12.898 -34.281 -1.75 1 98.88 78 MET B N 1
ATOM 6425 C CA . MET B 1 78 ? -14.242 -34.812 -1.581 1 98.88 78 MET B CA 1
ATOM 6426 C C . MET B 1 78 ? -14.703 -34.719 -0.13 1 98.88 78 MET B C 1
ATOM 6428 O O . MET B 1 78 ? -13.992 -35.156 0.781 1 98.88 78 MET B O 1
ATOM 6432 N N . ILE B 1 79 ? -15.961 -34.188 0.042 1 98.81 79 ILE B N 1
ATOM 6433 C CA . ILE B 1 79 ? -16.375 -33.938 1.416 1 98.81 79 ILE B CA 1
ATOM 6434 C C . ILE B 1 79 ? -17.734 -34.594 1.671 1 98.81 79 ILE B C 1
ATOM 6436 O O . ILE B 1 79 ? -18.375 -34.344 2.693 1 98.81 79 ILE B O 1
ATOM 6440 N N . SER B 1 80 ? -18.234 -35.375 0.738 1 97.94 80 SER B N 1
ATOM 6441 C CA . SER B 1 80 ? -19.438 -36.156 0.954 1 97.94 80 SER B CA 1
ATOM 6442 C C . SER B 1 80 ? -19.406 -37.469 0.153 1 97.94 80 SER B C 1
ATOM 6444 O O . SER B 1 80 ? -18.625 -37.594 -0.799 1 97.94 80 SER B O 1
ATOM 6446 N N . ASP B 1 81 ? -20.25 -38.406 0.525 1 97.19 81 ASP B N 1
ATOM 6447 C CA . ASP B 1 81 ? -20.359 -39.688 -0.195 1 97.19 81 ASP B CA 1
ATOM 6448 C C . ASP B 1 81 ? -21.312 -39.562 -1.391 1 97.19 81 ASP B C 1
ATOM 6450 O O . ASP B 1 81 ? -21.656 -40.531 -2.021 1 97.19 81 ASP B O 1
ATOM 6454 N N . GLU B 1 82 ? -21.641 -38.312 -1.67 1 97.44 82 GLU B N 1
ATOM 6455 C CA . GLU B 1 82 ? -22.484 -38.031 -2.82 1 97.44 82 GLU B CA 1
ATOM 6456 C C . GLU B 1 82 ? -21.766 -37.125 -3.82 1 97.44 82 GLU B C 1
ATOM 6458 O O . GLU B 1 82 ? -22.375 -36.25 -4.43 1 97.44 82 GLU B O 1
ATOM 6463 N N . GLY B 1 83 ? -20.547 -37.188 -3.871 1 98.31 83 GLY B N 1
ATOM 6464 C CA . GLY B 1 83 ? -19.734 -36.594 -4.922 1 98.31 83 GLY B CA 1
ATOM 6465 C C . GLY B 1 83 ? -19.469 -35.094 -4.695 1 98.31 83 GLY B C 1
ATOM 6466 O O . GLY B 1 83 ? -18.938 -34.438 -5.578 1 98.31 83 GLY B O 1
ATOM 6467 N N . LEU B 1 84 ? -19.828 -34.531 -3.49 1 98.75 84 LEU B N 1
ATOM 6468 C CA . LEU B 1 84 ? -19.578 -33.125 -3.225 1 98.75 84 LEU B CA 1
ATOM 6469 C C . LEU B 1 84 ? -18.078 -32.875 -3.031 1 98.75 84 LEU B C 1
ATOM 6471 O O . LEU B 1 84 ? -17.422 -33.562 -2.264 1 98.75 84 LEU B O 1
ATOM 6475 N N . MET B 1 85 ? -17.609 -31.906 -3.777 1 98.81 85 MET B N 1
ATOM 6476 C CA . MET B 1 85 ? -16.219 -31.5 -3.748 1 98.81 85 MET B CA 1
ATOM 6477 C C . MET B 1 85 ? -16.078 -30.031 -3.34 1 98.81 85 MET B C 1
ATOM 6479 O O . MET B 1 85 ? -16.906 -29.203 -3.709 1 98.81 85 MET B O 1
ATOM 6483 N N . ILE B 1 86 ? -15.031 -29.75 -2.555 1 98.88 86 ILE B N 1
ATOM 6484 C CA . ILE B 1 86 ? -14.773 -28.359 -2.15 1 98.88 86 ILE B CA 1
ATOM 6485 C C . ILE B 1 86 ? -13.406 -27.922 -2.67 1 98.88 86 ILE B C 1
ATOM 6487 O O . ILE B 1 86 ? -12.477 -28.734 -2.744 1 98.88 86 ILE B O 1
ATOM 6491 N N . THR B 1 87 ? -13.273 -26.719 -3.164 1 98.81 87 THR B N 1
ATOM 6492 C CA . THR B 1 87 ? -12.047 -26.047 -3.561 1 98.81 87 THR B CA 1
ATOM 6493 C C . THR B 1 87 ? -12.141 -24.547 -3.27 1 98.81 87 THR B C 1
ATOM 6495 O O . THR B 1 87 ? -12.969 -24.125 -2.463 1 98.81 87 THR B O 1
ATOM 6498 N N . ASN B 1 88 ? -11.188 -23.766 -3.729 1 98.81 88 ASN B N 1
ATOM 6499 C CA . ASN B 1 88 ? -11.211 -22.328 -3.494 1 98.81 88 ASN B CA 1
ATOM 6500 C C . ASN B 1 88 ? -12.047 -21.609 -4.547 1 98.81 88 ASN B C 1
ATOM 6502 O O . ASN B 1 88 ? -12.188 -22.094 -5.672 1 98.81 88 ASN B O 1
ATOM 6506 N N . HIS B 1 89 ? -12.562 -20.469 -4.141 1 98.62 89 HIS B N 1
ATOM 6507 C CA . HIS B 1 89 ? -13.297 -19.578 -5.031 1 98.62 89 HIS B CA 1
ATOM 6508 C C . HIS B 1 89 ? -12.445 -19.172 -6.227 1 98.62 89 HIS B C 1
ATOM 6510 O O . HIS B 1 89 ? -12.93 -19.156 -7.359 1 98.62 89 HIS B O 1
ATOM 6516 N N . HIS B 1 90 ? -11.18 -18.891 -6.008 1 97.06 90 HIS B N 1
ATOM 6517 C CA . HIS B 1 90 ? -10.344 -18.391 -7.09 1 97.06 90 HIS B CA 1
ATOM 6518 C C . HIS B 1 90 ? -9.922 -19.5 -8.031 1 97.06 90 HIS B C 1
ATOM 6520 O O . HIS B 1 90 ? -9.555 -19.25 -9.18 1 97.06 90 HIS B O 1
ATOM 6526 N N . VAL B 1 91 ? -9.914 -20.719 -7.559 1 97.81 91 VAL B N 1
ATOM 6527 C CA . VAL B 1 91 ? -9.703 -21.844 -8.453 1 97.81 91 VAL B CA 1
ATOM 6528 C C . VAL B 1 91 ? -10.867 -21.953 -9.43 1 97.81 91 VAL B C 1
ATOM 6530 O O . VAL B 1 91 ? -10.68 -22.312 -10.594 1 97.81 91 VAL B O 1
ATOM 6533 N N . ALA B 1 92 ? -12.023 -21.625 -8.969 1 98.19 92 ALA B N 1
ATOM 6534 C CA . ALA B 1 92 ? -13.25 -21.719 -9.758 1 98.19 92 ALA B CA 1
ATOM 6535 C C . ALA B 1 92 ? -13.547 -20.391 -10.461 1 98.19 92 ALA B C 1
ATOM 6537 O O . ALA B 1 92 ? -14.586 -20.25 -11.117 1 98.19 92 ALA B O 1
ATOM 6538 N N . PHE B 1 93 ? -12.703 -19.453 -10.32 1 96.88 93 PHE B N 1
ATOM 6539 C CA . PHE B 1 93 ? -13 -18.078 -10.742 1 96.88 93 PHE B CA 1
ATOM 6540 C C . PHE B 1 93 ? -13.375 -18.031 -12.219 1 96.88 93 PHE B C 1
ATOM 6542 O O . PHE B 1 93 ? -14.367 -17.422 -12.594 1 96.88 93 PHE B O 1
ATOM 6549 N N . SER B 1 94 ? -12.641 -18.688 -13.07 1 95.88 94 SER B N 1
ATOM 6550 C CA . SER B 1 94 ? -12.898 -18.688 -14.508 1 95.88 94 SER B CA 1
ATOM 6551 C C . SER B 1 94 ? -14.227 -19.375 -14.828 1 95.88 94 SER B C 1
ATOM 6553 O O . SER B 1 94 ? -14.953 -18.938 -15.719 1 95.88 94 SER B O 1
ATOM 6555 N N . ASP B 1 95 ? -14.539 -20.391 -14.141 1 97.62 95 ASP B N 1
ATOM 6556 C CA . ASP B 1 95 ? -15.812 -21.078 -14.328 1 97.62 95 ASP B CA 1
ATOM 6557 C C . ASP B 1 95 ? -16.984 -20.172 -13.961 1 97.62 95 ASP B C 1
ATOM 6559 O O . ASP B 1 95 ? -17.969 -20.094 -14.688 1 97.62 95 ASP B O 1
ATOM 6563 N N . ILE B 1 96 ? -16.812 -19.547 -12.82 1 97.81 96 ILE B N 1
ATOM 6564 C CA . ILE B 1 96 ? -17.875 -18.656 -12.336 1 97.81 96 ILE B CA 1
ATOM 6565 C C . ILE B 1 96 ? -18.109 -17.547 -13.352 1 97.81 96 ILE B C 1
ATOM 6567 O O . ILE B 1 96 ? -19.266 -17.234 -13.68 1 97.81 96 ILE B O 1
ATOM 6571 N N . CYS B 1 97 ? -17.047 -16.984 -13.836 1 94.81 97 CYS B N 1
ATOM 6572 C CA . CYS B 1 97 ? -17.156 -15.938 -14.844 1 94.81 97 CYS B CA 1
ATOM 6573 C C . CYS B 1 97 ? -17.812 -16.469 -16.109 1 94.81 97 CYS B C 1
ATOM 6575 O O . CYS B 1 97 ? -18.688 -15.836 -16.688 1 94.81 97 CYS B O 1
ATOM 6577 N N . ALA B 1 98 ? -17.391 -17.672 -16.547 1 94 98 ALA B N 1
ATOM 6578 C CA . ALA B 1 98 ? -17.891 -18.266 -17.797 1 94 98 ALA B CA 1
ATOM 6579 C C . ALA B 1 98 ? -19.375 -18.594 -17.688 1 94 98 ALA B C 1
ATOM 6581 O O . ALA B 1 98 ? -20.109 -18.5 -18.672 1 94 98 ALA B O 1
ATOM 6582 N N . LEU B 1 99 ? -19.828 -18.906 -16.547 1 96.25 99 LEU B N 1
ATOM 6583 C CA . LEU B 1 99 ? -21.203 -19.297 -16.328 1 96.25 99 LEU B CA 1
ATOM 6584 C C . LEU B 1 99 ? -22.094 -18.062 -16.125 1 96.25 99 LEU B C 1
ATOM 6586 O O . LEU B 1 99 ? -23.312 -18.156 -16.188 1 96.25 99 LEU B O 1
ATOM 6590 N N . SER B 1 100 ? -21.484 -16.938 -15.875 1 94.12 100 SER B N 1
ATOM 6591 C CA . SER B 1 100 ? -22.234 -15.711 -15.602 1 94.12 100 SER B CA 1
ATOM 6592 C C . SER B 1 100 ? -22.766 -15.078 -16.891 1 94.12 100 SER B C 1
ATOM 6594 O O . SER B 1 100 ? -22.109 -15.156 -17.938 1 94.12 100 SER B O 1
ATOM 6596 N N . THR B 1 101 ? -23.953 -14.484 -16.828 1 91.19 101 THR B N 1
ATOM 6597 C CA . THR B 1 101 ? -24.609 -13.711 -17.875 1 91.19 101 THR B CA 1
ATOM 6598 C C . THR B 1 101 ? -25.094 -12.367 -17.328 1 91.19 101 THR B C 1
ATOM 6600 O O . THR B 1 101 ? -25.078 -12.141 -16.125 1 91.19 101 THR B O 1
ATOM 6603 N N . PRO B 1 102 ? -25.391 -11.414 -18.219 1 88 102 PRO B N 1
ATOM 6604 C CA . PRO B 1 102 ? -25.938 -10.141 -17.734 1 88 102 PRO B CA 1
ATOM 6605 C C . PRO B 1 102 ? -27.156 -10.328 -16.828 1 88 102 PRO B C 1
ATOM 6607 O O . PRO B 1 102 ? -27.375 -9.539 -15.906 1 88 102 PRO B O 1
ATOM 6610 N N . GLU B 1 103 ? -27.906 -11.422 -17.062 1 92.88 103 GLU B N 1
ATOM 6611 C CA . GLU B 1 103 ? -29.094 -11.695 -16.266 1 92.88 103 GLU B CA 1
ATOM 6612 C C . GLU B 1 103 ? -28.75 -12.406 -14.961 1 92.88 103 GLU B C 1
ATOM 6614 O O . GLU B 1 103 ? -29.406 -12.203 -13.938 1 92.88 103 GLU B O 1
ATOM 6619 N N . HIS B 1 104 ? -27.734 -13.305 -15.117 1 94.44 104 HIS B N 1
ATOM 6620 C CA . HIS B 1 104 ? -27.297 -14.07 -13.953 1 94.44 104 HIS B CA 1
ATOM 6621 C C . HIS B 1 104 ? -25.781 -13.922 -13.734 1 94.44 104 HIS B C 1
ATOM 6623 O O . HIS B 1 104 ? -25.016 -14.789 -14.125 1 94.44 104 HIS B O 1
ATOM 6629 N N . ASN B 1 105 ? -25.438 -12.883 -13.016 1 95.69 105 ASN B N 1
ATOM 6630 C CA . ASN B 1 105 ? -24.031 -12.641 -12.719 1 95.69 105 ASN B CA 1
ATOM 6631 C C . ASN B 1 105 ? -23.594 -13.344 -11.438 1 95.69 105 ASN B C 1
ATOM 6633 O O . ASN B 1 105 ? -23.5 -12.719 -10.383 1 95.69 105 ASN B O 1
ATOM 6637 N N . TYR B 1 106 ? -23.141 -14.578 -11.539 1 97.31 106 TYR B N 1
ATOM 6638 C CA . TYR B 1 106 ? -22.859 -15.43 -10.391 1 97.31 106 TYR B CA 1
ATOM 6639 C C . TYR B 1 106 ? -21.609 -14.945 -9.656 1 97.31 106 TYR B C 1
ATOM 6641 O O . TYR B 1 106 ? -21.406 -15.266 -8.477 1 97.31 106 TYR B O 1
ATOM 6649 N N . LEU B 1 107 ? -20.75 -14.242 -10.367 1 96.81 107 LEU B N 1
ATOM 6650 C CA . LEU B 1 107 ? -19.594 -13.672 -9.688 1 96.81 107 LEU B CA 1
ATOM 6651 C C . LEU B 1 107 ? -20.016 -12.656 -8.633 1 96.81 107 LEU B C 1
ATOM 6653 O O . LEU B 1 107 ? -19.469 -12.625 -7.531 1 96.81 107 LEU B O 1
ATOM 6657 N N . GLU B 1 108 ? -21.047 -11.852 -8.953 1 95.88 108 GLU B N 1
ATOM 6658 C CA . GLU B 1 108 ? -21.516 -10.773 -8.094 1 95.88 108 GLU B CA 1
ATOM 6659 C C . GLU B 1 108 ? -22.5 -11.281 -7.047 1 95.88 108 GLU B C 1
ATOM 6661 O O . GLU B 1 108 ? -22.5 -10.812 -5.906 1 95.88 108 GLU B O 1
ATOM 6666 N N . THR B 1 109 ? -23.312 -12.25 -7.43 1 96.44 109 THR B N 1
ATOM 6667 C CA . THR B 1 109 ? -24.438 -12.609 -6.57 1 96.44 109 THR B CA 1
ATOM 6668 C C . THR B 1 109 ? -24.156 -13.922 -5.836 1 96.44 109 THR B C 1
ATOM 6670 O O . THR B 1 109 ? -24.844 -14.258 -4.867 1 96.44 109 THR B O 1
ATOM 6673 N N . GLY B 1 110 ? -23.156 -14.664 -6.32 1 97.5 110 GLY B N 1
ATOM 6674 C CA . GLY B 1 110 ? -23.031 -16.047 -5.875 1 97.5 110 GLY B CA 1
ATOM 6675 C C . GLY B 1 110 ? -24.062 -16.969 -6.488 1 97.5 110 GLY B C 1
ATOM 6676 O O . GLY B 1 110 ? -24.859 -16.531 -7.328 1 97.5 110 GLY B O 1
ATOM 6677 N N . PHE B 1 111 ? -23.906 -18.172 -6.188 1 98.44 111 PHE B N 1
ATOM 6678 C CA . PHE B 1 111 ? -24.828 -19.188 -6.656 1 98.44 111 PHE B CA 1
ATOM 6679 C C . PHE B 1 111 ? -24.953 -20.328 -5.637 1 98.44 111 PHE B C 1
ATOM 6681 O O . PHE B 1 111 ? -23.953 -20.766 -5.07 1 98.44 111 PHE B O 1
ATOM 6688 N N . TRP B 1 112 ? -26.203 -20.766 -5.387 1 98.12 112 TRP B N 1
ATOM 6689 C CA . TRP B 1 112 ? -26.484 -21.891 -4.508 1 98.12 112 TRP B CA 1
ATOM 6690 C C . TRP B 1 112 ? -27.625 -22.75 -5.066 1 98.12 112 TRP B C 1
ATOM 6692 O O . TRP B 1 112 ? -28.781 -22.328 -5.059 1 98.12 112 TRP B O 1
ATOM 6702 N N . ALA B 1 113 ? -27.234 -23.906 -5.484 1 97.38 113 A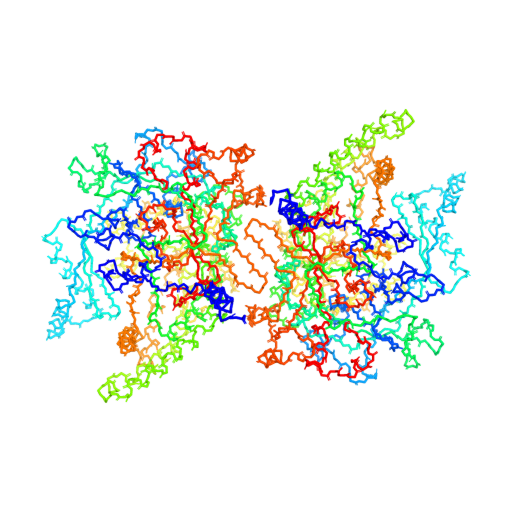LA B N 1
ATOM 6703 C CA . ALA B 1 113 ? -28.266 -24.828 -5.957 1 97.38 113 ALA B CA 1
ATOM 6704 C C . ALA B 1 113 ? -29.188 -25.25 -4.812 1 97.38 113 ALA B C 1
ATOM 6706 O O . ALA B 1 113 ? -28.719 -25.562 -3.713 1 97.38 113 ALA B O 1
ATOM 6707 N N . ARG B 1 114 ? -30.484 -25.344 -5.125 1 93.25 114 ARG B N 1
ATOM 6708 C CA . ARG B 1 114 ? -31.438 -25.781 -4.109 1 93.25 114 ARG B CA 1
ATOM 6709 C C . ARG B 1 114 ? -31.75 -27.266 -4.254 1 93.25 114 ARG B C 1
ATOM 6711 O O . ARG B 1 114 ? -32.188 -27.906 -3.299 1 93.25 114 ARG B O 1
ATOM 6718 N N . THR B 1 115 ? -31.578 -27.703 -5.484 1 91.62 115 THR B N 1
ATOM 6719 C CA . THR B 1 115 ? -31.781 -29.094 -5.82 1 91.62 115 THR B CA 1
ATOM 6720 C C . THR B 1 115 ? -30.672 -29.609 -6.734 1 91.62 115 THR B C 1
ATOM 6722 O O . THR B 1 115 ? -29.891 -28.812 -7.266 1 91.62 115 THR B O 1
ATOM 6725 N N . ARG B 1 116 ? -30.625 -30.922 -6.93 1 92.94 116 ARG B N 1
ATOM 6726 C CA . ARG B 1 116 ? -29.641 -31.516 -7.832 1 92.94 116 ARG B CA 1
ATOM 6727 C C . ARG B 1 116 ? -29.844 -31.016 -9.266 1 92.94 116 ARG B C 1
ATOM 6729 O O . ARG B 1 116 ? -28.875 -30.859 -10.008 1 92.94 116 ARG B O 1
ATOM 6736 N N . GLY B 1 117 ? -31.062 -30.766 -9.578 1 93.81 117 GLY B N 1
ATOM 6737 C CA . GLY B 1 117 ? -31.391 -30.328 -10.922 1 93.81 117 GLY B CA 1
ATOM 6738 C C . GLY B 1 117 ? -30.938 -28.906 -11.219 1 93.81 117 GLY B C 1
ATOM 6739 O O . GLY B 1 117 ? -30.766 -28.531 -12.375 1 93.81 117 GLY B O 1
ATOM 6740 N N . GLU B 1 118 ? -30.656 -28.219 -10.172 1 96 118 GLU B N 1
ATOM 6741 C CA . GLU B 1 118 ? -30.266 -26.812 -10.344 1 96 118 GLU B CA 1
ATOM 6742 C C . GLU B 1 118 ? -28.75 -26.688 -10.469 1 96 118 GLU B C 1
ATOM 6744 O O . GLU B 1 118 ? -28.234 -25.609 -10.781 1 96 118 GLU B O 1
ATOM 6749 N N . GLU B 1 119 ? -28.062 -27.812 -10.203 1 98 119 GLU B N 1
ATOM 6750 C CA . GLU B 1 119 ? -26.625 -27.766 -10.359 1 98 119 GLU B CA 1
ATOM 6751 C C . GLU B 1 119 ? -26.219 -27.484 -11.805 1 98 119 GLU B C 1
ATOM 6753 O O . GLU B 1 119 ? -26.859 -28 -12.734 1 98 119 GLU B O 1
ATOM 6758 N N . ILE B 1 120 ? -25.172 -26.688 -12.008 1 98.31 120 ILE B N 1
ATOM 6759 C CA . ILE B 1 120 ? -24.859 -26.188 -13.344 1 98.31 120 ILE B CA 1
ATOM 6760 C C . ILE B 1 120 ? -23.656 -26.938 -13.898 1 98.31 120 ILE B C 1
ATOM 6762 O O . ILE B 1 120 ? -22.547 -26.859 -13.344 1 98.31 120 ILE B O 1
ATOM 6766 N N . PRO B 1 121 ? -23.812 -27.703 -14.969 1 97.94 121 PRO B N 1
ATOM 6767 C CA . PRO B 1 121 ? -22.641 -28.344 -15.586 1 97.94 121 PRO B CA 1
ATOM 6768 C C . PRO B 1 121 ? -21.578 -27.344 -16.031 1 97.94 121 PRO B C 1
ATOM 6770 O O . PRO B 1 121 ? -21.922 -26.281 -16.547 1 97.94 121 PRO B O 1
ATOM 6773 N N . VAL B 1 122 ? -20.406 -27.656 -15.758 1 98 122 VAL B N 1
ATOM 6774 C CA . VAL B 1 122 ? -19.281 -26.812 -16.172 1 98 122 VAL B CA 1
ATOM 6775 C C . VAL B 1 122 ? -18.562 -27.453 -17.359 1 98 122 VAL B C 1
ATOM 6777 O O . VAL B 1 122 ? -17.781 -28.391 -17.172 1 98 122 VAL B O 1
ATOM 6780 N N . ALA B 1 123 ? -18.703 -26.875 -18.484 1 95.38 123 ALA B N 1
ATOM 6781 C CA . ALA B 1 123 ? -18.156 -27.438 -19.719 1 95.38 123 ALA B CA 1
ATOM 6782 C C . ALA B 1 123 ? -16.625 -27.484 -19.672 1 95.38 123 ALA B C 1
ATOM 6784 O O . ALA B 1 123 ? -15.984 -26.484 -19.359 1 95.38 123 ALA B O 1
ATOM 6785 N N . GLY B 1 124 ? -16.078 -28.672 -19.906 1 95.5 124 GLY B N 1
ATOM 6786 C CA . GLY B 1 124 ? -14.641 -28.844 -20.031 1 95.5 124 GLY B CA 1
ATOM 6787 C C . GLY B 1 124 ? -13.945 -29.078 -18.703 1 95.5 124 GLY B C 1
ATOM 6788 O O . GLY B 1 124 ? -12.75 -29.359 -18.672 1 95.5 124 GLY B O 1
ATOM 6789 N N . LYS B 1 125 ? -14.656 -28.984 -17.609 1 97.62 125 LYS B N 1
ATOM 6790 C CA . LYS B 1 125 ? -14.07 -29.172 -16.297 1 97.62 125 LYS B CA 1
ATOM 6791 C C . LYS B 1 125 ? -13.711 -30.641 -16.047 1 97.62 125 LYS B C 1
ATOM 6793 O O . LYS B 1 125 ? -14.461 -31.547 -16.438 1 97.62 125 LYS B O 1
ATOM 6798 N N . THR B 1 126 ? -12.531 -30.875 -15.43 1 98.25 126 THR B N 1
ATOM 6799 C CA . THR B 1 126 ? -12.125 -32.25 -15.109 1 98.25 126 THR B CA 1
ATOM 6800 C C . THR B 1 126 ? -11.625 -32.344 -13.672 1 98.25 126 THR B C 1
ATOM 6802 O O . THR B 1 126 ? -11.102 -31.359 -13.125 1 98.25 126 THR B O 1
ATOM 6805 N N . VAL B 1 127 ? -11.82 -33.469 -13.102 1 98.62 127 VAL B N 1
ATOM 6806 C CA . VAL B 1 127 ? -11.344 -33.812 -11.758 1 98.62 127 VAL B CA 1
ATOM 6807 C C . VAL B 1 127 ? -10.57 -35.125 -11.797 1 98.62 127 VAL B C 1
ATOM 6809 O O . VAL B 1 127 ? -11.086 -36.125 -12.266 1 98.62 127 VAL B O 1
ATOM 6812 N N . TRP B 1 128 ? -9.305 -35.094 -11.258 1 98.56 128 TRP B N 1
ATOM 6813 C CA . TRP B 1 128 ? -8.391 -36.219 -11.375 1 98.56 128 TRP B CA 1
ATOM 6814 C C . TRP B 1 128 ? -8.156 -36.875 -10.016 1 98.56 128 TRP B C 1
ATOM 6816 O O . TRP B 1 128 ? -7.73 -36.188 -9.07 1 98.56 128 TRP B O 1
ATOM 6826 N N . PHE B 1 129 ? -8.398 -38.156 -9.922 1 98.25 129 PHE B N 1
ATOM 6827 C CA . PHE B 1 129 ? -8.094 -38.969 -8.734 1 98.25 129 PHE B CA 1
ATOM 6828 C C . PHE B 1 129 ? -6.824 -39.781 -8.945 1 98.25 129 PHE B C 1
ATOM 6830 O O . PHE B 1 129 ? -6.758 -40.594 -9.859 1 98.25 129 PHE B O 1
ATOM 6837 N N . LEU B 1 130 ? -5.809 -39.531 -8.125 1 98 130 LEU B N 1
ATOM 6838 C CA . LEU B 1 130 ? -4.613 -40.375 -8.172 1 98 130 LEU B CA 1
ATOM 6839 C C . LEU B 1 130 ? -4.91 -41.781 -7.656 1 98 130 LEU B C 1
ATOM 6841 O O . LEU B 1 130 ? -5.516 -41.938 -6.594 1 98 130 LEU B O 1
ATOM 6845 N N . ARG B 1 131 ? -4.418 -42.781 -8.375 1 96.38 131 ARG B N 1
ATOM 6846 C CA . ARG B 1 131 ? -4.703 -44.156 -7.977 1 96.38 131 ARG B CA 1
ATOM 6847 C C . ARG B 1 131 ? -3.42 -44.906 -7.672 1 96.38 131 ARG B C 1
ATOM 6849 O O . ARG B 1 131 ? -3.4 -45.781 -6.797 1 96.38 131 ARG B O 1
ATOM 6856 N N . LYS B 1 132 ? -2.449 -44.531 -8.445 1 95.38 132 LYS B N 1
ATOM 6857 C CA . LYS B 1 132 ? -1.213 -45.312 -8.32 1 95.38 132 LYS B CA 1
ATOM 6858 C C . LYS B 1 132 ? -0.019 -44.5 -8.844 1 95.38 132 LYS B C 1
ATOM 6860 O O . LYS B 1 132 ? -0.171 -43.656 -9.711 1 95.38 132 LYS B O 1
ATOM 6865 N N . VAL B 1 133 ? 1.189 -44.781 -8.211 1 97.06 133 VAL B N 1
ATOM 6866 C CA . VAL B 1 133 ? 2.459 -44.25 -8.672 1 97.06 133 VAL B CA 1
ATOM 6867 C C . VAL B 1 133 ? 3.479 -45.375 -8.852 1 97.06 133 VAL B C 1
ATOM 6869 O O . VAL B 1 133 ? 3.672 -46.188 -7.945 1 97.06 133 VAL B O 1
ATOM 6872 N N . VAL B 1 134 ? 4.156 -45.344 -9.984 1 96.44 134 VAL B N 1
ATOM 6873 C CA . VAL B 1 134 ? 5.121 -46.406 -10.266 1 96.44 134 VAL B CA 1
ATOM 6874 C C . VAL B 1 134 ? 6.453 -45.781 -10.695 1 96.44 134 VAL B C 1
ATOM 6876 O O . VAL B 1 134 ? 6.484 -44.875 -11.523 1 96.44 134 VAL B O 1
ATOM 6879 N N . ASP B 1 135 ? 7.484 -46.312 -10.133 1 96.44 135 ASP B N 1
ATOM 6880 C CA . ASP B 1 135 ? 8.82 -45.906 -10.57 1 96.44 135 ASP B CA 1
ATOM 6881 C C . ASP B 1 135 ? 9.211 -46.625 -11.859 1 96.44 135 ASP B C 1
ATOM 6883 O O . ASP B 1 135 ? 9.391 -47.844 -11.875 1 96.44 135 ASP B O 1
ATOM 6887 N N . VAL B 1 136 ? 9.375 -45.844 -12.875 1 97.38 136 VAL B N 1
ATOM 6888 C CA . VAL B 1 136 ? 9.695 -46.438 -14.18 1 97.38 136 VAL B CA 1
ATOM 6889 C C . VAL B 1 136 ? 11.07 -45.969 -14.641 1 97.38 136 VAL B C 1
ATOM 6891 O O . VAL B 1 136 ? 11.328 -45.844 -15.836 1 97.38 136 VAL B O 1
ATOM 6894 N N . THR B 1 137 ? 11.883 -45.562 -13.734 1 96.5 137 THR B N 1
ATOM 6895 C CA . THR B 1 137 ? 13.188 -44.969 -14.031 1 96.5 137 THR B CA 1
ATOM 6896 C C . THR B 1 137 ? 14.016 -45.906 -14.906 1 96.5 137 THR B C 1
ATOM 6898 O O . THR B 1 137 ? 14.57 -45.469 -15.922 1 96.5 137 THR B O 1
ATOM 6901 N N . GLU B 1 138 ? 14.148 -47.156 -14.555 1 96.62 138 GLU B N 1
ATOM 6902 C CA . GLU B 1 138 ? 14.961 -48.125 -15.297 1 96.62 138 GLU B CA 1
ATOM 6903 C C . GLU B 1 138 ? 14.445 -48.312 -16.719 1 96.62 138 GLU B C 1
ATOM 6905 O O . GLU B 1 138 ? 15.227 -48.406 -17.672 1 96.62 138 GLU B O 1
ATOM 6910 N N . GLU B 1 139 ? 13.18 -48.344 -16.797 1 96.31 139 GLU B N 1
ATOM 6911 C CA . GLU B 1 139 ? 12.57 -48.531 -18.109 1 96.31 139 GLU B CA 1
ATOM 6912 C C . GLU B 1 139 ? 12.82 -47.312 -19 1 96.31 139 GLU B C 1
ATOM 6914 O O . GLU B 1 139 ? 13.133 -47.438 -20.188 1 96.31 139 GLU B O 1
ATOM 6919 N N . VAL B 1 140 ? 12.617 -46.125 -18.469 1 96 140 VAL B N 1
ATOM 6920 C CA . VAL B 1 140 ? 12.836 -44.875 -19.203 1 96 140 VAL B CA 1
ATOM 6921 C C . VAL B 1 140 ? 14.289 -44.812 -19.656 1 96 140 VAL B C 1
ATOM 6923 O O . VAL B 1 140 ? 14.562 -44.438 -20.812 1 96 140 VAL B O 1
ATOM 6926 N N . GLU B 1 141 ? 15.188 -45.188 -18.781 1 94.06 141 GLU B N 1
ATOM 6927 C CA . GLU B 1 141 ? 16.609 -45.156 -19.125 1 94.06 141 GLU B CA 1
ATOM 6928 C C . GLU B 1 141 ? 16.906 -46.156 -20.234 1 94.06 141 GLU B C 1
ATOM 6930 O O . GLU B 1 141 ? 17.703 -45.875 -21.141 1 94.06 141 GLU B O 1
ATOM 6935 N N . ALA B 1 142 ? 16.297 -47.25 -20.172 1 94.5 142 ALA B N 1
ATOM 6936 C CA . ALA B 1 142 ? 16.5 -48.25 -21.203 1 94.5 142 ALA B CA 1
ATOM 6937 C C . ALA B 1 142 ? 16.031 -47.75 -22.562 1 94.5 142 ALA B C 1
ATOM 6939 O O . ALA B 1 142 ? 16.688 -47.969 -23.578 1 94.5 142 ALA B O 1
ATOM 6940 N N . ILE B 1 143 ? 14.875 -47.156 -22.578 1 94.19 143 ILE B N 1
ATOM 6941 C CA . ILE B 1 143 ? 14.328 -46.625 -23.812 1 94.19 143 ILE B CA 1
ATOM 6942 C C . ILE B 1 143 ? 15.242 -45.5 -24.344 1 94.19 143 ILE B C 1
ATOM 6944 O O . ILE B 1 143 ? 15.539 -45.469 -25.547 1 94.19 143 ILE B O 1
ATOM 6948 N N . ARG B 1 144 ? 15.625 -44.656 -23.484 1 92.5 144 ARG B N 1
ATOM 6949 C CA . ARG B 1 144 ? 16.5 -43.562 -23.859 1 92.5 144 ARG B CA 1
ATOM 6950 C C . ARG B 1 144 ? 17.812 -44.062 -24.438 1 92.5 144 ARG B C 1
ATOM 6952 O O . ARG B 1 144 ? 18.25 -43.625 -25.5 1 92.5 144 ARG B O 1
ATOM 6959 N N . ASN B 1 145 ? 18.5 -45.031 -23.766 1 91.5 145 ASN B N 1
ATOM 6960 C CA . ASN B 1 145 ? 19.75 -45.594 -24.219 1 91.5 145 ASN B CA 1
ATOM 6961 C C . ASN B 1 145 ? 19.594 -46.344 -25.547 1 91.5 145 ASN B C 1
ATOM 6963 O O . ASN B 1 145 ? 20.484 -46.281 -26.391 1 91.5 145 ASN B O 1
ATOM 6967 N N . GLY B 1 146 ? 18.531 -46.938 -25.609 1 92.06 146 GLY B N 1
ATOM 6968 C CA . GLY B 1 146 ? 18.219 -47.594 -26.875 1 92.06 146 GLY B CA 1
ATOM 6969 C C . GLY B 1 146 ? 18.094 -46.625 -28.047 1 92.06 146 GLY B C 1
ATOM 6970 O O . GLY B 1 146 ? 18.625 -46.875 -29.125 1 92.06 146 GLY B O 1
ATOM 6971 N N . MET B 1 147 ? 17.375 -45.594 -27.812 1 91.56 147 MET B N 1
ATOM 6972 C CA . MET B 1 147 ? 17.188 -44.562 -28.844 1 91.56 147 MET B CA 1
ATOM 6973 C C . MET B 1 147 ? 18.531 -43.938 -29.219 1 91.56 147 MET B C 1
ATOM 6975 O O . MET B 1 147 ? 18.75 -43.594 -30.391 1 91.56 147 MET B O 1
ATOM 6979 N N . MET B 1 148 ? 19.328 -43.719 -28.281 1 89.31 148 MET B N 1
ATOM 6980 C CA . MET B 1 148 ? 20.641 -43.156 -28.531 1 89.31 148 MET B CA 1
ATOM 6981 C C . MET B 1 148 ? 21.516 -44.125 -29.328 1 89.31 148 MET B C 1
ATOM 6983 O O . MET B 1 148 ? 22.188 -43.719 -30.281 1 89.31 148 MET B O 1
ATOM 6987 N N . ALA B 1 149 ? 21.516 -45.344 -28.906 1 90.62 149 ALA B N 1
ATOM 6988 C CA . ALA B 1 149 ? 22.297 -46.375 -29.594 1 90.62 149 ALA B CA 1
ATOM 6989 C C . ALA B 1 149 ? 21.875 -46.5 -31.047 1 90.62 149 ALA B C 1
ATOM 6991 O O . ALA B 1 149 ? 22.703 -46.781 -31.922 1 90.62 149 ALA B O 1
ATOM 6992 N N . GLU B 1 150 ? 20.641 -46.188 -31.344 1 91.06 150 GLU B N 1
ATOM 6993 C CA . GLU B 1 150 ? 20.094 -46.312 -32.688 1 91.06 150 GLU B CA 1
ATOM 6994 C C . GLU B 1 150 ? 20.266 -45.031 -33.469 1 91.06 150 GLU B C 1
ATOM 6996 O O . GLU B 1 150 ? 19.906 -44.969 -34.656 1 91.06 150 GLU B O 1
ATOM 7001 N N . GLY B 1 151 ? 20.781 -44.031 -32.812 1 86.44 151 GLY B N 1
ATOM 7002 C CA . GLY B 1 151 ? 20.984 -42.75 -33.469 1 86.44 151 GLY B CA 1
ATOM 7003 C C . GLY B 1 151 ? 19.703 -41.969 -33.625 1 86.44 151 GLY B C 1
ATOM 7004 O O . GLY B 1 151 ? 19.594 -41.062 -34.469 1 86.44 151 GLY B O 1
ATOM 7005 N N . LYS B 1 152 ? 18.75 -42.25 -32.875 1 83.31 152 LYS B N 1
ATOM 7006 C CA . LYS B 1 152 ? 17.438 -41.625 -32.969 1 83.31 152 LYS B CA 1
ATOM 7007 C C . LYS B 1 152 ? 17.25 -40.531 -31.906 1 83.31 152 LYS B C 1
ATOM 7009 O O . LYS B 1 152 ? 16.203 -39.906 -31.844 1 83.31 152 LYS B O 1
ATOM 7014 N N . TRP B 1 153 ? 18.219 -40.344 -31.141 1 84 153 TRP B N 1
ATOM 7015 C CA . TRP B 1 153 ? 18.109 -39.375 -30.062 1 84 153 TRP B CA 1
ATOM 7016 C C . TRP B 1 153 ? 18.281 -37.969 -30.609 1 84 153 TRP B C 1
ATOM 7018 O O . TRP B 1 153 ? 19.188 -37.688 -31.406 1 84 153 TRP B O 1
ATOM 7028 N N . GLY B 1 154 ? 17.312 -37.062 -30.438 1 74.31 154 GLY B N 1
ATOM 7029 C CA . GLY B 1 154 ? 17.359 -35.688 -30.875 1 74.31 154 GLY B CA 1
ATOM 7030 C C . GLY B 1 154 ? 16.641 -34.75 -29.922 1 74.31 154 GLY B C 1
ATOM 7031 O O . GLY B 1 154 ? 16.391 -35.094 -28.766 1 74.31 154 GLY B O 1
ATOM 7032 N N . ILE B 1 155 ? 16.312 -33.531 -30.391 1 70.12 155 ILE B N 1
ATOM 7033 C CA . ILE B 1 155 ? 15.75 -32.469 -29.609 1 70.12 155 ILE B CA 1
ATOM 7034 C C . ILE B 1 155 ? 14.398 -32.875 -29.031 1 70.12 155 ILE B C 1
ATOM 7036 O O . ILE B 1 155 ? 14.039 -32.5 -27.922 1 70.12 155 ILE B O 1
ATOM 7040 N N . MET B 1 156 ? 13.781 -33.719 -29.672 1 78.25 156 MET B N 1
ATOM 7041 C CA . MET B 1 156 ? 12.477 -34.188 -29.219 1 78.25 156 MET B CA 1
ATOM 7042 C C . MET B 1 156 ? 12.594 -35.562 -28.562 1 78.25 156 MET B C 1
ATOM 7044 O O . MET B 1 156 ? 11.586 -36.219 -28.344 1 78.25 156 MET B O 1
ATOM 7048 N N . GLY B 1 157 ? 13.789 -35.938 -28.219 1 79.5 157 GLY B N 1
ATOM 7049 C CA . GLY B 1 157 ? 14.031 -37.281 -27.719 1 79.5 157 GLY B CA 1
ATOM 7050 C C . GLY B 1 157 ? 13.234 -37.594 -26.469 1 79.5 157 GLY B C 1
ATOM 7051 O O . GLY B 1 157 ? 12.539 -38.625 -26.406 1 79.5 157 GLY B O 1
ATOM 7052 N N . MET B 1 158 ? 13.289 -36.75 -25.547 1 84.56 158 MET B N 1
ATOM 7053 C CA . MET B 1 158 ? 12.594 -37.031 -24.281 1 84.56 158 MET B CA 1
ATOM 7054 C C . MET B 1 158 ? 11.086 -37.062 -24.5 1 84.56 158 MET B C 1
ATOM 7056 O O . MET B 1 158 ? 10.383 -37.844 -23.828 1 84.56 158 MET B O 1
ATOM 7060 N N . ARG B 1 159 ? 10.586 -36.25 -25.328 1 87.38 159 ARG B N 1
ATOM 7061 C CA . ARG B 1 159 ? 9.164 -36.281 -25.641 1 87.38 159 ARG B CA 1
ATOM 7062 C C . ARG B 1 159 ? 8.766 -37.656 -26.188 1 87.38 159 ARG B C 1
ATOM 7064 O O . ARG B 1 159 ? 7.691 -38.188 -25.875 1 87.38 159 ARG B O 1
ATOM 7071 N N . ARG B 1 160 ? 9.602 -38.188 -26.953 1 90 160 ARG B N 1
ATOM 7072 C CA . ARG B 1 160 ? 9.336 -39.5 -27.516 1 90 160 ARG B CA 1
ATOM 7073 C C . ARG B 1 160 ? 9.391 -40.594 -26.438 1 90 160 ARG B C 1
ATOM 7075 O O . ARG B 1 160 ? 8.594 -41.531 -26.453 1 90 160 ARG B O 1
ATOM 7082 N N . VAL B 1 161 ? 10.336 -40.438 -25.641 1 91.62 161 VAL B N 1
ATOM 7083 C CA . VAL B 1 161 ? 10.469 -41.406 -24.531 1 91.62 161 VAL B CA 1
ATOM 7084 C C . VAL B 1 161 ? 9.203 -41.375 -23.672 1 91.62 161 VAL B C 1
ATOM 7086 O O . VAL B 1 161 ? 8.656 -42.438 -23.344 1 91.62 161 VAL B O 1
ATOM 7089 N N . TYR B 1 162 ? 8.719 -40.25 -23.328 1 93.19 162 TYR B N 1
ATOM 7090 C CA . TYR B 1 162 ? 7.512 -40.094 -22.516 1 93.19 162 TYR B CA 1
ATOM 7091 C C . TYR B 1 162 ? 6.305 -40.719 -23.219 1 93.19 162 TYR B C 1
ATOM 7093 O O . TYR B 1 162 ? 5.52 -41.438 -22.609 1 93.19 162 TYR B O 1
ATOM 7101 N N . LYS B 1 163 ? 6.219 -40.406 -24.484 1 93.5 163 LYS B N 1
ATOM 7102 C CA . LYS B 1 163 ? 5.102 -40.969 -25.25 1 93.5 163 LYS B CA 1
ATOM 7103 C C . LYS B 1 163 ? 5.133 -42.469 -25.266 1 93.5 163 LYS B C 1
ATOM 7105 O O . LYS B 1 163 ? 4.102 -43.125 -25.062 1 93.5 163 LYS B O 1
ATOM 7110 N N . GLU B 1 164 ? 6.277 -43 -25.469 1 93.25 164 GLU B N 1
ATOM 7111 C CA . GLU B 1 164 ? 6.406 -44.469 -25.547 1 93.25 164 GLU B CA 1
ATOM 7112 C C . GLU B 1 164 ? 6.012 -45.094 -24.219 1 93.25 164 GLU B C 1
ATOM 7114 O O . GLU B 1 164 ? 5.254 -46.094 -24.203 1 93.25 164 GLU B O 1
ATOM 7119 N N . ILE B 1 165 ? 6.539 -44.656 -23.172 1 95.12 165 ILE B N 1
ATOM 7120 C CA . ILE B 1 165 ? 6.27 -45.25 -21.859 1 95.12 165 ILE B CA 1
ATOM 7121 C C . ILE B 1 165 ? 4.797 -45.062 -21.5 1 95.12 165 ILE B C 1
ATOM 7123 O O . ILE B 1 165 ? 4.156 -45.969 -20.984 1 95.12 165 ILE B O 1
ATOM 7127 N N . GLU B 1 166 ? 4.203 -43.906 -21.688 1 95.88 166 GLU B N 1
ATOM 7128 C CA . GLU B 1 166 ? 2.805 -43.625 -21.375 1 95.88 166 GLU B CA 1
ATOM 7129 C C . GLU B 1 166 ? 1.864 -44.469 -22.234 1 95.88 166 GLU B C 1
ATOM 7131 O O . GLU B 1 166 ? 0.879 -45 -21.734 1 95.88 166 GLU B O 1
ATOM 7136 N N . ASP B 1 167 ? 2.232 -44.562 -23.531 1 95.06 167 ASP B N 1
ATOM 7137 C CA . ASP B 1 167 ? 1.413 -45.406 -24.406 1 95.06 167 ASP B CA 1
ATOM 7138 C C . ASP B 1 167 ? 1.42 -46.844 -23.969 1 95.06 167 ASP B C 1
ATOM 7140 O O . ASP B 1 167 ? 0.38 -47.531 -23.969 1 95.06 167 ASP B O 1
ATOM 7144 N N . ARG B 1 168 ? 2.531 -47.312 -23.609 1 94.31 168 ARG B N 1
ATOM 7145 C CA . ARG B 1 168 ? 2.691 -48.719 -23.172 1 94.31 168 ARG B CA 1
ATOM 7146 C C . ARG B 1 168 ? 1.805 -49 -21.969 1 94.31 168 ARG B C 1
ATOM 7148 O O . ARG B 1 168 ? 1.088 -50.031 -21.969 1 94.31 168 ARG B O 1
ATOM 7155 N N . TYR B 1 169 ? 1.832 -48.219 -21.078 1 95.06 169 TYR B N 1
ATOM 7156 C CA . TYR B 1 169 ? 1.105 -48.5 -19.844 1 95.06 169 TYR B CA 1
ATOM 7157 C C . TYR B 1 169 ? -0.363 -48.094 -19.984 1 95.06 169 TYR B C 1
ATOM 7159 O O . TYR B 1 169 ? -1.233 -48.719 -19.375 1 95.06 169 TYR B O 1
ATOM 7167 N N . ALA B 1 170 ? -0.659 -47.094 -20.75 1 93.88 170 ALA B N 1
ATOM 7168 C CA . ALA B 1 170 ? -2.045 -46.688 -20.984 1 93.88 170 ALA B CA 1
ATOM 7169 C C . ALA B 1 170 ? -2.832 -47.812 -21.641 1 93.88 170 ALA B C 1
ATOM 7171 O O . ALA B 1 170 ? -4.027 -48 -21.375 1 93.88 170 ALA B O 1
ATOM 7172 N N . ALA B 1 171 ? -2.184 -48.594 -22.406 1 93.94 171 ALA B N 1
ATOM 7173 C CA . ALA B 1 171 ? -2.822 -49.719 -23.109 1 93.94 171 ALA B CA 1
ATOM 7174 C C . ALA B 1 171 ? -3.223 -50.812 -22.141 1 93.94 171 ALA B C 1
ATOM 7176 O O . ALA B 1 171 ? -4.062 -51.656 -22.469 1 93.94 171 ALA B O 1
ATOM 7177 N N . GLN B 1 172 ? -2.73 -50.781 -21 1 93.69 172 GLN B N 1
ATOM 7178 C CA . GLN B 1 172 ? -2.922 -51.875 -20.047 1 93.69 172 GLN B CA 1
ATOM 7179 C C . GLN B 1 172 ? -3.879 -51.469 -18.922 1 93.69 172 GLN B C 1
ATOM 7181 O O . GLN B 1 172 ? -4.059 -52.188 -17.953 1 93.69 172 GLN B O 1
ATOM 7186 N N . THR B 1 173 ? -4.422 -50.344 -19.016 1 92.25 173 THR B N 1
ATOM 7187 C CA . THR B 1 173 ? -5.246 -49.844 -17.922 1 92.25 173 THR B CA 1
ATOM 7188 C C . THR B 1 173 ? -6.344 -48.938 -18.453 1 92.25 173 THR B C 1
ATOM 7190 O O . THR B 1 173 ? -6.305 -48.5 -19.609 1 92.25 173 THR B O 1
ATOM 7193 N N . GLU B 1 174 ? -7.355 -48.719 -17.641 1 91.44 174 GLU B N 1
ATOM 7194 C CA . GLU B 1 174 ? -8.406 -47.75 -17.953 1 91.44 174 GLU B CA 1
ATOM 7195 C C . GLU B 1 174 ? -8.078 -46.375 -17.406 1 91.44 174 GLU B C 1
ATOM 7197 O O . GLU B 1 174 ? -8.758 -45.375 -17.719 1 91.44 174 GLU B O 1
ATOM 7202 N N . HIS B 1 175 ? -6.996 -46.344 -16.688 1 94.81 175 HIS B N 1
ATOM 7203 C CA . HIS B 1 175 ? -6.57 -45.062 -16.078 1 94.81 175 HIS B CA 1
ATOM 7204 C C . HIS B 1 175 ? -5.836 -44.188 -17.094 1 94.81 175 HIS B C 1
ATOM 7206 O O . HIS B 1 175 ? -5.266 -44.719 -18.062 1 94.81 175 HIS B O 1
ATOM 7212 N N . GLU B 1 176 ? -5.953 -42.906 -16.922 1 95 176 GLU B N 1
ATOM 7213 C CA . GLU B 1 176 ? -5.004 -42 -17.578 1 95 176 GLU B CA 1
ATOM 7214 C C . GLU B 1 176 ? -3.623 -42.094 -16.938 1 95 176 GLU B C 1
ATOM 7216 O O . GLU B 1 176 ? -3.51 -42.156 -15.711 1 95 176 GLU B O 1
ATOM 7221 N N . VAL B 1 177 ? -2.586 -42.188 -17.797 1 96.06 177 VAL B N 1
ATOM 7222 C CA . VAL B 1 177 ? -1.237 -42.312 -17.266 1 96.06 177 VAL B CA 1
ATOM 7223 C C . VAL B 1 177 ? -0.373 -41.156 -17.703 1 96.06 177 VAL B C 1
ATOM 7225 O O . VAL B 1 177 ? -0.486 -40.688 -18.844 1 96.06 177 VAL B O 1
ATOM 7228 N N . SER B 1 178 ? 0.386 -40.625 -16.781 1 95.31 178 SER B N 1
ATOM 7229 C CA . SER B 1 178 ? 1.31 -39.531 -17.062 1 95.31 178 SER B CA 1
ATOM 7230 C C . SER B 1 178 ? 2.666 -39.781 -16.406 1 95.31 178 SER B C 1
ATOM 7232 O O . SER B 1 178 ? 2.738 -40.125 -15.227 1 95.31 178 SER B O 1
ATOM 7234 N N . CYS B 1 179 ? 3.709 -39.562 -17.156 1 96.31 179 CYS B N 1
ATOM 7235 C CA . CYS B 1 179 ? 5.062 -39.75 -16.656 1 96.31 179 CYS B CA 1
ATOM 7236 C C . CYS B 1 179 ? 5.73 -38.406 -16.359 1 96.31 179 CYS B C 1
ATOM 7238 O O . CYS B 1 179 ? 5.637 -37.469 -17.172 1 96.31 179 CYS B O 1
ATOM 7240 N N . TYR B 1 180 ? 6.371 -38.281 -15.219 1 95 180 TYR B N 1
ATOM 7241 C CA . TYR B 1 180 ? 7.051 -37.062 -14.836 1 95 180 TYR B CA 1
ATOM 7242 C C . TYR B 1 180 ? 8.484 -37.344 -14.406 1 95 180 TYR B C 1
ATOM 7244 O O . TYR B 1 180 ? 8.766 -38.375 -13.797 1 95 180 TYR B O 1
ATOM 7252 N N . SER B 1 181 ? 9.367 -36.406 -14.75 1 93.94 181 SER B N 1
ATOM 7253 C CA . SER B 1 181 ? 10.766 -36.438 -14.344 1 93.94 181 SER B CA 1
ATOM 7254 C C . SER B 1 181 ? 10.969 -35.75 -13 1 93.94 181 SER B C 1
ATOM 7256 O O . SER B 1 181 ? 10.375 -34.719 -12.727 1 93.94 181 SER B O 1
ATOM 7258 N N . MET B 1 182 ? 11.789 -36.375 -12.125 1 94.31 182 MET B N 1
ATOM 7259 C CA . MET B 1 182 ? 12.219 -35.812 -10.852 1 94.31 182 MET B CA 1
ATOM 7260 C C . MET B 1 182 ? 13.719 -35.531 -10.852 1 94.31 182 MET B C 1
ATOM 7262 O O . MET B 1 182 ? 14.492 -36.312 -11.383 1 94.31 182 MET B O 1
ATOM 7266 N N . TRP B 1 183 ? 14.203 -34.344 -10.305 1 93.06 183 TRP B N 1
ATOM 7267 C CA . TRP B 1 183 ? 15.594 -33.938 -10.156 1 93.06 183 TRP B CA 1
ATOM 7268 C C . TRP B 1 183 ? 16.328 -34.031 -11.492 1 93.06 183 TRP B C 1
ATOM 7270 O O . TRP B 1 183 ? 17.406 -34.625 -11.578 1 93.06 183 TRP B O 1
ATOM 7280 N N . GLY B 1 184 ? 15.727 -33.469 -12.477 1 85.94 184 GLY B N 1
ATOM 7281 C CA . GLY B 1 184 ? 16.375 -33.375 -13.773 1 85.94 184 GLY B CA 1
ATOM 7282 C C . GLY B 1 184 ? 16.578 -34.75 -14.422 1 85.94 184 GLY B C 1
ATOM 7283 O O . GLY B 1 184 ? 17.578 -34.969 -15.102 1 85.94 184 GLY B O 1
ATOM 7284 N N . GLY B 1 185 ? 15.797 -35.688 -14.055 1 88.94 185 GLY B N 1
ATOM 7285 C CA . GLY B 1 185 ? 15.859 -37 -14.695 1 88.94 185 GLY B CA 1
ATOM 7286 C C . GLY B 1 185 ? 16.516 -38.062 -13.828 1 88.94 185 GLY B C 1
ATOM 7287 O O . GLY B 1 185 ? 16.781 -39.156 -14.297 1 88.94 185 GLY B O 1
ATOM 7288 N N . LYS B 1 186 ? 16.734 -37.75 -12.602 1 91.69 186 LYS B N 1
ATOM 7289 C CA . LYS B 1 186 ? 17.266 -38.75 -11.695 1 91.69 186 LYS B CA 1
ATOM 7290 C C . LYS B 1 186 ? 16.234 -39.844 -11.406 1 91.69 186 LYS B C 1
ATOM 7292 O O . LYS B 1 186 ? 16.594 -40.969 -11.047 1 91.69 186 LYS B O 1
ATOM 7297 N N . MET B 1 187 ? 15.031 -39.469 -11.508 1 93.44 187 MET B N 1
ATOM 7298 C CA . MET B 1 187 ? 13.914 -40.375 -11.258 1 93.44 187 MET B CA 1
ATOM 7299 C C . MET B 1 187 ? 12.742 -40.031 -12.18 1 93.44 187 MET B C 1
ATOM 7301 O O . MET B 1 187 ? 12.492 -38.875 -12.492 1 93.44 187 MET B O 1
ATOM 7305 N N . TYR B 1 188 ? 12.109 -41.094 -12.664 1 96.12 188 TYR B N 1
ATOM 7306 C CA . TYR B 1 188 ? 10.898 -40.969 -13.469 1 96.12 188 TYR B CA 1
ATOM 7307 C C . TYR B 1 188 ? 9.75 -41.75 -12.836 1 96.12 188 TYR B C 1
ATOM 7309 O O . TYR B 1 188 ? 9.867 -42.969 -12.578 1 96.12 188 TYR B O 1
ATOM 7317 N N . LEU B 1 189 ? 8.68 -41.062 -12.609 1 97.06 189 LEU B N 1
ATOM 7318 C CA . LEU B 1 189 ? 7.508 -41.656 -11.984 1 97.06 189 LEU B CA 1
ATOM 7319 C C . LEU B 1 189 ? 6.305 -41.594 -12.922 1 97.06 189 LEU B C 1
ATOM 7321 O O . LEU B 1 189 ? 6.105 -40.625 -13.625 1 97.06 189 LEU B O 1
ATOM 7325 N N . LEU B 1 190 ? 5.641 -42.688 -12.945 1 97.19 190 LEU B N 1
ATOM 7326 C CA . LEU B 1 190 ? 4.398 -42.812 -13.695 1 97.19 190 LEU B CA 1
ATOM 7327 C C . LEU B 1 190 ? 3.189 -42.719 -12.773 1 97.19 190 LEU B C 1
ATOM 7329 O O . LEU B 1 190 ? 3.072 -43.469 -11.82 1 97.19 190 LEU B O 1
ATOM 7333 N N . PHE B 1 191 ? 2.289 -41.844 -13.062 1 97.31 191 PHE B N 1
ATOM 7334 C CA . PHE B 1 191 ? 1.096 -41.594 -12.258 1 97.31 191 PHE B CA 1
ATOM 7335 C C . PHE B 1 191 ? -0.152 -42.094 -12.984 1 97.31 191 PHE B C 1
ATOM 7337 O O . PHE B 1 191 ? -0.328 -41.844 -14.172 1 97.31 191 PHE B O 1
ATOM 7344 N N . TYR B 1 192 ? -0.977 -42.812 -12.289 1 97.19 192 TYR B N 1
ATOM 7345 C CA . TYR B 1 192 ? -2.252 -43.312 -12.797 1 97.19 192 TYR B CA 1
ATOM 7346 C C . TYR B 1 192 ? -3.412 -42.5 -12.234 1 97.19 192 TYR B C 1
ATOM 7348 O O . TYR B 1 192 ? -3.533 -42.344 -11.016 1 97.19 192 TYR B O 1
ATOM 7356 N N . TYR B 1 193 ? -4.324 -42.062 -13.18 1 97.44 193 TYR B N 1
ATOM 7357 C CA . TYR B 1 193 ? -5.418 -41.188 -12.734 1 97.44 193 TYR B CA 1
ATOM 7358 C C . TYR B 1 193 ? -6.758 -41.688 -13.266 1 97.44 193 TYR B C 1
ATOM 7360 O O . TYR B 1 193 ? -6.848 -42.156 -14.406 1 97.44 193 TYR B O 1
ATOM 7368 N N . ASP B 1 194 ? -7.797 -41.625 -12.422 1 97.56 194 ASP B N 1
ATOM 7369 C CA . ASP B 1 194 ? -9.172 -41.562 -12.914 1 97.56 194 ASP B CA 1
ATOM 7370 C C . ASP B 1 194 ? -9.578 -40.094 -13.188 1 97.56 194 ASP B C 1
ATOM 7372 O O . ASP B 1 194 ? -9.492 -39.25 -12.305 1 97.56 194 ASP B O 1
ATOM 7376 N N . VAL B 1 195 ? -10.023 -39.812 -14.422 1 98.12 195 VAL B N 1
ATOM 7377 C CA . VAL B 1 195 ? -10.359 -38.469 -14.789 1 98.12 195 VAL B CA 1
ATOM 7378 C C . VAL B 1 195 ? -11.867 -38.344 -15.039 1 98.12 195 VAL B C 1
ATOM 7380 O O . VAL B 1 195 ? -12.383 -38.875 -16.016 1 98.12 195 VAL B O 1
ATOM 7383 N N . TYR B 1 196 ? -12.539 -37.656 -14.18 1 98.56 196 TYR B N 1
ATOM 7384 C CA . TYR B 1 196 ? -13.969 -37.438 -14.328 1 98.56 196 TYR B CA 1
ATOM 7385 C C . TYR B 1 196 ? -14.234 -36.125 -15.047 1 98.56 196 TYR B C 1
ATOM 7387 O O . TYR B 1 196 ? -13.531 -35.125 -14.82 1 98.56 196 TYR B O 1
ATOM 7395 N N . LYS B 1 197 ? -15.289 -36.062 -15.914 1 98.25 197 LYS B N 1
ATOM 7396 C CA . LYS B 1 197 ? -15.484 -34.938 -16.812 1 98.25 197 LYS B CA 1
ATOM 7397 C C . LYS B 1 197 ? -16.859 -34.312 -16.625 1 98.25 197 LYS B C 1
ATOM 7399 O O . LYS B 1 197 ? -17.156 -33.281 -17.203 1 98.25 197 LYS B O 1
ATOM 7404 N N . ASP B 1 198 ? -17.734 -35 -15.883 1 98.62 198 ASP B N 1
ATOM 7405 C CA . ASP B 1 198 ? -19.016 -34.406 -15.531 1 98.62 198 ASP B CA 1
ATOM 7406 C C . ASP B 1 198 ? -18.969 -33.781 -14.148 1 98.62 198 ASP B C 1
ATOM 7408 O O . ASP B 1 198 ? -19.266 -34.438 -13.148 1 98.62 198 ASP B O 1
ATOM 7412 N N . VAL B 1 199 ? -18.625 -32.531 -14.156 1 98.75 199 VAL B N 1
ATOM 7413 C CA . VAL B 1 199 ? -18.5 -31.75 -12.945 1 98.75 199 VAL B CA 1
ATOM 7414 C C . VAL B 1 199 ? -19.484 -30.578 -12.984 1 98.75 199 VAL B C 1
ATOM 7416 O O . VAL B 1 199 ? -19.594 -29.891 -13.992 1 98.75 199 VAL B O 1
ATOM 7419 N N . ARG B 1 200 ? -20.141 -30.375 -11.906 1 98.75 200 ARG B N 1
ATOM 7420 C CA . ARG B 1 200 ? -21.203 -29.375 -11.891 1 98.75 200 ARG B CA 1
ATOM 7421 C C . ARG B 1 200 ? -21.047 -28.438 -10.703 1 98.75 200 ARG B C 1
ATOM 7423 O O . ARG B 1 200 ? -20.656 -28.859 -9.617 1 98.75 200 ARG B O 1
ATOM 7430 N N . LEU B 1 201 ? -21.312 -27.094 -10.93 1 98.81 201 LEU B N 1
ATOM 7431 C CA . LEU B 1 201 ? -21.266 -26.094 -9.875 1 98.81 201 LEU B CA 1
ATOM 7432 C C . LEU B 1 201 ? -22.469 -26.219 -8.945 1 98.81 201 LEU B C 1
ATOM 7434 O O . LEU B 1 201 ? -23.609 -26.203 -9.398 1 98.81 201 LEU B O 1
ATOM 7438 N N . VAL B 1 202 ? -22.203 -26.312 -7.66 1 98.75 202 VAL B N 1
ATOM 7439 C CA . VAL B 1 202 ? -23.266 -26.5 -6.668 1 98.75 202 VAL B CA 1
ATOM 7440 C C . VAL B 1 202 ? -23.469 -25.219 -5.879 1 98.75 202 VAL B C 1
ATOM 7442 O O . VAL B 1 202 ? -24.609 -24.844 -5.59 1 98.75 202 VAL B O 1
ATOM 7445 N N . GLY B 1 203 ? -22.375 -24.625 -5.484 1 98.56 203 GLY B N 1
ATOM 7446 C CA . GLY B 1 203 ? -22.484 -23.406 -4.703 1 98.56 203 GLY B CA 1
ATOM 7447 C C . GLY B 1 203 ? -21.188 -22.609 -4.664 1 98.56 203 GLY B C 1
ATOM 7448 O O . GLY B 1 203 ? -20.094 -23.188 -4.59 1 98.56 203 GLY B O 1
ATOM 7449 N N . THR B 1 204 ? -21.312 -21.328 -4.695 1 98.75 204 THR B N 1
ATOM 7450 C CA . THR B 1 204 ? -20.172 -20.422 -4.586 1 98.75 204 THR B CA 1
ATOM 7451 C C . THR B 1 204 ? -20.609 -19.078 -4.004 1 98.75 204 THR B C 1
ATOM 7453 O O . THR B 1 204 ? -21.703 -18.594 -4.309 1 98.75 204 THR B O 1
ATOM 7456 N N . PRO B 1 205 ? -19.859 -18.547 -3.074 1 98.56 205 PRO B N 1
ATOM 7457 C CA . PRO B 1 205 ? -20.203 -17.203 -2.58 1 98.56 205 PRO B CA 1
ATOM 7458 C C . PRO B 1 205 ? -19.938 -16.125 -3.615 1 98.56 205 PRO B C 1
ATOM 7460 O O . PRO B 1 205 ? -19.234 -16.359 -4.605 1 98.56 205 PRO B O 1
ATOM 7463 N N . PRO B 1 206 ? -20.609 -14.938 -3.426 1 98.12 206 PRO B N 1
ATOM 7464 C CA . PRO B 1 206 ? -20.281 -13.805 -4.289 1 98.12 206 PRO B CA 1
ATOM 7465 C C . PRO B 1 206 ? -18.844 -13.32 -4.094 1 98.12 206 PRO B C 1
ATOM 7467 O O . PRO B 1 206 ? -18.188 -13.688 -3.109 1 98.12 206 PRO B O 1
ATOM 7470 N N . ILE B 1 207 ? -18.406 -12.508 -4.996 1 97.25 207 ILE B N 1
ATOM 7471 C CA . ILE B 1 207 ? -17.047 -12.016 -5 1 97.25 207 ILE B CA 1
ATOM 7472 C C . ILE B 1 207 ? -16.781 -11.195 -3.738 1 97.25 207 ILE B C 1
ATOM 7474 O O . ILE B 1 207 ? -15.648 -11.141 -3.246 1 97.25 207 ILE B O 1
ATOM 7478 N N . THR B 1 208 ? -17.797 -10.617 -3.1 1 97.19 208 THR B N 1
ATOM 7479 C CA . THR B 1 208 ? -17.672 -9.805 -1.893 1 97.19 208 THR B CA 1
ATOM 7480 C C . THR B 1 208 ? -17.312 -10.672 -0.691 1 97.19 208 THR B C 1
ATOM 7482 O O . THR B 1 208 ? -16.906 -10.156 0.351 1 97.19 208 THR B O 1
ATOM 7485 N N . LEU B 1 209 ? -17.453 -12.008 -0.821 1 98.38 209 LEU B N 1
ATOM 7486 C CA . LEU B 1 209 ? -17.062 -12.953 0.224 1 98.38 209 LEU B CA 1
ATOM 7487 C C . LEU B 1 209 ? -15.875 -13.797 -0.222 1 98.38 209 LEU B C 1
ATOM 7489 O O . LEU B 1 209 ? -14.859 -13.867 0.473 1 98.38 209 LEU B O 1
ATOM 7493 N N . GLY B 1 210 ? -16 -14.336 -1.365 1 98.19 210 GLY B N 1
ATOM 7494 C CA . GLY B 1 210 ? -15.023 -15.297 -1.854 1 98.19 210 GLY B CA 1
ATOM 7495 C C . GLY B 1 210 ? -13.688 -14.672 -2.193 1 98.19 210 GLY B C 1
ATOM 7496 O O . GLY B 1 210 ? -12.656 -15.352 -2.182 1 98.19 210 GLY B O 1
ATOM 7497 N N . ALA B 1 211 ? -13.719 -13.43 -2.551 1 97.5 211 ALA B N 1
ATOM 7498 C CA . ALA B 1 211 ? -12.5 -12.711 -2.926 1 97.5 211 ALA B CA 1
ATOM 7499 C C . ALA B 1 211 ? -12.414 -11.367 -2.211 1 97.5 211 ALA B C 1
ATOM 7501 O O . ALA B 1 211 ? -11.914 -10.391 -2.771 1 97.5 211 ALA B O 1
ATOM 7502 N N . PHE B 1 212 ? -12.992 -11.25 -0.965 1 97.69 212 PHE B N 1
ATOM 7503 C CA . PHE B 1 212 ? -12.961 -10.023 -0.182 1 97.69 212 PHE B CA 1
ATOM 7504 C C . PHE B 1 212 ? -11.523 -9.547 0.032 1 97.69 212 PHE B C 1
ATOM 7506 O O . PHE B 1 212 ? -10.656 -10.344 0.398 1 97.69 212 PHE B O 1
ATOM 7513 N N . GLY B 1 213 ? -11.273 -8.305 -0.196 1 96.56 213 GLY B N 1
ATOM 7514 C CA . GLY B 1 213 ? -9.953 -7.715 -0.073 1 96.56 213 GLY B CA 1
ATOM 7515 C C . GLY B 1 213 ? -9.227 -7.594 -1.399 1 96.56 213 GLY B C 1
ATOM 7516 O O . GLY B 1 213 ? -8.32 -6.766 -1.546 1 96.56 213 GLY B O 1
ATOM 7517 N N . GLY B 1 214 ? -9.508 -8.516 -2.361 1 94.62 214 GLY B N 1
ATOM 7518 C CA . GLY B 1 214 ? -9.023 -8.43 -3.73 1 94.62 214 GLY B CA 1
ATOM 7519 C C . GLY B 1 214 ? -7.516 -8.289 -3.824 1 94.62 214 GLY B C 1
ATOM 7520 O O . GLY B 1 214 ? -6.777 -9.031 -3.178 1 94.62 214 GLY B O 1
ATOM 7521 N N . ASP B 1 215 ? -7.066 -7.344 -4.652 1 91.25 215 ASP B N 1
ATOM 7522 C CA . ASP B 1 215 ? -5.652 -7.109 -4.926 1 91.25 215 ASP B CA 1
ATOM 7523 C C . ASP B 1 215 ? -4.945 -6.527 -3.703 1 91.25 215 ASP B C 1
ATOM 7525 O O . ASP B 1 215 ? -3.768 -6.809 -3.467 1 91.25 215 ASP B O 1
ATOM 7529 N N . HIS B 1 216 ? -5.633 -5.777 -3.004 1 91.44 216 HIS B N 1
ATOM 7530 C CA . HIS B 1 216 ? -5.043 -5.105 -1.851 1 91.44 216 HIS B CA 1
ATOM 7531 C C . HIS B 1 216 ? -4.547 -6.117 -0.82 1 91.44 216 HIS B C 1
ATOM 7533 O O . HIS B 1 216 ? -3.453 -5.965 -0.272 1 91.44 216 HIS B O 1
ATOM 7539 N N . ASP B 1 217 ? -5.328 -7.141 -0.594 1 95.31 217 ASP B N 1
ATOM 7540 C CA . ASP B 1 217 ? -4.996 -8.102 0.452 1 95.31 217 ASP B CA 1
ATOM 7541 C C . ASP B 1 217 ? -4.211 -9.281 -0.117 1 95.31 217 ASP B C 1
ATOM 7543 O O . ASP B 1 217 ? -3.713 -10.125 0.634 1 95.31 217 ASP B O 1
ATOM 7547 N N . ASN B 1 218 ? -4.035 -9.273 -1.421 1 93.88 218 ASN B N 1
ATOM 7548 C CA . ASN B 1 218 ? -3.428 -10.438 -2.059 1 93.88 218 ASN B CA 1
ATOM 7549 C C . ASN B 1 218 ? -2.072 -10.773 -1.441 1 93.88 218 ASN B C 1
ATOM 7551 O O . ASN B 1 218 ? -1.237 -9.891 -1.251 1 93.88 218 ASN B O 1
ATOM 7555 N N . TRP B 1 219 ? -1.896 -12.016 -1.024 1 94.81 219 TRP B N 1
ATOM 7556 C CA . TRP B 1 219 ? -0.691 -12.57 -0.413 1 94.81 219 TRP B CA 1
ATOM 7557 C C . TRP B 1 219 ? -0.385 -11.875 0.91 1 94.81 219 TRP B C 1
ATOM 7559 O O . TRP B 1 219 ? 0.671 -12.102 1.506 1 94.81 219 TRP B O 1
ATOM 7569 N N . GLY B 1 220 ? -1.275 -11.039 1.307 1 95.81 220 GLY B N 1
ATOM 7570 C CA . GLY B 1 220 ? -1.049 -10.312 2.547 1 95.81 220 GLY B CA 1
ATOM 7571 C C . GLY B 1 220 ? -1.72 -10.953 3.746 1 95.81 220 GLY B C 1
ATOM 7572 O O . GLY B 1 220 ? -2.396 -11.977 3.609 1 95.81 220 GLY B O 1
ATOM 7573 N N . TRP B 1 221 ? -1.506 -10.438 4.934 1 97.25 221 TRP B N 1
ATOM 7574 C CA . TRP B 1 221 ? -2.152 -10.852 6.176 1 97.25 221 TRP B CA 1
ATOM 7575 C C . TRP B 1 221 ? -2.404 -9.648 7.082 1 97.25 221 TRP B C 1
ATOM 7577 O O . TRP B 1 221 ? -1.565 -8.75 7.184 1 97.25 221 TRP B O 1
ATOM 7587 N N . PRO B 1 222 ? -3.576 -9.688 7.746 1 97.44 222 PRO B N 1
ATOM 7588 C CA . PRO B 1 222 ? -4.621 -10.711 7.73 1 97.44 222 PRO B CA 1
ATOM 7589 C C . PRO B 1 222 ? -5.543 -10.594 6.516 1 97.44 222 PRO B C 1
ATOM 7591 O O . PRO B 1 222 ? -5.785 -9.492 6.023 1 97.44 222 PRO B O 1
ATOM 7594 N N . GLN B 1 223 ? -5.961 -11.617 6.059 1 98.12 223 GLN B N 1
ATOM 7595 C CA . GLN B 1 223 ? -7.059 -11.695 5.098 1 98.12 223 GLN B CA 1
ATOM 7596 C C . GLN B 1 223 ? -8.359 -12.094 5.781 1 98.12 223 GLN B C 1
ATOM 7598 O O . GLN B 1 223 ? -8.352 -12.602 6.906 1 98.12 223 GLN B O 1
ATOM 7603 N N . HIS B 1 224 ? -9.508 -11.766 5.137 1 98.38 224 HIS B N 1
ATOM 7604 C CA . HIS B 1 224 ? -10.836 -12.023 5.695 1 98.38 224 HIS B CA 1
ATOM 7605 C C . HIS B 1 224 ? -11.797 -12.531 4.621 1 98.38 224 HIS B C 1
ATOM 7607 O O . HIS B 1 224 ? -12.914 -12.031 4.504 1 98.38 224 HIS B O 1
ATOM 7613 N N . LYS B 1 225 ? -11.445 -13.516 3.91 1 97.31 225 LYS B N 1
ATOM 7614 C CA . LYS B 1 225 ? -12.328 -13.938 2.824 1 97.31 225 LYS B CA 1
ATOM 7615 C C . LYS B 1 225 ? -12.703 -15.406 2.963 1 97.31 225 LYS B C 1
ATOM 7617 O O . LYS B 1 225 ? -12 -16.172 3.615 1 97.31 225 LYS B O 1
ATOM 7622 N N . GLY B 1 226 ? -13.883 -15.695 2.422 1 98.5 226 GLY B N 1
ATOM 7623 C CA . GLY B 1 226 ? -14.383 -17.047 2.293 1 98.5 226 GLY B CA 1
ATOM 7624 C C . GLY B 1 226 ? -14.07 -17.688 0.946 1 98.5 226 GLY B C 1
ATOM 7625 O O . GLY B 1 226 ? -14.984 -17.969 0.163 1 98.5 226 GLY B O 1
ATOM 7626 N N . ASP B 1 227 ? -12.82 -17.953 0.759 1 98.69 227 ASP B N 1
ATOM 7627 C CA . ASP B 1 227 ? -12.344 -18.484 -0.519 1 98.69 227 ASP B CA 1
ATOM 7628 C C . ASP B 1 227 ? -12.664 -19.969 -0.661 1 98.69 227 ASP B C 1
ATOM 7630 O O . ASP B 1 227 ? -11.812 -20.812 -0.398 1 98.69 227 ASP B O 1
ATOM 7634 N N . PHE B 1 228 ? -13.93 -20.203 -1.207 1 98.88 228 PHE B N 1
ATOM 7635 C CA . PHE B 1 228 ? -14.312 -21.594 -1.443 1 98.88 228 PHE B CA 1
ATOM 7636 C C . PHE B 1 228 ? -15.383 -21.672 -2.523 1 98.88 228 PHE B C 1
ATOM 7638 O O . PHE B 1 228 ? -16.047 -20.688 -2.83 1 98.88 228 PHE B O 1
ATOM 7645 N N . THR B 1 229 ? -15.461 -22.766 -3.123 1 98.88 229 THR B N 1
ATOM 7646 C CA . THR B 1 229 ? -16.5 -23.141 -4.078 1 98.88 229 THR B CA 1
ATOM 7647 C C . THR B 1 229 ? -16.812 -24.625 -3.973 1 98.88 229 THR B C 1
ATOM 7649 O O . THR B 1 229 ? -15.93 -25.438 -3.68 1 98.88 229 THR B O 1
ATOM 7652 N N . LEU B 1 230 ? -18.062 -24.938 -4.211 1 98.88 230 LEU B N 1
ATOM 7653 C CA . LEU B 1 230 ? -18.531 -26.328 -4.16 1 98.88 230 LEU B CA 1
ATOM 7654 C C . LEU B 1 230 ? -18.891 -26.828 -5.551 1 98.88 230 LEU B C 1
ATOM 7656 O O . LEU B 1 230 ? -19.688 -26.188 -6.258 1 98.88 230 LEU B O 1
ATOM 7660 N N . TYR B 1 231 ? -18.297 -27.922 -5.891 1 98.88 231 TYR B N 1
ATOM 7661 C CA . TYR B 1 231 ? -18.672 -28.688 -7.074 1 98.88 231 TYR B CA 1
ATOM 7662 C C . TYR B 1 231 ? -19.219 -30.047 -6.688 1 98.88 231 TYR B C 1
ATOM 7664 O O . TYR B 1 231 ? -19.078 -30.484 -5.543 1 98.88 231 TYR B O 1
ATOM 7672 N N . ARG B 1 232 ? -19.844 -30.672 -7.641 1 98.81 232 ARG B N 1
ATOM 7673 C CA . ARG B 1 232 ? -20.188 -32.094 -7.512 1 98.81 232 ARG B CA 1
ATOM 7674 C C . ARG B 1 232 ? -19.688 -32.875 -8.719 1 98.81 232 ARG B C 1
ATOM 7676 O O . ARG B 1 232 ? -19.797 -32.438 -9.859 1 98.81 232 ARG B O 1
ATOM 7683 N N . VAL B 1 233 ? -19.078 -34.031 -8.422 1 98.81 233 VAL B N 1
ATOM 7684 C CA . VAL B 1 233 ? -18.562 -34.906 -9.461 1 98.81 233 VAL B CA 1
ATOM 7685 C C . VAL B 1 233 ? -19.594 -36 -9.75 1 98.81 233 VAL B C 1
ATOM 7687 O O . VAL B 1 233 ? -20.094 -36.656 -8.836 1 98.81 233 VAL B O 1
ATOM 7690 N N . TYR B 1 234 ? -19.891 -36.125 -11.023 1 98.62 234 TYR B N 1
ATOM 7691 C CA . TYR B 1 234 ? -20.828 -37.156 -11.477 1 98.62 234 TYR B CA 1
ATOM 7692 C C . TYR B 1 234 ? -20.109 -38.25 -12.258 1 98.62 234 TYR B C 1
ATOM 7694 O O . TYR B 1 234 ? -19.031 -38.031 -12.805 1 98.62 234 TYR B O 1
ATOM 7702 N N . ALA B 1 235 ? -20.688 -39.438 -12.195 1 98.31 235 ALA B N 1
ATOM 7703 C CA . ALA B 1 235 ? -20.188 -40.625 -12.891 1 98.31 235 ALA B CA 1
ATOM 7704 C C . ALA B 1 235 ? -21.328 -41.406 -13.547 1 98.31 235 ALA B C 1
ATOM 7706 O O . ALA B 1 235 ? -22.5 -41.094 -13.359 1 98.31 235 ALA B O 1
ATOM 7707 N N . ASP B 1 236 ? -20.922 -42.375 -14.328 1 97.06 236 ASP B N 1
ATOM 7708 C CA . ASP B 1 236 ? -21.953 -43.25 -14.859 1 97.06 236 ASP B CA 1
ATOM 7709 C C . ASP B 1 236 ? -22.516 -44.156 -13.758 1 97.06 236 ASP B C 1
ATOM 7711 O O . ASP B 1 236 ? -22.156 -44.031 -12.594 1 97.06 236 ASP B O 1
ATOM 7715 N N . ALA B 1 237 ? -23.438 -45.031 -14.086 1 95.94 237 ALA B N 1
ATOM 7716 C CA . ALA B 1 237 ? -24.172 -45.844 -13.117 1 95.94 237 ALA B CA 1
ATOM 7717 C C . ALA B 1 237 ? -23.219 -46.75 -12.352 1 95.94 237 ALA B C 1
ATOM 7719 O O . ALA B 1 237 ? -23.516 -47.125 -11.211 1 95.94 237 ALA B O 1
ATOM 7720 N N . GLU B 1 238 ? -22.078 -47.062 -12.93 1 95.25 238 GLU B N 1
ATOM 7721 C CA . GLU B 1 238 ? -21.125 -47.969 -12.297 1 95.25 238 GLU B CA 1
ATOM 7722 C C . GLU B 1 238 ? -20.047 -47.188 -11.547 1 95.25 238 GLU B C 1
ATOM 7724 O O . GLU B 1 238 ? -19.109 -47.781 -11 1 95.25 238 GLU B O 1
ATOM 7729 N N . GLY B 1 239 ? -20.141 -45.906 -11.578 1 95.81 239 GLY B N 1
ATOM 7730 C CA . GLY B 1 239 ? -19.188 -45.094 -10.852 1 95.81 239 GLY B CA 1
ATOM 7731 C C . GLY B 1 239 ? -17.938 -44.781 -11.664 1 95.81 239 GLY B C 1
ATOM 7732 O O . GLY B 1 239 ? -16.922 -44.344 -11.102 1 95.81 239 GLY B O 1
ATOM 7733 N N . ARG B 1 240 ? -17.969 -44.906 -12.977 1 95.62 240 ARG B N 1
ATOM 7734 C CA . ARG B 1 240 ? -16.812 -44.688 -13.844 1 95.62 240 ARG B CA 1
ATOM 7735 C C . ARG B 1 240 ? -16.859 -43.312 -14.477 1 95.62 240 ARG B C 1
ATOM 7737 O O . ARG B 1 240 ? -17.938 -42.719 -14.633 1 95.62 240 ARG B O 1
ATOM 7744 N N . PRO B 1 241 ? -15.656 -42.844 -14.859 1 96.88 241 PRO B N 1
ATOM 7745 C CA . PRO B 1 241 ? -15.625 -41.594 -15.57 1 96.88 241 PRO B CA 1
ATOM 7746 C C . PRO B 1 241 ? -16.5 -41.594 -16.828 1 96.88 241 PRO B C 1
ATOM 7748 O O . PRO B 1 241 ? -16.562 -42.594 -17.531 1 96.88 241 PRO B O 1
ATOM 7751 N N . ALA B 1 242 ? -17.219 -40.406 -17.078 1 96.56 242 ALA B N 1
ATOM 7752 C CA . ALA B 1 242 ? -18.094 -40.25 -18.25 1 96.56 242 ALA B CA 1
ATOM 7753 C C . ALA B 1 242 ? -18.25 -38.812 -18.641 1 96.56 242 ALA B C 1
ATOM 7755 O O . ALA B 1 242 ? -18.047 -37.906 -17.828 1 96.56 242 ALA B O 1
ATOM 7756 N N . GLU B 1 243 ? -18.516 -38.594 -19.922 1 96.44 243 GLU B N 1
ATOM 7757 C CA . GLU B 1 243 ? -18.906 -37.281 -20.375 1 96.44 243 GLU B CA 1
ATOM 7758 C C . GLU B 1 243 ? -20.219 -36.844 -19.703 1 96.44 243 GLU B C 1
ATOM 7760 O O . GLU B 1 243 ? -20.922 -37.656 -19.125 1 96.44 243 GLU B O 1
ATOM 7765 N N . TYR B 1 244 ? -20.5 -35.594 -19.812 1 96.75 244 TYR B N 1
ATOM 7766 C CA . TYR B 1 244 ? -21.734 -35.094 -19.234 1 96.75 244 TYR B CA 1
ATOM 7767 C C . TYR B 1 244 ? -22.938 -35.875 -19.75 1 96.75 244 TYR B C 1
ATOM 7769 O O . TYR B 1 244 ? -23.047 -36.156 -20.953 1 96.75 244 TYR B O 1
ATOM 7777 N N . SER B 1 245 ? -23.766 -36.188 -18.812 1 96.19 245 SER B N 1
ATOM 7778 C CA . SER B 1 245 ? -25.078 -36.75 -19.109 1 96.19 245 SER B CA 1
ATOM 7779 C C . SER B 1 245 ? -26.078 -36.469 -18 1 96.19 245 SER B C 1
ATOM 7781 O O . SER B 1 245 ? -25.719 -36.531 -16.812 1 96.19 245 SER B O 1
ATOM 7783 N N . ALA B 1 246 ? -27.312 -36.219 -18.422 1 93.94 246 ALA B N 1
ATOM 7784 C CA . ALA B 1 246 ? -28.359 -36 -17.422 1 93.94 246 ALA B CA 1
ATOM 7785 C C . ALA B 1 246 ? -28.594 -37.25 -16.594 1 93.94 246 ALA B C 1
ATOM 7787 O O . ALA B 1 246 ? -29.016 -37.188 -15.445 1 93.94 246 ALA B O 1
ATOM 7788 N N . GLY B 1 247 ? -28.266 -38.375 -17.109 1 95.19 247 GLY B N 1
ATOM 7789 C CA . GLY B 1 247 ? -28.5 -39.625 -16.453 1 95.19 247 GLY B CA 1
ATOM 7790 C C . GLY B 1 247 ? -27.359 -40.062 -15.547 1 95.19 247 GLY B C 1
ATOM 7791 O O . GLY B 1 247 ? -27.453 -41.062 -14.852 1 95.19 247 GLY B O 1
ATOM 7792 N N . ASN B 1 248 ? -26.266 -39.312 -15.539 1 97.94 248 ASN B N 1
ATOM 7793 C CA . ASN B 1 248 ? -25.156 -39.625 -14.625 1 97.94 248 ASN B CA 1
ATOM 7794 C C . ASN B 1 248 ? -25.578 -39.469 -13.172 1 97.94 248 ASN B C 1
ATOM 7796 O O . ASN B 1 248 ? -26.547 -38.75 -12.867 1 97.94 248 ASN B O 1
ATOM 7800 N N . VAL B 1 249 ? -24.891 -40.156 -12.273 1 97.75 249 VAL B N 1
ATOM 7801 C CA . VAL B 1 249 ? -25.219 -40.125 -10.852 1 97.75 249 VAL B CA 1
ATOM 7802 C C . VAL B 1 249 ? -24.047 -39.531 -10.07 1 97.75 249 VAL B C 1
ATOM 7804 O O . VAL B 1 249 ? -22.906 -39.562 -10.516 1 97.75 249 VAL B O 1
ATOM 7807 N N . PRO B 1 250 ? -24.359 -38.938 -8.914 1 98.06 250 PRO B N 1
ATOM 7808 C CA . PRO B 1 250 ? -23.266 -38.438 -8.078 1 98.06 250 PRO B CA 1
ATOM 7809 C C . PRO B 1 250 ? -22.234 -39.531 -7.75 1 98.06 250 PRO B C 1
ATOM 7811 O O . PRO B 1 250 ? -22.609 -40.656 -7.438 1 98.06 250 PRO B O 1
ATOM 7814 N N . LEU B 1 251 ? -21 -39.188 -7.797 1 98.62 251 LEU B N 1
ATOM 7815 C CA . LEU B 1 251 ? -19.922 -40.125 -7.523 1 98.62 251 LEU B CA 1
ATOM 7816 C C . LEU B 1 251 ? -19.891 -40.5 -6.051 1 98.62 251 LEU B C 1
ATOM 7818 O O . LEU B 1 251 ? -20.078 -39.656 -5.176 1 98.62 251 LEU B O 1
ATOM 7822 N N . LYS B 1 252 ? -19.719 -41.75 -5.773 1 97.69 252 LYS B N 1
ATOM 7823 C CA . LYS B 1 252 ? -19.344 -42.219 -4.438 1 97.69 252 LYS B CA 1
ATOM 7824 C C . LYS B 1 252 ? -17.828 -42.406 -4.324 1 97.69 252 LYS B C 1
ATOM 7826 O O . LYS B 1 252 ? -17.312 -43.469 -4.68 1 97.69 252 LYS B O 1
ATOM 7831 N N . PRO B 1 253 ? -17.172 -41.531 -3.74 1 97.38 253 PRO B N 1
ATOM 7832 C CA . PRO B 1 253 ? -15.719 -41.594 -3.684 1 97.38 253 PRO B CA 1
ATOM 7833 C C . PRO B 1 253 ? -15.227 -42.688 -2.734 1 97.38 253 PRO B C 1
ATOM 7835 O O . PRO B 1 253 ? -15.953 -43.094 -1.824 1 97.38 253 PRO B O 1
ATOM 7838 N N . ARG B 1 254 ? -13.969 -43.125 -2.912 1 95.75 254 ARG B N 1
ATOM 7839 C CA . ARG B 1 254 ? -13.344 -44.125 -2.057 1 95.75 254 ARG B CA 1
ATOM 7840 C C . ARG B 1 254 ? -13.195 -43.594 -0.628 1 95.75 254 ARG B C 1
ATOM 7842 O O . ARG B 1 254 ? -13.211 -44.375 0.324 1 95.75 254 ARG B O 1
ATOM 7849 N N . ARG B 1 255 ? -12.945 -42.344 -0.537 1 97.31 255 ARG B N 1
ATOM 7850 C CA . ARG B 1 255 ? -12.75 -41.688 0.743 1 97.31 255 ARG B CA 1
ATOM 7851 C C . ARG B 1 255 ? -13.359 -40.281 0.732 1 97.31 255 ARG B C 1
ATOM 7853 O O . ARG B 1 255 ? -13.406 -39.625 -0.312 1 97.31 255 ARG B O 1
ATOM 7860 N N . VAL B 1 256 ? -13.867 -39.906 1.905 1 98.06 256 VAL B N 1
ATOM 7861 C CA . VAL B 1 256 ? -14.391 -38.562 2.115 1 98.06 256 VAL B CA 1
ATOM 7862 C C . VAL B 1 256 ? -13.773 -37.969 3.373 1 98.06 256 VAL B C 1
ATOM 7864 O O . VAL B 1 256 ? -13.555 -38.656 4.363 1 98.06 256 VAL B O 1
ATOM 7867 N N . LEU B 1 257 ? -13.453 -36.688 3.314 1 98.69 257 LEU B N 1
ATOM 7868 C CA . LEU B 1 257 ? -12.875 -36.031 4.48 1 98.69 257 LEU B CA 1
ATOM 7869 C C . LEU B 1 257 ? -13.961 -35.656 5.488 1 98.69 257 LEU B C 1
ATOM 7871 O O . LEU B 1 257 ? -15.047 -35.219 5.102 1 98.69 257 LEU B O 1
ATOM 7875 N N . ARG B 1 258 ? -13.617 -35.844 6.746 1 98.06 258 ARG B N 1
ATOM 7876 C CA . ARG B 1 258 ? -14.469 -35.344 7.82 1 98.06 258 ARG B CA 1
ATOM 7877 C C . ARG B 1 258 ? -14.141 -33.906 8.156 1 98.06 258 ARG B C 1
ATOM 7879 O O . ARG B 1 258 ? -12.977 -33.469 8.094 1 98.06 258 ARG B O 1
ATOM 7886 N N . ILE B 1 259 ? -15.141 -33.156 8.547 1 98.44 259 ILE B N 1
ATOM 7887 C CA . ILE B 1 259 ? -14.969 -31.719 8.828 1 98.44 259 ILE B CA 1
ATOM 7888 C C . ILE B 1 259 ? -14.773 -31.516 10.32 1 98.44 259 ILE B C 1
ATOM 7890 O O . ILE B 1 259 ? -15.586 -31.953 11.133 1 98.44 259 ILE B O 1
ATOM 7894 N N . ALA B 1 260 ? -13.727 -30.828 10.641 1 97.56 260 ALA B N 1
ATOM 7895 C CA . ALA B 1 260 ? -13.438 -30.531 12.039 1 97.56 260 ALA B CA 1
ATOM 7896 C C . ALA B 1 260 ? -14.234 -29.328 12.516 1 97.56 260 ALA B C 1
ATOM 7898 O O . ALA B 1 260 ? -14.273 -28.297 11.844 1 97.56 260 ALA B O 1
ATOM 7899 N N . THR B 1 261 ? -14.82 -29.422 13.688 1 96.62 261 THR B N 1
ATOM 7900 C CA . THR B 1 261 ? -15.633 -28.312 14.188 1 96.62 261 THR B CA 1
ATOM 7901 C C . THR B 1 261 ? -14.984 -27.672 15.414 1 96.62 261 THR B C 1
ATOM 7903 O O . THR B 1 261 ? -15.492 -26.703 15.961 1 96.62 261 THR B O 1
ATOM 7906 N N . GLY B 1 262 ? -13.836 -28.188 15.836 1 94.56 262 GLY B N 1
ATOM 7907 C CA . GLY B 1 262 ? -13.227 -27.781 17.094 1 94.56 262 GLY B CA 1
ATOM 7908 C C . GLY B 1 262 ? -12.398 -26.516 16.984 1 94.56 262 GLY B C 1
ATOM 7909 O O . GLY B 1 262 ? -11.961 -25.969 18 1 94.56 262 GLY B O 1
ATOM 7910 N N . GLY B 1 263 ? -12.133 -26.047 15.844 1 94.75 263 GLY B N 1
ATOM 7911 C CA . GLY B 1 263 ? -11.344 -24.844 15.656 1 94.75 263 GLY B CA 1
ATOM 7912 C C . GLY B 1 263 ? -9.852 -25.125 15.562 1 94.75 263 GLY B C 1
ATOM 7913 O O . GLY B 1 263 ? -9.406 -26.25 15.781 1 94.75 263 GLY B O 1
ATOM 7914 N N . VAL B 1 264 ? -9.062 -24.078 15.211 1 97.25 264 VAL B N 1
ATOM 7915 C CA . VAL B 1 264 ? -7.609 -24.156 15.07 1 97.25 264 VAL B CA 1
ATOM 7916 C C . VAL B 1 264 ? -6.941 -23.219 16.078 1 97.25 264 VAL B C 1
ATOM 7918 O O . VAL B 1 264 ? -7.438 -22.125 16.328 1 97.25 264 VAL B O 1
ATOM 7921 N N . HIS B 1 265 ? -5.805 -23.625 16.641 1 98 265 HIS B N 1
ATOM 7922 C CA . HIS B 1 265 ? -5.074 -22.859 17.641 1 98 265 HIS B CA 1
ATOM 7923 C C . HIS B 1 265 ? -3.572 -22.891 17.391 1 98 265 HIS B C 1
ATOM 7925 O O . HIS B 1 265 ? -3.088 -23.766 16.672 1 98 265 HIS B O 1
ATOM 7931 N N . ASP B 1 266 ? -2.873 -21.969 18 1 98.19 266 ASP B N 1
ATOM 7932 C CA . ASP B 1 266 ? -1.421 -21.922 17.875 1 98.19 266 ASP B CA 1
ATOM 7933 C C . ASP B 1 266 ? -0.783 -23.234 18.297 1 98.19 266 ASP B C 1
ATOM 7935 O O . ASP B 1 266 ? -1.125 -23.797 19.344 1 98.19 266 ASP B O 1
ATOM 7939 N N . GLY B 1 267 ? 0.077 -23.766 17.375 1 97.62 267 GLY B N 1
ATOM 7940 C CA . GLY B 1 267 ? 0.807 -24.984 17.703 1 97.62 267 GLY B CA 1
ATOM 7941 C C . GLY B 1 267 ? 0.147 -26.234 17.156 1 97.62 267 GLY B C 1
ATOM 7942 O O . GLY B 1 267 ? 0.773 -27.297 17.078 1 97.62 267 GLY B O 1
ATOM 7943 N N . ASP B 1 268 ? -1.096 -26.125 16.734 1 98.12 268 ASP B N 1
ATOM 7944 C CA . ASP B 1 268 ? -1.792 -27.281 16.188 1 98.12 268 ASP B CA 1
ATOM 7945 C C . ASP B 1 268 ? -1.081 -27.812 14.938 1 98.12 268 ASP B C 1
ATOM 7947 O O . ASP B 1 268 ? -0.602 -27.016 14.109 1 98.12 268 ASP B O 1
ATOM 7951 N N . PHE B 1 269 ? -1.045 -29.172 14.836 1 98.06 269 PHE B N 1
ATOM 7952 C CA . PHE B 1 269 ? -0.5 -29.828 13.648 1 98.06 269 PHE B CA 1
ATOM 7953 C C . PHE B 1 269 ? -1.37 -29.547 12.43 1 98.06 269 PHE B C 1
ATOM 7955 O O . PHE B 1 269 ? -2.6 -29.516 12.531 1 98.06 269 PHE B O 1
ATOM 7962 N N . ALA B 1 270 ? -0.724 -29.312 11.25 1 98.5 270 ALA B N 1
ATOM 7963 C CA . ALA B 1 270 ? -1.433 -29.109 9.992 1 98.5 270 ALA B CA 1
ATOM 7964 C C . ALA B 1 270 ? -0.7 -29.797 8.836 1 98.5 270 ALA B C 1
ATOM 7966 O O . ALA B 1 270 ? 0.495 -29.562 8.633 1 98.5 270 ALA B O 1
ATOM 7967 N N . MET B 1 271 ? -1.377 -30.578 8.062 1 98.25 271 MET B N 1
ATOM 7968 C CA . MET B 1 271 ? -0.809 -31.156 6.852 1 98.25 271 MET B CA 1
ATOM 7969 C C . MET B 1 271 ? -1.636 -30.781 5.629 1 98.25 271 MET B C 1
ATOM 7971 O O . MET B 1 271 ? -2.857 -30.656 5.715 1 98.25 271 MET B O 1
ATOM 7975 N N . VAL B 1 272 ? -0.964 -30.578 4.555 1 98.62 272 VAL B N 1
ATOM 7976 C CA . VAL B 1 272 ? -1.585 -30.234 3.283 1 98.62 272 VAL B CA 1
ATOM 7977 C C . VAL B 1 272 ? -1.236 -31.281 2.23 1 98.62 272 VAL B C 1
ATOM 7979 O O . VAL B 1 272 ? -0.064 -31.609 2.039 1 98.62 272 VAL B O 1
ATOM 7982 N N . ILE B 1 273 ? -2.205 -31.828 1.634 1 98.62 273 ILE B N 1
ATOM 7983 C CA . ILE B 1 273 ? -2.047 -32.688 0.461 1 98.62 273 ILE B CA 1
ATOM 7984 C C . ILE B 1 273 ? -2.609 -31.984 -0.771 1 98.62 273 ILE B C 1
ATOM 7986 O O . ILE B 1 273 ? -3.732 -31.469 -0.744 1 98.62 273 ILE B O 1
ATOM 7990 N N . GLY B 1 274 ? -1.843 -31.891 -1.755 1 98.44 274 GLY B N 1
ATOM 7991 C CA . GLY B 1 274 ? -2.33 -31.188 -2.936 1 98.44 274 GLY B CA 1
ATOM 7992 C C . GLY B 1 274 ? -1.447 -31.391 -4.152 1 98.44 274 GLY B C 1
ATOM 7993 O O . GLY B 1 274 ? -0.69 -32.375 -4.223 1 98.44 274 GLY B O 1
ATOM 7994 N N . PHE B 1 275 ? -1.666 -30.609 -5.148 1 98.5 275 PHE B N 1
ATOM 7995 C CA . PHE B 1 275 ? -0.988 -30.703 -6.438 1 98.5 275 PHE B CA 1
ATOM 7996 C C . PHE B 1 275 ? -0.252 -29.406 -6.758 1 98.5 275 PHE B C 1
ATOM 7998 O O . PHE B 1 275 ? -0.636 -28.672 -7.676 1 98.5 275 PHE B O 1
ATOM 8005 N N . PRO B 1 276 ? 0.844 -29.156 -6.039 1 97.88 276 PRO B N 1
ATOM 8006 C CA . PRO B 1 276 ? 1.617 -27.953 -6.312 1 97.88 276 PRO B CA 1
ATOM 8007 C C . PRO B 1 276 ? 2.146 -27.891 -7.742 1 97.88 276 PRO B C 1
ATOM 8009 O O . PRO B 1 276 ? 2.648 -28.906 -8.258 1 97.88 276 PRO B O 1
ATOM 8012 N N . GLY B 1 277 ? 2.043 -26.781 -8.359 1 96.12 277 GLY B N 1
ATOM 8013 C CA . GLY B 1 277 ? 2.283 -26.609 -9.781 1 96.12 277 GLY B CA 1
ATOM 8014 C C . GLY B 1 277 ? 3.752 -26.672 -10.148 1 96.12 277 GLY B C 1
ATOM 8015 O O . GLY B 1 277 ? 4.188 -27.578 -10.867 1 96.12 277 GLY B O 1
ATOM 8016 N N . HIS B 1 278 ? 4.488 -25.609 -9.727 1 95.62 278 HIS B N 1
ATOM 8017 C CA . HIS B 1 278 ? 5.887 -25.531 -10.133 1 95.62 278 HIS B CA 1
ATOM 8018 C C . HIS B 1 278 ? 6.734 -24.828 -9.078 1 95.62 278 HIS B C 1
ATOM 8020 O O . HIS B 1 278 ? 6.32 -23.812 -8.523 1 95.62 278 HIS B O 1
ATOM 8026 N N . THR B 1 279 ? 7.867 -25.422 -8.781 1 96.81 279 THR B N 1
ATOM 8027 C CA . THR B 1 279 ? 8.93 -24.781 -8.016 1 96.81 279 THR B CA 1
ATOM 8028 C C . THR B 1 279 ? 10.273 -24.922 -8.734 1 96.81 279 THR B C 1
ATOM 8030 O O . THR B 1 279 ? 10.398 -25.688 -9.688 1 96.81 279 THR B O 1
ATOM 8033 N N . ASN B 1 280 ? 11.156 -24.125 -8.398 1 96.44 280 ASN B N 1
ATOM 8034 C CA . ASN B 1 280 ? 12.508 -24.172 -8.953 1 96.44 280 ASN B CA 1
ATOM 8035 C C . ASN B 1 280 ? 13.562 -24.172 -7.848 1 96.44 280 ASN B C 1
ATOM 8037 O O . ASN B 1 280 ? 14.484 -23.359 -7.859 1 96.44 280 ASN B O 1
ATOM 8041 N N . ARG B 1 281 ? 13.406 -25.125 -6.973 1 96.12 281 ARG B N 1
ATOM 8042 C CA . ARG B 1 281 ? 14.25 -25.203 -5.781 1 96.12 281 ARG B CA 1
ATOM 8043 C C . ARG B 1 281 ? 15.641 -25.719 -6.129 1 96.12 281 ARG B C 1
ATOM 8045 O O . ARG B 1 281 ? 16.562 -25.609 -5.32 1 96.12 281 ARG B O 1
ATOM 8052 N N . TYR B 1 282 ? 15.867 -26.203 -7.297 1 96.62 282 TYR B N 1
ATOM 8053 C CA . TYR B 1 282 ? 17.156 -26.719 -7.758 1 96.62 282 TYR B CA 1
ATOM 8054 C C . TYR B 1 282 ? 17.719 -25.859 -8.875 1 96.62 282 TYR B C 1
ATOM 8056 O O . TYR B 1 282 ? 18.531 -26.312 -9.672 1 96.62 282 TYR B O 1
ATOM 8064 N N . ALA B 1 283 ? 17.312 -24.656 -8.891 1 96.5 283 ALA B N 1
ATOM 8065 C CA . ALA B 1 283 ? 17.844 -23.703 -9.867 1 96.5 283 ALA B CA 1
ATOM 8066 C C . ALA B 1 283 ? 19.188 -23.156 -9.43 1 96.5 283 ALA B C 1
ATOM 8068 O O . ALA B 1 283 ? 19.422 -22.938 -8.242 1 96.5 283 ALA B O 1
ATOM 8069 N N . SER B 1 284 ? 20.062 -22.875 -10.43 1 98.31 284 SER B N 1
ATOM 8070 C CA . SER B 1 284 ? 21.359 -22.25 -10.148 1 98.31 284 SER B CA 1
ATOM 8071 C C . SER B 1 284 ? 21.203 -20.797 -9.742 1 98.31 284 SER B C 1
ATOM 8073 O O . SER B 1 284 ? 20.141 -20.203 -9.938 1 98.31 284 SER B O 1
ATOM 8075 N N . SER B 1 285 ? 22.25 -20.297 -9.148 1 98.56 285 SER B N 1
ATOM 8076 C CA . SER B 1 285 ? 22.266 -18.891 -8.789 1 98.56 285 SER B CA 1
ATOM 8077 C C . SER B 1 285 ? 22.078 -18 -10.016 1 98.56 285 SER B C 1
ATOM 8079 O O . SER B 1 285 ? 21.5 -16.922 -9.922 1 98.56 285 SER B O 1
ATOM 8081 N N . PHE B 1 286 ? 22.531 -18.5 -11.188 1 98.5 286 PHE B N 1
ATOM 8082 C CA . PHE B 1 286 ? 22.406 -17.75 -12.438 1 98.5 286 PHE B CA 1
ATOM 8083 C C . PHE B 1 286 ? 20.969 -17.688 -12.906 1 98.5 286 PHE B C 1
ATOM 8085 O O . PHE B 1 286 ? 20.5 -16.656 -13.383 1 98.5 286 PHE B O 1
ATOM 8092 N N . ALA B 1 287 ? 20.297 -18.797 -12.727 1 98.25 287 ALA B N 1
ATOM 8093 C CA . ALA B 1 287 ? 18.875 -18.828 -13.062 1 98.25 287 ALA B CA 1
ATOM 8094 C C . ALA B 1 287 ? 18.062 -17.891 -12.172 1 98.25 287 ALA B C 1
ATOM 8096 O O . ALA B 1 287 ? 17.172 -17.188 -12.641 1 98.25 287 ALA B O 1
ATOM 8097 N N . VAL B 1 288 ? 18.359 -17.906 -10.891 1 98.25 288 VAL B N 1
ATOM 8098 C CA . VAL B 1 288 ? 17.688 -17.047 -9.93 1 98.25 288 VAL B CA 1
ATOM 8099 C C . VAL B 1 288 ? 17.953 -15.586 -10.273 1 98.25 288 VAL B C 1
ATOM 8101 O O . VAL B 1 288 ? 17.031 -14.758 -10.25 1 98.25 288 VAL B O 1
ATOM 8104 N N . ALA B 1 289 ? 19.156 -15.281 -10.602 1 98.25 289 ALA B N 1
ATOM 8105 C CA . ALA B 1 289 ? 19.531 -13.914 -10.953 1 98.25 289 ALA B CA 1
ATOM 8106 C C . ALA B 1 289 ? 18.781 -13.453 -12.203 1 98.25 289 ALA B C 1
ATOM 8108 O O . ALA B 1 289 ? 18.375 -12.297 -12.297 1 98.25 289 ALA B O 1
ATOM 8109 N N . GLU B 1 290 ? 18.672 -14.312 -13.18 1 97.94 290 GLU B N 1
ATOM 8110 C CA . GLU B 1 290 ? 17.953 -13.961 -14.398 1 97.94 290 GLU B CA 1
ATOM 8111 C C . GLU B 1 290 ? 16.5 -13.625 -14.094 1 97.94 290 GLU B C 1
ATOM 8113 O O . GLU B 1 290 ? 15.945 -12.656 -14.625 1 97.94 290 GLU B O 1
ATOM 8118 N N . LYS B 1 291 ? 15.883 -14.477 -13.289 1 97.31 291 LYS B N 1
ATOM 8119 C CA . LYS B 1 291 ? 14.5 -14.219 -12.891 1 97.31 291 LYS B CA 1
ATOM 8120 C C . LYS B 1 291 ? 14.367 -12.867 -12.203 1 97.31 291 LYS B C 1
ATOM 8122 O O . LYS B 1 291 ? 13.477 -12.078 -12.531 1 97.31 291 LYS B O 1
ATOM 8127 N N . GLN B 1 292 ? 15.234 -12.547 -11.273 1 96.69 292 GLN B N 1
ATOM 8128 C CA . GLN B 1 292 ? 15.203 -11.344 -10.445 1 96.69 292 GLN B CA 1
ATOM 8129 C C . GLN B 1 292 ? 15.508 -10.102 -11.281 1 96.69 292 GLN B C 1
ATOM 8131 O O . GLN B 1 292 ? 14.883 -9.062 -11.094 1 96.69 292 GLN B O 1
ATOM 8136 N N . ARG B 1 293 ? 16.484 -10.195 -12.195 1 96.38 293 ARG B N 1
ATOM 8137 C CA . ARG B 1 293 ? 17.062 -8.984 -12.781 1 96.38 293 ARG B CA 1
ATOM 8138 C C . ARG B 1 293 ? 16.547 -8.773 -14.203 1 96.38 293 ARG B C 1
ATOM 8140 O O . ARG B 1 293 ? 16.609 -7.66 -14.727 1 96.38 293 ARG B O 1
ATOM 8147 N N . VAL B 1 294 ? 16.047 -9.859 -14.812 1 96.94 294 VAL B N 1
ATOM 8148 C CA . VAL B 1 294 ? 15.703 -9.75 -16.219 1 96.94 294 VAL B CA 1
ATOM 8149 C C . VAL B 1 294 ? 14.203 -9.984 -16.406 1 96.94 294 VAL B C 1
ATOM 8151 O O . VAL B 1 294 ? 13.484 -9.109 -16.891 1 96.94 294 VAL B O 1
ATOM 8154 N N . LYS B 1 295 ? 13.656 -11.047 -15.898 1 97.19 295 LYS B N 1
ATOM 8155 C CA . LYS B 1 295 ? 12.297 -11.469 -16.219 1 97.19 295 LYS B CA 1
ATOM 8156 C C . LYS B 1 295 ? 11.266 -10.695 -15.406 1 97.19 295 LYS B C 1
ATOM 8158 O O . LYS B 1 295 ? 10.398 -10.016 -15.969 1 97.19 295 LYS B O 1
ATOM 8163 N N . ASN B 1 296 ? 11.375 -10.68 -14.086 1 97.12 296 ASN B N 1
ATOM 8164 C CA . ASN B 1 296 ? 10.359 -10.117 -13.195 1 97.12 296 ASN B CA 1
ATOM 8165 C C . ASN B 1 296 ? 10.172 -8.625 -13.438 1 97.12 296 ASN B C 1
ATOM 8167 O O . ASN B 1 296 ? 9.047 -8.133 -13.445 1 97.12 296 ASN B O 1
ATOM 8171 N N . PRO B 1 297 ? 11.289 -7.848 -13.617 1 95.94 297 PRO B N 1
ATOM 8172 C CA . PRO B 1 297 ? 11.078 -6.414 -13.836 1 95.94 297 PRO B CA 1
ATOM 8173 C C . PRO B 1 297 ? 10.219 -6.125 -15.07 1 95.94 297 PRO B C 1
ATOM 8175 O O . PRO B 1 297 ? 9.383 -5.223 -15.047 1 95.94 297 PRO B O 1
ATOM 8178 N N . VAL B 1 298 ? 10.375 -6.93 -16.141 1 97.06 298 VAL B N 1
ATOM 8179 C CA . VAL B 1 298 ? 9.602 -6.75 -17.375 1 97.06 298 VAL B CA 1
ATOM 8180 C C . VAL B 1 298 ? 8.141 -7.113 -17.109 1 97.06 298 VAL B C 1
ATOM 8182 O O . VAL B 1 298 ? 7.23 -6.375 -17.5 1 97.06 298 VAL B O 1
ATOM 8185 N N . VAL B 1 299 ? 7.945 -8.211 -16.422 1 97.19 299 VAL B N 1
ATOM 8186 C CA . VAL B 1 299 ? 6.605 -8.695 -16.125 1 97.19 299 VAL B CA 1
ATOM 8187 C C . VAL B 1 299 ? 5.867 -7.676 -15.258 1 97.19 299 VAL B C 1
ATOM 8189 O O . VAL B 1 299 ? 4.742 -7.281 -15.578 1 97.19 299 VAL B O 1
ATOM 8192 N N . VAL B 1 300 ? 6.48 -7.188 -14.234 1 96.12 300 VAL B N 1
ATOM 8193 C CA . VAL B 1 300 ? 5.852 -6.289 -13.273 1 96.12 300 VAL B CA 1
ATOM 8194 C C . VAL B 1 300 ? 5.48 -4.977 -13.961 1 96.12 300 VAL B C 1
ATOM 8196 O O . VAL B 1 300 ? 4.348 -4.504 -13.836 1 96.12 300 VAL B O 1
ATOM 8199 N N . ALA B 1 301 ? 6.363 -4.438 -14.703 1 94.81 301 ALA B N 1
ATOM 8200 C CA . ALA B 1 301 ? 6.129 -3.139 -15.328 1 94.81 301 ALA B CA 1
ATOM 8201 C C . ALA B 1 301 ? 4.992 -3.215 -16.344 1 94.81 301 ALA B C 1
ATOM 8203 O O . ALA B 1 301 ? 4.082 -2.385 -16.328 1 94.81 301 ALA B O 1
ATOM 8204 N N . ASN B 1 302 ? 5.016 -4.199 -17.219 1 97.25 302 ASN B N 1
ATOM 8205 C CA . ASN B 1 302 ? 4.02 -4.305 -18.281 1 97.25 302 ASN B CA 1
ATOM 8206 C C . ASN B 1 302 ? 2.652 -4.695 -17.734 1 97.25 302 ASN B C 1
ATOM 8208 O O . ASN B 1 302 ? 1.628 -4.18 -18.172 1 97.25 302 ASN B O 1
ATOM 8212 N N . ARG B 1 303 ? 2.613 -5.57 -16.828 1 97.06 303 ARG B N 1
ATOM 8213 C CA . ARG B 1 303 ? 1.332 -6.023 -16.297 1 97.06 303 ARG B CA 1
ATOM 8214 C C . ARG B 1 303 ? 0.682 -4.941 -15.438 1 97.06 303 ARG B C 1
ATOM 8216 O O . ARG B 1 303 ? -0.545 -4.82 -15.406 1 97.06 303 ARG B O 1
ATOM 8223 N N . HIS B 1 304 ? 1.452 -4.102 -14.766 1 94.88 304 HIS B N 1
ATOM 8224 C CA . HIS B 1 304 ? 0.875 -2.975 -14.039 1 94.88 304 HIS B CA 1
ATOM 8225 C C . HIS B 1 304 ? 0.244 -1.97 -15 1 94.88 304 HIS B C 1
ATOM 8227 O O . HIS B 1 304 ? -0.813 -1.407 -14.703 1 94.88 304 HIS B O 1
ATOM 8233 N N . ASP B 1 305 ? 0.924 -1.737 -16.109 1 95.25 305 ASP B N 1
ATOM 8234 C CA . ASP B 1 305 ? 0.34 -0.854 -17.109 1 95.25 305 ASP B CA 1
ATOM 8235 C C . ASP B 1 305 ? -0.999 -1.396 -17.609 1 95.25 305 ASP B C 1
ATOM 8237 O O . ASP B 1 305 ? -1.966 -0.644 -17.75 1 95.25 305 ASP B O 1
ATOM 8241 N N . ARG B 1 306 ? -1.047 -2.645 -17.859 1 97.31 306 ARG B N 1
ATOM 8242 C CA . ARG B 1 306 ? -2.281 -3.271 -18.312 1 97.31 306 ARG B CA 1
ATOM 8243 C C . ARG B 1 306 ? -3.363 -3.203 -17.25 1 97.31 306 ARG B C 1
ATOM 8245 O O . ARG B 1 306 ? -4.527 -2.934 -17.547 1 97.31 306 ARG B O 1
ATOM 8252 N N . MET B 1 307 ? -3.01 -3.467 -16.062 1 96.69 307 MET B N 1
ATOM 8253 C CA . MET B 1 307 ? -3.953 -3.422 -14.953 1 96.69 307 MET B CA 1
ATOM 8254 C C . MET B 1 307 ? -4.57 -2.033 -14.82 1 96.69 307 MET B C 1
ATOM 8256 O O . MET B 1 307 ? -5.777 -1.903 -14.609 1 96.69 307 MET B O 1
ATOM 8260 N N . ASP B 1 308 ? -3.746 -1.022 -14.914 1 92.62 308 ASP B N 1
ATOM 8261 C CA . ASP B 1 308 ? -4.238 0.347 -14.789 1 92.62 308 ASP B CA 1
ATOM 8262 C C . ASP B 1 308 ? -5.305 0.644 -15.836 1 92.62 308 ASP B C 1
ATOM 8264 O O . ASP B 1 308 ? -6.328 1.26 -15.531 1 92.62 308 ASP B O 1
ATOM 8268 N N . ILE B 1 309 ? -5.07 0.187 -17 1 94.81 309 ILE B N 1
ATOM 8269 C CA . ILE B 1 309 ? -6.004 0.41 -18.094 1 94.81 309 ILE B CA 1
ATOM 8270 C C . ILE B 1 309 ? -7.297 -0.356 -17.844 1 94.81 309 ILE B C 1
ATOM 8272 O O . ILE B 1 309 ? -8.391 0.206 -17.938 1 94.81 309 ILE B O 1
ATOM 8276 N N . LEU B 1 310 ? -7.152 -1.605 -17.484 1 96.69 310 LEU B N 1
ATOM 8277 C CA . LEU B 1 310 ? -8.328 -2.438 -17.25 1 96.69 310 LEU B CA 1
ATOM 8278 C C . LEU B 1 310 ? -9.156 -1.89 -16.094 1 96.69 310 LEU B C 1
ATOM 8280 O O . LEU B 1 310 ? -10.383 -1.823 -16.188 1 96.69 310 LEU B O 1
ATOM 8284 N N . LYS B 1 311 ? -8.516 -1.501 -15.062 1 93.81 311 LYS B N 1
ATOM 8285 C CA . LYS B 1 311 ? -9.219 -0.971 -13.898 1 93.81 311 LYS B CA 1
ATOM 8286 C C . LYS B 1 311 ? -10.031 0.268 -14.266 1 93.81 311 LYS B C 1
ATOM 8288 O O . LYS B 1 311 ? -11.195 0.396 -13.867 1 93.81 311 LYS B O 1
ATOM 8293 N N . ARG B 1 312 ? -9.453 1.125 -15 1 90.12 312 ARG B N 1
ATOM 8294 C CA . ARG B 1 312 ? -10.141 2.35 -15.406 1 90.12 312 ARG B CA 1
ATOM 8295 C C . ARG B 1 312 ? -11.406 2.035 -16.203 1 90.12 312 ARG B C 1
ATOM 8297 O O . ARG B 1 312 ? -12.453 2.643 -15.969 1 90.12 312 ARG B O 1
ATOM 8304 N N . HIS B 1 313 ? -11.273 1.088 -17.062 1 94.62 313 HIS B N 1
ATOM 8305 C CA . HIS B 1 313 ? -12.422 0.741 -17.906 1 94.62 313 HIS B CA 1
ATOM 8306 C C . HIS B 1 313 ? -13.469 -0.025 -17.109 1 94.62 313 HIS B C 1
ATOM 8308 O O . HIS B 1 313 ? -14.672 0.197 -17.281 1 94.62 313 HIS B O 1
ATOM 8314 N N . MET B 1 314 ? -13.039 -0.874 -16.25 1 94.94 314 MET B N 1
ATOM 8315 C CA . MET B 1 314 ? -13.953 -1.677 -15.453 1 94.94 314 MET B CA 1
ATOM 8316 C C . MET B 1 314 ? -14.703 -0.808 -14.445 1 94.94 314 MET B C 1
ATOM 8318 O O . MET B 1 314 ? -15.867 -1.068 -14.141 1 94.94 314 MET B O 1
ATOM 8322 N N . GLU B 1 315 ? -14.07 0.206 -13.945 1 90.81 315 GLU B N 1
ATOM 8323 C CA . GLU B 1 315 ? -14.703 1.114 -12.992 1 90.81 315 GLU B CA 1
ATOM 8324 C C . GLU B 1 315 ? -15.734 1.999 -13.688 1 90.81 315 GLU B C 1
ATOM 8326 O O . GLU B 1 315 ? -16.734 2.389 -13.078 1 90.81 315 GLU B O 1
ATOM 8331 N N . ARG B 1 316 ? -15.516 2.195 -14.922 1 89.06 316 ARG B N 1
ATOM 8332 C CA . ARG B 1 316 ? -16.391 3.068 -15.688 1 89.06 316 ARG B CA 1
ATOM 8333 C C . ARG B 1 316 ? -17.656 2.322 -16.141 1 89.06 316 ARG B C 1
ATOM 8335 O O . ARG B 1 316 ? -18.719 2.916 -16.25 1 89.06 316 ARG B O 1
ATOM 8342 N N . ASP B 1 317 ? -17.516 0.972 -16.422 1 92.19 317 ASP B N 1
ATOM 8343 C CA . ASP B 1 317 ? -18.625 0.218 -17 1 92.19 317 ASP B CA 1
ATOM 8344 C C . ASP B 1 317 ? -18.688 -1.19 -16.406 1 92.19 317 ASP B C 1
ATOM 8346 O O . ASP B 1 317 ? -17.828 -2.027 -16.688 1 92.19 317 ASP B O 1
ATOM 8350 N N . PRO B 1 318 ? -19.797 -1.511 -15.734 1 90.5 318 PRO B N 1
ATOM 8351 C CA . PRO B 1 318 ? -19.953 -2.842 -15.148 1 90.5 318 PRO B CA 1
ATOM 8352 C C . PRO B 1 318 ? -19.969 -3.953 -16.188 1 90.5 318 PRO B C 1
ATOM 8354 O O . PRO B 1 318 ? -19.578 -5.086 -15.898 1 90.5 318 PRO B O 1
ATOM 8357 N N . LYS B 1 319 ? -20.375 -3.658 -17.422 1 91.69 319 LYS B N 1
ATOM 8358 C CA . LYS B 1 319 ? -20.344 -4.664 -18.484 1 91.69 319 LYS B CA 1
ATOM 8359 C C . LYS B 1 319 ? -18.906 -5.023 -18.859 1 91.69 319 LYS B C 1
ATOM 8361 O O . LYS B 1 319 ? -18.609 -6.188 -19.141 1 91.69 319 LYS B O 1
ATOM 8366 N N . VAL B 1 320 ? -18.094 -4.02 -18.844 1 94.44 320 VAL B N 1
ATOM 8367 C CA . VAL B 1 320 ? -16.672 -4.266 -19.125 1 94.44 320 VAL B CA 1
ATOM 8368 C C . VAL B 1 320 ? -16.062 -5.074 -17.969 1 94.44 320 VAL B C 1
ATOM 8370 O O . VAL B 1 320 ? -15.258 -5.98 -18.203 1 94.44 320 VAL B O 1
ATOM 8373 N N . ARG B 1 321 ? -16.469 -4.777 -16.766 1 93.88 321 ARG B N 1
ATOM 8374 C CA . ARG B 1 321 ? -15.992 -5.547 -15.609 1 93.88 321 ARG B CA 1
ATOM 8375 C C . ARG B 1 321 ? -16.359 -7.02 -15.75 1 93.88 321 ARG B C 1
ATOM 8377 O O . ARG B 1 321 ? -15.547 -7.898 -15.484 1 93.88 321 ARG B O 1
ATOM 8384 N N . MET B 1 322 ? -17.547 -7.27 -16.094 1 92.5 322 MET B N 1
ATOM 8385 C CA . MET B 1 322 ? -17.984 -8.656 -16.266 1 92.5 322 MET B CA 1
ATOM 8386 C C . MET B 1 322 ? -17.141 -9.367 -17.312 1 92.5 322 MET B C 1
ATOM 8388 O O . MET B 1 322 ? -16.734 -10.523 -17.109 1 92.5 322 MET B O 1
ATOM 8392 N N . LYS B 1 323 ? -16.781 -8.648 -18.359 1 93.12 323 LYS B N 1
ATOM 8393 C CA . LYS B 1 323 ? -16.047 -9.242 -19.469 1 93.12 323 LYS B CA 1
ATOM 8394 C C . LYS B 1 323 ? -14.586 -9.5 -19.094 1 93.12 323 LYS B C 1
ATOM 8396 O O . LYS B 1 323 ? -13.992 -10.477 -19.547 1 93.12 323 LYS B O 1
ATOM 8401 N N . TYR B 1 324 ? -14.039 -8.625 -18.297 1 95.19 324 TYR B N 1
ATOM 8402 C CA . TYR B 1 324 ? -12.594 -8.656 -18.141 1 95.19 324 TYR B CA 1
ATOM 8403 C C . TYR B 1 324 ? -12.203 -9.109 -16.75 1 95.19 324 TYR B C 1
ATOM 8405 O O . TYR B 1 324 ? -11.016 -9.219 -16.438 1 95.19 324 TYR B O 1
ATOM 8413 N N . SER B 1 325 ? -13.141 -9.5 -15.883 1 94.31 325 SER B N 1
ATOM 8414 C CA . SER B 1 325 ? -12.844 -9.867 -14.508 1 94.31 325 SER B CA 1
ATOM 8415 C C . SER B 1 325 ? -11.875 -11.039 -14.438 1 94.31 325 SER B C 1
ATOM 8417 O O . SER B 1 325 ? -10.93 -11.023 -13.656 1 94.31 325 SER B O 1
ATOM 8419 N N . ASP B 1 326 ? -12.102 -12.023 -15.227 1 93.31 326 ASP B N 1
ATOM 8420 C CA . ASP B 1 326 ? -11.234 -13.203 -15.227 1 93.31 326 ASP B CA 1
ATOM 8421 C C . ASP B 1 326 ? -9.82 -12.844 -15.656 1 93.31 326 ASP B C 1
ATOM 8423 O O . ASP B 1 326 ? -8.852 -13.203 -14.984 1 93.31 326 ASP B O 1
ATOM 8427 N N . SER B 1 327 ? -9.742 -12.094 -16.75 1 93.44 327 SER B N 1
ATOM 8428 C CA . SER B 1 327 ? -8.43 -11.68 -17.25 1 93.44 327 SER B CA 1
ATOM 8429 C C . SER B 1 327 ? -7.707 -10.797 -16.234 1 93.44 327 SER B C 1
ATOM 8431 O O . SER B 1 327 ? -6.492 -10.906 -16.078 1 93.44 327 SER B O 1
ATOM 8433 N N . TYR B 1 328 ? -8.445 -9.914 -15.648 1 95.56 328 TYR B N 1
ATOM 8434 C CA . TYR B 1 328 ? -7.848 -9.023 -14.656 1 95.56 328 TYR B CA 1
ATOM 8435 C C . TYR B 1 328 ? -7.328 -9.812 -13.461 1 95.56 328 TYR B C 1
ATOM 8437 O O . TYR B 1 328 ? -6.254 -9.516 -12.938 1 95.56 328 TYR B O 1
ATOM 8445 N N . PHE B 1 329 ? -8.07 -10.766 -13.078 1 93.12 329 PHE B N 1
ATOM 8446 C CA . PHE B 1 329 ? -7.672 -11.578 -11.938 1 93.12 329 PHE B CA 1
ATOM 8447 C C . PHE B 1 329 ? -6.352 -12.289 -12.219 1 93.12 329 PHE B C 1
ATOM 8449 O O . PHE B 1 329 ? -5.434 -12.242 -11.391 1 93.12 329 PHE B O 1
ATOM 8456 N N . GLY B 1 330 ? -6.262 -12.969 -13.352 1 93.62 330 GLY B N 1
ATOM 8457 C CA . GLY B 1 330 ? -5.027 -13.648 -13.703 1 93.62 330 GLY B CA 1
ATOM 8458 C C . GLY B 1 330 ? -3.84 -12.711 -13.812 1 93.62 330 GLY B C 1
ATOM 8459 O O . GLY B 1 330 ? -2.75 -13.016 -13.328 1 93.62 330 GLY B O 1
ATOM 8460 N N . LEU B 1 331 ? -4.117 -11.594 -14.375 1 94.94 331 LEU B N 1
ATOM 8461 C CA . LEU B 1 331 ? -3.094 -10.57 -14.578 1 94.94 331 LEU B CA 1
ATOM 8462 C C . LEU B 1 331 ? -2.604 -10.023 -13.242 1 94.94 331 LEU B C 1
ATOM 8464 O O . LEU B 1 331 ? -1.396 -9.945 -13.008 1 94.94 331 LEU B O 1
ATOM 8468 N N . SER B 1 332 ? -3.475 -9.617 -12.406 1 94.38 332 SER B N 1
ATOM 8469 C CA . SER B 1 332 ? -3.146 -9 -11.125 1 94.38 332 SER B CA 1
ATOM 8470 C C . SER B 1 332 ? -2.434 -9.984 -10.203 1 94.38 332 SER B C 1
ATOM 8472 O O . SER B 1 332 ? -1.479 -9.617 -9.508 1 94.38 332 SER B O 1
ATOM 8474 N N . ASN B 1 333 ? -2.877 -11.219 -10.227 1 93.5 333 ASN B N 1
ATOM 8475 C CA . ASN B 1 333 ? -2.297 -12.234 -9.359 1 93.5 333 ASN B CA 1
ATOM 8476 C C . ASN B 1 333 ? -0.82 -12.461 -9.672 1 93.5 333 ASN B C 1
ATOM 8478 O O . ASN B 1 333 ? 0.015 -12.469 -8.766 1 93.5 333 ASN B O 1
ATOM 8482 N N . TYR B 1 334 ? -0.531 -12.57 -10.922 1 93.56 334 TYR B N 1
ATOM 8483 C CA . TYR B 1 334 ? 0.854 -12.867 -11.273 1 93.56 334 TYR B CA 1
ATOM 8484 C C . TYR B 1 334 ? 1.728 -11.625 -11.141 1 93.56 334 TYR B C 1
ATOM 8486 O O . TYR B 1 334 ? 2.904 -11.727 -10.789 1 93.56 334 TYR B O 1
ATOM 8494 N N . ALA B 1 335 ? 1.206 -10.477 -11.469 1 95.38 335 ALA B N 1
ATOM 8495 C CA . ALA B 1 335 ? 1.965 -9.242 -11.289 1 95.38 335 ALA B CA 1
ATOM 8496 C C . ALA B 1 335 ? 2.377 -9.062 -9.828 1 95.38 335 ALA B C 1
ATOM 8498 O O . ALA B 1 335 ? 3.527 -8.727 -9.539 1 95.38 335 ALA B O 1
ATOM 8499 N N . ASP B 1 336 ? 1.417 -9.289 -8.984 1 94.62 336 ASP B N 1
ATOM 8500 C CA . ASP B 1 336 ? 1.682 -9.156 -7.555 1 94.62 336 ASP B CA 1
ATOM 8501 C C . ASP B 1 336 ? 2.672 -10.219 -7.078 1 94.62 336 ASP B C 1
ATOM 8503 O O . ASP B 1 336 ? 3.547 -9.93 -6.258 1 94.62 336 ASP B O 1
ATOM 8507 N N . TYR B 1 337 ? 2.523 -11.414 -7.582 1 95.56 337 TYR B N 1
ATOM 8508 C CA . TYR B 1 337 ? 3.465 -12.484 -7.258 1 95.56 337 TYR B CA 1
ATOM 8509 C C . TYR B 1 337 ? 4.887 -12.086 -7.645 1 95.56 337 TYR B C 1
ATOM 8511 O O . TYR B 1 337 ? 5.805 -12.172 -6.828 1 95.56 337 TYR B O 1
ATOM 8519 N N . ALA B 1 338 ? 5.062 -11.633 -8.852 1 96.88 338 ALA B N 1
ATOM 8520 C CA . ALA B 1 338 ? 6.387 -11.297 -9.367 1 96.88 338 ALA B CA 1
ATOM 8521 C C . ALA B 1 338 ? 7.004 -10.141 -8.586 1 96.88 338 ALA B C 1
ATOM 8523 O O . ALA B 1 338 ? 8.195 -10.156 -8.281 1 96.88 338 ALA B O 1
ATOM 8524 N N . LYS B 1 339 ? 6.188 -9.195 -8.289 1 94.62 339 LYS B N 1
ATOM 8525 C CA . LYS B 1 339 ? 6.641 -8.047 -7.512 1 94.62 339 LYS B CA 1
ATOM 8526 C C . LYS B 1 339 ? 7.164 -8.484 -6.145 1 94.62 339 LYS B C 1
ATOM 8528 O O . LYS B 1 339 ? 8.289 -8.141 -5.766 1 94.62 339 LYS B O 1
ATOM 8533 N N . TRP B 1 340 ? 6.422 -9.242 -5.422 1 95.38 340 TRP B N 1
ATOM 8534 C CA . TRP B 1 340 ? 6.797 -9.633 -4.07 1 95.38 340 TRP B CA 1
ATOM 8535 C C . TRP B 1 340 ? 7.914 -10.672 -4.094 1 95.38 340 TRP B C 1
ATOM 8537 O O . TRP B 1 340 ? 8.766 -10.695 -3.201 1 95.38 340 TRP B O 1
ATOM 8547 N N . GLU B 1 341 ? 7.906 -11.562 -5.125 1 96.5 341 GLU B N 1
ATOM 8548 C CA . GLU B 1 341 ? 9.039 -12.477 -5.27 1 96.5 341 GLU B CA 1
ATOM 8549 C C . GLU B 1 341 ? 10.352 -11.711 -5.406 1 96.5 341 GLU B C 1
ATOM 8551 O O . GLU B 1 341 ? 11.336 -12.031 -4.734 1 96.5 341 GLU B O 1
ATOM 8556 N N . ASN B 1 342 ? 10.336 -10.727 -6.242 1 95.75 342 ASN B N 1
ATOM 8557 C CA . ASN B 1 342 ? 11.547 -9.945 -6.453 1 95.75 342 ASN B CA 1
ATOM 8558 C C . ASN B 1 342 ? 11.961 -9.203 -5.184 1 95.75 342 ASN B C 1
ATOM 8560 O O . ASN B 1 342 ? 13.156 -9.078 -4.898 1 95.75 342 ASN B O 1
ATOM 8564 N N . LYS B 1 343 ? 11 -8.703 -4.488 1 92.56 343 LYS B N 1
ATOM 8565 C CA . LYS B 1 343 ? 11.305 -8.047 -3.223 1 92.56 343 LYS B CA 1
ATOM 8566 C C . LYS B 1 343 ? 11.961 -9.016 -2.246 1 92.56 343 LYS B C 1
ATOM 8568 O O . LYS B 1 343 ? 12.93 -8.656 -1.563 1 92.56 343 LYS B O 1
ATOM 8573 N N . CYS B 1 344 ? 11.492 -10.227 -2.16 1 95.5 344 CYS B N 1
ATOM 8574 C CA . CYS B 1 344 ? 12.062 -11.234 -1.266 1 95.5 344 CYS B CA 1
ATOM 8575 C C . CYS B 1 344 ? 13.438 -11.672 -1.744 1 95.5 344 CYS B C 1
ATOM 8577 O O . CYS B 1 344 ? 14.359 -11.844 -0.939 1 95.5 344 CYS B O 1
ATOM 8579 N N . LEU B 1 345 ? 13.578 -11.828 -3.076 1 96.5 345 LEU B N 1
ATOM 8580 C CA . LEU B 1 345 ? 14.875 -12.219 -3.621 1 96.5 345 LEU B CA 1
ATOM 8581 C C . LEU B 1 345 ? 15.945 -11.195 -3.258 1 96.5 345 LEU B C 1
ATOM 8583 O O . LEU B 1 345 ? 17.078 -11.57 -2.926 1 96.5 345 LEU B O 1
ATOM 8587 N N . ARG B 1 346 ? 15.578 -10.023 -3.271 1 91.81 346 ARG B N 1
ATOM 8588 C CA . ARG B 1 346 ? 16.516 -8.953 -2.93 1 91.81 346 ARG B CA 1
ATOM 8589 C C . ARG B 1 346 ? 16.734 -8.891 -1.424 1 91.81 346 ARG B C 1
ATOM 8591 O O . ARG B 1 346 ? 17.891 -8.852 -0.967 1 91.81 346 ARG B O 1
ATOM 8598 N N . ARG B 1 347 ? 15.664 -8.867 -0.647 1 89.94 347 ARG B N 1
ATOM 8599 C CA . ARG B 1 347 ? 15.727 -8.703 0.802 1 89.94 347 ARG B CA 1
ATOM 8600 C C . ARG B 1 347 ? 16.609 -9.773 1.435 1 89.94 347 ARG B C 1
ATOM 8602 O O . ARG B 1 347 ? 17.391 -9.477 2.344 1 89.94 347 ARG B O 1
ATOM 8609 N N . PHE B 1 348 ? 16.547 -10.984 0.879 1 94.06 348 PHE B N 1
ATOM 8610 C CA . PHE B 1 348 ? 17.25 -12.086 1.54 1 94.06 348 PHE B CA 1
ATOM 8611 C C . PHE B 1 348 ? 18.484 -12.492 0.746 1 94.06 348 PHE B C 1
ATOM 8613 O O . PHE B 1 348 ? 19.156 -13.461 1.098 1 94.06 348 PHE B O 1
ATOM 8620 N N . ASP B 1 349 ? 18.781 -11.781 -0.36 1 94.19 349 ASP B N 1
ATOM 8621 C CA . ASP B 1 349 ? 19.922 -12.062 -1.229 1 94.19 349 ASP B CA 1
ATOM 8622 C C . ASP B 1 349 ? 20.016 -13.555 -1.552 1 94.19 349 ASP B C 1
ATOM 8624 O O . ASP B 1 349 ? 21.047 -14.18 -1.324 1 94.19 349 ASP B O 1
ATOM 8628 N N . VAL B 1 350 ? 18.938 -14.094 -2.094 1 97 350 VAL B N 1
ATOM 8629 C CA . VAL B 1 350 ? 18.797 -15.516 -2.361 1 97 350 VAL B CA 1
ATOM 8630 C C . VAL B 1 350 ? 19.859 -15.969 -3.346 1 97 350 VAL B C 1
ATOM 8632 O O . VAL B 1 350 ? 20.375 -17.094 -3.256 1 97 350 VAL B O 1
ATOM 8635 N N . VAL B 1 351 ? 20.281 -15.055 -4.242 1 97.81 351 VAL B N 1
ATOM 8636 C CA . VAL B 1 351 ? 21.344 -15.375 -5.188 1 97.81 351 VAL B CA 1
ATOM 8637 C C . VAL B 1 351 ? 22.625 -15.727 -4.434 1 97.81 351 VAL B C 1
ATOM 8639 O O . VAL B 1 351 ? 23.281 -16.719 -4.734 1 97.81 351 VAL B O 1
ATOM 8642 N N . SER B 1 352 ? 22.984 -14.938 -3.424 1 97.31 352 SER B N 1
ATOM 8643 C CA . SER B 1 352 ? 24.203 -15.18 -2.654 1 97.31 352 SER B CA 1
ATOM 8644 C C . SER B 1 352 ? 24.094 -16.469 -1.833 1 97.31 352 SER B C 1
ATOM 8646 O O . SER B 1 352 ? 25.078 -17.172 -1.636 1 97.31 352 SER B O 1
ATOM 8648 N N . ILE B 1 353 ? 22.922 -16.75 -1.351 1 96.31 353 ILE B N 1
ATOM 8649 C CA . ILE B 1 353 ? 22.703 -18 -0.618 1 96.31 353 ILE B CA 1
ATOM 8650 C C . ILE B 1 353 ? 22.984 -19.188 -1.527 1 96.31 353 ILE B C 1
ATOM 8652 O O . ILE B 1 353 ? 23.688 -20.125 -1.139 1 96.31 353 ILE B O 1
ATOM 8656 N N . ARG B 1 354 ? 22.453 -19.125 -2.76 1 97.69 354 ARG B N 1
ATOM 8657 C CA . ARG B 1 354 ? 22.688 -20.203 -3.725 1 97.69 354 ARG B CA 1
ATOM 8658 C C . ARG B 1 354 ? 24.141 -20.281 -4.129 1 97.69 354 ARG B C 1
ATOM 8660 O O . ARG B 1 354 ? 24.703 -21.375 -4.285 1 97.69 354 ARG B O 1
ATOM 8667 N N . LYS B 1 355 ? 24.781 -19.172 -4.242 1 98.12 355 LYS B N 1
ATOM 8668 C CA . LYS B 1 355 ? 26.203 -19.141 -4.605 1 98.12 355 LYS B CA 1
ATOM 8669 C C . LYS B 1 355 ? 27.062 -19.812 -3.541 1 98.12 355 LYS B C 1
ATOM 8671 O O . LYS B 1 355 ? 28.016 -20.5 -3.861 1 98.12 355 LYS B O 1
ATOM 8676 N N . ALA B 1 356 ? 26.734 -19.594 -2.332 1 97.81 356 ALA B N 1
ATOM 8677 C CA . ALA B 1 356 ? 27.484 -20.203 -1.241 1 97.81 356 ALA B CA 1
ATOM 8678 C C . ALA B 1 356 ? 27.375 -21.734 -1.295 1 97.81 356 ALA B C 1
ATOM 8680 O O . ALA B 1 356 ? 28.359 -22.438 -1.049 1 97.81 356 ALA B O 1
ATOM 8681 N N . GLU B 1 357 ? 26.188 -22.234 -1.538 1 96.94 357 GLU B N 1
ATOM 8682 C CA . GLU B 1 357 ? 26.016 -23.672 -1.707 1 96.94 357 GLU B CA 1
ATOM 8683 C C . GLU B 1 357 ? 26.797 -24.188 -2.914 1 96.94 357 GLU B C 1
ATOM 8685 O O . GLU B 1 357 ? 27.375 -25.281 -2.869 1 96.94 357 GLU B O 1
ATOM 8690 N N . GLU B 1 358 ? 26.797 -23.391 -3.971 1 98.25 358 GLU B N 1
ATOM 8691 C CA . GLU B 1 358 ? 27.484 -23.766 -5.199 1 98.25 358 GLU B CA 1
ATOM 8692 C C . GLU B 1 358 ? 29 -23.844 -4.98 1 98.25 358 GLU B C 1
ATOM 8694 O O . GLU B 1 358 ? 29.672 -24.672 -5.594 1 98.25 358 GLU B O 1
ATOM 8699 N N . GLU B 1 359 ? 29.5 -23.031 -4.133 1 98.06 359 GLU B N 1
ATOM 8700 C CA . GLU B 1 359 ? 30.922 -23.109 -3.803 1 98.06 359 GLU B CA 1
ATOM 8701 C C . GLU B 1 359 ? 31.25 -24.453 -3.139 1 98.06 359 GLU B C 1
ATOM 8703 O O . GLU B 1 359 ? 32.281 -25.062 -3.453 1 98.06 359 GLU B O 1
ATOM 8708 N N . ARG B 1 360 ? 30.422 -24.891 -2.289 1 97.94 360 ARG B N 1
ATOM 8709 C CA . ARG B 1 360 ? 30.609 -26.203 -1.672 1 97.94 360 ARG B CA 1
ATOM 8710 C C . ARG B 1 360 ? 30.438 -27.312 -2.697 1 97.94 360 ARG B C 1
ATOM 8712 O O . ARG B 1 360 ? 31.172 -28.297 -2.68 1 97.94 360 ARG B O 1
ATOM 8719 N N . LEU B 1 361 ? 29.453 -27.156 -3.541 1 98.25 361 LEU B N 1
ATOM 8720 C CA . LEU B 1 361 ? 29.234 -28.109 -4.617 1 98.25 361 LEU B CA 1
ATOM 8721 C C . LEU B 1 361 ? 30.469 -28.234 -5.5 1 98.25 361 LEU B C 1
ATOM 8723 O O . LEU B 1 361 ? 30.875 -29.344 -5.855 1 98.25 361 LEU B O 1
ATOM 8727 N N . GLN B 1 362 ? 31.047 -27.078 -5.836 1 98.12 362 GLN B N 1
ATOM 8728 C CA . GLN B 1 362 ? 32.25 -27.078 -6.688 1 98.12 362 GLN B CA 1
ATOM 8729 C C . GLN B 1 362 ? 33.406 -27.812 -6.031 1 98.12 362 GLN B C 1
ATOM 8731 O O . GLN B 1 362 ? 34.125 -28.562 -6.695 1 98.12 362 GLN B O 1
ATOM 8736 N N . ARG B 1 363 ? 33.531 -27.625 -4.766 1 98 363 ARG B N 1
ATOM 8737 C CA . ARG B 1 363 ? 34.594 -28.344 -4.039 1 98 363 ARG B CA 1
ATOM 8738 C C . ARG B 1 363 ? 34.312 -29.844 -4.039 1 98 363 ARG B C 1
ATOM 8740 O O . ARG B 1 363 ? 35.25 -30.641 -4.195 1 98 363 ARG B O 1
ATOM 8747 N N . TRP B 1 364 ? 33.062 -30.156 -3.822 1 98.06 364 TRP B N 1
ATOM 8748 C CA . TRP B 1 364 ? 32.656 -31.562 -3.84 1 98.06 364 TRP B CA 1
ATOM 8749 C C . TRP B 1 364 ? 32.906 -32.188 -5.207 1 98.06 364 TRP B C 1
ATOM 8751 O O . TRP B 1 364 ? 33.344 -33.344 -5.297 1 98.06 364 TRP B O 1
ATOM 8761 N N . ILE B 1 365 ? 32.719 -31.469 -6.293 1 97.88 365 ILE B N 1
ATOM 8762 C CA . ILE B 1 365 ? 32.969 -31.922 -7.652 1 97.88 365 ILE B CA 1
ATOM 8763 C C . ILE B 1 365 ? 34.469 -32.156 -7.844 1 97.88 365 ILE B C 1
ATOM 8765 O O . ILE B 1 365 ? 34.906 -33.188 -8.375 1 97.88 365 ILE B O 1
ATOM 8769 N N . GLU B 1 366 ? 35.25 -31.281 -7.355 1 97.19 366 GLU B N 1
ATOM 8770 C CA . GLU B 1 366 ? 36.688 -31.281 -7.57 1 97.19 366 GLU B CA 1
ATOM 8771 C C . GLU B 1 366 ? 37.375 -32.375 -6.742 1 97.19 366 GLU B C 1
ATOM 8773 O O . GLU B 1 366 ? 38.5 -32.781 -7.043 1 97.19 366 GLU B O 1
ATOM 8778 N N . ALA B 1 367 ? 36.719 -32.812 -5.801 1 97.31 367 ALA B N 1
ATOM 8779 C CA . ALA B 1 367 ? 37.312 -33.781 -4.887 1 97.31 367 ALA B CA 1
ATOM 8780 C C . ALA B 1 367 ? 37.375 -35.156 -5.523 1 97.31 367 ALA B C 1
ATOM 8782 O O . ALA B 1 367 ? 38.062 -36.062 -5.043 1 97.31 367 ALA B O 1
ATOM 8783 N N . ASP B 1 368 ? 36.656 -35.375 -6.574 1 96.81 368 ASP B N 1
ATOM 8784 C CA . ASP B 1 368 ? 36.625 -36.625 -7.309 1 96.81 368 ASP B CA 1
ATOM 8785 C C . ASP B 1 368 ? 37.062 -36.438 -8.758 1 96.81 368 ASP B C 1
ATOM 8787 O O . ASP B 1 368 ? 36.5 -35.594 -9.477 1 96.81 368 ASP B O 1
ATOM 8791 N N . SER B 1 369 ? 38.031 -37.219 -9.219 1 96.56 369 SER B N 1
ATOM 8792 C CA . SER B 1 369 ? 38.656 -37 -10.523 1 96.56 369 SER B CA 1
ATOM 8793 C C . SER B 1 369 ? 37.656 -37.25 -11.648 1 96.56 369 SER B C 1
ATOM 8795 O O . SER B 1 369 ? 37.656 -36.531 -12.656 1 96.56 369 SER B O 1
ATOM 8797 N N . ALA B 1 370 ? 36.844 -38.188 -11.508 1 96 370 ALA B N 1
ATOM 8798 C CA . ALA B 1 370 ? 35.844 -38.469 -12.531 1 96 370 ALA B CA 1
ATOM 8799 C C . ALA B 1 370 ? 34.781 -37.375 -12.609 1 96 370 ALA B C 1
ATOM 8801 O O . ALA B 1 370 ? 34.406 -36.969 -13.711 1 96 370 ALA B O 1
ATOM 8802 N N . ARG B 1 371 ? 34.281 -36.969 -11.469 1 95.94 371 ARG B N 1
ATOM 8803 C CA . ARG B 1 371 ? 33.312 -35.906 -11.422 1 95.94 371 ARG B CA 1
ATOM 8804 C C . ARG B 1 371 ? 33.875 -34.594 -11.977 1 95.94 371 ARG B C 1
ATOM 8806 O O . ARG B 1 371 ? 33.219 -33.875 -12.695 1 95.94 371 ARG B O 1
ATOM 8813 N N . ARG B 1 372 ? 35.125 -34.344 -11.641 1 97 372 ARG B N 1
ATOM 8814 C CA . ARG B 1 372 ? 35.781 -33.156 -12.117 1 97 372 ARG B CA 1
ATOM 8815 C C . ARG B 1 372 ? 35.906 -33.156 -13.641 1 97 372 ARG B C 1
ATOM 8817 O O . ARG B 1 372 ? 35.688 -32.125 -14.289 1 97 372 ARG B O 1
ATOM 8824 N N . ALA B 1 373 ? 36.219 -34.281 -14.164 1 96.75 373 ALA B N 1
ATOM 8825 C CA . ALA B 1 373 ? 36.375 -34.375 -15.617 1 96.75 373 ALA B CA 1
ATOM 8826 C C . ALA B 1 373 ? 35.031 -34.156 -16.328 1 96.75 373 ALA B C 1
ATOM 8828 O O . ALA B 1 373 ? 35 -33.531 -17.391 1 96.75 373 ALA B O 1
ATOM 8829 N N . GLU B 1 374 ? 34.062 -34.594 -15.766 1 95.5 374 GLU B N 1
ATOM 8830 C CA . GLU B 1 374 ? 32.75 -34.562 -16.406 1 95.5 374 GLU B CA 1
ATOM 8831 C C . GLU B 1 374 ? 32.062 -33.219 -16.141 1 95.5 374 GLU B C 1
ATOM 8833 O O . GLU B 1 374 ? 31.359 -32.688 -17.016 1 95.5 374 GLU B O 1
ATOM 8838 N N . ASP B 1 375 ? 32.188 -32.688 -14.875 1 96.94 375 ASP B N 1
ATOM 8839 C CA . ASP B 1 375 ? 31.281 -31.625 -14.445 1 96.94 375 ASP B CA 1
ATOM 8840 C C . ASP B 1 375 ? 32.062 -30.438 -13.898 1 96.94 375 ASP B C 1
ATOM 8842 O O . ASP B 1 375 ? 31.469 -29.469 -13.422 1 96.94 375 ASP B O 1
ATOM 8846 N N . GLY B 1 376 ? 33.344 -30.469 -13.977 1 96.69 376 GLY B N 1
ATOM 8847 C CA . GLY B 1 376 ? 34.188 -29.422 -13.383 1 96.69 376 GLY B CA 1
ATOM 8848 C C . GLY B 1 376 ? 33.875 -28.031 -13.938 1 96.69 376 GLY B C 1
ATOM 8849 O O . GLY B 1 376 ? 34 -27.031 -13.227 1 96.69 376 GLY B O 1
ATOM 8850 N N . GLY B 1 377 ? 33.438 -27.953 -15.18 1 96.56 377 GLY B N 1
ATOM 8851 C CA . GLY B 1 377 ? 33.188 -26.672 -15.828 1 96.56 377 GLY B CA 1
ATOM 8852 C C . GLY B 1 377 ? 31.719 -26.297 -15.875 1 96.56 377 GLY B C 1
ATOM 8853 O O . GLY B 1 377 ? 31.344 -25.312 -16.516 1 96.56 377 GLY B O 1
ATOM 8854 N N . LEU B 1 378 ? 30.938 -27 -15.164 1 97.12 378 LEU B N 1
ATOM 8855 C CA . LEU B 1 378 ? 29.484 -26.844 -15.297 1 97.12 378 LEU B CA 1
ATOM 8856 C C . LEU B 1 378 ? 29.062 -25.438 -14.867 1 97.12 378 LEU B C 1
ATOM 8858 O O . LEU B 1 378 ? 28.297 -24.781 -15.578 1 97.12 378 LEU B O 1
ATOM 8862 N N . LEU B 1 379 ? 29.516 -24.953 -13.703 1 97.88 379 LEU B N 1
ATOM 8863 C CA . LEU B 1 379 ? 29.094 -23.641 -13.188 1 97.88 379 LEU B CA 1
ATOM 8864 C C . LEU B 1 379 ? 29.594 -22.531 -14.094 1 97.88 379 LEU B C 1
ATOM 8866 O O . LEU B 1 379 ? 28.891 -21.531 -14.312 1 97.88 379 LEU B O 1
ATOM 8870 N N . ALA B 1 380 ? 30.766 -22.703 -14.617 1 96.81 380 ALA B N 1
ATOM 8871 C CA . ALA B 1 380 ? 31.297 -21.719 -15.547 1 96.81 380 ALA B CA 1
ATOM 8872 C C . ALA B 1 380 ? 30.469 -21.672 -16.828 1 96.81 380 ALA B C 1
ATOM 8874 O O . ALA B 1 380 ? 30.266 -20.594 -17.406 1 96.81 380 ALA B O 1
ATOM 8875 N N . ASP B 1 381 ? 30.094 -22.828 -17.281 1 96.56 381 ASP B N 1
ATOM 8876 C CA . ASP B 1 381 ? 29.25 -22.906 -18.469 1 96.56 381 ASP B CA 1
ATOM 8877 C C . ASP B 1 381 ? 27.906 -22.203 -18.234 1 96.56 381 ASP B C 1
ATOM 8879 O O . ASP B 1 381 ? 27.422 -21.484 -19.125 1 96.56 381 ASP B O 1
ATOM 8883 N N . LEU B 1 382 ? 27.312 -22.422 -17.109 1 98 382 LEU B N 1
ATOM 8884 C CA . LEU B 1 382 ? 26.062 -21.766 -16.766 1 98 382 LEU B CA 1
ATOM 8885 C C . LEU B 1 382 ? 26.234 -20.266 -16.703 1 98 382 LEU B C 1
ATOM 8887 O O . LEU B 1 382 ? 25.391 -19.516 -17.234 1 98 382 LEU B O 1
ATOM 8891 N N . GLU B 1 383 ? 27.281 -19.797 -16.094 1 97.88 383 GLU B N 1
ATOM 8892 C CA . GLU B 1 383 ? 27.562 -18.375 -16 1 97.88 383 GLU B CA 1
ATOM 8893 C C . GLU B 1 383 ? 27.672 -17.75 -17.391 1 97.88 383 GLU B C 1
ATOM 8895 O O . GLU B 1 383 ? 27.031 -16.719 -17.672 1 97.88 383 GLU B O 1
ATOM 8900 N N . ARG B 1 384 ? 28.422 -18.422 -18.219 1 97.38 384 ARG B N 1
ATOM 8901 C CA . ARG B 1 384 ? 28.641 -17.938 -19.578 1 97.38 384 ARG B CA 1
ATOM 8902 C C . ARG B 1 384 ? 27.344 -17.922 -20.375 1 97.38 384 ARG B C 1
ATOM 8904 O O . ARG B 1 384 ? 27.062 -16.984 -21.125 1 97.38 384 ARG B O 1
ATOM 8911 N N . GLY B 1 385 ? 26.594 -18.984 -20.25 1 98 385 GLY B N 1
ATOM 8912 C CA . GLY B 1 385 ? 25.328 -19.078 -20.953 1 98 385 GLY B CA 1
ATOM 8913 C C . GLY B 1 385 ? 24.344 -18 -20.562 1 98 385 GLY B C 1
ATOM 8914 O O . GLY B 1 385 ? 23.766 -17.328 -21.422 1 98 385 GLY B O 1
ATOM 8915 N N . TYR B 1 386 ? 24.172 -17.781 -19.266 1 98.19 386 TYR B N 1
ATOM 8916 C CA . TYR B 1 386 ? 23.188 -16.812 -18.766 1 98.19 386 TYR B CA 1
ATOM 8917 C C . TYR B 1 386 ? 23.641 -15.383 -19.094 1 98.19 386 TYR B C 1
ATOM 8919 O O . TYR B 1 386 ? 22.812 -14.531 -19.422 1 98.19 386 TYR B O 1
ATOM 8927 N N . GLU B 1 387 ? 24.891 -15.07 -18.969 1 97.69 387 GLU B N 1
ATOM 8928 C CA . GLU B 1 387 ? 25.391 -13.758 -19.344 1 97.69 387 GLU B CA 1
ATOM 8929 C C . GLU B 1 387 ? 25.234 -13.492 -20.828 1 97.69 387 GLU B C 1
ATOM 8931 O O . GLU B 1 387 ? 24.844 -12.391 -21.234 1 97.69 387 GLU B O 1
ATOM 8936 N N . GLY B 1 388 ? 25.531 -14.492 -21.562 1 97.06 388 GLY B N 1
ATOM 8937 C CA . GLY B 1 388 ? 25.484 -14.352 -23 1 97.06 388 GLY B CA 1
ATOM 8938 C C . GLY B 1 388 ? 24.078 -14.125 -23.531 1 97.06 388 GLY B C 1
ATOM 8939 O O . GLY B 1 388 ? 23.875 -13.414 -24.516 1 97.06 388 GLY B O 1
ATOM 8940 N N . ARG B 1 389 ? 23.094 -14.688 -22.891 1 97.5 389 ARG B N 1
ATOM 8941 C CA . ARG B 1 389 ? 21.75 -14.641 -23.422 1 97.5 389 ARG B CA 1
ATOM 8942 C C . ARG B 1 389 ? 20.953 -13.484 -22.812 1 97.5 389 ARG B C 1
ATOM 8944 O O . ARG B 1 389 ? 19.781 -13.289 -23.141 1 97.5 389 ARG B O 1
ATOM 8951 N N . ARG B 1 390 ? 21.484 -12.758 -21.938 1 97.25 390 ARG B N 1
ATOM 8952 C CA . ARG B 1 390 ? 20.797 -11.773 -21.109 1 97.25 390 ARG B CA 1
ATOM 8953 C C . ARG B 1 390 ? 19.969 -10.82 -21.969 1 97.25 390 ARG B C 1
ATOM 8955 O O . ARG B 1 390 ? 18.797 -10.594 -21.703 1 97.25 390 ARG B O 1
ATOM 8962 N N . GLY B 1 391 ? 20.531 -10.242 -22.969 1 96.88 391 GLY B N 1
ATOM 8963 C CA . GLY B 1 391 ? 19.828 -9.297 -23.844 1 96.88 391 GLY B CA 1
ATOM 8964 C C . GLY B 1 391 ? 18.703 -9.93 -24.625 1 96.88 391 GLY B C 1
ATOM 8965 O O . GLY B 1 391 ? 17.625 -9.352 -24.734 1 96.88 391 GLY B O 1
ATOM 8966 N N . ALA B 1 392 ? 19 -11.094 -25.172 1 97.06 392 ALA B N 1
ATOM 8967 C CA . ALA B 1 392 ? 17.984 -11.805 -25.953 1 97.06 392 ALA B CA 1
ATOM 8968 C C . ALA B 1 392 ? 16.812 -12.219 -25.078 1 97.06 392 ALA B C 1
ATOM 8970 O O . ALA B 1 392 ? 15.656 -12.164 -25.5 1 97.06 392 ALA B O 1
ATOM 8971 N N . GLU B 1 393 ? 17.141 -12.656 -23.891 1 97.44 393 GLU B N 1
ATOM 8972 C CA . GLU B 1 393 ? 16.094 -13.055 -22.953 1 97.44 393 GLU B CA 1
ATOM 8973 C C . GLU B 1 393 ? 15.211 -11.867 -22.578 1 97.44 393 GLU B C 1
ATOM 8975 O O . GLU B 1 393 ? 13.992 -12.016 -22.453 1 97.44 393 GLU B O 1
ATOM 8980 N N . ARG B 1 394 ? 15.766 -10.734 -22.328 1 97.81 394 ARG B N 1
ATOM 8981 C CA . ARG B 1 394 ? 15 -9.523 -22.047 1 97.81 394 ARG B CA 1
ATOM 8982 C C . ARG B 1 394 ? 14.039 -9.203 -23.188 1 97.81 394 ARG B C 1
ATOM 8984 O O . ARG B 1 394 ? 12.859 -8.914 -22.953 1 97.81 394 ARG B O 1
ATOM 8991 N N . SER B 1 395 ? 14.492 -9.281 -24.406 1 97.62 395 SER B N 1
ATOM 8992 C CA . SER B 1 395 ? 13.664 -9.008 -25.578 1 97.62 395 SER B CA 1
ATOM 8993 C C . SER B 1 395 ? 12.531 -10.023 -25.703 1 97.62 395 SER B C 1
ATOM 8995 O O . SER B 1 395 ? 11.406 -9.656 -26.062 1 97.62 395 SER B O 1
ATOM 8997 N N . LEU B 1 396 ? 12.867 -11.25 -25.469 1 97.25 396 LEU B N 1
ATOM 8998 C CA . LEU B 1 396 ? 11.844 -12.289 -25.516 1 97.25 396 LEU B CA 1
ATOM 8999 C C . LEU B 1 396 ? 10.742 -12.016 -24.484 1 97.25 396 LEU B C 1
ATOM 9001 O O . LEU B 1 396 ? 9.562 -12.203 -24.781 1 97.25 396 LEU B O 1
ATOM 9005 N N . ASN B 1 397 ? 11.117 -11.586 -23.344 1 97.5 397 ASN B N 1
ATOM 9006 C CA . ASN B 1 397 ? 10.125 -11.281 -22.312 1 97.5 397 ASN B CA 1
ATOM 9007 C C . ASN B 1 397 ? 9.25 -10.094 -22.703 1 97.5 397 ASN B C 1
ATOM 9009 O O . ASN B 1 397 ? 8.047 -10.086 -22.438 1 97.5 397 ASN B O 1
ATOM 9013 N N . TYR B 1 398 ? 9.836 -9.078 -23.297 1 97.62 398 TYR B N 1
ATOM 9014 C CA . TYR B 1 398 ? 9.031 -7.961 -23.781 1 97.62 398 TYR B CA 1
ATOM 9015 C C . TYR B 1 398 ? 8.086 -8.406 -24.891 1 97.62 398 TYR B C 1
ATOM 9017 O O . TYR B 1 398 ? 6.949 -7.945 -24.969 1 97.62 398 TYR B O 1
ATOM 9025 N N . PHE B 1 399 ? 8.555 -9.281 -25.766 1 96.75 399 PHE B N 1
ATOM 9026 C CA . PHE B 1 399 ? 7.699 -9.828 -26.812 1 96.75 399 PHE B CA 1
ATOM 9027 C C . PHE B 1 399 ? 6.484 -10.523 -26.219 1 96.75 399 PHE B C 1
ATOM 9029 O O . PHE B 1 399 ? 5.355 -10.32 -26.672 1 96.75 399 PHE B O 1
ATOM 9036 N N . ARG B 1 400 ? 6.711 -11.289 -25.219 1 96.06 400 ARG B N 1
ATOM 9037 C CA . ARG B 1 400 ? 5.641 -12.055 -24.578 1 96.06 400 ARG B CA 1
ATOM 9038 C C . ARG B 1 400 ? 4.68 -11.133 -23.844 1 96.06 400 ARG B C 1
ATOM 9040 O O . ARG B 1 400 ? 3.461 -11.281 -23.938 1 96.06 400 ARG B O 1
ATOM 9047 N N . GLU B 1 401 ? 5.168 -10.125 -23.094 1 96.88 401 GLU B N 1
ATOM 9048 C CA . GLU B 1 401 ? 4.379 -9.312 -22.172 1 96.88 401 GLU B CA 1
ATOM 9049 C C . GLU B 1 401 ? 3.754 -8.117 -22.891 1 96.88 401 GLU B C 1
ATOM 9051 O O . GLU B 1 401 ? 2.688 -7.641 -22.484 1 96.88 401 GLU B O 1
ATOM 9056 N N . ALA B 1 402 ? 4.41 -7.641 -23.922 1 97.19 402 ALA B N 1
ATOM 9057 C CA . ALA B 1 402 ? 3.967 -6.371 -24.5 1 97.19 402 ALA B CA 1
ATOM 9058 C C . ALA B 1 402 ? 3.434 -6.566 -25.922 1 97.19 402 ALA B C 1
ATOM 9060 O O . ALA B 1 402 ? 2.73 -5.703 -26.438 1 97.19 402 ALA B O 1
ATOM 9061 N N . TRP B 1 403 ? 3.674 -7.672 -26.562 1 95.81 403 TRP B N 1
ATOM 9062 C CA . TRP B 1 403 ? 3.295 -7.832 -27.953 1 95.81 403 TRP B CA 1
ATOM 9063 C C . TRP B 1 403 ? 2.281 -8.961 -28.125 1 95.81 403 TRP B C 1
ATOM 9065 O O . TRP B 1 403 ? 1.168 -8.734 -28.609 1 95.81 403 TRP B O 1
ATOM 9075 N N . LEU B 1 404 ? 2.461 -10.188 -27.797 1 89.38 404 LEU B N 1
ATOM 9076 C CA . LEU B 1 404 ? 1.657 -11.367 -28.094 1 89.38 404 LEU B CA 1
ATOM 9077 C C . LEU B 1 404 ? 0.496 -11.484 -27.109 1 89.38 404 LEU B C 1
ATOM 9079 O O . LEU B 1 404 ? -0.617 -11.852 -27.5 1 89.38 404 LEU B O 1
ATOM 9083 N N . GLY B 1 405 ? 0.506 -10.914 -25.906 1 82.56 405 GLY B N 1
ATOM 9084 C CA . GLY B 1 405 ? -0.407 -11.281 -24.828 1 82.56 405 GLY B CA 1
ATOM 9085 C C . GLY B 1 405 ? -1.449 -10.219 -24.547 1 82.56 405 GLY B C 1
ATOM 9086 O O . GLY B 1 405 ? -2.6 -10.539 -24.234 1 82.56 405 GLY B O 1
ATOM 9087 N N . PRO B 1 406 ? -1.312 -9.086 -24.891 1 90.56 406 PRO B N 1
ATOM 9088 C CA . PRO B 1 406 ? -2.143 -8.055 -24.266 1 90.56 406 PRO B CA 1
ATOM 9089 C C . PRO B 1 406 ? -3.41 -7.758 -25.062 1 90.56 406 PRO B C 1
ATOM 9091 O O . PRO B 1 406 ? -4.469 -7.512 -24.484 1 90.56 406 PRO B O 1
ATOM 9094 N N . SER B 1 407 ? -3.398 -7.812 -26.359 1 95.56 407 SER B N 1
ATOM 9095 C CA . SER B 1 407 ? -4.52 -7.398 -27.203 1 95.56 407 SER B CA 1
ATOM 9096 C C . SER B 1 407 ? -5.148 -8.586 -27.922 1 95.56 407 SER B C 1
ATOM 9098 O O . SER B 1 407 ? -4.453 -9.344 -28.609 1 95.56 407 SER B O 1
ATOM 9100 N N . GLU B 1 408 ? -6.488 -8.742 -27.734 1 95.25 408 GLU B N 1
ATOM 9101 C CA . GLU B 1 408 ? -7.211 -9.797 -28.422 1 95.25 408 GLU B CA 1
ATOM 9102 C C . GLU B 1 408 ? -7.211 -9.57 -29.938 1 95.25 408 GLU B C 1
ATOM 9104 O O . GLU B 1 408 ? -7.105 -10.523 -30.703 1 95.25 408 GLU B O 1
ATOM 9109 N N . ALA B 1 409 ? -7.312 -8.336 -30.328 1 96.19 409 ALA B N 1
ATOM 9110 C CA . ALA B 1 409 ? -7.301 -8 -31.734 1 96.19 409 ALA B CA 1
ATOM 9111 C C . ALA B 1 409 ? -5.98 -8.406 -32.375 1 96.19 409 ALA B C 1
ATOM 9113 O O . ALA B 1 409 ? -5.965 -8.922 -33.5 1 96.19 409 ALA B O 1
ATOM 9114 N N . LEU B 1 410 ? -4.969 -8.133 -31.688 1 96.12 410 LEU B N 1
ATOM 9115 C CA . LEU B 1 410 ? -3.666 -8.5 -32.25 1 96.12 410 LEU B CA 1
ATOM 9116 C C . LEU B 1 410 ? -3.518 -10.016 -32.312 1 96.12 410 LEU B C 1
ATOM 9118 O O . LEU B 1 410 ? -2.881 -10.531 -33.25 1 96.12 410 LEU B O 1
ATOM 9122 N N . LEU B 1 411 ? -4.039 -10.789 -31.406 1 93.69 411 LEU B N 1
ATOM 9123 C CA . LEU B 1 411 ? -3.998 -12.242 -31.438 1 93.69 411 LEU B CA 1
ATOM 9124 C C . LEU B 1 411 ? -4.797 -12.789 -32.625 1 93.69 411 LEU B C 1
ATOM 9126 O O . LEU B 1 411 ? -4.387 -13.766 -33.25 1 93.69 411 LEU B O 1
ATOM 9130 N N . VAL B 1 412 ? -5.934 -12.148 -32.812 1 94.31 412 VAL B N 1
ATOM 9131 C CA . VAL B 1 412 ? -6.746 -12.531 -33.969 1 94.31 412 VAL B CA 1
ATOM 9132 C C . VAL B 1 412 ? -5.973 -12.273 -35.25 1 94.31 412 VAL B C 1
ATOM 9134 O O . VAL B 1 412 ? -5.953 -13.117 -36.156 1 94.31 412 VAL B O 1
ATOM 9137 N N . ALA B 1 413 ? -5.348 -11.133 -35.312 1 96 413 ALA B N 1
ATOM 9138 C CA . ALA B 1 413 ? -4.531 -10.812 -36.469 1 96 413 ALA B CA 1
ATOM 9139 C C . ALA B 1 413 ? -3.387 -11.805 -36.625 1 96 413 ALA B C 1
ATOM 9141 O O . ALA B 1 413 ? -3.006 -12.148 -37.75 1 96 413 ALA B O 1
ATOM 9142 N N . ASN B 1 414 ? -2.809 -12.195 -35.594 1 94.12 414 ASN B N 1
ATOM 9143 C CA . ASN B 1 414 ? -1.725 -13.172 -35.594 1 94.12 414 ASN B CA 1
ATOM 9144 C C . ASN B 1 414 ? -2.188 -14.508 -36.188 1 94.12 414 ASN B C 1
ATOM 9146 O O . ASN B 1 414 ? -1.417 -15.195 -36.875 1 94.12 414 ASN B O 1
ATOM 9150 N N . ARG B 1 415 ? -3.367 -14.875 -35.844 1 92.56 415 ARG B N 1
ATOM 9151 C CA . ARG B 1 415 ? -3.93 -16.094 -36.406 1 92.56 415 ARG B CA 1
ATOM 9152 C C . ARG B 1 415 ? -4.059 -15.977 -37.938 1 92.56 415 ARG B C 1
ATOM 9154 O O . ARG B 1 415 ? -3.77 -16.922 -38.656 1 92.56 415 ARG B O 1
ATOM 9161 N N . VAL B 1 416 ? -4.504 -14.828 -38.344 1 94.56 416 VAL B N 1
ATOM 9162 C CA . VAL B 1 416 ? -4.602 -14.57 -39.781 1 94.56 416 VAL B CA 1
ATOM 9163 C C . VAL B 1 416 ? -3.215 -14.641 -40.438 1 94.56 416 VAL B C 1
ATOM 9165 O O . VAL B 1 416 ? -3.033 -15.281 -41.469 1 94.56 416 VAL B O 1
ATOM 9168 N N . SER B 1 417 ? -2.299 -14.023 -39.781 1 93.75 417 SER B N 1
ATOM 9169 C CA . SER B 1 417 ? -0.927 -14.016 -40.281 1 93.75 417 SER B CA 1
ATOM 9170 C C . SER B 1 417 ? -0.359 -15.43 -40.344 1 93.75 417 SER B C 1
ATOM 9172 O O . SER B 1 417 ? 0.36 -15.766 -41.312 1 93.75 417 SER B O 1
ATOM 9174 N N . SER B 1 418 ? -0.587 -16.219 -39.375 1 91.69 418 SER B N 1
ATOM 9175 C CA . SER B 1 418 ? -0.124 -17.594 -39.344 1 91.69 418 SER B CA 1
ATOM 9176 C C . SER B 1 418 ? -0.705 -18.375 -40.531 1 91.69 418 SER B C 1
ATOM 9178 O O . SER B 1 418 ? -0.01 -19.188 -41.156 1 91.69 418 SER B O 1
ATOM 9180 N N . TYR B 1 419 ? -1.936 -18.125 -40.781 1 92.94 419 TYR B N 1
ATOM 9181 C CA . TYR B 1 419 ? -2.574 -18.781 -41.938 1 92.94 419 TYR B CA 1
ATOM 9182 C C . TYR B 1 419 ? -1.958 -18.312 -43.25 1 92.94 419 TYR B C 1
ATOM 9184 O O . TYR B 1 419 ? -1.794 -19.094 -44.188 1 92.94 419 TYR B O 1
ATOM 9192 N N . LEU B 1 420 ? -1.664 -17.062 -43.344 1 93.81 420 LEU B N 1
ATOM 9193 C CA . LEU B 1 420 ? -0.986 -16.531 -44.531 1 93.81 420 LEU B CA 1
ATOM 9194 C C . LEU B 1 420 ? 0.35 -17.234 -44.75 1 93.81 420 LEU B C 1
ATOM 9196 O O . LEU B 1 420 ? 0.722 -17.516 -45.875 1 93.81 420 LEU B O 1
ATOM 9200 N N . GLY B 1 421 ? 1.04 -17.453 -43.656 1 91.25 421 GLY B N 1
ATOM 9201 C CA . GLY B 1 421 ? 2.262 -18.234 -43.75 1 91.25 421 GLY B CA 1
ATOM 9202 C C . GLY B 1 421 ? 2.033 -19.625 -44.312 1 91.25 421 GLY B C 1
ATOM 9203 O O . GLY B 1 421 ? 2.848 -20.125 -45.094 1 91.25 421 GLY B O 1
ATOM 9204 N N . LYS B 1 422 ? 0.982 -20.219 -43.875 1 91.69 422 LYS B N 1
ATOM 9205 C CA . LYS B 1 422 ? 0.615 -21.531 -44.406 1 91.69 422 LYS B CA 1
ATOM 9206 C C . LYS B 1 422 ? 0.318 -21.453 -45.906 1 91.69 422 LYS B C 1
ATOM 9208 O O . LYS B 1 422 ? 0.756 -22.297 -46.688 1 91.69 422 LYS B O 1
ATOM 9213 N N . LEU B 1 423 ? -0.446 -20.453 -46.344 1 93.5 423 LEU B N 1
ATOM 9214 C CA . LEU B 1 423 ? -0.75 -20.25 -47.75 1 93.5 423 LEU B CA 1
ATOM 9215 C C . LEU B 1 423 ? 0.528 -20.078 -48.562 1 93.5 423 LEU B C 1
ATOM 9217 O O . LEU B 1 423 ? 0.64 -20.609 -49.688 1 93.5 423 LEU B O 1
ATOM 9221 N N . ASP B 1 424 ? 1.438 -19.375 -48 1 93 424 ASP B N 1
ATOM 9222 C CA . ASP B 1 424 ? 2.725 -19.172 -48.656 1 93 424 ASP B CA 1
ATOM 9223 C C . ASP B 1 424 ? 3.438 -20.516 -48.875 1 93 424 ASP B C 1
ATOM 9225 O O . ASP B 1 424 ? 3.967 -20.781 -49.969 1 93 424 ASP B O 1
ATOM 9229 N N . ARG B 1 425 ? 3.447 -21.281 -47.844 1 92.19 425 ARG B N 1
ATOM 9230 C CA . ARG B 1 425 ? 4.121 -22.578 -47.906 1 92.19 425 ARG B CA 1
ATOM 9231 C C . ARG B 1 425 ? 3.455 -23.5 -48.938 1 92.19 425 ARG B C 1
ATOM 9233 O O . ARG B 1 425 ? 4.129 -24.281 -49.594 1 92.19 425 ARG B O 1
ATOM 9240 N N . LEU B 1 426 ? 2.168 -23.359 -49.094 1 92.19 426 LEU B N 1
ATOM 9241 C CA . LEU B 1 426 ? 1.405 -24.203 -50 1 92.19 426 LEU B CA 1
ATOM 9242 C C . LEU B 1 426 ? 1.299 -23.547 -51.375 1 92.19 426 LEU B C 1
ATOM 9244 O O . LEU B 1 426 ? 0.727 -24.141 -52.312 1 92.19 426 LEU B O 1
ATOM 9248 N N . LYS B 1 427 ? 1.773 -22.312 -51.531 1 93 427 LYS B N 1
ATOM 9249 C CA . LYS B 1 427 ? 1.771 -21.547 -52.781 1 93 427 LYS B CA 1
ATOM 9250 C C . LYS B 1 427 ? 0.346 -21.281 -53.25 1 93 427 LYS B C 1
ATOM 9252 O O . LYS B 1 427 ? 0.034 -21.484 -54.406 1 93 427 LYS B O 1
ATOM 9257 N N . LEU B 1 428 ? -0.468 -21 -52.281 1 93 428 LEU B N 1
ATOM 9258 C CA . LEU B 1 428 ? -1.833 -20.562 -52.594 1 93 428 LEU B CA 1
ATOM 9259 C C . LEU B 1 428 ? -1.956 -19.047 -52.5 1 93 428 LEU B C 1
ATOM 9261 O O . LEU B 1 428 ? -1.27 -18.406 -51.688 1 93 428 LEU B O 1
ATOM 9265 N N . ASP B 1 429 ? -2.83 -18.5 -53.281 1 92.94 429 ASP B N 1
ATOM 9266 C CA . ASP B 1 429 ? -2.869 -17.047 -53.375 1 92.94 429 ASP B CA 1
ATOM 9267 C C . ASP B 1 429 ? -4.141 -16.484 -52.75 1 92.94 429 ASP B C 1
ATOM 9269 O O . ASP B 1 429 ? -4.383 -15.273 -52.781 1 92.94 429 ASP B O 1
ATOM 9273 N N . SER B 1 430 ? -4.93 -17.406 -52.219 1 94.12 430 SER B N 1
ATOM 9274 C CA . SER B 1 430 ? -6.176 -16.922 -51.656 1 94.12 430 SER B CA 1
ATOM 9275 C C . SER B 1 430 ? -6.695 -17.859 -50.562 1 94.12 430 SER B C 1
ATOM 9277 O O . SER B 1 430 ? -6.348 -19.047 -50.531 1 94.12 430 SER B O 1
ATOM 9279 N N . LEU B 1 431 ? -7.41 -17.266 -49.625 1 93.88 431 LEU B N 1
ATOM 9280 C CA . LEU B 1 431 ? -8.219 -18 -48.656 1 93.88 431 LEU B CA 1
ATOM 9281 C C . LEU B 1 431 ? -9.609 -18.281 -49.219 1 93.88 431 LEU B C 1
ATOM 9283 O O . LEU B 1 431 ? -10.305 -17.359 -49.656 1 93.88 431 LEU B O 1
ATOM 9287 N N . LYS B 1 432 ? -9.875 -19.547 -49.25 1 92.44 432 LYS B N 1
ATOM 9288 C CA . LYS B 1 432 ? -11.211 -19.969 -49.656 1 92.44 432 LYS B CA 1
ATOM 9289 C C . LYS B 1 432 ? -12.078 -20.281 -48.438 1 92.44 432 LYS B C 1
ATOM 9291 O O . LYS B 1 432 ? -11.781 -21.219 -47.688 1 92.44 432 LYS B O 1
ATOM 9296 N N . ILE B 1 433 ? -13.125 -19.594 -48.281 1 90.19 433 ILE B N 1
ATOM 9297 C CA . ILE B 1 433 ? -13.906 -19.594 -47.062 1 90.19 433 ILE B CA 1
ATOM 9298 C C . ILE B 1 433 ? -14.492 -21 -46.812 1 90.19 433 ILE B C 1
ATOM 9300 O O . ILE B 1 433 ? -14.719 -21.391 -45.656 1 90.19 433 ILE B O 1
ATOM 9304 N N . ASP B 1 434 ? -14.672 -21.766 -47.844 1 88.19 434 ASP B N 1
ATOM 9305 C CA . ASP B 1 434 ? -15.32 -23.078 -47.719 1 88.19 434 ASP B CA 1
ATOM 9306 C C . ASP B 1 434 ? -14.289 -24.172 -47.469 1 88.19 434 ASP B C 1
ATOM 9308 O O . ASP B 1 434 ? -14.656 -25.328 -47.25 1 88.19 434 ASP B O 1
ATOM 9312 N N . SER B 1 435 ? -13.062 -23.812 -47.5 1 89.75 435 SER B N 1
ATOM 9313 C CA . SER B 1 435 ? -12.031 -24.828 -47.25 1 89.75 435 SER B CA 1
ATOM 9314 C C . SER B 1 435 ? -11.938 -25.203 -45.781 1 89.75 435 SER B C 1
ATOM 9316 O O . SER B 1 435 ? -12.078 -24.344 -44.906 1 89.75 435 SER B O 1
ATOM 9318 N N . LYS B 1 436 ? -11.68 -26.453 -45.531 1 86.44 436 LYS B N 1
ATOM 9319 C CA . LYS B 1 436 ? -11.57 -26.969 -44.156 1 86.44 436 LYS B CA 1
ATOM 9320 C C . LYS B 1 436 ? -10.43 -26.297 -43.406 1 86.44 436 LYS B C 1
ATOM 9322 O O . LYS B 1 436 ? -10.531 -26.047 -42.188 1 86.44 436 LYS B O 1
ATOM 9327 N N . ASP B 1 437 ? -9.461 -25.922 -44.156 1 84.62 437 ASP B N 1
ATOM 9328 C CA . ASP B 1 437 ? -8.266 -25.359 -43.531 1 84.62 437 ASP B CA 1
ATOM 9329 C C . ASP B 1 437 ? -8.5 -23.906 -43.125 1 84.62 437 ASP B C 1
ATOM 9331 O O . ASP B 1 437 ? -7.801 -23.391 -42.25 1 84.62 437 ASP B O 1
ATOM 9335 N N . ALA B 1 438 ? -9.5 -23.297 -43.75 1 89.31 438 ALA B N 1
ATOM 9336 C CA . ALA B 1 438 ? -9.742 -21.875 -43.5 1 89.31 438 ALA B CA 1
ATOM 9337 C C . ALA B 1 438 ? -10.734 -21.672 -42.375 1 89.31 438 ALA B C 1
ATOM 9339 O O . ALA B 1 438 ? -10.867 -20.562 -41.844 1 89.31 438 ALA B O 1
ATOM 9340 N N . GLN B 1 439 ? -11.312 -22.734 -41.938 1 88.62 439 GLN B N 1
ATOM 9341 C CA . GLN B 1 439 ? -12.422 -22.641 -40.969 1 88.62 439 GLN B CA 1
ATOM 9342 C C . GLN B 1 439 ? -11.969 -22 -39.656 1 88.62 439 GLN B C 1
ATOM 9344 O O . GLN B 1 439 ? -12.695 -21.203 -39.094 1 88.62 439 GLN B O 1
ATOM 9349 N N . SER B 1 440 ? -10.844 -22.375 -39.25 1 87.19 440 SER B N 1
ATOM 9350 C CA . SER B 1 440 ? -10.352 -21.844 -37.969 1 87.19 440 SER B CA 1
ATOM 9351 C C . SER B 1 440 ? -10.125 -20.344 -38.062 1 87.19 440 SER B C 1
ATOM 9353 O O . SER B 1 440 ? -10.32 -19.625 -37.062 1 87.19 440 SER B O 1
ATOM 9355 N N . VAL B 1 441 ? -9.727 -19.844 -39.188 1 91.69 441 VAL B N 1
ATOM 9356 C CA . VAL B 1 441 ? -9.477 -18.406 -39.375 1 91.69 441 VAL B CA 1
ATOM 9357 C C . VAL B 1 441 ? -10.797 -17.672 -39.562 1 91.69 441 VAL B C 1
ATOM 9359 O O . VAL B 1 441 ? -11.008 -16.609 -39 1 91.69 441 VAL B O 1
ATOM 9362 N N . VAL B 1 442 ? -11.641 -18.312 -40.281 1 87.31 442 VAL B N 1
ATOM 9363 C CA . VAL B 1 442 ? -12.93 -17.703 -40.594 1 87.31 442 VAL B CA 1
ATOM 9364 C C . VAL B 1 442 ? -13.766 -17.578 -39.344 1 87.31 442 VAL B C 1
ATOM 9366 O O . VAL B 1 442 ? -14.484 -16.594 -39.156 1 87.31 442 VAL B O 1
ATOM 9369 N N . ALA B 1 443 ? -13.539 -18.516 -38.438 1 85.94 443 ALA B N 1
ATOM 9370 C CA . ALA B 1 443 ? -14.289 -18.5 -37.188 1 85.94 443 ALA B CA 1
ATOM 9371 C C . ALA B 1 443 ? -13.547 -17.703 -36.094 1 85.94 443 ALA B C 1
ATOM 9373 O O . ALA B 1 443 ? -13.867 -17.781 -34.906 1 85.94 443 ALA B O 1
ATOM 9374 N N . GLY B 1 444 ? -12.578 -17 -36.531 1 83.88 444 GLY B N 1
ATOM 9375 C CA . GLY B 1 444 ? -11.68 -16.328 -35.594 1 83.88 444 GLY B CA 1
ATOM 9376 C C . GLY B 1 444 ? -12.344 -15.227 -34.812 1 83.88 444 GLY B C 1
ATOM 9377 O O . GLY B 1 444 ? -11.844 -14.82 -33.75 1 83.88 444 GLY B O 1
ATOM 9378 N N . SER B 1 445 ? -13.508 -14.789 -35.188 1 84.5 445 SER B N 1
ATOM 9379 C CA . SER B 1 445 ? -14.219 -13.719 -34.5 1 84.5 445 SER B CA 1
ATOM 9380 C C . SER B 1 445 ? -14.719 -14.172 -33.156 1 84.5 445 SER B C 1
ATOM 9382 O O . SER B 1 445 ? -15.078 -13.344 -32.312 1 84.5 445 SER B O 1
ATOM 9384 N N . GLY B 1 446 ? -14.75 -15.484 -32.875 1 84.5 446 GLY B N 1
ATOM 9385 C CA . GLY B 1 446 ? -15.242 -16 -31.625 1 84.5 446 GLY B CA 1
ATOM 9386 C C . GLY B 1 446 ? -14.531 -15.414 -30.422 1 84.5 446 GLY B C 1
ATOM 9387 O O . GLY B 1 446 ? -15.164 -15.133 -29.391 1 84.5 446 GLY B O 1
ATOM 9388 N N . ARG B 1 447 ? -13.328 -15.125 -30.562 1 82.94 447 ARG B N 1
ATOM 9389 C CA . ARG B 1 447 ? -12.523 -14.555 -29.484 1 82.94 447 ARG B CA 1
ATOM 9390 C C . ARG B 1 447 ? -12.961 -13.125 -29.172 1 82.94 447 ARG B C 1
ATOM 9392 O O . ARG B 1 447 ? -12.852 -12.672 -28.031 1 82.94 447 ARG B O 1
ATOM 9399 N N . LEU B 1 448 ? -13.469 -12.461 -30.172 1 91.19 448 LEU B N 1
ATOM 9400 C CA . LEU B 1 448 ? -13.852 -11.055 -30.031 1 91.19 448 LEU B CA 1
ATOM 9401 C C . LEU B 1 448 ? -15.305 -10.93 -29.578 1 91.19 448 LEU B C 1
ATOM 9403 O O . LEU B 1 448 ? -15.805 -9.82 -29.375 1 91.19 448 LEU B O 1
ATOM 9407 N N . ARG B 1 449 ? -15.875 -12.016 -29.484 1 86.88 449 ARG B N 1
ATOM 9408 C CA . ARG B 1 449 ? -17.281 -11.938 -29.094 1 86.88 449 ARG B CA 1
ATOM 9409 C C . ARG B 1 449 ? -17.453 -12.281 -27.609 1 86.88 449 ARG B C 1
ATOM 9411 O O . ARG B 1 449 ? -18.453 -11.906 -27 1 86.88 449 ARG B O 1
ATOM 9418 N N . ARG B 1 450 ? -16.438 -13 -27.203 1 80 450 ARG B N 1
ATOM 9419 C CA . ARG B 1 450 ? -16.484 -13.391 -25.797 1 80 450 ARG B CA 1
ATOM 9420 C C . ARG B 1 450 ? -15.562 -12.523 -24.953 1 80 450 ARG B C 1
ATOM 9422 O O . ARG B 1 450 ? -14.359 -12.438 -25.234 1 80 450 ARG B O 1
ATOM 9429 N N . ASN B 1 451 ? -16.047 -11.758 -24.031 1 87.25 451 ASN B N 1
ATOM 9430 C CA . ASN B 1 451 ? -15.25 -11 -23.078 1 87.25 451 ASN B CA 1
ATOM 9431 C C . ASN B 1 451 ? -14.352 -9.977 -23.766 1 87.25 451 ASN B C 1
ATOM 9433 O O . ASN B 1 451 ? -13.148 -9.945 -23.531 1 87.25 451 ASN B O 1
ATOM 9437 N N . TYR B 1 452 ? -14.805 -9.258 -24.672 1 93.44 452 TYR B N 1
ATOM 9438 C CA . TYR B 1 452 ? -14.086 -8.289 -25.484 1 93.44 452 TYR B CA 1
ATOM 9439 C C . TYR B 1 452 ? -14.805 -6.945 -25.5 1 93.44 452 TYR B C 1
ATOM 9441 O O . TYR B 1 452 ? -16.016 -6.883 -25.734 1 93.44 452 TYR B O 1
ATOM 9449 N N . ASP B 1 453 ? -14.047 -5.953 -25.172 1 95.25 453 ASP B N 1
ATOM 9450 C CA . ASP B 1 453 ? -14.484 -4.566 -25.328 1 95.25 453 ASP B CA 1
ATOM 9451 C C . ASP B 1 453 ? -13.523 -3.777 -26.203 1 95.25 453 ASP B C 1
ATOM 9453 O O . ASP B 1 453 ? -12.328 -3.682 -25.906 1 95.25 453 ASP B O 1
ATOM 9457 N N . VAL B 1 454 ? -14.062 -3.191 -27.25 1 95.19 454 VAL B N 1
ATOM 9458 C CA . VAL B 1 454 ? -13.273 -2.588 -28.328 1 95.19 454 VAL B CA 1
ATOM 9459 C C . VAL B 1 454 ? -12.406 -1.472 -27.75 1 95.19 454 VAL B C 1
ATOM 9461 O O . VAL B 1 454 ? -11.203 -1.41 -28.031 1 95.19 454 VAL B O 1
ATOM 9464 N N . GLU B 1 455 ? -12.984 -0.629 -26.969 1 94.75 455 GLU B N 1
ATOM 9465 C CA . GLU B 1 455 ? -12.242 0.505 -26.438 1 94.75 455 GLU B CA 1
ATOM 9466 C C . GLU B 1 455 ? -11.133 0.042 -25.484 1 94.75 455 GLU B C 1
ATOM 9468 O O . GLU B 1 455 ? -10.023 0.58 -25.516 1 94.75 455 GLU B O 1
ATOM 9473 N N . THR B 1 456 ? -11.422 -0.926 -24.656 1 96.5 456 THR B N 1
ATOM 9474 C CA . THR B 1 456 ? -10.453 -1.474 -23.719 1 96.5 456 THR B CA 1
ATOM 9475 C C . THR B 1 456 ? -9.266 -2.09 -24.453 1 96.5 456 THR B C 1
ATOM 9477 O O . THR B 1 456 ? -8.109 -1.831 -24.125 1 96.5 456 THR B O 1
ATOM 9480 N N . ASP B 1 457 ? -9.57 -2.812 -25.469 1 97.44 457 ASP B N 1
ATOM 9481 C CA . ASP B 1 457 ? -8.516 -3.488 -26.219 1 97.44 457 ASP B CA 1
ATOM 9482 C C . ASP B 1 457 ? -7.652 -2.484 -26.984 1 97.44 457 ASP B C 1
ATOM 9484 O O . ASP B 1 457 ? -6.449 -2.686 -27.141 1 97.44 457 ASP B O 1
ATOM 9488 N N . ARG B 1 458 ? -8.289 -1.488 -27.484 1 97.19 458 ARG B N 1
ATOM 9489 C CA . ARG B 1 458 ? -7.574 -0.425 -28.188 1 97.19 458 ARG B CA 1
ATOM 9490 C C . ARG B 1 458 ? -6.543 0.226 -27.281 1 97.19 458 ARG B C 1
ATOM 9492 O O . ARG B 1 458 ? -5.398 0.45 -27.688 1 97.19 458 ARG B O 1
ATOM 9499 N N . ASP B 1 459 ? -6.957 0.511 -26.062 1 96.38 459 ASP B N 1
ATOM 9500 C CA . ASP B 1 459 ? -6.051 1.132 -25.094 1 96.38 459 ASP B CA 1
ATOM 9501 C C . ASP B 1 459 ? -4.934 0.173 -24.703 1 96.38 459 ASP B C 1
ATOM 9503 O O . ASP B 1 459 ? -3.785 0.59 -24.516 1 96.38 459 ASP B O 1
ATOM 9507 N N . LEU B 1 460 ? -5.238 -1.06 -24.531 1 97.69 460 LEU B N 1
ATOM 9508 C CA . LEU B 1 460 ? -4.238 -2.068 -24.203 1 97.69 460 LEU B CA 1
ATOM 9509 C C . LEU B 1 460 ? -3.193 -2.178 -25.312 1 97.69 460 LEU B C 1
ATOM 9511 O O . LEU B 1 460 ? -1.99 -2.139 -25.031 1 97.69 460 LEU B O 1
ATOM 9515 N N . LEU B 1 461 ? -3.645 -2.236 -26.516 1 97.94 461 LEU B N 1
ATOM 9516 C CA . LEU B 1 461 ? -2.732 -2.354 -27.656 1 97.94 461 LEU B CA 1
ATOM 9517 C C . LEU B 1 461 ? -1.8 -1.15 -27.719 1 97.94 461 LEU B C 1
ATOM 9519 O O . LEU B 1 461 ? -0.586 -1.309 -27.875 1 97.94 461 LEU B O 1
ATOM 9523 N N . ALA B 1 462 ? -2.408 -0.056 -27.656 1 97.06 462 ALA B N 1
ATOM 9524 C CA . ALA B 1 462 ? -1.644 1.18 -27.797 1 97.06 462 ALA B CA 1
ATOM 9525 C C . ALA B 1 462 ? -0.523 1.259 -26.766 1 97.06 462 ALA B C 1
ATOM 9527 O O . ALA B 1 462 ? 0.643 1.45 -27.125 1 97.06 462 ALA B O 1
ATOM 9528 N N . LYS B 1 463 ? -0.854 1.085 -25.469 1 96.56 463 LYS B N 1
ATOM 9529 C CA . LYS B 1 463 ? 0.134 1.198 -24.406 1 96.56 463 LYS B CA 1
ATOM 9530 C C . LYS B 1 463 ? 1.209 0.123 -24.531 1 96.56 463 LYS B C 1
ATOM 9532 O O . LYS B 1 463 ? 2.389 0.387 -24.297 1 96.56 463 LYS B O 1
ATOM 9537 N N . MET B 1 464 ? 0.856 -1.039 -24.875 1 97.81 464 MET B N 1
ATOM 9538 C CA . MET B 1 464 ? 1.803 -2.148 -24.953 1 97.81 464 MET B CA 1
ATOM 9539 C C . MET B 1 464 ? 2.748 -1.979 -26.125 1 97.81 464 MET B C 1
ATOM 9541 O O . MET B 1 464 ? 3.926 -2.33 -26.047 1 97.81 464 MET B O 1
ATOM 9545 N N . ILE B 1 465 ? 2.252 -1.421 -27.25 1 97.62 465 ILE B N 1
ATOM 9546 C CA . ILE B 1 465 ? 3.121 -1.161 -28.391 1 97.62 465 ILE B CA 1
ATOM 9547 C C . ILE B 1 465 ? 4.129 -0.071 -28.031 1 97.62 465 ILE B C 1
ATOM 9549 O O . ILE B 1 465 ? 5.289 -0.129 -28.453 1 97.62 465 ILE B O 1
ATOM 9553 N N . VAL B 1 466 ? 3.689 0.874 -27.297 1 96.44 466 VAL B N 1
ATOM 9554 C CA . VAL B 1 466 ? 4.621 1.883 -26.812 1 96.44 466 VAL B CA 1
ATOM 9555 C C . VAL B 1 466 ? 5.723 1.213 -25.984 1 96.44 466 VAL B C 1
ATOM 9557 O O . VAL B 1 466 ? 6.91 1.485 -26.188 1 96.44 466 VAL B O 1
ATOM 9560 N N . ASN B 1 467 ? 5.371 0.317 -25.062 1 97.25 467 ASN B N 1
ATOM 9561 C CA . ASN B 1 467 ? 6.352 -0.384 -24.234 1 97.25 467 ASN B CA 1
ATOM 9562 C C . ASN B 1 467 ? 7.301 -1.222 -25.094 1 97.25 467 ASN B C 1
ATOM 9564 O O . ASN B 1 467 ? 8.508 -1.235 -24.844 1 97.25 467 ASN B O 1
ATOM 9568 N N . PHE B 1 468 ? 6.695 -1.893 -26.047 1 97.94 468 PHE B N 1
ATOM 9569 C CA . PHE B 1 468 ? 7.496 -2.758 -26.906 1 97.94 468 PHE B CA 1
ATOM 9570 C C . PHE B 1 468 ? 8.523 -1.947 -27.688 1 97.94 468 PHE B C 1
ATOM 9572 O O . PHE B 1 468 ? 9.719 -2.275 -27.688 1 97.94 468 PHE B O 1
ATOM 9579 N N . THR B 1 469 ? 8.125 -0.898 -28.297 1 97.88 469 THR B N 1
ATOM 9580 C CA . THR B 1 469 ? 9.008 -0.122 -29.156 1 97.88 469 THR B CA 1
ATOM 9581 C C . THR B 1 469 ? 10.039 0.637 -28.344 1 97.88 469 THR B C 1
ATOM 9583 O O . THR B 1 469 ? 11.141 0.912 -28.812 1 97.88 469 THR B O 1
ATOM 9586 N N . LYS B 1 470 ? 9.703 0.91 -27.141 1 95.56 470 LYS B N 1
ATOM 9587 C CA . LYS B 1 470 ? 10.633 1.607 -26.266 1 95.56 470 LYS B CA 1
ATOM 9588 C C . LYS B 1 470 ? 11.75 0.68 -25.797 1 95.56 470 LYS B C 1
ATOM 9590 O O . LYS B 1 470 ? 12.891 1.119 -25.594 1 95.56 470 LYS B O 1
ATOM 9595 N N . HIS B 1 471 ? 11.492 -0.656 -25.672 1 96.56 471 HIS B N 1
ATOM 9596 C CA . HIS B 1 471 ? 12.422 -1.489 -24.922 1 96.56 471 HIS B CA 1
ATOM 9597 C C . HIS B 1 471 ? 13.055 -2.559 -25.797 1 96.56 471 HIS B C 1
ATOM 9599 O O . HIS B 1 471 ? 14.055 -3.168 -25.438 1 96.56 471 HIS B O 1
ATOM 9605 N N . VAL B 1 472 ? 12.453 -2.822 -26.938 1 97.56 472 VAL B N 1
ATOM 9606 C CA . VAL B 1 472 ? 13.016 -3.785 -27.875 1 97.56 472 VAL B CA 1
ATOM 9607 C C . VAL B 1 472 ? 13.781 -3.049 -28.969 1 97.56 472 VAL B C 1
ATOM 9609 O O . VAL B 1 472 ? 13.258 -2.107 -29.578 1 97.56 472 VAL B O 1
ATOM 9612 N N . PRO B 1 473 ? 14.992 -3.477 -29.234 1 95.88 473 PRO B N 1
ATOM 9613 C CA . PRO B 1 473 ? 15.789 -2.791 -30.25 1 95.88 473 PRO B CA 1
ATOM 9614 C C . PRO B 1 473 ? 15.102 -2.742 -31.625 1 95.88 473 PRO B C 1
ATOM 9616 O O . PRO B 1 473 ? 14.477 -3.723 -32.031 1 95.88 473 PRO B O 1
ATOM 9619 N N . ARG B 1 474 ? 15.227 -1.658 -32.312 1 95.88 474 ARG B N 1
ATOM 9620 C CA . ARG B 1 474 ? 14.57 -1.376 -33.594 1 95.88 474 ARG B CA 1
ATOM 9621 C C . ARG B 1 474 ? 14.914 -2.439 -34.625 1 95.88 474 ARG B C 1
ATOM 9623 O O . ARG B 1 474 ? 14.078 -2.789 -35.438 1 95.88 474 ARG B O 1
ATOM 9630 N N . GLU B 1 475 ? 16.109 -3.012 -34.562 1 94.38 475 GLU B N 1
ATOM 9631 C CA . GLU B 1 475 ? 16.578 -4.016 -35.5 1 94.38 475 GLU B CA 1
ATOM 9632 C C . GLU B 1 475 ? 15.719 -5.281 -35.438 1 94.38 475 GLU B C 1
ATOM 9634 O O . GLU B 1 475 ? 15.719 -6.09 -36.375 1 94.38 475 GLU B O 1
ATOM 9639 N N . MET B 1 476 ? 14.961 -5.391 -34.375 1 95.69 476 MET B N 1
ATOM 9640 C CA . MET B 1 476 ? 14.172 -6.605 -34.188 1 95.69 476 MET B CA 1
ATOM 9641 C C . MET B 1 476 ? 12.719 -6.391 -34.594 1 95.69 476 MET B C 1
ATOM 9643 O O . MET B 1 476 ? 11.922 -7.328 -34.562 1 95.69 476 MET B O 1
ATOM 9647 N N . TRP B 1 477 ? 12.312 -5.25 -35.031 1 96.5 477 TRP B N 1
ATOM 9648 C CA . TRP B 1 477 ? 10.922 -4.871 -35.25 1 96.5 477 TRP B CA 1
ATOM 9649 C C . TRP B 1 477 ? 10.422 -5.445 -36.594 1 96.5 477 TRP B C 1
ATOM 9651 O O . TRP B 1 477 ? 9.211 -5.617 -36.781 1 96.5 477 TRP B O 1
ATOM 9661 N N . GLY B 1 478 ? 11.352 -5.684 -37.5 1 95.06 478 GLY B N 1
ATOM 9662 C CA . GLY B 1 478 ? 10.961 -6.016 -38.844 1 95.06 478 GLY B CA 1
ATOM 9663 C C . GLY B 1 478 ? 10.617 -4.801 -39.688 1 95.06 478 GLY B C 1
ATOM 9664 O O . GLY B 1 478 ? 10.688 -3.668 -39.219 1 95.06 478 GLY B O 1
ATOM 9665 N N . GLU B 1 479 ? 10.172 -5.027 -40.906 1 94.94 479 GLU B N 1
ATOM 9666 C CA . GLU B 1 479 ? 10.055 -3.959 -41.875 1 94.94 479 GLU B CA 1
ATOM 9667 C C . GLU B 1 479 ? 8.766 -3.168 -41.688 1 94.94 479 GLU B C 1
ATOM 9669 O O . GLU B 1 479 ? 8.789 -1.938 -41.625 1 94.94 479 GLU B O 1
ATOM 9674 N N . GLN B 1 480 ? 7.664 -3.816 -41.531 1 96.25 480 GLN B N 1
ATOM 9675 C CA . GLN B 1 480 ? 6.363 -3.154 -41.531 1 96.25 480 GLN B CA 1
ATOM 9676 C C . GLN B 1 480 ? 6.188 -2.285 -40.312 1 96.25 480 GLN B C 1
ATOM 9678 O O . GLN B 1 480 ? 5.695 -1.158 -40.375 1 96.25 480 GLN B O 1
ATOM 9683 N N . LEU B 1 481 ? 6.551 -2.812 -39.125 1 97.5 481 LEU B N 1
ATOM 9684 C CA . LEU B 1 481 ? 6.445 -2.012 -37.906 1 97.5 481 LEU B CA 1
ATOM 9685 C C . LEU B 1 481 ? 7.312 -0.761 -38 1 97.5 481 LEU B C 1
ATOM 9687 O O . LEU B 1 481 ? 6.895 0.324 -37.594 1 97.5 481 LEU B O 1
ATOM 9691 N N . THR B 1 482 ? 8.508 -0.932 -38.531 1 97.44 482 THR B N 1
ATOM 9692 C CA . THR B 1 482 ? 9.414 0.195 -38.719 1 97.44 482 THR B CA 1
ATOM 9693 C C . THR B 1 482 ? 8.797 1.261 -39.625 1 97.44 482 THR B C 1
ATOM 9695 O O . THR B 1 482 ? 8.805 2.447 -39.281 1 97.44 482 THR B O 1
ATOM 9698 N N . GLU B 1 483 ? 8.266 0.808 -40.719 1 96.94 483 GLU B N 1
ATOM 9699 C CA . GLU B 1 483 ? 7.645 1.709 -41.688 1 96.94 483 GLU B CA 1
ATOM 9700 C C . GLU B 1 483 ? 6.465 2.449 -41.062 1 96.94 483 GLU B C 1
ATOM 9702 O O . GLU B 1 483 ? 6.344 3.668 -41.188 1 96.94 483 GLU B O 1
ATOM 9707 N N . MET B 1 484 ? 5.621 1.755 -40.438 1 97.31 484 MET B N 1
ATOM 9708 C CA . MET B 1 484 ? 4.414 2.334 -39.844 1 97.31 484 MET B CA 1
ATOM 9709 C C . MET B 1 484 ? 4.766 3.301 -38.719 1 97.31 484 MET B C 1
ATOM 9711 O O . MET B 1 484 ? 4.129 4.348 -38.562 1 97.31 484 MET B O 1
ATOM 9715 N N . TYR B 1 485 ? 5.73 2.914 -37.844 1 97.19 485 TYR B N 1
ATOM 9716 C CA . TYR B 1 485 ? 6.207 3.762 -36.781 1 97.19 485 TYR B CA 1
ATOM 9717 C C . TYR B 1 485 ? 6.746 5.082 -37.312 1 97.19 485 TYR B C 1
ATOM 9719 O O . TYR B 1 485 ? 6.414 6.152 -36.781 1 97.19 485 TYR B O 1
ATOM 9727 N N . ASP B 1 486 ? 7.543 4.98 -38.375 1 96.56 486 ASP B N 1
ATOM 9728 C CA . ASP B 1 486 ? 8.125 6.172 -39 1 96.56 486 ASP B CA 1
ATOM 9729 C C . ASP B 1 486 ? 7.047 7.051 -39.625 1 96.56 486 ASP B C 1
ATOM 9731 O O . ASP B 1 486 ? 7.113 8.281 -39.531 1 96.56 486 ASP B O 1
ATOM 9735 N N . ALA B 1 487 ? 6.105 6.453 -40.219 1 95.31 487 ALA B N 1
ATOM 9736 C CA . ALA B 1 487 ? 5.008 7.18 -40.875 1 95.31 487 ALA B CA 1
ATOM 9737 C C . ALA B 1 487 ? 4.18 7.938 -39.844 1 95.31 487 ALA B C 1
ATOM 9739 O O . ALA B 1 487 ? 3.6 8.984 -40.125 1 95.31 487 ALA B O 1
ATOM 9740 N N . ALA B 1 488 ? 4.191 7.449 -38.688 1 94.25 488 ALA B N 1
ATOM 9741 C CA . ALA B 1 488 ? 3.449 8.094 -37.594 1 94.25 488 ALA B CA 1
ATOM 9742 C C . ALA B 1 488 ? 4.32 9.102 -36.844 1 94.25 488 ALA B C 1
ATOM 9744 O O . ALA B 1 488 ? 3.945 9.594 -35.781 1 94.25 488 ALA B O 1
ATOM 9745 N N . GLY B 1 489 ? 5.5 9.367 -37.344 1 92.88 489 GLY B N 1
ATOM 9746 C CA . GLY B 1 489 ? 6.395 10.359 -36.75 1 92.88 489 GLY B CA 1
ATOM 9747 C C . GLY B 1 489 ? 7.055 9.883 -35.469 1 92.88 489 GLY B C 1
ATOM 9748 O O . GLY B 1 489 ? 7.352 10.688 -34.594 1 92.88 489 GLY B O 1
ATOM 9749 N N . GLY B 1 490 ? 7.062 8.617 -35.312 1 92.88 490 GLY B N 1
ATOM 9750 C CA . GLY B 1 490 ? 7.695 8.047 -34.125 1 92.88 490 GLY B CA 1
ATOM 9751 C C . GLY B 1 490 ? 6.758 7.945 -32.938 1 92.88 490 GLY B C 1
ATOM 9752 O O . GLY B 1 490 ? 7.195 7.691 -31.812 1 92.88 490 GLY B O 1
ATOM 9753 N N . ASP B 1 491 ? 5.504 8.164 -33.188 1 91.38 491 ASP B N 1
ATOM 9754 C CA . ASP B 1 491 ? 4.48 8.094 -32.156 1 91.38 491 ASP B CA 1
ATOM 9755 C C . ASP B 1 491 ? 3.814 6.715 -32.156 1 91.38 491 ASP B C 1
ATOM 9757 O O . ASP B 1 491 ? 2.801 6.508 -32.812 1 91.38 491 ASP B O 1
ATOM 9761 N N . ALA B 1 492 ? 4.324 5.891 -31.312 1 94.88 492 ALA B N 1
ATOM 9762 C CA . ALA B 1 492 ? 3.854 4.512 -31.266 1 94.88 492 ALA B CA 1
ATOM 9763 C C . ALA B 1 492 ? 2.389 4.445 -30.844 1 94.88 492 ALA B C 1
ATOM 9765 O O . ALA B 1 492 ? 1.642 3.578 -31.297 1 94.88 492 ALA B O 1
ATOM 9766 N N . ASP B 1 493 ? 1.99 5.277 -29.953 1 93.19 493 ASP B N 1
ATOM 9767 C CA . ASP B 1 493 ? 0.603 5.312 -29.5 1 93.19 493 ASP B CA 1
ATOM 9768 C C . ASP B 1 493 ? -0.343 5.641 -30.656 1 93.19 493 ASP B C 1
ATOM 9770 O O . ASP B 1 493 ? -1.314 4.918 -30.891 1 93.19 493 ASP B O 1
ATOM 9774 N N . ARG B 1 494 ? -0.051 6.66 -31.359 1 91.12 494 ARG B N 1
ATOM 9775 C CA . ARG B 1 494 ? -0.858 7.062 -32.5 1 91.12 494 ARG B CA 1
ATOM 9776 C C . ARG B 1 494 ? -0.89 5.965 -33.562 1 91.12 494 ARG B C 1
ATOM 9778 O O . ARG B 1 494 ? -1.952 5.645 -34.094 1 91.12 494 ARG B O 1
ATOM 9785 N N . MET B 1 495 ? 0.226 5.43 -33.844 1 96.56 495 MET B N 1
ATOM 9786 C CA . MET B 1 495 ? 0.32 4.355 -34.812 1 96.56 495 MET B CA 1
ATOM 9787 C C . MET B 1 495 ? -0.597 3.197 -34.469 1 96.56 495 MET B C 1
ATOM 9789 O O . MET B 1 495 ? -1.349 2.699 -35.281 1 96.56 495 MET B O 1
ATOM 9793 N N . ALA B 1 496 ? -0.519 2.795 -33.219 1 96.81 496 ALA B N 1
ATOM 9794 C CA . ALA B 1 496 ? -1.279 1.64 -32.75 1 96.81 496 ALA B CA 1
ATOM 9795 C C . ALA B 1 496 ? -2.779 1.908 -32.812 1 96.81 496 ALA B C 1
ATOM 9797 O O . ALA B 1 496 ? -3.553 1.044 -33.219 1 96.81 496 ALA B O 1
ATOM 9798 N N . ARG B 1 497 ? -3.197 3.023 -32.438 1 95.56 497 ARG B N 1
ATOM 9799 C CA . ARG B 1 497 ? -4.613 3.379 -32.438 1 95.56 497 ARG B CA 1
ATOM 9800 C C . ARG B 1 497 ? -5.156 3.469 -33.844 1 95.56 497 ARG B C 1
ATOM 9802 O O . ARG B 1 497 ? -6.262 3.002 -34.125 1 95.56 497 ARG B O 1
ATOM 9809 N N . GLU B 1 498 ? -4.375 4.043 -34.719 1 95.94 498 GLU B N 1
ATOM 9810 C CA . GLU B 1 498 ? -4.781 4.117 -36.125 1 95.94 498 GLU B CA 1
ATOM 9811 C C . GLU B 1 498 ? -4.887 2.729 -36.75 1 95.94 498 GLU B C 1
ATOM 9813 O O . GLU B 1 498 ? -5.836 2.439 -37.469 1 95.94 498 GLU B O 1
ATOM 9818 N N . ALA B 1 499 ? -3.939 1.936 -36.469 1 98 499 ALA B N 1
ATOM 9819 C CA . ALA B 1 499 ? -3.965 0.562 -36.969 1 98 499 ALA B CA 1
ATOM 9820 C C . ALA B 1 499 ? -5.184 -0.189 -36.438 1 98 499 ALA B C 1
ATOM 9822 O O . ALA B 1 499 ? -5.848 -0.91 -37.188 1 98 499 ALA B O 1
ATOM 9823 N N . PHE B 1 500 ? -5.449 -0.02 -35.156 1 97.75 500 PHE B N 1
ATOM 9824 C CA . PHE B 1 500 ?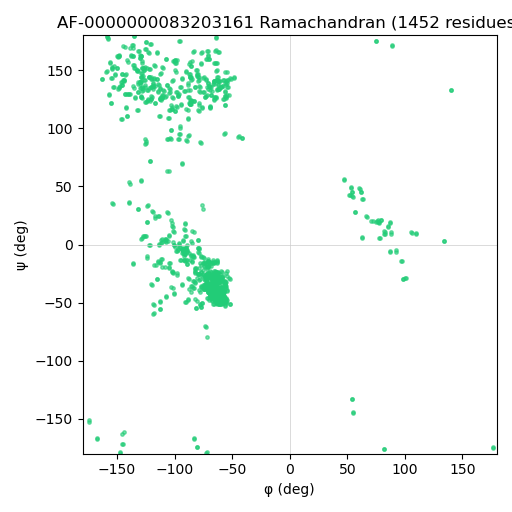 -6.582 -0.668 -34.5 1 97.75 500 PHE B CA 1
ATOM 9825 C C . PHE B 1 500 ? -7.895 -0.247 -35.156 1 97.75 500 PHE B C 1
ATOM 9827 O O . PHE B 1 500 ? -8.734 -1.092 -35.469 1 97.75 500 PHE B O 1
ATOM 9834 N N . ASP B 1 501 ? -8.055 0.979 -35.375 1 96.94 501 ASP B N 1
ATOM 9835 C CA . ASP B 1 501 ? -9.305 1.533 -35.906 1 96.94 501 ASP B CA 1
ATOM 9836 C C . ASP B 1 501 ? -9.547 1.097 -37.344 1 96.94 501 ASP B C 1
ATOM 9838 O O . ASP B 1 501 ? -10.695 0.94 -37.75 1 96.94 501 ASP B O 1
ATOM 9842 N N . ALA B 1 502 ? -8.5 0.823 -38 1 97.19 502 ALA B N 1
ATOM 9843 C CA . ALA B 1 502 ? -8.609 0.525 -39.438 1 97.19 502 ALA B CA 1
ATOM 9844 C C . ALA B 1 502 ? -8.703 -0.979 -39.688 1 97.19 502 ALA B C 1
ATOM 9846 O O . ALA B 1 502 ? -9.07 -1.418 -40.781 1 97.19 502 ALA B O 1
ATOM 9847 N N . SER B 1 503 ? -8.438 -1.824 -38.781 1 98.25 503 SER B N 1
ATOM 9848 C CA . SER B 1 503 ? -8.266 -3.26 -38.969 1 98.25 503 SER B CA 1
ATOM 9849 C C . SER B 1 503 ? -9.609 -3.986 -38.906 1 98.25 503 SER B C 1
ATOM 9851 O O . SER B 1 503 ? -10.445 -3.672 -38.062 1 98.25 503 SER B O 1
ATOM 9853 N N . PHE B 1 504 ? -9.758 -5.051 -39.75 1 96.94 504 PHE B N 1
ATOM 9854 C CA . PHE B 1 504 ? -10.938 -5.902 -39.656 1 96.94 504 PHE B CA 1
ATOM 9855 C C . PHE B 1 504 ? -10.805 -6.883 -38.5 1 96.94 504 PHE B C 1
ATOM 9857 O O . PHE B 1 504 ? -11.789 -7.508 -38.094 1 96.94 504 PHE B O 1
ATOM 9864 N N . CYS B 1 505 ? -9.656 -6.961 -37.844 1 97.38 505 CYS B N 1
ATOM 9865 C CA . CYS B 1 505 ? -9.391 -7.906 -36.781 1 97.38 505 CYS B CA 1
ATOM 9866 C C . CYS B 1 505 ? -9.789 -7.316 -35.406 1 97.38 505 CYS B C 1
ATOM 9868 O O . CYS B 1 505 ? -9.766 -8.016 -34.406 1 97.38 505 CYS B O 1
ATOM 9870 N N . SER B 1 506 ? -10.195 -5.988 -35.406 1 97 506 SER B N 1
ATOM 9871 C CA . SER B 1 506 ? -10.422 -5.316 -34.125 1 97 506 SER B CA 1
ATOM 9872 C C . SER B 1 506 ? -11.898 -5.32 -33.75 1 97 506 SER B C 1
ATOM 9874 O O . SER B 1 506 ? -12.266 -4.879 -32.656 1 97 506 SER B O 1
ATOM 9876 N N . ASP B 1 507 ? -12.742 -5.824 -34.594 1 95.62 507 ASP B N 1
ATOM 9877 C CA . ASP B 1 507 ? -14.188 -5.848 -34.406 1 95.62 507 ASP B C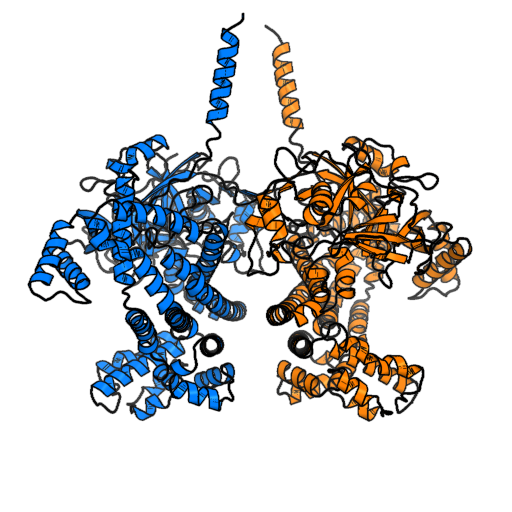A 1
ATOM 9878 C C . ASP B 1 507 ? -14.797 -7.133 -34.938 1 95.62 507 ASP B C 1
ATOM 9880 O O . ASP B 1 507 ? -14.57 -7.488 -36.094 1 95.62 507 ASP B O 1
ATOM 9884 N N . PRO B 1 508 ? -15.609 -7.785 -34.094 1 94.62 508 PRO B N 1
ATOM 9885 C CA . PRO B 1 508 ? -16.125 -9.078 -34.531 1 94.62 508 PRO B CA 1
ATOM 9886 C C . PRO B 1 508 ? -17.047 -8.961 -35.75 1 94.62 508 PRO B C 1
ATOM 9888 O O . PRO B 1 508 ? -17.031 -9.836 -36.625 1 94.62 508 PRO B O 1
ATOM 9891 N N . ASP B 1 509 ? -17.859 -7.887 -35.844 1 94.75 509 ASP B N 1
ATOM 9892 C CA . ASP B 1 509 ? -18.75 -7.719 -37 1 94.75 509 ASP B CA 1
ATOM 9893 C C . ASP B 1 509 ? -17.969 -7.41 -38.25 1 94.75 509 ASP B C 1
ATOM 9895 O O . ASP B 1 509 ? -18.281 -7.93 -39.344 1 94.75 509 ASP B O 1
ATOM 9899 N N . ARG B 1 510 ? -17 -6.617 -38.125 1 95.5 510 ARG B N 1
ATOM 9900 C CA . ARG B 1 510 ? -16.125 -6.328 -39.281 1 95.5 510 ARG B CA 1
ATOM 9901 C C . ARG B 1 510 ? -15.375 -7.578 -39.719 1 95.5 510 ARG B C 1
ATOM 9903 O O . ARG B 1 510 ? -15.172 -7.789 -40.906 1 95.5 510 ARG B O 1
ATOM 9910 N N . TYR B 1 511 ? -14.93 -8.367 -38.781 1 96.44 511 TYR B N 1
ATOM 9911 C CA . TYR B 1 511 ? -14.219 -9.602 -39.094 1 96.44 511 TYR B CA 1
ATOM 9912 C C . TYR B 1 511 ? -15.094 -10.555 -39.906 1 96.44 511 TYR B C 1
ATOM 9914 O O . TYR B 1 511 ? -14.664 -11.086 -40.938 1 96.44 511 TYR B O 1
ATOM 9922 N N . ASP B 1 512 ? -16.312 -10.75 -39.438 1 94.69 512 ASP B N 1
ATOM 9923 C CA . ASP B 1 512 ? -17.234 -11.641 -40.125 1 94.69 512 ASP B CA 1
ATOM 9924 C C . ASP B 1 512 ? -17.562 -11.125 -41.531 1 94.69 512 ASP B C 1
ATOM 9926 O O . ASP B 1 512 ? -17.609 -11.906 -42.469 1 94.69 512 ASP B O 1
ATOM 9930 N N . ALA B 1 513 ? -17.766 -9.836 -41.594 1 95.38 513 ALA B N 1
ATOM 9931 C CA . ALA B 1 513 ? -18.078 -9.227 -42.875 1 95.38 513 ALA B CA 1
ATOM 9932 C C . ALA B 1 513 ? -16.922 -9.398 -43.844 1 95.38 513 ALA B C 1
ATOM 9934 O O . ALA B 1 513 ? -17.125 -9.594 -45.062 1 95.38 513 ALA B O 1
ATOM 9935 N N . TYR B 1 514 ? -15.758 -9.305 -43.344 1 96 514 TYR B N 1
ATOM 9936 C CA . TYR B 1 514 ? -14.562 -9.43 -44.188 1 96 514 TYR B CA 1
ATOM 9937 C C . TYR B 1 514 ? -14.461 -10.82 -44.781 1 96 514 TYR B C 1
ATOM 9939 O O . TYR B 1 514 ? -14.086 -10.977 -45.969 1 96 514 TYR B O 1
ATOM 9947 N N . PHE B 1 515 ? -14.852 -11.859 -44.094 1 95.12 515 PHE B N 1
ATOM 9948 C CA . PHE B 1 515 ? -14.688 -13.242 -44.531 1 95.12 515 PHE B CA 1
ATOM 9949 C C . PHE B 1 515 ? -16 -13.80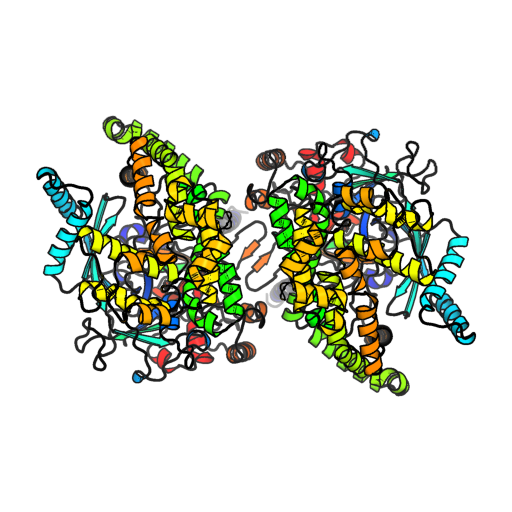5 -45.062 1 95.12 515 PHE B C 1
ATOM 9951 O O . PHE B 1 515 ? -16.203 -15.023 -45.062 1 95.12 515 PHE B O 1
ATOM 9958 N N . GLU B 1 516 ? -16.906 -12.992 -45.406 1 93.44 516 GLU B N 1
ATOM 9959 C CA . GLU B 1 516 ? -18.109 -13.43 -46.125 1 93.44 516 GLU B CA 1
ATOM 9960 C C . GLU B 1 516 ? -17.766 -13.883 -47.531 1 93.44 516 GLU B C 1
ATOM 9962 O O . GLU B 1 516 ? -18.578 -14.547 -48.188 1 93.44 516 GLU B O 1
ATOM 9967 N N . ARG B 1 517 ? -16.641 -13.484 -48 1 94.25 517 ARG B N 1
ATOM 9968 C CA . ARG B 1 517 ? -16.172 -13.875 -49.312 1 94.25 517 ARG B CA 1
ATOM 9969 C C . ARG B 1 517 ? -14.695 -14.266 -49.281 1 94.25 517 ARG B C 1
ATOM 9971 O O . ARG B 1 517 ? -14 -14 -48.312 1 94.25 517 ARG B O 1
ATOM 9978 N N . ASN B 1 518 ? -14.305 -14.953 -50.281 1 95.5 518 ASN B N 1
ATOM 9979 C CA . ASN B 1 518 ? -12.891 -15.281 -50.438 1 95.5 518 ASN B CA 1
ATOM 9980 C C . ASN B 1 518 ? -12.016 -14.031 -50.406 1 95.5 518 ASN B C 1
ATOM 9982 O O . ASN B 1 518 ? -12.445 -12.961 -50.844 1 95.5 518 ASN B O 1
ATOM 9986 N N . ARG B 1 519 ? -10.828 -14.18 -49.906 1 96 519 ARG B N 1
ATOM 9987 C CA . ARG B 1 519 ? -9.891 -13.07 -49.812 1 96 519 ARG B CA 1
ATOM 9988 C C . ARG B 1 519 ? -8.523 -13.461 -50.344 1 96 519 ARG B C 1
ATOM 9990 O O . ARG B 1 519 ? -8.031 -14.562 -50.094 1 96 519 ARG B O 1
ATOM 9997 N N . SER B 1 520 ? -7.918 -12.555 -51.094 1 96.12 520 SER B N 1
ATOM 9998 C CA . SER B 1 520 ? -6.562 -12.797 -51.594 1 96.12 520 SER B CA 1
ATOM 9999 C C . SER B 1 520 ? -5.531 -12.57 -50.5 1 96.12 520 SER B C 1
ATOM 10001 O O . SER B 1 520 ? -5.789 -11.852 -49.531 1 96.12 520 SER B O 1
ATOM 10003 N N . VAL B 1 521 ? -4.445 -13.203 -50.688 1 96.56 521 VAL B N 1
ATOM 10004 C CA . VAL B 1 521 ? -3.312 -13.016 -49.781 1 96.56 521 VAL B CA 1
ATOM 10005 C C . VAL B 1 521 ? -2.957 -11.531 -49.688 1 96.56 521 VAL B C 1
ATOM 10007 O O . VAL B 1 521 ? -2.713 -11 -48.625 1 96.56 521 VAL B O 1
ATOM 10010 N N . ALA B 1 522 ? -3.021 -10.867 -50.781 1 95.31 522 ALA B N 1
ATOM 10011 C CA . ALA B 1 522 ? -2.67 -9.445 -50.844 1 95.31 522 ALA B CA 1
ATOM 10012 C C . ALA B 1 522 ? -3.658 -8.602 -50.062 1 95.31 522 ALA B C 1
ATOM 10014 O O . ALA B 1 522 ? -3.262 -7.641 -49.406 1 95.31 522 ALA B O 1
ATOM 10015 N N . GLU B 1 523 ? -4.871 -8.93 -50.188 1 96.06 523 GLU B N 1
ATOM 10016 C CA . GLU B 1 523 ? -5.895 -8.188 -49.438 1 96.06 523 GLU B CA 1
ATOM 10017 C C . GLU B 1 523 ? -5.723 -8.344 -47.938 1 96.06 523 GLU B C 1
ATOM 10019 O O . GLU B 1 523 ? -5.805 -7.359 -47.188 1 96.06 523 GLU B O 1
ATOM 10024 N N . MET B 1 524 ? -5.52 -9.516 -47.5 1 97 524 MET B N 1
ATOM 10025 C CA . MET B 1 524 ? -5.375 -9.789 -46.094 1 97 524 MET B CA 1
ATOM 10026 C C . MET B 1 524 ? -4.121 -9.125 -45.531 1 97 524 MET B C 1
ATOM 10028 O O . MET B 1 524 ? -4.133 -8.609 -44.406 1 97 524 MET B O 1
ATOM 10032 N N . ARG B 1 525 ? -3.086 -9.031 -46.312 1 96.19 525 ARG B N 1
ATOM 10033 C CA . ARG B 1 525 ? -1.809 -8.484 -45.875 1 96.19 525 ARG B CA 1
ATOM 10034 C C . ARG B 1 525 ? -1.856 -6.965 -45.812 1 96.19 525 ARG B C 1
ATOM 10036 O O . ARG B 1 525 ? -0.988 -6.332 -45.188 1 96.19 525 ARG B O 1
ATOM 10043 N N . ARG B 1 526 ? -2.842 -6.352 -46.312 1 95.75 526 ARG B N 1
ATOM 10044 C CA . ARG B 1 526 ? -2.979 -4.898 -46.281 1 95.75 526 ARG B CA 1
ATOM 10045 C C . ARG B 1 526 ? -3.52 -4.426 -44.938 1 95.75 526 ARG B C 1
ATOM 10047 O O . ARG B 1 526 ? -3.41 -3.242 -44.594 1 95.75 526 ARG B O 1
ATOM 10054 N N . ASP B 1 527 ? -4.129 -5.348 -44.281 1 97.88 527 ASP B N 1
ATOM 10055 C CA . ASP B 1 527 ? -4.664 -4.965 -42.969 1 97.88 527 ASP B CA 1
ATOM 10056 C C . ASP B 1 527 ? -3.547 -4.551 -42.031 1 97.88 527 ASP B C 1
ATOM 10058 O O . ASP B 1 527 ? -2.549 -5.262 -41.875 1 97.88 527 ASP B O 1
ATOM 10062 N N . PRO B 1 528 ? -3.705 -3.453 -41.344 1 98.06 528 PRO B N 1
ATOM 10063 C CA . PRO B 1 528 ? -2.598 -2.908 -40.562 1 98.06 528 PRO B CA 1
ATOM 10064 C C . PRO B 1 528 ? -2.199 -3.818 -39.406 1 98.06 528 PRO B C 1
ATOM 10066 O O . PRO B 1 528 ? -1.014 -3.922 -39.062 1 98.06 528 PRO B O 1
ATOM 10069 N N . LEU B 1 529 ? -3.139 -4.453 -38.656 1 97.88 529 LEU B N 1
ATOM 10070 C CA . LEU B 1 529 ? -2.77 -5.34 -37.562 1 97.88 529 LEU B CA 1
ATOM 10071 C C . LEU B 1 529 ? -2.115 -6.613 -38.094 1 97.88 529 LEU B C 1
ATOM 10073 O O . LEU B 1 529 ? -1.21 -7.16 -37.438 1 97.88 529 LEU B O 1
ATOM 10077 N N . VAL B 1 530 ? -2.568 -7.082 -39.219 1 97.25 530 VAL B N 1
ATOM 10078 C CA . VAL B 1 530 ? -1.931 -8.227 -39.844 1 97.25 530 VAL B CA 1
ATOM 10079 C C . VAL B 1 530 ? -0.5 -7.871 -40.25 1 97.25 530 VAL B C 1
ATOM 10081 O O . VAL B 1 530 ? 0.425 -8.656 -40.031 1 97.25 530 VAL B O 1
ATOM 10084 N N . ARG B 1 531 ? -0.343 -6.66 -40.781 1 96.62 531 ARG B N 1
ATOM 10085 C CA . ARG B 1 531 ? 0.984 -6.172 -41.125 1 96.62 531 ARG B CA 1
ATOM 10086 C C . ARG B 1 531 ? 1.91 -6.145 -39.938 1 96.62 531 ARG B C 1
ATOM 10088 O O . ARG B 1 531 ? 3.072 -6.547 -40.031 1 96.62 531 ARG B O 1
ATOM 10095 N N . LEU B 1 532 ? 1.396 -5.691 -38.844 1 97.06 532 LEU B N 1
ATOM 10096 C CA . LEU B 1 532 ? 2.191 -5.605 -37.625 1 97.06 532 LEU B CA 1
ATOM 10097 C C . LEU B 1 532 ? 2.623 -6.988 -37.156 1 97.06 532 LEU B C 1
ATOM 10099 O O . LEU B 1 532 ? 3.777 -7.188 -36.781 1 97.06 532 LEU B O 1
ATOM 10103 N N . THR B 1 533 ? 1.712 -8 -37.219 1 95.81 533 THR B N 1
ATOM 10104 C CA . THR B 1 533 ? 2.027 -9.336 -36.719 1 95.81 533 THR B CA 1
ATOM 10105 C C . THR B 1 533 ? 3.006 -10.039 -37.656 1 95.81 533 THR B C 1
ATOM 10107 O O . THR B 1 533 ? 3.824 -10.844 -37.219 1 95.81 533 THR B O 1
ATOM 10110 N N . GLU B 1 534 ? 2.93 -9.695 -38.906 1 94.44 534 GLU B N 1
ATOM 10111 C CA . GLU B 1 534 ? 3.871 -10.266 -39.875 1 94.44 534 GLU B CA 1
ATOM 10112 C C . GLU B 1 534 ? 5.266 -9.664 -39.688 1 94.44 534 GLU B C 1
ATOM 10114 O O . GLU B 1 534 ? 6.266 -10.312 -40 1 94.44 534 GLU B O 1
ATOM 10119 N N . SER B 1 535 ? 5.25 -8.508 -39.25 1 95.56 535 SER B N 1
ATOM 10120 C CA . SER B 1 535 ? 6.52 -7.809 -39.062 1 95.56 535 SER B CA 1
ATOM 10121 C C . SER B 1 535 ? 7.305 -8.383 -37.875 1 95.56 535 SER B C 1
ATOM 10123 O O . SER B 1 535 ? 8.523 -8.555 -37.969 1 95.56 535 SER B O 1
ATOM 10125 N N . VAL B 1 536 ? 6.66 -8.609 -36.75 1 95.31 536 VAL B N 1
ATOM 10126 C CA . VAL B 1 536 ? 7.27 -9.055 -35.5 1 95.31 536 VAL B CA 1
ATOM 10127 C C . VAL B 1 536 ? 6.984 -10.539 -35.312 1 95.31 536 VAL B C 1
ATOM 10129 O O . VAL B 1 536 ? 5.949 -10.906 -34.75 1 95.31 536 VAL B O 1
ATOM 10132 N N . ARG B 1 537 ? 7.875 -11.352 -35.625 1 89.44 537 ARG B N 1
ATOM 10133 C CA . ARG B 1 537 ? 7.664 -12.797 -35.625 1 89.44 537 ARG B CA 1
ATOM 10134 C C . ARG B 1 537 ? 8.266 -13.43 -34.375 1 89.44 537 ARG B C 1
ATOM 10136 O O . ARG B 1 537 ? 9.367 -13.055 -33.969 1 89.44 537 ARG B O 1
ATOM 10143 N N . VAL B 1 538 ? 7.551 -14.43 -33.844 1 89.19 538 VAL B N 1
ATOM 10144 C CA . VAL B 1 538 ? 7.941 -15.094 -32.594 1 89.19 538 VAL B CA 1
ATOM 10145 C C . VAL B 1 538 ? 9.305 -15.75 -32.781 1 89.19 538 VAL B C 1
ATOM 10147 O O . VAL B 1 538 ? 10.109 -15.789 -31.844 1 89.19 538 VAL B O 1
ATOM 10150 N N . GLN B 1 539 ? 9.672 -16.219 -33.938 1 88.75 539 GLN B N 1
ATOM 10151 C CA . GLN B 1 539 ? 10.898 -16.953 -34.188 1 88.75 539 GLN B CA 1
ATOM 10152 C C . GLN B 1 539 ? 12.125 -16.062 -34 1 88.75 539 GLN B C 1
ATOM 10154 O O . GLN B 1 539 ? 13.188 -16.531 -33.594 1 88.75 539 GLN B O 1
ATOM 10159 N N . ARG B 1 540 ? 11.875 -14.836 -34.281 1 91.62 540 ARG B N 1
ATOM 10160 C CA . ARG B 1 540 ? 12.977 -13.891 -34.094 1 91.62 540 ARG B CA 1
ATOM 10161 C C . ARG B 1 540 ? 13.367 -13.789 -32.625 1 91.62 540 ARG B C 1
ATOM 10163 O O . ARG B 1 540 ? 14.547 -13.617 -32.312 1 91.62 540 ARG B O 1
ATOM 10170 N N . PHE B 1 541 ? 12.5 -13.906 -31.828 1 94.19 541 PHE B N 1
ATOM 10171 C CA . PHE B 1 541 ? 12.742 -13.742 -30.406 1 94.19 541 PHE B CA 1
ATOM 10172 C C . PHE B 1 541 ? 13.164 -15.062 -29.766 1 94.19 541 PHE B C 1
ATOM 10174 O O . PHE B 1 541 ? 14.164 -15.117 -29.047 1 94.19 541 PHE B O 1
ATOM 10181 N N . THR B 1 542 ? 12.461 -16.188 -30.031 1 91.19 542 THR B N 1
ATOM 10182 C CA . THR B 1 542 ? 12.875 -17.484 -29.516 1 91.19 542 THR B CA 1
ATOM 10183 C C . THR B 1 542 ? 14.195 -17.922 -30.125 1 91.19 542 THR B C 1
ATOM 10185 O O . THR B 1 542 ? 15.078 -18.422 -29.422 1 91.19 542 THR B O 1
ATOM 10188 N N . GLY B 1 543 ? 14.32 -17.719 -31.375 1 92.75 543 GLY B N 1
ATOM 10189 C CA . GLY B 1 543 ? 15.57 -18.016 -32.062 1 92.75 543 GLY B CA 1
ATOM 10190 C C . GLY B 1 543 ? 16.719 -17.141 -31.609 1 92.75 543 GLY B C 1
ATOM 10191 O O . GLY B 1 543 ? 17.875 -17.562 -31.609 1 92.75 543 GLY B O 1
ATOM 10192 N N . GLY B 1 544 ? 16.375 -15.953 -31.25 1 92.69 544 GLY B N 1
ATOM 10193 C CA . GLY B 1 544 ? 17.391 -15.039 -30.75 1 92.69 544 GLY B CA 1
ATOM 10194 C C . GLY B 1 544 ? 18.078 -15.547 -29.484 1 92.69 544 GLY B C 1
ATOM 10195 O O . GLY B 1 544 ? 19.297 -15.414 -29.328 1 92.69 544 GLY B O 1
ATOM 10196 N N . VAL B 1 545 ? 17.359 -16.109 -28.594 1 93.62 545 VAL B N 1
ATOM 10197 C CA . VAL B 1 545 ? 17.922 -16.672 -27.359 1 93.62 545 VAL B CA 1
ATOM 10198 C C . VAL B 1 545 ? 18.812 -17.859 -27.688 1 93.62 545 VAL B C 1
ATOM 10200 O O . VAL B 1 545 ? 19.922 -17.969 -27.172 1 93.62 545 VAL B O 1
ATOM 10203 N N . ASP B 1 546 ? 18.344 -18.703 -28.594 1 93 546 ASP B N 1
ATOM 10204 C CA . ASP B 1 546 ? 19.125 -19.859 -29.016 1 93 546 ASP B CA 1
ATOM 10205 C C . ASP B 1 546 ? 20.438 -19.422 -29.656 1 93 546 ASP B C 1
ATOM 10207 O O . ASP B 1 546 ? 21.5 -19.984 -29.375 1 93 546 ASP B O 1
ATOM 10211 N N . LYS B 1 547 ? 20.344 -18.453 -30.469 1 94.69 547 LYS B N 1
ATOM 10212 C CA . LYS B 1 547 ? 21.531 -17.938 -31.156 1 94.69 547 LYS B CA 1
ATOM 10213 C C . LYS B 1 547 ? 22.516 -17.344 -30.156 1 94.69 547 LYS B C 1
ATOM 10215 O O . LYS B 1 547 ? 23.719 -17.516 -30.297 1 94.69 547 LYS B O 1
ATOM 10220 N N . ALA B 1 548 ? 22.016 -16.641 -29.219 1 95.56 548 ALA B N 1
ATOM 10221 C CA . ALA B 1 548 ? 22.859 -16.031 -28.219 1 95.56 548 ALA B CA 1
ATOM 10222 C C . ALA B 1 548 ? 23.594 -17.078 -27.391 1 95.56 548 ALA B C 1
ATOM 10224 O O . ALA B 1 548 ? 24.781 -16.922 -27.078 1 95.56 548 ALA B O 1
ATOM 10225 N N . GLU B 1 549 ? 22.906 -18.156 -27.031 1 94.25 549 GLU B N 1
ATOM 10226 C CA . GLU B 1 549 ? 23.531 -19.25 -26.312 1 94.25 549 GLU B CA 1
ATOM 10227 C C . GLU B 1 549 ? 24.609 -19.922 -27.141 1 94.25 549 GLU B C 1
ATOM 10229 O O . GLU B 1 549 ? 25.688 -20.234 -26.641 1 94.25 549 GLU B O 1
ATOM 10234 N N . ARG B 1 550 ? 24.375 -20.109 -28.359 1 94 550 ARG B N 1
ATOM 10235 C CA . ARG B 1 550 ? 25.328 -20.75 -29.266 1 94 550 ARG B CA 1
ATOM 10236 C C . ARG B 1 550 ? 26.578 -19.906 -29.422 1 94 550 ARG B C 1
ATOM 10238 O O . ARG B 1 550 ? 27.688 -20.438 -29.5 1 94 550 ARG B O 1
ATOM 10245 N N . ARG B 1 551 ? 26.375 -18.719 -29.5 1 95.12 551 ARG B N 1
ATOM 10246 C CA . ARG B 1 551 ? 27.5 -17.797 -29.688 1 95.12 551 ARG B CA 1
ATOM 10247 C C . ARG B 1 551 ? 28.531 -17.953 -28.562 1 95.12 551 ARG B C 1
ATOM 10249 O O . ARG B 1 551 ? 29.734 -17.797 -28.781 1 95.12 551 ARG B O 1
ATOM 10256 N N . VAL B 1 552 ? 28.016 -18.297 -27.422 1 96.12 552 VAL B N 1
ATOM 10257 C CA . VAL B 1 552 ? 28.938 -18.406 -26.297 1 96.12 552 VAL B CA 1
ATOM 10258 C C . VAL B 1 552 ? 29.188 -19.891 -25.984 1 96.12 552 VAL B C 1
ATOM 10260 O O . VAL B 1 552 ? 29.734 -20.219 -24.938 1 96.12 552 VAL B O 1
ATOM 10263 N N . ARG B 1 553 ? 28.719 -20.766 -26.812 1 93.31 553 ARG B N 1
ATOM 10264 C CA . ARG B 1 553 ? 28.938 -22.203 -26.734 1 93.31 553 ARG B CA 1
ATOM 10265 C C . ARG B 1 553 ? 28.375 -22.766 -25.438 1 93.31 553 ARG B C 1
ATOM 10267 O O . ARG B 1 553 ? 29.062 -23.516 -24.734 1 93.31 553 ARG B O 1
ATOM 10274 N N . ALA B 1 554 ? 27.219 -22.375 -25.203 1 91.56 554 ALA B N 1
ATOM 10275 C CA . ALA B 1 554 ? 26.547 -22.844 -23.984 1 91.56 554 ALA B CA 1
ATOM 10276 C C . ALA B 1 554 ? 25.188 -23.469 -24.312 1 91.56 554 ALA B C 1
ATOM 10278 O O . ALA B 1 554 ? 24.562 -23.094 -25.312 1 91.56 554 ALA B O 1
ATOM 10279 N N . GLN B 1 555 ? 24.797 -24.406 -23.516 1 91.44 555 GLN B N 1
ATOM 10280 C CA . GLN B 1 555 ? 23.453 -25 -23.516 1 91.44 555 GLN B CA 1
ATOM 10281 C C . GLN B 1 555 ? 22.828 -24.922 -22.125 1 91.44 555 GLN B C 1
ATOM 10283 O O . GLN B 1 555 ? 22.844 -25.906 -21.375 1 91.44 555 GLN B O 1
ATOM 10288 N N . VAL B 1 556 ? 22.156 -23.859 -21.953 1 95.12 556 VAL B N 1
ATOM 10289 C CA . VAL B 1 556 ? 21.75 -23.5 -20.609 1 95.12 556 VAL B CA 1
ATOM 10290 C C . VAL B 1 556 ? 20.734 -24.531 -20.078 1 95.12 556 VAL B C 1
ATOM 10292 O O . VAL B 1 556 ? 20.844 -24.969 -18.938 1 95.12 556 VAL B O 1
ATOM 10295 N N . GLY B 1 557 ? 19.734 -24.938 -20.906 1 91.44 557 GLY B N 1
ATOM 10296 C CA . GLY B 1 557 ? 18.75 -25.922 -20.469 1 91.44 557 GLY B CA 1
ATOM 10297 C C . GLY B 1 557 ? 19.359 -27.234 -20.031 1 91.44 557 GLY B C 1
ATOM 10298 O O . GLY B 1 557 ? 19 -27.781 -18.984 1 91.44 557 GLY B O 1
ATOM 10299 N N . LYS B 1 558 ? 20.25 -27.719 -20.812 1 89.81 558 LYS B N 1
ATOM 10300 C CA . LYS B 1 558 ? 20.953 -28.969 -20.5 1 89.81 558 LYS B CA 1
ATOM 10301 C C . LYS B 1 558 ? 21.812 -28.828 -19.266 1 89.81 558 LYS B C 1
ATOM 10303 O O . LYS B 1 558 ? 21.859 -29.719 -18.406 1 89.81 558 LYS B O 1
ATOM 10308 N N . ALA B 1 559 ? 22.484 -27.719 -19.219 1 95.31 559 ALA B N 1
ATOM 10309 C CA . ALA B 1 559 ? 23.359 -27.453 -18.094 1 95.31 559 ALA B CA 1
ATOM 10310 C C . ALA B 1 559 ? 22.562 -27.359 -16.797 1 95.31 559 ALA B C 1
ATOM 10312 O O . ALA B 1 559 ? 23.016 -27.828 -15.742 1 95.31 559 ALA B O 1
ATOM 10313 N N . GLU B 1 560 ? 21.375 -26.781 -16.844 1 95.69 560 GLU B N 1
ATOM 10314 C CA . GLU B 1 560 ? 20.531 -26.656 -15.656 1 95.69 560 GLU B CA 1
ATOM 10315 C C . GLU B 1 560 ? 20.031 -28.016 -15.188 1 95.69 560 GLU B C 1
ATOM 10317 O O . GLU B 1 560 ? 19.906 -28.25 -13.984 1 95.69 560 GLU B O 1
ATOM 10322 N N . SER B 1 561 ? 19.672 -28.844 -16.141 1 91.75 561 SER B N 1
ATOM 10323 C CA . SER B 1 561 ? 19.25 -30.188 -15.789 1 91.75 561 SER B CA 1
ATOM 10324 C C . SER B 1 561 ? 20.375 -30.953 -15.102 1 91.75 561 SER B C 1
ATOM 10326 O O . SER B 1 561 ? 20.156 -31.625 -14.094 1 91.75 561 SER B O 1
ATOM 10328 N N . ARG B 1 562 ? 21.594 -30.844 -15.641 1 94.62 562 ARG B N 1
ATOM 10329 C CA . ARG B 1 562 ? 22.75 -31.5 -15.039 1 94.62 562 ARG B CA 1
ATOM 10330 C C . ARG B 1 562 ? 23.047 -30.922 -13.656 1 94.62 562 ARG B C 1
ATOM 10332 O O . ARG B 1 562 ? 23.375 -31.672 -12.727 1 94.62 562 ARG B O 1
ATOM 10339 N N . TYR B 1 563 ? 22.922 -29.672 -13.578 1 97.06 563 TYR B N 1
ATOM 10340 C CA . TYR B 1 563 ? 23.125 -29 -12.297 1 97.06 563 TYR B CA 1
ATOM 10341 C C . TYR B 1 563 ? 22.172 -29.547 -11.234 1 97.06 563 TYR B C 1
ATOM 10343 O O . TYR B 1 563 ? 22.609 -29.859 -10.125 1 97.06 563 TYR B O 1
ATOM 10351 N N . ALA B 1 564 ? 20.906 -29.734 -11.547 1 95.88 564 ALA B N 1
ATOM 10352 C CA . ALA B 1 564 ? 19.906 -30.234 -10.602 1 95.88 564 ALA B CA 1
ATOM 10353 C C . ALA B 1 564 ? 20.266 -31.641 -10.125 1 95.88 564 ALA B C 1
ATOM 10355 O O . ALA B 1 564 ? 20.141 -31.953 -8.938 1 95.88 564 ALA B O 1
ATOM 10356 N N . GLY B 1 565 ? 20.688 -32.406 -11.039 1 94.88 565 GLY B N 1
ATOM 10357 C CA . GLY B 1 565 ? 21.094 -33.75 -10.688 1 94.88 565 GLY B CA 1
ATOM 10358 C C . GLY B 1 565 ? 22.312 -33.812 -9.773 1 94.88 565 GLY B C 1
ATOM 10359 O O . GLY B 1 565 ? 22.359 -34.594 -8.828 1 94.88 565 GLY B O 1
ATOM 10360 N N . LEU B 1 566 ? 23.281 -32.969 -10.062 1 96.12 566 LEU B N 1
ATOM 10361 C CA . LEU B 1 566 ? 24.484 -32.906 -9.25 1 96.12 566 LEU B CA 1
ATOM 10362 C C . LEU B 1 566 ? 24.172 -32.375 -7.855 1 96.12 566 LEU B C 1
ATOM 10364 O O . LEU B 1 566 ? 24.75 -32.812 -6.867 1 96.12 566 LEU B O 1
ATOM 10368 N N . LEU B 1 567 ? 23.344 -31.391 -7.859 1 96.62 567 LEU B N 1
ATOM 10369 C CA . LEU B 1 567 ? 22.938 -30.844 -6.57 1 96.62 567 LEU B CA 1
ATOM 10370 C C . LEU B 1 567 ? 22.266 -31.906 -5.715 1 96.62 567 LEU B C 1
ATOM 10372 O O . LEU B 1 567 ? 22.484 -31.984 -4.508 1 96.62 567 LEU B O 1
ATOM 10376 N N . TYR B 1 568 ? 21.391 -32.688 -6.324 1 95.62 568 TYR B N 1
ATOM 10377 C CA . TYR B 1 568 ? 20.766 -33.812 -5.637 1 95.62 568 TYR B CA 1
ATOM 10378 C C . TYR B 1 568 ? 21.812 -34.75 -5.043 1 95.62 568 TYR B C 1
ATOM 10380 O O . TYR B 1 568 ? 21.734 -35.125 -3.867 1 95.62 568 TYR B O 1
ATOM 10388 N N . ASP B 1 569 ? 22.797 -35.094 -5.84 1 96.38 569 ASP B N 1
ATOM 10389 C CA . ASP B 1 569 ? 23.844 -36 -5.391 1 96.38 569 ASP B CA 1
ATOM 10390 C C . ASP B 1 569 ? 24.656 -35.406 -4.25 1 96.38 569 ASP B C 1
ATOM 10392 O O . ASP B 1 569 ? 25 -36.094 -3.283 1 96.38 569 ASP B O 1
ATOM 10396 N N . PHE B 1 570 ? 24.984 -34.25 -4.438 1 97.06 570 PHE B N 1
ATOM 10397 C CA . PHE B 1 570 ? 25.766 -33.531 -3.432 1 97.06 570 PHE B CA 1
ATOM 10398 C C . PHE B 1 570 ? 25.016 -33.469 -2.104 1 97.06 570 PHE B C 1
ATOM 10400 O O . PHE B 1 570 ? 25.562 -33.844 -1.064 1 97.06 570 PHE B O 1
ATOM 10407 N N . ARG B 1 571 ? 23.719 -33.062 -2.125 1 95.25 571 ARG B N 1
ATOM 10408 C CA . ARG B 1 571 ? 22.922 -32.969 -0.913 1 95.25 571 ARG B CA 1
ATOM 10409 C C . ARG B 1 571 ? 22.734 -34.344 -0.277 1 95.25 571 ARG B C 1
ATOM 10411 O O . ARG B 1 571 ? 22.719 -34.469 0.95 1 95.25 571 ARG B O 1
ATOM 10418 N N . ALA B 1 572 ? 22.578 -35.312 -1.093 1 93.75 572 ALA B N 1
ATOM 10419 C CA . ALA B 1 572 ? 22.5 -36.688 -0.594 1 93.75 572 ALA B CA 1
ATOM 10420 C C . ALA B 1 572 ? 23.781 -37.062 0.144 1 93.75 572 ALA B C 1
ATOM 10422 O O . ALA B 1 572 ? 23.734 -37.75 1.177 1 93.75 572 ALA B O 1
ATOM 10423 N N . SER B 1 573 ? 24.859 -36.656 -0.416 1 95.94 573 SER B N 1
ATOM 10424 C CA . SER B 1 573 ? 26.141 -36.969 0.202 1 95.94 573 SER B CA 1
ATOM 10425 C C . SER B 1 573 ? 26.281 -36.281 1.554 1 95.94 573 SER B C 1
ATOM 10427 O O . SER B 1 573 ? 27.016 -36.75 2.424 1 95.94 573 SER B O 1
ATOM 10429 N N . GLU B 1 574 ? 25.594 -35.219 1.699 1 94.56 574 GLU B N 1
ATOM 10430 C CA . GLU B 1 574 ? 25.609 -34.5 2.963 1 94.56 574 GLU B CA 1
ATOM 10431 C C . GLU B 1 574 ? 24.547 -35 3.916 1 94.56 574 GLU B C 1
ATOM 10433 O O . GLU B 1 574 ? 24.406 -34.531 5.035 1 94.56 574 GLU B O 1
ATOM 10438 N N . GLY B 1 575 ? 23.797 -35.938 3.5 1 91.88 575 GLY B N 1
ATOM 10439 C CA . GLY B 1 575 ? 22.781 -36.531 4.336 1 91.88 575 GLY B CA 1
ATOM 10440 C C . GLY B 1 575 ? 21.516 -35.688 4.438 1 91.88 575 GLY B C 1
ATOM 10441 O O . GLY B 1 575 ? 20.734 -35.844 5.379 1 91.88 575 GLY B O 1
ATOM 10442 N N . ILE B 1 576 ? 21.359 -34.844 3.496 1 89 576 ILE B N 1
ATOM 10443 C CA . ILE B 1 576 ? 20.203 -33.969 3.508 1 89 576 ILE B CA 1
ATOM 10444 C C . ILE B 1 576 ? 19.016 -34.656 2.814 1 89 576 ILE B C 1
ATOM 10446 O O . ILE B 1 576 ? 19.141 -35.094 1.68 1 89 576 ILE B O 1
ATOM 10450 N N . ALA B 1 577 ? 17.844 -34.719 3.518 1 87.88 577 ALA B N 1
ATOM 10451 C CA . ALA B 1 577 ? 16.625 -35.219 2.896 1 87.88 577 ALA B CA 1
ATOM 10452 C C . ALA B 1 577 ? 16.156 -34.281 1.793 1 87.88 577 ALA B C 1
ATOM 10454 O O . ALA B 1 577 ? 16.203 -33.062 1.944 1 87.88 577 ALA B O 1
ATOM 10455 N N . GLN B 1 578 ? 15.711 -34.938 0.65 1 92.12 578 GLN B N 1
ATOM 10456 C CA . GLN B 1 578 ? 15.391 -34.094 -0.495 1 92.12 578 GLN B CA 1
ATOM 10457 C C . GLN B 1 578 ? 14 -34.406 -1.039 1 92.12 578 GLN B C 1
ATOM 10459 O O . GLN B 1 578 ? 13.477 -35.5 -0.826 1 92.12 578 GLN B O 1
ATOM 10464 N N . TYR B 1 579 ? 13.375 -33.5 -1.607 1 95.31 579 TYR B N 1
ATOM 10465 C CA . TYR B 1 579 ? 12.133 -33.562 -2.369 1 95.31 579 TYR B CA 1
ATOM 10466 C C . TYR B 1 579 ? 12.297 -32.906 -3.74 1 95.31 579 TYR B C 1
ATOM 10468 O O . TYR B 1 579 ? 13.094 -31.984 -3.906 1 95.31 579 TYR B O 1
ATOM 10476 N N . PRO B 1 580 ? 11.656 -33.438 -4.746 1 95.94 580 PRO B N 1
ATOM 10477 C CA . PRO B 1 580 ? 11.812 -32.844 -6.07 1 95.94 580 PRO B CA 1
ATOM 10478 C C . PRO B 1 580 ? 11.008 -31.547 -6.23 1 95.94 580 PRO B C 1
ATOM 10480 O O . PRO B 1 580 ? 10.117 -31.266 -5.426 1 95.94 580 PRO B O 1
ATOM 10483 N N . ASN B 1 581 ? 11.32 -30.797 -7.27 1 97 581 ASN B N 1
ATOM 10484 C CA . ASN B 1 581 ? 10.484 -29.672 -7.645 1 97 581 ASN B CA 1
ATOM 10485 C C . ASN B 1 581 ? 9.031 -30.094 -7.855 1 97 581 ASN B C 1
ATOM 10487 O O . ASN B 1 581 ? 8.766 -31.188 -8.344 1 97 581 ASN B O 1
ATOM 10491 N N . ALA B 1 582 ? 8.156 -29.203 -7.418 1 97.19 582 ALA B N 1
ATOM 10492 C CA . ALA B 1 582 ? 6.742 -29.422 -7.715 1 97.19 582 ALA B CA 1
ATOM 10493 C C . ALA B 1 582 ? 6.492 -29.391 -9.219 1 97.19 582 ALA B C 1
ATOM 10495 O O . ALA B 1 582 ? 7.141 -28.656 -9.953 1 97.19 582 ALA B O 1
ATOM 10496 N N . ASN B 1 583 ? 5.57 -30.234 -9.688 1 96.38 583 ASN B N 1
ATOM 10497 C CA . ASN B 1 583 ? 5.246 -30.359 -11.102 1 96.38 583 ASN B CA 1
ATOM 10498 C C . ASN B 1 583 ? 3.818 -30.844 -11.312 1 96.38 583 ASN B C 1
ATOM 10500 O O . ASN B 1 583 ? 3.572 -31.719 -12.148 1 96.38 583 ASN B O 1
ATOM 10504 N N . SER B 1 584 ? 2.92 -30.438 -10.445 1 96.88 584 SER B N 1
ATOM 10505 C CA . SER B 1 584 ? 1.49 -30.719 -10.531 1 96.88 584 SER B CA 1
ATOM 10506 C C . SER B 1 584 ? 1.196 -32.188 -10.203 1 96.88 584 SER B C 1
ATOM 10508 O O . SER B 1 584 ? 0.219 -32.75 -10.695 1 96.88 584 SER B O 1
ATOM 10510 N N . THR B 1 585 ? 2.107 -32.844 -9.531 1 97.38 585 THR B N 1
ATOM 10511 C CA . THR B 1 585 ? 1.834 -34.156 -8.977 1 97.38 585 THR B CA 1
ATOM 10512 C C . THR B 1 585 ? 1.509 -34.062 -7.484 1 97.38 585 THR B C 1
ATOM 10514 O O . THR B 1 585 ? 1.85 -33.062 -6.836 1 97.38 585 THR B O 1
ATOM 10517 N N . MET B 1 586 ? 0.868 -35.031 -6.969 1 98.12 586 MET B N 1
ATOM 10518 C CA . MET B 1 586 ? 0.411 -34.969 -5.582 1 98.12 586 MET B CA 1
ATOM 10519 C C . MET B 1 586 ? 1.594 -34.938 -4.621 1 98.12 586 MET B C 1
ATOM 10521 O O . MET B 1 586 ? 2.502 -35.781 -4.719 1 98.12 586 MET B O 1
ATOM 10525 N N . ARG B 1 587 ? 1.551 -33.969 -3.793 1 98 587 ARG B N 1
ATOM 10526 C CA . ARG B 1 587 ? 2.564 -33.781 -2.76 1 98 587 ARG B CA 1
ATOM 10527 C C . ARG B 1 587 ? 1.923 -33.625 -1.385 1 98 587 ARG B C 1
ATOM 10529 O O . ARG B 1 587 ? 0.729 -33.344 -1.28 1 98 587 ARG B O 1
ATOM 10536 N N . LEU B 1 588 ? 2.721 -33.938 -0.385 1 98.06 588 LEU B N 1
ATOM 10537 C CA . LEU B 1 588 ? 2.318 -33.688 0.997 1 98.06 588 LEU B CA 1
ATOM 10538 C C . LEU B 1 588 ? 3.303 -32.75 1.695 1 98.06 588 LEU B C 1
ATOM 10540 O O . LEU B 1 588 ? 4.516 -32.875 1.532 1 98.06 588 LEU B O 1
ATOM 10544 N N . THR B 1 589 ? 2.781 -31.797 2.404 1 97.44 589 THR B N 1
ATOM 10545 C CA . THR B 1 589 ? 3.551 -30.922 3.285 1 97.44 589 THR B CA 1
ATOM 10546 C C . THR B 1 589 ? 2.959 -30.922 4.691 1 97.44 589 THR B C 1
ATOM 10548 O O . THR B 1 589 ? 1.786 -31.25 4.879 1 97.44 589 THR B O 1
ATOM 10551 N N . TYR B 1 590 ? 3.805 -30.688 5.656 1 97.31 590 TYR B N 1
ATOM 10552 C CA . TYR B 1 590 ? 3.32 -30.656 7.031 1 97.31 590 TYR B CA 1
ATOM 10553 C C . TYR B 1 590 ? 3.908 -29.469 7.793 1 97.31 590 TYR B C 1
ATOM 10555 O O . TYR B 1 590 ? 4.938 -28.922 7.398 1 97.31 590 TYR B O 1
ATOM 10563 N N . GLY B 1 591 ? 3.201 -29.031 8.805 1 97.06 591 GLY B N 1
ATOM 10564 C CA . GLY B 1 591 ? 3.566 -27.906 9.656 1 97.06 591 GLY B CA 1
ATOM 10565 C C . GLY B 1 591 ? 2.615 -27.719 10.82 1 97.06 591 GLY B C 1
ATOM 10566 O O . GLY B 1 591 ? 2.111 -28.688 11.391 1 97.06 591 GLY B O 1
ATOM 10567 N N . SER B 1 592 ? 2.576 -26.438 11.234 1 97.81 592 SER B N 1
ATOM 10568 C CA . SER B 1 592 ? 1.747 -26.078 12.383 1 97.81 592 SER B CA 1
ATOM 10569 C C . SER B 1 592 ? 1.049 -24.734 12.172 1 97.81 592 SER B C 1
ATOM 10571 O O . SER B 1 592 ? 1.458 -23.953 11.32 1 97.81 592 SER B O 1
ATOM 10573 N N . VAL B 1 593 ? -0.038 -24.578 12.914 1 98.44 593 VAL B N 1
ATOM 10574 C CA . VAL B 1 593 ? -0.648 -23.25 13.008 1 98.44 593 VAL B CA 1
ATOM 10575 C C . VAL B 1 593 ? 0.26 -22.312 13.805 1 98.44 593 VAL B C 1
ATOM 10577 O O . VAL B 1 593 ? 0.574 -22.578 14.961 1 98.44 593 VAL B O 1
ATOM 10580 N N . VAL B 1 594 ? 0.701 -21.25 13.148 1 97.81 594 VAL B N 1
ATOM 10581 C CA . VAL B 1 594 ? 1.71 -20.438 13.805 1 97.81 594 VAL B CA 1
ATOM 10582 C C . VAL B 1 594 ? 1.501 -18.969 13.43 1 97.81 594 VAL B C 1
ATOM 10584 O O . VAL B 1 594 ? 1.192 -18.656 12.281 1 97.81 594 VAL B O 1
ATOM 10587 N N . PRO B 1 595 ? 1.609 -18.031 14.438 1 98.19 595 PRO B N 1
ATOM 10588 C CA . PRO B 1 595 ? 1.593 -16.609 14.117 1 98.19 595 PRO B CA 1
ATOM 10589 C C . PRO B 1 595 ? 2.781 -16.172 13.258 1 98.19 595 PRO B C 1
ATOM 10591 O O . PRO B 1 595 ? 3.59 -17.016 12.852 1 98.19 595 PRO B O 1
ATOM 10594 N N . LEU B 1 596 ? 2.805 -14.867 12.891 1 97.94 596 LEU B N 1
ATOM 10595 C CA . LEU B 1 596 ? 3.854 -14.359 12.008 1 97.94 596 LEU B CA 1
ATOM 10596 C C . LEU B 1 596 ? 4.418 -13.047 12.539 1 97.94 596 LEU B C 1
ATOM 10598 O O . LEU B 1 596 ? 3.66 -12.148 12.906 1 97.94 596 LEU B O 1
ATOM 10602 N N . ASN B 1 597 ? 5.68 -12.961 12.695 1 97.44 597 ASN B N 1
ATOM 10603 C CA . ASN B 1 597 ? 6.406 -11.711 12.891 1 97.44 597 ASN B CA 1
ATOM 10604 C C . ASN B 1 597 ? 7.141 -11.289 11.617 1 97.44 597 ASN B C 1
ATOM 10606 O O . ASN B 1 597 ? 8.312 -11.617 11.438 1 97.44 597 ASN B O 1
ATOM 10610 N N . PRO B 1 598 ? 6.504 -10.492 10.789 1 96.12 598 PRO B N 1
ATOM 10611 C CA . PRO B 1 598 ? 7.004 -10.281 9.43 1 96.12 598 PRO B CA 1
ATOM 10612 C C . PRO B 1 598 ? 8.172 -9.305 9.375 1 96.12 598 PRO B C 1
ATOM 10614 O O . PRO B 1 598 ? 8.992 -9.359 8.453 1 96.12 598 PRO B O 1
ATOM 10617 N N . SER B 1 599 ? 8.18 -8.352 10.297 1 95.5 599 SER B N 1
ATOM 10618 C CA . SER B 1 599 ? 9.18 -7.289 10.289 1 95.5 599 SER B CA 1
ATOM 10619 C C . SER B 1 599 ? 9.328 -6.652 11.664 1 95.5 599 SER B C 1
ATOM 10621 O O . SER B 1 599 ? 8.617 -7.02 12.602 1 95.5 599 SER B O 1
ATOM 10623 N N . ASP B 1 600 ? 10.211 -5.723 11.742 1 96.88 600 ASP B N 1
ATOM 10624 C CA . ASP B 1 600 ? 10.516 -5.059 13 1 96.88 600 ASP B CA 1
ATOM 10625 C C . ASP B 1 600 ? 9.266 -4.449 13.625 1 96.88 600 ASP B C 1
ATOM 10627 O O . ASP B 1 600 ? 8.586 -3.633 13 1 96.88 600 ASP B O 1
ATOM 10631 N N . GLY B 1 601 ? 8.969 -4.941 14.859 1 97.25 601 GLY B N 1
ATOM 10632 C CA . GLY B 1 601 ? 7.918 -4.34 15.664 1 97.25 601 GLY B CA 1
ATOM 10633 C C . GLY B 1 601 ? 6.523 -4.738 15.227 1 97.25 601 GLY B C 1
ATOM 10634 O O . GLY B 1 601 ? 5.531 -4.18 15.703 1 97.25 601 GLY B O 1
ATOM 10635 N N . VAL B 1 602 ? 6.359 -5.617 14.297 1 97.81 602 VAL B N 1
ATOM 10636 C CA . VAL B 1 602 ? 5.059 -6.016 13.773 1 97.81 602 VAL B CA 1
ATOM 10637 C C . VAL B 1 602 ? 4.785 -7.477 14.117 1 97.81 602 VAL B C 1
ATOM 10639 O O . VAL B 1 602 ? 5.645 -8.336 13.922 1 97.81 602 VAL B O 1
ATOM 10642 N N . HIS B 1 603 ? 3.586 -7.734 14.648 1 98.19 603 HIS B N 1
ATOM 10643 C CA . HIS B 1 603 ? 3.162 -9.078 15.008 1 98.19 603 HIS B CA 1
ATOM 10644 C C . HIS B 1 603 ? 1.768 -9.383 14.477 1 98.19 603 HIS B C 1
ATOM 10646 O O . HIS B 1 603 ? 0.857 -8.562 14.602 1 98.19 603 HIS B O 1
ATOM 10652 N N . TYR B 1 604 ? 1.623 -10.508 13.844 1 98.38 604 TYR B N 1
ATOM 10653 C CA . TYR B 1 604 ? 0.334 -10.977 13.344 1 98.38 604 TYR B CA 1
ATOM 10654 C C . TYR B 1 604 ? -0.133 -12.211 14.094 1 98.38 604 TYR B C 1
ATOM 10656 O O . TYR B 1 604 ? 0.654 -13.133 14.344 1 98.38 604 TYR B O 1
ATOM 10664 N N . ASP B 1 605 ? -1.389 -12.195 14.484 1 98.56 605 ASP B N 1
ATOM 10665 C CA . ASP B 1 605 ? -1.994 -13.422 14.984 1 98.56 605 ASP B CA 1
ATOM 10666 C C . ASP B 1 605 ? -2.084 -14.477 13.883 1 98.56 605 ASP B C 1
ATOM 10668 O O . ASP B 1 605 ? -2.088 -14.148 12.695 1 98.56 605 ASP B O 1
ATOM 10672 N N . SER B 1 606 ? -2.145 -15.742 14.305 1 98.56 606 SER B N 1
ATOM 10673 C CA . SER B 1 606 ? -2.307 -16.812 13.328 1 98.56 606 SER B CA 1
ATOM 10674 C C . SER B 1 606 ? -3.729 -16.859 12.781 1 98.56 606 SER B C 1
ATOM 10676 O O . SER B 1 606 ? -3.992 -17.516 11.773 1 98.56 606 SER B O 1
ATOM 10678 N N . ARG B 1 607 ? -4.691 -16.172 13.453 1 98.25 607 ARG B N 1
ATOM 10679 C CA . ARG B 1 607 ? -6.098 -16.25 13.07 1 98.25 607 ARG B CA 1
ATOM 10680 C C . ARG B 1 607 ? -6.676 -14.852 12.852 1 98.25 607 ARG B C 1
ATOM 10682 O O . ARG B 1 607 ? -6.336 -13.914 13.57 1 98.25 607 ARG B O 1
ATOM 10689 N N . SER B 1 608 ? -7.508 -14.672 11.883 1 98.62 608 SER B N 1
ATOM 10690 C CA . SER B 1 608 ? -8.305 -13.469 11.688 1 98.62 608 SER B CA 1
ATOM 10691 C C . SER B 1 608 ? -9.773 -13.719 12.008 1 98.62 608 SER B C 1
ATOM 10693 O O . SER B 1 608 ? -10.219 -14.867 12.055 1 98.62 608 SER B O 1
ATOM 10695 N N . THR B 1 609 ? -10.531 -12.695 12.266 1 98.62 609 THR B N 1
ATOM 10696 C CA . THR B 1 609 ? -11.914 -12.836 12.703 1 98.62 609 THR B CA 1
ATOM 10697 C C . THR B 1 609 ? -12.852 -12.055 11.797 1 98.62 609 THR B C 1
ATOM 10699 O O . THR B 1 609 ? -12.406 -11.281 10.945 1 98.62 609 THR B O 1
ATOM 10702 N N . ILE B 1 610 ? -14.102 -12.211 12.023 1 98.38 610 ILE B N 1
ATOM 10703 C CA . ILE B 1 610 ? -15.18 -11.625 11.227 1 98.38 610 ILE B CA 1
ATOM 10704 C C . ILE B 1 610 ? -15.156 -10.102 11.367 1 98.38 610 ILE B C 1
ATOM 10706 O O . ILE B 1 610 ? -15.703 -9.383 10.523 1 98.38 610 ILE B O 1
ATOM 10710 N N . ALA B 1 611 ? -14.438 -9.578 12.375 1 96.19 611 ALA B N 1
ATOM 10711 C CA . ALA B 1 611 ? -14.367 -8.141 12.617 1 96.19 611 ALA B CA 1
ATOM 10712 C C . ALA B 1 611 ? -13.68 -7.426 11.453 1 96.19 611 ALA B C 1
ATOM 10714 O O . ALA B 1 611 ? -13.977 -6.258 11.18 1 96.19 611 ALA B O 1
ATOM 10715 N N . GLY B 1 612 ? -12.82 -8.141 10.75 1 96.75 612 GLY B N 1
ATOM 10716 C CA . GLY B 1 612 ? -12.07 -7.543 9.656 1 96.75 612 GLY B CA 1
ATOM 10717 C C . GLY B 1 612 ? -12.945 -7.086 8.508 1 96.75 612 GLY B C 1
ATOM 10718 O O . GLY B 1 612 ? -12.578 -6.172 7.766 1 96.75 612 GLY B O 1
ATOM 10719 N N . TYR B 1 613 ? -14.164 -7.672 8.297 1 95.44 613 TYR B N 1
ATOM 10720 C CA . TYR B 1 613 ? -15.086 -7.273 7.23 1 95.44 613 TYR B CA 1
ATOM 10721 C C . TYR B 1 613 ? -15.516 -5.824 7.395 1 95.44 613 TYR B C 1
ATOM 10723 O O . TYR B 1 613 ? -15.359 -5.016 6.477 1 95.44 613 TYR B O 1
ATOM 10731 N N . MET B 1 614 ? -15.953 -5.531 8.57 1 93.31 614 MET B N 1
ATOM 10732 C CA . MET B 1 614 ? -16.484 -4.191 8.773 1 93.31 614 MET B CA 1
ATOM 10733 C C . MET B 1 614 ? -15.367 -3.174 8.953 1 93.31 614 MET B C 1
ATOM 10735 O O . MET B 1 614 ? -15.523 -2.002 8.602 1 93.31 614 MET B O 1
ATOM 10739 N N . GLU B 1 615 ? -14.18 -3.66 9.438 1 93.25 615 GLU B N 1
ATOM 10740 C CA . GLU B 1 615 ? -13.031 -2.77 9.539 1 93.25 615 GLU B CA 1
ATOM 10741 C C . GLU B 1 615 ? -12.57 -2.307 8.156 1 93.25 615 GLU B C 1
ATOM 10743 O O . GLU B 1 615 ? -12.148 -1.159 7.992 1 93.25 615 GLU B O 1
ATOM 10748 N N . LYS B 1 616 ? -12.695 -3.205 7.191 1 94.5 616 LYS B N 1
ATOM 10749 C CA . LYS B 1 616 ? -12.172 -2.926 5.859 1 94.5 616 LYS B CA 1
ATOM 10750 C C . LYS B 1 616 ? -13.281 -2.439 4.926 1 94.5 616 LYS B C 1
ATOM 10752 O O . LYS B 1 616 ? -13 -1.978 3.816 1 94.5 616 LYS B O 1
ATOM 10757 N N . TYR B 1 617 ? -14.562 -2.443 5.379 1 93.81 617 TYR B N 1
ATOM 10758 C CA . TYR B 1 617 ? -15.711 -2.113 4.535 1 93.81 617 TYR B CA 1
ATOM 10759 C C . TYR B 1 617 ? -15.562 -0.72 3.938 1 93.81 617 TYR B C 1
ATOM 10761 O O . TYR B 1 617 ? -15.32 0.251 4.66 1 93.81 617 TYR B O 1
ATOM 10769 N N . ASN B 1 618 ? -15.648 -0.643 2.654 1 91.19 618 ASN B N 1
ATOM 10770 C CA . ASN B 1 618 ? -15.711 0.593 1.88 1 91.19 618 ASN B CA 1
ATOM 10771 C C . ASN B 1 618 ? -16.594 0.438 0.642 1 91.19 618 ASN B C 1
ATOM 10773 O O . ASN B 1 618 ? -16.188 -0.207 -0.33 1 91.19 618 ASN B O 1
ATOM 10777 N N . PRO B 1 619 ? -17.734 1.022 0.639 1 88.69 619 PRO B N 1
ATOM 10778 C CA . PRO B 1 619 ? -18.656 0.845 -0.488 1 88.69 619 PRO B CA 1
ATOM 10779 C C . PRO B 1 619 ? -18.109 1.446 -1.786 1 88.69 619 PRO B C 1
ATOM 10781 O O . PRO B 1 619 ? -18.578 1.087 -2.873 1 88.69 619 PRO B O 1
ATOM 10784 N N . ASP B 1 620 ? -17.047 2.314 -1.683 1 84.62 620 ASP B N 1
ATOM 10785 C CA . ASP B 1 620 ? -16.531 2.996 -2.861 1 84.62 620 ASP B CA 1
ATOM 10786 C C . ASP B 1 620 ? -15.367 2.221 -3.475 1 84.62 620 ASP B C 1
ATOM 10788 O O . ASP B 1 620 ? -14.859 2.584 -4.539 1 84.62 620 ASP B O 1
ATOM 10792 N N . GLU B 1 621 ? -15.016 1.2 -2.822 1 89.19 621 GLU B N 1
ATOM 10793 C CA . GLU B 1 621 ? -13.953 0.338 -3.33 1 89.19 621 GLU B CA 1
ATOM 10794 C C . GLU B 1 621 ? -14.477 -1.065 -3.623 1 89.19 621 GLU B C 1
ATOM 10796 O O . GLU B 1 621 ? -14.883 -1.786 -2.709 1 89.19 621 GLU B O 1
ATOM 10801 N N . TYR B 1 622 ? -14.336 -1.46 -4.812 1 91.69 622 TYR B N 1
ATOM 10802 C CA . TYR B 1 622 ? -14.922 -2.699 -5.309 1 91.69 622 TYR B CA 1
ATOM 10803 C C . TYR B 1 622 ? -14.484 -3.889 -4.465 1 91.69 622 TYR B C 1
ATOM 10805 O O . TYR B 1 622 ? -15.281 -4.785 -4.176 1 91.69 622 TYR B O 1
ATOM 10813 N N . GLU B 1 623 ? -13.32 -3.898 -4.008 1 94.69 623 GLU B N 1
ATOM 10814 C CA . GLU B 1 623 ? -12.727 -5.062 -3.357 1 94.69 623 GLU B CA 1
ATOM 10815 C C . GLU B 1 623 ? -13.117 -5.133 -1.884 1 94.69 623 GLU B C 1
ATOM 10817 O O . GLU B 1 623 ? -12.906 -6.152 -1.226 1 94.69 623 GLU B O 1
ATOM 10822 N N . PHE B 1 624 ? -13.758 -4.035 -1.334 1 95.81 624 PHE B N 1
ATOM 10823 C CA . PHE B 1 624 ? -14.078 -3.984 0.088 1 95.81 624 PHE B CA 1
ATOM 10824 C C . PHE B 1 624 ? -15.57 -3.752 0.301 1 95.81 624 PHE B C 1
ATOM 10826 O O . PHE B 1 624 ? -15.984 -3.273 1.359 1 95.81 624 PHE B O 1
ATOM 10833 N N . ARG B 1 625 ? -16.344 -4.039 -0.726 1 95.25 625 ARG B N 1
ATOM 10834 C CA . ARG B 1 625 ? -17.797 -4 -0.57 1 95.25 625 ARG B CA 1
ATOM 10835 C C . ARG B 1 625 ? -18.297 -5.184 0.253 1 95.25 625 ARG B C 1
ATOM 10837 O O . ARG B 1 625 ? -17.719 -6.273 0.188 1 95.25 625 ARG B O 1
ATOM 10844 N N . VAL B 1 626 ? -19.219 -4.953 1.048 1 95.69 626 VAL B N 1
ATOM 10845 C CA . VAL B 1 626 ? -19.938 -5.969 1.81 1 95.69 626 VAL B CA 1
ATOM 10846 C C . VAL B 1 626 ? -21.438 -5.84 1.554 1 95.69 626 VAL B C 1
ATOM 10848 O O . VAL B 1 626 ? -22 -4.754 1.689 1 95.69 626 VAL B O 1
ATOM 10851 N N . ASP B 1 627 ? -22.062 -6.867 1.09 1 95.5 627 ASP B N 1
ATOM 10852 C CA . ASP B 1 627 ? -23.469 -6.766 0.759 1 95.5 627 ASP B CA 1
ATOM 10853 C C . ASP B 1 627 ? -24.328 -6.672 2.021 1 95.5 627 ASP B C 1
ATOM 10855 O O . ASP B 1 627 ? -23.859 -6.988 3.117 1 95.5 627 ASP B O 1
ATOM 10859 N N . ASP B 1 628 ? -25.578 -6.309 1.876 1 95.69 628 ASP B N 1
ATOM 10860 C CA . ASP B 1 628 ? -26.469 -6.012 2.99 1 95.69 628 ASP B CA 1
ATOM 10861 C C . ASP B 1 628 ? -26.75 -7.262 3.822 1 95.69 628 ASP B C 1
ATOM 10863 O O . ASP B 1 628 ? -26.891 -7.184 5.043 1 95.69 628 ASP B O 1
ATOM 10867 N N . ARG B 1 629 ? -26.828 -8.359 3.184 1 96.5 629 ARG B N 1
ATOM 10868 C CA . ARG B 1 629 ? -27.094 -9.602 3.9 1 96.5 629 ARG B CA 1
ATOM 10869 C C . ARG B 1 629 ? -25.953 -9.93 4.863 1 96.5 629 ARG B C 1
ATOM 10871 O O . ARG B 1 629 ? -26.188 -10.242 6.031 1 96.5 629 ARG B O 1
ATOM 10878 N N . MET B 1 630 ? -24.766 -9.898 4.375 1 97.75 630 MET B N 1
ATOM 10879 C CA . MET B 1 630 ? -23.609 -10.164 5.219 1 97.75 630 MET B CA 1
ATOM 10880 C C . MET B 1 630 ? -23.531 -9.164 6.367 1 97.75 630 MET B C 1
ATOM 10882 O O . MET B 1 630 ? -23.203 -9.539 7.5 1 97.75 630 MET B O 1
ATOM 10886 N N . LYS B 1 631 ? -23.812 -7.895 6.113 1 96.5 631 LYS B N 1
ATOM 10887 C CA . LYS B 1 631 ? -23.797 -6.875 7.156 1 96.5 631 LYS B CA 1
ATOM 10888 C C . LYS B 1 631 ? -24.781 -7.211 8.266 1 96.5 631 LYS B C 1
ATOM 10890 O O . LYS B 1 631 ? -24.453 -7.094 9.453 1 96.5 631 LYS B O 1
ATOM 10895 N N . ARG B 1 632 ? -25.922 -7.621 7.867 1 97.25 632 ARG B N 1
ATOM 10896 C CA . ARG B 1 632 ? -26.953 -7.969 8.844 1 97.25 632 ARG B CA 1
ATOM 10897 C C . ARG B 1 632 ? -26.547 -9.188 9.664 1 97.25 632 ARG B C 1
ATOM 10899 O O . ARG B 1 632 ? -26.766 -9.227 10.875 1 97.25 632 ARG B O 1
ATOM 10906 N N . LEU B 1 633 ? -26 -10.109 8.977 1 98.19 633 LEU B N 1
ATOM 10907 C CA . LEU B 1 633 ? -25.578 -11.328 9.664 1 98.19 633 LEU B CA 1
ATOM 10908 C C . LEU B 1 633 ? -24.453 -11.031 10.656 1 98.19 633 LEU B C 1
ATOM 10910 O O . LEU B 1 633 ? -24.438 -11.594 11.758 1 98.19 633 LEU B O 1
ATOM 10914 N N . ILE B 1 634 ? -23.547 -10.188 10.281 1 97.75 634 ILE B N 1
ATOM 10915 C CA . ILE B 1 634 ? -22.453 -9.805 11.172 1 97.75 634 ILE B CA 1
ATOM 10916 C C . ILE B 1 634 ? -23 -9.062 12.383 1 97.75 634 ILE B C 1
ATOM 10918 O O . ILE B 1 634 ? -22.594 -9.328 13.516 1 97.75 634 ILE B O 1
ATOM 10922 N N . ALA B 1 635 ? -23.922 -8.195 12.133 1 96 635 ALA B N 1
ATOM 10923 C CA . ALA B 1 635 ? -24.531 -7.41 13.211 1 96 635 ALA B CA 1
ATOM 10924 C C . ALA B 1 635 ? -25.281 -8.312 14.195 1 96 635 ALA B C 1
ATOM 10926 O O . ALA B 1 635 ? -25.328 -8.023 15.391 1 96 635 ALA B O 1
ATOM 10927 N N . ALA B 1 636 ? -25.812 -9.406 13.703 1 97.19 636 ALA B N 1
ATOM 10928 C CA . ALA B 1 636 ? -26.609 -10.312 14.531 1 97.19 636 ALA B CA 1
ATOM 10929 C C . ALA B 1 636 ? -25.719 -11.133 15.453 1 97.19 636 ALA B C 1
ATOM 10931 O O . ALA B 1 636 ? -26.156 -11.625 16.484 1 97.19 636 ALA B O 1
ATOM 10932 N N . GLU B 1 637 ? -24.453 -11.375 15.094 1 97.06 637 GLU B N 1
ATOM 10933 C CA . GLU B 1 637 ? -23.453 -12.109 15.859 1 97.06 637 GLU B CA 1
ATOM 10934 C C . GLU B 1 637 ? -23.938 -13.508 16.203 1 97.06 637 GLU B C 1
ATOM 10936 O O . GLU B 1 637 ? -23.656 -14.016 17.297 1 97.06 637 GLU B O 1
ATOM 10941 N N . ASP B 1 638 ? -24.812 -14.062 15.367 1 97.5 638 ASP B N 1
ATOM 10942 C CA . ASP B 1 638 ? -25.219 -15.453 15.516 1 97.5 638 ASP B CA 1
ATOM 10943 C C . ASP B 1 638 ? -24.266 -16.391 14.766 1 97.5 638 ASP B C 1
ATOM 10945 O O . ASP B 1 638 ? -24.516 -16.734 13.609 1 97.5 638 ASP B O 1
ATOM 10949 N N . TRP B 1 639 ? -23.312 -16.875 15.516 1 97.81 639 TRP B N 1
ATOM 10950 C CA . TRP B 1 639 ? -22.297 -17.703 14.875 1 97.81 639 TRP B CA 1
ATOM 10951 C C . TRP B 1 639 ? -22.656 -19.172 14.969 1 97.81 639 TRP B C 1
ATOM 10953 O O . TRP B 1 639 ? -22.016 -20.016 14.344 1 97.81 639 TRP B O 1
ATOM 10963 N N . GLY B 1 640 ? -23.656 -19.438 15.68 1 95.75 640 GLY B N 1
ATOM 10964 C CA . GLY B 1 640 ? -24.031 -20.828 15.867 1 95.75 640 GLY B CA 1
ATOM 10965 C C . GLY B 1 640 ? -22.906 -21.688 16.406 1 95.75 640 GLY B C 1
ATOM 10966 O O . GLY B 1 640 ? -22.156 -21.25 17.281 1 95.75 640 GLY B O 1
ATOM 10967 N N . ARG B 1 641 ? -22.844 -22.938 15.953 1 95.25 641 ARG B N 1
ATOM 10968 C CA . ARG B 1 641 ? -21.859 -23.891 16.453 1 95.25 641 ARG B CA 1
ATOM 10969 C C . ARG B 1 641 ? -20.5 -23.656 15.797 1 95.25 641 ARG B C 1
ATOM 10971 O O . ARG B 1 641 ? -19.516 -24.312 16.156 1 95.25 641 ARG B O 1
ATOM 10978 N N . TRP B 1 642 ? -20.484 -22.734 14.898 1 97.75 642 TRP B N 1
ATOM 10979 C CA . TRP B 1 642 ? -19.266 -22.516 14.117 1 97.75 642 TRP B CA 1
ATOM 10980 C C . TRP B 1 642 ? -18.344 -21.516 14.805 1 97.75 642 TRP B C 1
ATOM 10982 O O . TRP B 1 642 ? -17.188 -21.375 14.43 1 97.75 642 TRP B O 1
ATOM 10992 N N . GLY B 1 643 ? -18.938 -20.75 15.773 1 97.19 643 GLY B N 1
ATOM 10993 C CA . GLY B 1 643 ? -18.141 -19.766 16.5 1 97.19 643 GLY B CA 1
ATOM 10994 C C . GLY B 1 643 ? -17.359 -20.375 17.656 1 97.19 643 GLY B C 1
ATOM 10995 O O . GLY B 1 643 ? -17.594 -21.531 18.031 1 97.19 643 GLY B O 1
ATOM 10996 N N . GLU B 1 644 ? -16.422 -19.656 18.188 1 96.19 644 GLU B N 1
ATOM 10997 C CA . GLU B 1 644 ? -15.625 -19.984 19.359 1 96.19 644 GLU B CA 1
ATOM 10998 C C . GLU B 1 644 ? -15.539 -18.812 20.328 1 96.19 644 GLU B C 1
ATOM 11000 O O . GLU B 1 644 ? -14.969 -17.766 20 1 96.19 644 GLU B O 1
ATOM 11005 N N . LYS B 1 645 ? -16.078 -18.922 21.547 1 94.62 645 LYS B N 1
ATOM 11006 C CA . LYS B 1 645 ? -16.078 -17.891 22.578 1 94.62 645 LYS B CA 1
ATOM 11007 C C . LYS B 1 645 ? -16.609 -16.562 22.047 1 94.62 645 LYS B C 1
ATOM 11009 O O . LYS B 1 645 ? -15.969 -15.523 22.188 1 94.62 645 LYS B O 1
ATOM 11014 N N . GLY B 1 646 ? -17.625 -16.703 21.312 1 95.31 646 GLY B N 1
ATOM 11015 C CA . GLY B 1 646 ? -18.328 -15.531 20.844 1 95.31 646 GLY B CA 1
ATOM 11016 C C . GLY B 1 646 ? -17.688 -14.906 19.609 1 95.31 646 GLY B C 1
ATOM 11017 O O . GLY B 1 646 ? -18.047 -13.789 19.219 1 95.31 646 GLY B O 1
ATOM 11018 N N . THR B 1 647 ? -16.75 -15.602 19.016 1 97.31 647 THR B N 1
ATOM 11019 C CA . THR B 1 647 ? -16.031 -15.062 17.859 1 97.31 647 THR B CA 1
ATOM 11020 C C . THR B 1 647 ? -16.109 -16.016 16.688 1 97.31 647 THR B C 1
ATOM 11022 O O . THR B 1 647 ? -16.047 -17.234 16.844 1 97.31 647 THR B O 1
ATOM 11025 N N . LEU B 1 648 ? -16.344 -15.461 15.5 1 98.56 648 LEU B N 1
ATOM 11026 C CA . LEU B 1 648 ? -16.234 -16.234 14.273 1 98.56 648 LEU B CA 1
ATOM 11027 C C . LEU B 1 648 ? -14.906 -15.984 13.578 1 98.56 648 LEU B C 1
ATOM 11029 O O . LEU B 1 648 ? -14.625 -14.859 13.156 1 98.56 648 LEU B O 1
ATOM 11033 N N . TYR B 1 649 ? -14.102 -17.016 13.5 1 98.69 649 TYR B N 1
ATOM 11034 C CA . TYR B 1 649 ? -12.805 -16.922 12.836 1 98.69 649 TYR B CA 1
ATOM 11035 C C . TYR B 1 649 ? -12.938 -17.172 11.344 1 98.69 649 TYR B C 1
ATOM 11037 O O . TYR B 1 649 ? -13.758 -17.984 10.914 1 98.69 649 TYR B O 1
ATOM 11045 N N . VAL B 1 650 ? -12.133 -16.453 10.516 1 98.81 650 VAL B N 1
ATOM 11046 C CA . VAL B 1 650 ? -12.336 -16.438 9.07 1 98.81 650 VAL B CA 1
ATOM 11047 C C . VAL B 1 650 ? -11.172 -17.141 8.375 1 98.81 650 VAL B C 1
ATOM 11049 O O . VAL B 1 650 ? -11.375 -18.047 7.566 1 98.81 650 VAL B O 1
ATOM 11052 N N . ASN B 1 651 ? -9.961 -16.719 8.617 1 98.88 651 ASN B N 1
ATOM 11053 C CA . ASN B 1 651 ? -8.75 -17.297 8.039 1 98.88 651 ASN B CA 1
ATOM 11054 C C . ASN B 1 651 ? -7.715 -17.609 9.109 1 98.88 651 ASN B C 1
ATOM 11056 O O . ASN B 1 651 ? -7.832 -17.156 10.25 1 98.88 651 ASN B O 1
ATOM 11060 N N . PHE B 1 652 ? -6.742 -18.453 8.773 1 98.88 652 PHE B N 1
ATOM 11061 C CA . PHE B 1 652 ? -5.656 -18.766 9.695 1 98.88 652 PHE B CA 1
ATOM 11062 C C . PHE B 1 652 ? -4.371 -19.062 8.938 1 98.88 652 PHE B C 1
ATOM 11064 O O . PHE B 1 652 ? -4.395 -19.281 7.723 1 98.88 652 PHE B O 1
ATOM 11071 N N . LEU B 1 653 ? -3.227 -19 9.672 1 98.69 653 LEU B N 1
ATOM 11072 C CA . LEU B 1 653 ? -1.9 -19.219 9.102 1 98.69 653 LEU B CA 1
ATOM 11073 C C . LEU B 1 653 ? -1.336 -20.578 9.539 1 98.69 653 LEU B C 1
ATOM 11075 O O . LEU B 1 653 ? -1.503 -20.969 10.695 1 98.69 653 LEU B O 1
ATOM 11079 N N . THR B 1 654 ? -0.75 -21.234 8.594 1 98.44 654 THR B N 1
ATOM 11080 C CA . THR B 1 654 ? 0.136 -22.344 8.891 1 98.44 654 THR B CA 1
ATOM 11081 C C . THR B 1 654 ? 1.503 -22.141 8.25 1 98.44 654 THR B C 1
ATOM 11083 O O . THR B 1 654 ? 1.687 -21.219 7.449 1 98.44 654 THR B O 1
ATOM 11086 N N . ASP B 1 655 ? 2.453 -22.922 8.609 1 97.88 655 ASP B N 1
ATOM 11087 C CA . ASP B 1 655 ? 3.787 -22.766 8.039 1 97.88 655 ASP B CA 1
ATOM 11088 C C . ASP B 1 655 ? 4.086 -23.891 7.039 1 97.88 655 ASP B C 1
ATOM 11090 O O . ASP B 1 655 ? 5.238 -24.297 6.891 1 97.88 655 ASP B O 1
ATOM 11094 N N . ASN B 1 656 ? 3.035 -24.422 6.426 1 98.06 656 ASN B N 1
ATOM 11095 C CA . ASN B 1 656 ? 3.197 -25.406 5.355 1 98.06 656 ASN B CA 1
ATOM 11096 C C . ASN B 1 656 ? 3.908 -24.812 4.145 1 98.06 656 ASN B C 1
ATOM 11098 O O . ASN B 1 656 ? 3.818 -23.594 3.904 1 98.06 656 ASN B O 1
ATOM 11102 N N . ASP B 1 657 ? 4.633 -25.656 3.443 1 97.62 657 ASP B N 1
ATOM 11103 C CA . ASP B 1 657 ? 5.273 -25.281 2.186 1 97.62 657 ASP B CA 1
ATOM 11104 C C . ASP B 1 657 ? 4.332 -25.5 1.003 1 97.62 657 ASP B C 1
ATOM 11106 O O . ASP B 1 657 ? 4.062 -26.641 0.619 1 97.62 657 ASP B O 1
ATOM 11110 N N . ILE B 1 658 ? 3.873 -24.391 0.448 1 97.44 658 ILE B N 1
ATOM 11111 C CA . ILE B 1 658 ? 2.951 -24.547 -0.674 1 97.44 658 ILE B CA 1
ATOM 11112 C C . ILE B 1 658 ? 3.395 -23.641 -1.824 1 97.44 658 ILE B C 1
ATOM 11114 O O . ILE B 1 658 ? 4.297 -22.812 -1.664 1 97.44 658 ILE B O 1
ATOM 11118 N N . THR B 1 659 ? 2.898 -23.797 -2.977 1 96.75 659 THR B N 1
ATOM 11119 C CA . THR B 1 659 ? 3.045 -22.953 -4.156 1 96.75 659 THR B CA 1
ATOM 11120 C C . THR B 1 659 ? 1.777 -22.984 -5.008 1 96.75 659 THR B C 1
ATOM 11122 O O . THR B 1 659 ? 0.763 -23.547 -4.594 1 96.75 659 THR B O 1
ATOM 11125 N N . GLY B 1 660 ? 1.767 -22.297 -6.117 1 94.38 660 GLY B N 1
ATOM 11126 C CA . GLY B 1 660 ? 0.623 -22.375 -7.012 1 94.38 660 GLY B CA 1
ATOM 11127 C C . GLY B 1 660 ? 0.198 -23.797 -7.301 1 94.38 660 GLY B C 1
ATOM 11128 O O . GLY B 1 660 ? 1.041 -24.688 -7.445 1 94.38 660 GLY B O 1
ATOM 11129 N N . GLY B 1 661 ? -1.06 -24.031 -7.418 1 96.44 661 GLY B N 1
ATOM 11130 C CA . GLY B 1 661 ? -1.604 -25.359 -7.602 1 96.44 661 GLY B CA 1
ATOM 11131 C C . GLY B 1 661 ? -2.166 -25.953 -6.32 1 96.44 661 GLY B C 1
ATOM 11132 O O . GLY B 1 661 ? -3.092 -26.766 -6.363 1 96.44 661 GLY B O 1
ATOM 11133 N N . ASN B 1 662 ? -1.521 -25.469 -5.25 1 97.69 662 ASN B N 1
ATOM 11134 C CA . ASN B 1 662 ? -2.027 -25.906 -3.951 1 97.69 662 ASN B CA 1
ATOM 11135 C C . ASN B 1 662 ? -3.375 -25.266 -3.633 1 97.69 662 ASN B C 1
ATOM 11137 O O . ASN B 1 662 ? -4.066 -25.703 -2.709 1 97.69 662 ASN B O 1
ATOM 11141 N N . SER B 1 663 ? -3.744 -24.328 -4.332 1 98 663 SER B N 1
ATOM 11142 C CA . SER B 1 663 ? -5.016 -23.672 -4.047 1 98 663 SER B CA 1
ATOM 11143 C C . SER B 1 663 ? -6.16 -24.672 -4.008 1 98 663 SER B C 1
ATOM 11145 O O . SER B 1 663 ? -6.309 -25.484 -4.922 1 98 663 SER B O 1
ATOM 11147 N N . GLY B 1 664 ? -6.871 -24.594 -2.955 1 98.62 664 GLY B N 1
ATOM 11148 C CA . GLY B 1 664 ? -7.984 -25.516 -2.756 1 98.62 664 GLY B CA 1
ATOM 11149 C C . GLY B 1 664 ? -7.598 -26.75 -1.979 1 98.62 664 GLY B C 1
ATOM 11150 O O . GLY B 1 664 ? -8.469 -27.531 -1.576 1 98.62 664 GLY B O 1
ATOM 11151 N N . SER B 1 665 ? -6.312 -26.875 -1.714 1 98.81 665 SER B N 1
ATOM 11152 C CA . SER B 1 665 ? -5.859 -28.047 -0.974 1 98.81 665 SER B CA 1
ATOM 11153 C C . SER B 1 665 ? -6.473 -28.078 0.422 1 98.81 665 SER B C 1
ATOM 11155 O O . SER B 1 665 ? -6.566 -27.062 1.098 1 98.81 665 SER B O 1
ATOM 11157 N N . PRO B 1 666 ? -6.895 -29.328 0.815 1 98.88 666 PRO B N 1
ATOM 11158 C CA . PRO B 1 666 ? -7.34 -29.453 2.205 1 98.88 666 PRO B CA 1
ATOM 11159 C C . PRO B 1 666 ? -6.199 -29.312 3.207 1 98.88 666 PRO B C 1
ATOM 11161 O O . PRO B 1 666 ? -5.109 -29.859 2.988 1 98.88 666 PRO B O 1
ATOM 11164 N N . VAL B 1 667 ? -6.418 -28.547 4.18 1 98.94 667 VAL B N 1
ATOM 11165 C CA . VAL B 1 667 ? -5.562 -28.5 5.363 1 98.94 667 VAL B CA 1
ATOM 11166 C C . VAL B 1 667 ? -6.133 -29.422 6.445 1 98.94 667 VAL B C 1
ATOM 11168 O O . VAL B 1 667 ? -7.273 -29.234 6.875 1 98.94 667 VAL B O 1
ATOM 11171 N N . LEU B 1 668 ? -5.359 -30.406 6.867 1 98.88 668 LEU B N 1
ATOM 11172 C CA . LEU B 1 668 ? -5.844 -31.453 7.75 1 98.88 668 LEU B CA 1
ATOM 11173 C C . LEU B 1 668 ? -5.137 -31.406 9.102 1 98.88 668 LEU B C 1
ATOM 11175 O O . LEU B 1 668 ? -3.938 -31.125 9.164 1 98.88 668 LEU B O 1
ATOM 11179 N N . ASP B 1 669 ? -5.887 -31.672 10.18 1 98.62 669 ASP B N 1
ATOM 11180 C CA . ASP B 1 669 ? -5.277 -31.719 11.5 1 98.62 669 ASP B CA 1
ATOM 11181 C C . ASP B 1 669 ? -4.59 -33.062 11.734 1 98.62 669 ASP B C 1
ATOM 11183 O O . ASP B 1 669 ? -4.441 -33.875 10.805 1 98.62 669 ASP B O 1
ATOM 11187 N N . GLY B 1 670 ? -4.074 -33.312 12.938 1 98.06 670 GLY B N 1
ATOM 11188 C CA . GLY B 1 670 ? -3.293 -34.5 13.258 1 98.06 670 GLY B CA 1
ATOM 11189 C C . GLY B 1 670 ? -4.082 -35.781 13.117 1 98.06 670 GLY B C 1
ATOM 11190 O O . GLY B 1 670 ? -3.5 -36.875 13.031 1 98.06 670 GLY B O 1
ATOM 11191 N N . ARG B 1 671 ? -5.379 -35.688 13.008 1 97.88 671 ARG B N 1
ATOM 11192 C CA . ARG B 1 671 ? -6.25 -36.875 12.898 1 97.88 671 ARG B CA 1
ATOM 11193 C C . ARG B 1 671 ? -6.785 -37 11.477 1 97.88 671 ARG B C 1
ATOM 11195 O O . ARG B 1 671 ? -7.605 -37.906 11.203 1 97.88 671 ARG B O 1
ATOM 11202 N N . GLY B 1 672 ? -6.375 -36.156 10.578 1 98.12 672 GLY B N 1
ATOM 11203 C CA . GLY B 1 672 ? -6.777 -36.25 9.18 1 98.12 672 GLY B CA 1
ATOM 11204 C C . GLY B 1 672 ? -8.109 -35.562 8.906 1 98.12 672 GLY B C 1
ATOM 11205 O O . GLY B 1 672 ? -8.742 -35.812 7.883 1 98.12 672 GLY B O 1
ATOM 11206 N N . ARG B 1 673 ? -8.602 -34.719 9.82 1 98.06 673 ARG B N 1
ATOM 11207 C CA . ARG B 1 673 ? -9.852 -34 9.625 1 98.06 673 ARG B CA 1
ATOM 11208 C C . ARG B 1 673 ? -9.602 -32.656 8.945 1 98.06 673 ARG B C 1
ATOM 11210 O O . ARG B 1 673 ? -8.586 -32 9.18 1 98.06 673 ARG B O 1
ATOM 11217 N N . LEU B 1 674 ? -10.562 -32.219 8.188 1 98.88 674 LEU B N 1
ATOM 11218 C CA . LEU B 1 674 ? -10.477 -30.984 7.422 1 98.88 674 LEU B CA 1
ATOM 11219 C C . LEU B 1 674 ? -10.664 -29.781 8.328 1 98.88 674 LEU B C 1
ATOM 11221 O O . LEU B 1 674 ? -11.742 -29.594 8.906 1 98.88 674 LEU B O 1
ATOM 11225 N N . ILE B 1 675 ? -9.625 -28.922 8.422 1 98.81 675 ILE B N 1
ATOM 11226 C CA . ILE B 1 675 ? -9.734 -27.734 9.281 1 98.81 675 ILE B CA 1
ATOM 11227 C C . ILE B 1 675 ? -9.773 -26.484 8.414 1 98.81 675 ILE B C 1
ATOM 11229 O O . ILE B 1 675 ? -10.109 -25.406 8.906 1 98.81 675 ILE B O 1
ATOM 11233 N N . GLY B 1 676 ? -9.461 -26.625 7.145 1 98.81 676 GLY B N 1
ATOM 11234 C CA . GLY B 1 676 ? -9.492 -25.469 6.25 1 98.81 676 GLY B CA 1
ATOM 11235 C C . GLY B 1 676 ? -9.016 -25.797 4.848 1 98.81 676 GLY B C 1
ATOM 11236 O O . GLY B 1 676 ? -8.797 -26.969 4.516 1 98.81 676 GLY B O 1
ATOM 11237 N N . LEU B 1 677 ? -8.898 -24.75 3.969 1 98.94 677 LEU B N 1
ATOM 11238 C CA . LEU B 1 677 ? -8.359 -24.828 2.619 1 98.94 677 LEU B CA 1
ATOM 11239 C C . LEU B 1 677 ? -7.199 -23.844 2.439 1 98.94 677 LEU B C 1
ATOM 11241 O O . LEU B 1 677 ? -7.312 -22.672 2.812 1 98.94 677 LEU B O 1
ATOM 11245 N N . ALA B 1 678 ? -6.137 -24.359 1.865 1 98.75 678 ALA B N 1
ATOM 11246 C CA . ALA B 1 678 ? -5.012 -23.484 1.543 1 98.75 678 ALA B CA 1
ATOM 11247 C C . ALA B 1 678 ? -5.32 -22.625 0.321 1 98.75 678 ALA B C 1
ATOM 11249 O O . ALA B 1 678 ? -5.777 -23.125 -0.705 1 98.75 678 ALA B O 1
ATOM 11250 N N . PHE B 1 679 ? -5.055 -21.266 0.466 1 97.75 679 PHE B N 1
ATOM 11251 C CA . PHE B 1 679 ? -5.398 -20.5 -0.727 1 97.75 679 PHE B CA 1
ATOM 11252 C C . PHE B 1 679 ? -4.301 -19.484 -1.059 1 97.75 679 PHE B C 1
ATOM 11254 O O . PHE B 1 679 ? -4.246 -18.969 -2.174 1 97.75 679 PHE B O 1
ATOM 11261 N N . ASP B 1 680 ? -3.346 -19.141 -0.124 1 96 680 ASP B N 1
ATOM 11262 C CA . ASP B 1 680 ? -2.291 -18.188 -0.443 1 96 680 ASP B CA 1
ATOM 11263 C C . ASP B 1 680 ? -1.022 -18.484 0.355 1 96 680 ASP B C 1
ATOM 11265 O O . ASP B 1 680 ? -1.081 -19.109 1.413 1 96 680 ASP B O 1
ATOM 11269 N N . GLY B 1 681 ? 0.126 -18.078 -0.279 1 96.56 681 GLY B N 1
ATOM 11270 C CA . GLY B 1 681 ? 1.292 -17.797 0.543 1 96.56 681 GLY B CA 1
ATOM 11271 C C . GLY B 1 681 ? 1.279 -16.391 1.134 1 96.56 681 GLY B C 1
ATOM 11272 O O . GLY B 1 681 ? 0.227 -15.758 1.212 1 96.56 681 GLY B O 1
ATOM 11273 N N . ASN B 1 682 ? 2.426 -15.969 1.66 1 97.12 682 ASN B N 1
ATOM 11274 C CA . ASN B 1 682 ? 2.48 -14.625 2.217 1 97.12 682 ASN B CA 1
ATOM 11275 C C . ASN B 1 682 ? 3.566 -13.781 1.551 1 97.12 682 ASN B C 1
ATOM 11277 O O . ASN B 1 682 ? 4.605 -14.312 1.149 1 97.12 682 ASN B O 1
ATOM 11281 N N . ARG B 1 683 ? 3.324 -12.469 1.52 1 96.12 683 ARG B N 1
ATOM 11282 C CA . ARG B 1 683 ? 4.172 -11.508 0.82 1 96.12 683 ARG B CA 1
ATOM 11283 C C . ARG B 1 683 ? 5.613 -11.586 1.312 1 96.12 683 ARG B C 1
ATOM 11285 O O . ARG B 1 683 ? 6.555 -11.523 0.517 1 96.12 683 ARG B O 1
ATOM 11292 N N . GLU B 1 684 ? 5.848 -11.852 2.578 1 95.81 684 GLU B N 1
ATOM 11293 C CA . GLU B 1 684 ? 7.148 -11.75 3.234 1 95.81 684 GLU B CA 1
ATOM 11294 C C . GLU B 1 684 ? 8.023 -12.953 2.918 1 95.81 684 GLU B C 1
ATOM 11296 O O . GLU B 1 684 ? 9.211 -12.969 3.244 1 95.81 684 GLU B O 1
ATOM 11301 N N . SER B 1 685 ? 7.445 -13.938 2.18 1 96.38 685 SER B N 1
ATOM 11302 C CA . SER B 1 685 ? 8.195 -15.141 1.812 1 96.38 685 SER B CA 1
ATOM 11303 C C . SER B 1 685 ? 7.891 -15.562 0.379 1 96.38 685 SER B C 1
ATOM 11305 O O . SER B 1 685 ? 7.895 -16.75 0.065 1 96.38 685 SER B O 1
ATOM 11307 N N . MET B 1 686 ? 7.703 -14.68 -0.521 1 96.12 686 MET B N 1
ATOM 11308 C CA . MET B 1 686 ? 7.156 -14.969 -1.845 1 96.12 686 MET B CA 1
ATOM 11309 C C . MET B 1 686 ? 8.227 -15.547 -2.76 1 96.12 686 MET B C 1
ATOM 11311 O O . MET B 1 686 ? 7.945 -15.906 -3.904 1 96.12 686 MET B O 1
ATOM 11315 N N . ALA B 1 687 ? 9.43 -15.773 -2.256 1 96.31 687 ALA B N 1
ATOM 11316 C CA . ALA B 1 687 ? 10.469 -16.438 -3.037 1 96.31 687 ALA B CA 1
ATOM 11317 C C . ALA B 1 687 ? 10.43 -17.953 -2.832 1 96.31 687 ALA B C 1
ATOM 11319 O O . ALA B 1 687 ? 11.375 -18.656 -3.182 1 96.31 687 ALA B O 1
ATOM 11320 N N . GLY B 1 688 ? 9.375 -18.422 -2.355 1 95.81 688 GLY B N 1
ATOM 11321 C CA . GLY B 1 688 ? 9.25 -19.812 -1.948 1 95.81 688 GLY B CA 1
ATOM 11322 C C . GLY B 1 688 ? 9.438 -20.797 -3.096 1 95.81 688 GLY B C 1
ATOM 11323 O O . GLY B 1 688 ? 9.836 -21.938 -2.883 1 95.81 688 GLY B O 1
ATOM 11324 N N . ASP B 1 689 ? 9.211 -20.344 -4.316 1 96.25 689 ASP B N 1
ATOM 11325 C CA . ASP B 1 689 ? 9.398 -21.234 -5.461 1 96.25 689 ASP B CA 1
ATOM 11326 C C . ASP B 1 689 ? 10.875 -21.547 -5.672 1 96.25 689 ASP B C 1
ATOM 11328 O O . ASP B 1 689 ? 11.219 -22.578 -6.246 1 96.25 689 ASP B O 1
ATOM 11332 N N . VAL B 1 690 ? 11.734 -20.625 -5.148 1 96.25 690 VAL B N 1
ATOM 11333 C CA . VAL B 1 690 ? 13.164 -20.812 -5.367 1 96.25 690 VAL B CA 1
ATOM 11334 C C . VAL B 1 690 ? 13.859 -21.062 -4.031 1 96.25 690 VAL B C 1
ATOM 11336 O O . VAL B 1 690 ? 14.938 -21.656 -3.988 1 96.25 690 VAL B O 1
ATOM 11339 N N . TRP B 1 691 ? 13.305 -20.516 -3.029 1 95.5 691 TRP B N 1
ATOM 11340 C CA . TRP B 1 691 ? 13.922 -20.609 -1.712 1 95.5 691 TRP B CA 1
ATOM 11341 C C . TRP B 1 691 ? 12.883 -20.453 -0.609 1 95.5 691 TRP B C 1
ATOM 11343 O O . TRP B 1 691 ? 12.164 -19.453 -0.554 1 95.5 691 TRP B O 1
ATOM 11353 N N . PHE B 1 692 ? 12.805 -21.516 0.269 1 95.38 692 PHE B N 1
ATOM 11354 C CA . PHE B 1 692 ? 11.844 -21.547 1.364 1 95.38 692 PHE B CA 1
ATOM 11355 C C . PHE B 1 692 ? 12.406 -20.844 2.596 1 95.38 692 PHE B C 1
ATOM 11357 O O . PHE B 1 692 ? 13.445 -21.234 3.119 1 95.38 692 PHE B O 1
ATOM 11364 N N . HIS B 1 693 ? 11.727 -19.812 3.061 1 94.25 693 HIS B N 1
ATOM 11365 C CA . HIS B 1 693 ? 12.172 -19.109 4.262 1 94.25 693 HIS B CA 1
ATOM 11366 C C . HIS B 1 693 ? 11.688 -19.812 5.523 1 94.25 693 HIS B C 1
ATOM 11368 O O . HIS B 1 693 ? 10.484 -19.906 5.766 1 94.25 693 HIS B O 1
ATOM 11374 N N . PRO B 1 694 ? 12.469 -20.188 6.391 1 90.5 694 PRO B N 1
ATOM 11375 C CA . PRO B 1 694 ? 12.078 -21.031 7.527 1 90.5 694 PRO B CA 1
ATOM 11376 C C . PRO B 1 694 ? 11.266 -20.266 8.57 1 90.5 694 PRO B C 1
ATOM 11378 O O . PRO B 1 694 ? 10.391 -20.859 9.219 1 90.5 694 PRO B O 1
ATOM 11381 N N . ASP B 1 695 ? 11.477 -18.953 8.688 1 93.75 695 ASP B N 1
ATOM 11382 C CA . ASP B 1 695 ? 10.852 -18.203 9.773 1 93.75 695 ASP B CA 1
ATOM 11383 C C . ASP B 1 695 ? 9.633 -17.438 9.273 1 93.75 695 ASP B C 1
ATOM 11385 O O . ASP B 1 695 ? 8.734 -17.109 10.047 1 93.75 695 ASP B O 1
ATOM 11389 N N . LEU B 1 696 ? 9.625 -17.156 7.973 1 96.62 696 LEU B N 1
ATOM 11390 C CA . LEU B 1 696 ? 8.609 -16.219 7.512 1 96.62 696 LEU B CA 1
ATOM 11391 C C . LEU B 1 696 ? 7.598 -16.906 6.609 1 96.62 696 LEU B C 1
ATOM 11393 O O . LEU B 1 696 ? 6.52 -16.359 6.352 1 96.62 696 LEU B O 1
ATOM 11397 N N . ALA B 1 697 ? 7.879 -18.078 6.109 1 97.19 697 ALA B N 1
ATOM 11398 C CA . ALA B 1 697 ? 6.961 -18.75 5.191 1 97.19 697 ALA B CA 1
ATOM 11399 C C . ALA B 1 697 ? 5.66 -19.125 5.898 1 97.19 697 ALA B C 1
ATOM 11401 O O . ALA B 1 697 ? 5.68 -19.75 6.961 1 97.19 697 ALA B O 1
ATOM 11402 N N . ARG B 1 698 ? 4.574 -18.656 5.312 1 98 698 ARG B N 1
ATOM 11403 C CA . ARG B 1 698 ? 3.248 -19 5.82 1 98 698 ARG B CA 1
ATOM 11404 C C . ARG B 1 698 ? 2.311 -19.391 4.684 1 98 698 ARG B C 1
ATOM 11406 O O . ARG B 1 698 ? 2.504 -18.969 3.541 1 98 698 ARG B O 1
ATOM 11413 N N . THR B 1 699 ? 1.377 -20.203 5.012 1 98.25 699 THR B N 1
ATOM 11414 C CA . THR B 1 699 ? 0.216 -20.531 4.191 1 98.25 699 THR B CA 1
ATOM 11415 C C . THR B 1 699 ? -1.049 -19.906 4.77 1 98.25 699 THR B C 1
ATOM 11417 O O . THR B 1 699 ? -1.339 -20.062 5.957 1 98.25 699 THR B O 1
ATOM 11420 N N . VAL B 1 700 ? -1.74 -19.188 3.912 1 98.56 700 VAL B N 1
ATOM 11421 C CA . VAL B 1 700 ? -3.014 -18.609 4.328 1 98.56 700 VAL B CA 1
ATOM 11422 C C . VAL B 1 700 ? -4.152 -19.578 4.008 1 98.56 700 VAL B C 1
ATOM 11424 O O . VAL B 1 700 ? -4.25 -20.078 2.885 1 98.56 700 VAL B O 1
ATOM 11427 N N . CYS B 1 701 ? -5.016 -19.797 5.008 1 98.81 701 CYS B N 1
ATOM 11428 C CA . CYS B 1 701 ? -6.086 -20.781 4.875 1 98.81 701 CYS B CA 1
ATOM 11429 C C . CYS B 1 701 ? -7.434 -20.172 5.238 1 98.81 701 CYS B C 1
ATOM 11431 O O . CYS B 1 701 ? -7.5 -19.234 6.047 1 98.81 701 CYS B O 1
ATOM 11433 N N . VAL B 1 702 ? -8.453 -20.625 4.613 1 98.88 702 VAL B N 1
ATOM 11434 C CA . VAL B 1 702 ? -9.797 -20.281 5.07 1 98.88 702 VAL B CA 1
ATOM 11435 C C . VAL B 1 702 ? -10.25 -21.297 6.121 1 98.88 702 VAL B C 1
ATOM 11437 O O . VAL B 1 702 ? -10.039 -22.5 5.969 1 98.88 702 VAL B O 1
ATOM 11440 N N . ASP B 1 703 ? -10.789 -20.812 7.215 1 98.88 703 ASP B N 1
ATOM 11441 C CA . ASP B 1 703 ? -11.312 -21.672 8.273 1 98.88 703 ASP B CA 1
ATOM 11442 C C . ASP B 1 703 ? -12.555 -22.422 7.816 1 98.88 703 ASP B C 1
ATOM 11444 O O . ASP B 1 703 ? -13.531 -21.812 7.367 1 98.88 703 ASP B O 1
ATOM 11448 N N . ILE B 1 704 ? -12.547 -23.719 7.996 1 98.88 704 ILE B N 1
ATOM 11449 C CA . ILE B 1 704 ? -13.633 -24.531 7.484 1 98.88 704 ILE B CA 1
ATOM 11450 C C . ILE B 1 704 ? -14.93 -24.203 8.227 1 98.88 704 ILE B C 1
ATOM 11452 O O . ILE B 1 704 ? -16.016 -24.312 7.664 1 98.88 704 ILE B O 1
ATOM 11456 N N . ARG B 1 705 ? -14.805 -23.75 9.438 1 98.56 705 ARG B N 1
ATOM 11457 C CA . ARG B 1 705 ? -15.984 -23.359 10.211 1 98.56 705 ARG B CA 1
ATOM 11458 C C . ARG B 1 705 ? -16.625 -22.109 9.617 1 98.56 705 ARG B C 1
ATOM 11460 O O . ARG B 1 705 ? -17.859 -21.984 9.625 1 98.56 705 ARG B O 1
ATOM 11467 N N . TYR B 1 706 ? -15.852 -21.188 9.18 1 98.69 706 TYR B N 1
ATOM 11468 C CA . TYR B 1 706 ? -16.406 -20.031 8.484 1 98.69 706 TYR B CA 1
ATOM 11469 C C . TYR B 1 706 ? -17.125 -20.453 7.215 1 98.69 706 TYR B C 1
ATOM 11471 O O . TYR B 1 706 ? -18.203 -19.938 6.91 1 98.69 706 TYR B O 1
ATOM 11479 N N . VAL B 1 707 ? -16.516 -21.359 6.473 1 98.81 707 VAL B N 1
ATOM 11480 C CA . VAL B 1 707 ? -17.156 -21.891 5.27 1 98.81 707 VAL B CA 1
ATOM 11481 C C . VAL B 1 707 ? -18.516 -22.484 5.621 1 98.81 707 VAL B C 1
ATOM 11483 O O . VAL B 1 707 ? -19.516 -22.219 4.949 1 98.81 707 VAL B O 1
ATOM 11486 N N . MET B 1 708 ? -18.547 -23.266 6.672 1 98.62 708 MET B N 1
ATOM 11487 C CA . MET B 1 708 ? -19.797 -23.891 7.098 1 98.62 708 MET B CA 1
ATOM 11488 C C . MET B 1 708 ? -20.812 -22.828 7.512 1 98.62 708 MET B C 1
ATOM 11490 O O . MET B 1 708 ? -22 -22.953 7.234 1 98.62 708 MET B O 1
ATOM 11494 N N . TRP B 1 709 ? -20.328 -21.781 8.188 1 98.69 709 TRP B N 1
ATOM 11495 C CA . TRP B 1 709 ? -21.203 -20.688 8.602 1 98.69 709 TRP B CA 1
ATOM 11496 C C . TRP B 1 709 ? -21.828 -20.016 7.387 1 98.69 709 TRP B C 1
ATOM 11498 O O . TRP B 1 709 ? -23.016 -19.672 7.395 1 98.69 709 TRP B O 1
ATOM 11508 N N . ILE B 1 710 ? -21.062 -19.797 6.359 1 98.62 710 ILE B N 1
ATOM 11509 C CA . ILE B 1 710 ? -21.578 -19.172 5.141 1 98.62 710 ILE B CA 1
ATOM 11510 C C . ILE B 1 710 ? -22.641 -20.078 4.523 1 98.62 710 ILE B C 1
ATOM 11512 O O . ILE B 1 710 ? -23.703 -19.594 4.117 1 98.62 710 ILE B O 1
ATOM 11516 N N . ILE B 1 711 ? -22.391 -21.359 4.449 1 98.19 711 ILE B N 1
ATOM 11517 C CA . ILE B 1 711 ? -23.344 -22.297 3.869 1 98.19 711 ILE B CA 1
ATOM 11518 C C . ILE B 1 711 ? -24.609 -22.328 4.715 1 98.19 711 ILE B C 1
ATOM 11520 O O . ILE B 1 711 ? -25.719 -22.281 4.176 1 98.19 711 ILE B O 1
ATOM 11524 N N . ASP B 1 712 ? -24.469 -22.266 5.969 1 97.69 712 ASP B N 1
ATOM 11525 C CA . ASP B 1 712 ? -25.562 -22.391 6.938 1 97.69 712 ASP B CA 1
ATOM 11526 C C . ASP B 1 712 ? -26.375 -21.109 7.008 1 97.69 712 ASP B C 1
ATOM 11528 O O . ASP B 1 712 ? -27.594 -21.141 6.773 1 97.69 712 ASP B O 1
ATOM 11532 N N . LYS B 1 713 ? -25.719 -20.016 7.242 1 97.88 713 LYS B N 1
ATOM 11533 C CA . LYS B 1 713 ? -26.438 -18.781 7.598 1 97.88 713 LYS B CA 1
ATOM 11534 C C . LYS B 1 713 ? -26.562 -17.859 6.398 1 97.88 713 LYS B C 1
ATOM 11536 O O . LYS B 1 713 ? -27.609 -17.234 6.191 1 97.88 713 LYS B O 1
ATOM 11541 N N . TYR B 1 714 ? -25.547 -17.75 5.66 1 97.94 714 TYR B N 1
ATOM 11542 C CA . TYR B 1 714 ? -25.594 -16.812 4.531 1 97.94 714 TYR B CA 1
ATOM 11543 C C . TYR B 1 714 ? -26.375 -17.422 3.369 1 97.94 714 TYR B C 1
ATOM 11545 O O . TYR B 1 714 ? -27.297 -16.797 2.842 1 97.94 714 TYR B O 1
ATOM 11553 N N . ALA B 1 715 ? -25.984 -18.641 2.994 1 97.44 715 ALA B N 1
ATOM 11554 C CA . ALA B 1 715 ? -26.609 -19.297 1.843 1 97.44 715 ALA B CA 1
ATOM 11555 C C . ALA B 1 715 ? -27.922 -19.953 2.229 1 97.44 715 ALA B C 1
ATOM 11557 O O . ALA B 1 715 ? -28.766 -20.219 1.366 1 97.44 715 ALA B O 1
ATOM 11558 N N . GLU B 1 716 ? -28.062 -20.266 3.5 1 96.19 716 GLU B N 1
ATOM 11559 C CA . GLU B 1 716 ? -29.219 -21.031 3.98 1 96.19 716 GLU B CA 1
ATOM 11560 C C . GLU B 1 716 ? -29.375 -22.328 3.215 1 96.19 716 GLU B C 1
ATOM 11562 O O . GLU B 1 716 ? -30.484 -22.672 2.775 1 96.19 716 GLU B O 1
ATOM 11567 N N . ALA B 1 717 ? -28.266 -22.953 2.986 1 95.38 717 ALA B N 1
ATOM 11568 C CA . ALA B 1 717 ? -28.219 -24.203 2.244 1 95.38 717 ALA B CA 1
ATOM 11569 C C . ALA B 1 717 ? -27.953 -25.375 3.176 1 95.38 717 ALA B C 1
ATOM 11571 O O . ALA B 1 717 ? -27.047 -26.172 2.941 1 95.38 717 ALA B O 1
ATOM 11572 N N . ASP B 1 718 ? -28.781 -25.656 4.059 1 92.94 718 ASP B N 1
ATOM 11573 C CA . ASP B 1 718 ? -28.625 -26.672 5.094 1 92.94 718 ASP B CA 1
ATOM 11574 C C . ASP B 1 718 ? -28.562 -28.078 4.488 1 92.94 718 ASP B C 1
ATOM 11576 O O . ASP B 1 718 ? -27.938 -28.984 5.051 1 92.94 718 ASP B O 1
ATOM 11580 N N . TRP B 1 719 ? -29.156 -28.266 3.385 1 94.44 719 TRP B N 1
ATOM 11581 C CA . TRP B 1 719 ? -29.156 -29.578 2.734 1 94.44 719 TRP B CA 1
ATOM 11582 C C . TRP B 1 719 ? -27.734 -30.016 2.371 1 94.44 719 TRP B C 1
ATOM 11584 O O . TRP B 1 719 ? -27.438 -31.203 2.328 1 94.44 719 TRP B O 1
ATOM 11594 N N . LEU B 1 720 ? -26.875 -29.094 2.104 1 96.06 720 LEU B N 1
ATOM 11595 C CA . LEU B 1 720 ? -25.469 -29.406 1.818 1 96.06 720 LEU B CA 1
ATOM 11596 C C . LEU B 1 720 ? -24.75 -29.875 3.076 1 96.06 720 LEU B C 1
ATOM 11598 O O . LEU B 1 720 ? -23.891 -30.766 3.008 1 96.06 720 LEU B O 1
ATOM 11602 N N . LEU B 1 721 ? -25.094 -29.312 4.203 1 96.25 721 LEU B N 1
ATOM 11603 C CA . LEU B 1 721 ? -24.484 -29.719 5.465 1 96.25 721 LEU B CA 1
ATOM 11604 C C . LEU B 1 721 ? -24.891 -31.141 5.832 1 96.25 721 LEU B C 1
ATOM 11606 O O . LEU B 1 721 ? -24.109 -31.891 6.422 1 96.25 721 LEU B O 1
ATOM 11610 N N . ASP B 1 722 ? -26.078 -31.5 5.43 1 95.44 722 ASP B N 1
ATOM 11611 C CA . ASP B 1 722 ? -26.609 -32.812 5.75 1 95.44 722 ASP B CA 1
ATOM 11612 C C . ASP B 1 722 ? -25.797 -33.938 5.07 1 95.44 722 ASP B C 1
ATOM 11614 O O . ASP B 1 722 ? -25.781 -35.062 5.543 1 95.44 722 ASP B O 1
ATOM 11618 N N . GLU B 1 723 ? -25.141 -33.625 3.967 1 95.62 723 GLU B N 1
ATOM 11619 C CA . GLU B 1 723 ? -24.375 -34.625 3.238 1 95.62 723 GLU B CA 1
ATOM 11620 C C . GLU B 1 723 ? -22.969 -34.781 3.793 1 95.62 723 GLU B C 1
ATOM 11622 O O . GLU B 1 723 ? -22.234 -35.688 3.41 1 95.62 723 GLU B O 1
ATOM 11627 N N . MET B 1 724 ? -22.562 -33.875 4.695 1 97.88 724 MET B N 1
ATOM 11628 C CA . MET B 1 724 ? -21.203 -33.844 5.207 1 97.88 724 MET B CA 1
ATOM 11629 C C . MET B 1 724 ? -21.109 -34.562 6.562 1 97.88 724 MET B C 1
ATOM 11631 O O . MET B 1 724 ? -22.125 -34.75 7.234 1 97.88 724 MET B O 1
ATOM 11635 N N . LYS B 1 725 ? -19.922 -34.969 6.898 1 97.25 725 LYS B N 1
ATOM 11636 C CA . LYS B 1 725 ? -19.672 -35.562 8.203 1 97.25 725 LYS B CA 1
ATOM 11637 C C . LYS B 1 725 ? -18.812 -34.656 9.07 1 97.25 725 LYS B C 1
ATOM 11639 O O . LYS B 1 725 ? -17.766 -34.156 8.625 1 97.25 725 LYS B O 1
ATOM 11644 N N . PHE B 1 726 ? -19.328 -34.438 10.273 1 97.56 726 PHE B N 1
ATOM 11645 C CA . PHE B 1 726 ? -18.672 -33.5 11.18 1 97.56 726 PHE B CA 1
ATOM 11646 C C . PHE B 1 726 ? -18.078 -34.25 12.375 1 97.56 726 PHE B C 1
ATOM 11648 O O . PHE B 1 726 ? -18.609 -35.25 12.82 1 97.56 726 PHE B O 1
ATOM 11655 N N . GLU B 1 727 ? -16.984 -33.719 12.852 1 94.88 727 GLU B N 1
ATOM 11656 C CA . GLU B 1 727 ? -16.328 -34.25 14.047 1 94.88 727 GLU B CA 1
ATOM 11657 C C . GLU B 1 727 ? -15.695 -33.125 14.859 1 94.88 727 GLU B C 1
ATOM 11659 O O . GLU B 1 727 ? -15.133 -32.188 14.297 1 94.88 727 GLU B O 1
ATOM 11664 N N . LYS B 1 728 ? -15.773 -33.156 16.219 1 88.19 728 LYS B N 1
ATOM 11665 C CA . LYS B 1 728 ? -15.164 -32.156 17.078 1 88.19 728 LYS B CA 1
ATOM 11666 C C . LYS B 1 728 ? -13.68 -32.438 17.281 1 88.19 728 LYS B C 1
ATOM 11668 O O . LYS B 1 728 ? -13.273 -33.562 17.516 1 88.19 728 LYS B O 1
#

InterPro domains:
  IPR009003 Peptidase S1, PA clan [SSF50494] (6-717)
  IPR019500 Peptidase S46 [PF10459] (25-725)
  IPR019500 Peptidase S46 [PTHR38469] (6-726)

Nearest PDB structures (foldseek):
  5jxf-assembly3_B  TM=9.320E-01  e=2.526E-56  Flavobacterium psychrophilum
  5jxf-assembly1_A  TM=9.206E-01  e=9.078E-56  Flavobacterium psychrophilum
  5jxf-assembly4_C  TM=9.093E-01  e=1.473E-54  Flavobacterium psychrophilum
  5jxf-assembly2_D  TM=9.204E-01  e=6.839E-53  Flavobacterium psychrophilum
  7dkb-assembly1_A  TM=8.396E-01  e=9.857E-48  Stenotrophomonas maltophilia R551-3

Solvent-accessible surface area (backbone atoms only — not comparable to full-atom values): 72889 Å² total; per-residue (Å²): 136,70,72,68,60,54,51,54,52,48,51,52,48,53,53,57,67,61,61,71,58,77,77,62,37,43,82,44,47,31,50,54,92,52,43,79,80,49,43,69,61,45,41,75,55,43,44,72,66,56,70,54,50,42,46,44,78,86,50,72,14,54,50,54,17,36,30,24,32,61,78,9,69,13,10,22,29,28,38,20,71,59,16,33,29,40,28,21,24,73,71,40,39,59,58,38,52,70,70,32,41,97,89,49,44,32,45,72,68,20,45,71,45,89,48,81,85,57,36,40,76,39,87,87,40,36,42,32,35,66,57,46,80,41,82,42,39,69,58,52,50,49,50,50,52,49,34,46,74,70,67,64,57,54,96,59,32,65,61,49,50,51,49,52,55,32,52,58,53,33,75,73,46,93,40,49,52,49,71,45,73,32,44,64,61,77,36,31,38,35,38,30,24,50,63,29,38,23,32,24,47,37,30,34,57,18,43,53,38,22,44,28,39,40,77,80,34,55,40,46,82,71,49,57,27,52,46,31,27,31,34,32,39,30,11,36,95,85,60,41,67,32,71,75,55,91,81,42,37,61,21,64,58,78,25,57,44,37,35,37,59,68,77,88,53,82,64,37,30,34,33,37,47,28,10,27,30,62,39,45,63,60,57,51,37,60,55,49,43,42,43,54,72,42,48,32,56,54,48,32,56,47,43,50,56,49,46,55,53,50,49,56,48,28,74,72,30,69,69,49,29,67,37,39,45,57,60,49,48,58,46,52,53,51,29,51,46,39,47,31,19,40,50,32,38,58,63,65,38,47,45,59,56,41,43,56,54,46,54,52,48,50,52,60,33,61,72,34,71,68,47,24,72,75,50,61,57,49,67,58,42,42,50,46,16,53,63,49,19,45,67,35,49,42,41,34,49,41,42,49,56,28,57,64,60,62,20,67,36,51,46,44,15,36,50,49,37,53,49,50,52,50,30,55,75,69,70,47,63,56,51,48,63,85,38,80,83,34,41,67,59,64,53,43,36,57,63,49,68,51,59,57,52,61,69,60,38,44,53,38,38,15,54,23,41,36,53,32,64,72,71,36,63,71,89,66,36,38,65,50,40,49,50,48,30,55,73,43,72,66,33,40,45,61,36,39,44,54,30,46,74,70,21,45,50,50,37,38,69,48,32,48,61,61,54,72,46,66,44,41,52,68,62,56,53,65,30,47,43,26,31,40,41,62,23,47,49,69,61,61,34,61,47,37,31,53,50,30,17,51,74,57,72,28,55,52,71,61,49,48,31,52,46,21,36,48,50,49,51,51,38,49,73,70,68,47,89,82,57,49,62,41,68,32,48,61,24,36,20,45,34,28,25,40,57,45,68,82,48,64,41,37,38,34,54,30,49,21,37,60,65,39,52,66,67,55,48,31,85,90,36,85,40,27,32,69,56,70,66,58,52,51,50,59,72,63,67,73,47,70,81,48,32,56,96,91,36,45,47,24,19,34,27,26,22,34,47,75,46,59,12,22,34,10,9,40,27,20,36,31,79,60,29,32,47,23,30,33,67,37,53,32,48,78,28,41,29,44,44,54,46,72,44,44,80,54,35,33,26,33,25,25,28,38,34,38,52,50,39,40,38,46,69,72,64,59,42,55,72,63,58,72,54,40,48,77,44,112,148,77,75,65,63,59,49,51,52,48,50,53,48,53,52,56,66,60,60,70,57,77,77,64,37,42,82,43,48,30,52,56,92,52,45,78,82,48,44,69,59,44,42,76,55,43,44,68,64,57,68,54,48,41,46,45,77,86,50,73,15,55,52,52,16,37,29,23,32,62,77,12,69,13,9,21,30,27,38,20,71,59,17,32,28,40,26,20,23,75,72,42,38,59,56,39,52,69,70,32,42,97,89,50,44,32,45,72,68,19,45,71,46,88,48,80,83,57,36,40,76,38,87,89,38,37,41,30,34,70,56,44,77,43,82,42,38,70,59,54,50,49,52,49,52,49,33,46,76,69,66,65,57,54,95,59,31,65,60,50,49,49,50,51,56,32,52,60,53,33,74,73,47,92,41,48,53,48,69,46,72,32,44,64,62,75,36,32,39,36,38,30,25,49,63,29,38,21,32,22,46,37,32,35,58,18,42,54,38,21,43,28,39,42,77,81,34,55,40,45,81,72,49,58,26,51,46,30,28,33,33,32,38,30,11,36,94,86,60,42,66,33,71,75,53,91,82,43,36,62,21,64,57,81,26,56,44,38,34,37,58,66,74,87,53,82,64,37,31,33,33,36,47,28,10,27,30,61,40,45,62,60,55,51,36,61,55,50,43,42,45,53,72,43,49,32,57,53,47,32,55,46,42,49,54,49,47,55,53,50,49,55,48,28,74,74,30,69,69,50,30,67,38,39,46,57,61,48,48,60,48,51,53,50,28,52,47,39,48,30,19,41,51,32,38,59,64,66,38,48,43,58,56,41,44,55,52,46,54,54,50,51,51,60,31,61,73,33,73,68,46,25,71,76,50,59,57,47,69,60,42,43,49,44,16,51,63,49,17,45,67,34,47,42,42,33,48,40,42,50,57,28,58,64,60,62,19,67,35,52,45,43,16,36,51,48,37,52,48,51,51,51,30,56,76,70,70,46,64,55,51,48,64,86,38,81,84,34,41,67,57,64,54,43,37,59,63,48,68,51,60,56,50,62,70,61,37,45,52,40,38,15,55,23,42,37,52,33,63,72,70,36,63,71,89,66,36,40,64,49,39,49,53,47,29,55,74,43,73,66,33,40,45,60,36,38,43,51,30,45,73,68,21,47,51,50,36,39,68,48,32,49,60,62,53,72,45,66,42,42,51,69,62,55,54,65,31,46,43,26,31,40,41,62,22,47,47,68,61,62,37,60,48,37,30,54,50,31,18,51,74,59,73,26,55,51,72,62,48,47,30,52,46,21,36,49,49,50,51,51,36,49,73,69,68,47,87,83,58,50,60,42,68,33,47,62,23,35,19,45,34,28,24,40,58,44,68,83,50,62,41,38,38,33,53,31,48,21,38,61,65,38,54,65,68,55,47,31,86,89,36,85,40,28,31,70,56,70,67,60,52,50,51,59,73,64,66,74,48,70,80,48,32,58,96,90,37,43,49,25,19,35,27,25,21,34,44,73,48,60,12,22,35,10,8,42,28,19,36,31,78,61,27,32,48,23,30,34,69,37,53,31,48,80,27,42,29,43,42,54,47,74,45,42,81,54,34,32,26,33,24,26,27,38,34,36,51,50,39,40,37,45,68,72,64,58,41,54,73,63,58,71,55,39,48,78,44,110

Organism: NCBI:txid214856

Radius of gyration: 36.52 Å; Cα contacts (8 Å, |Δi|>4): 2829; chains: 2; bounding box: 76×105×111 Å

pLDDT: mean 93.64, std 10.36, range [24.89, 98.94]